Protein 6E4R (pdb70)

GO terms:
  GO:0004653 polypeptide N-acetylgalactosaminyltransferase activity (F, IDA)
  GO:0031985 Golgi cisterna (C, IDA)
  GO:0000139 Golgi membrane (C, IDA)
  GO:0016266 protein O-linked glycosylation via N-acetyl-galactosamine (P, IDA)

InterPro domains:
  IPR000772 Ricin B, lectin domain [PF00652] (522-640)
  IPR000772 Ricin B, lectin domain [SM00458] (522-643)
  IPR001173 Glycosyltransferase 2-like [PF00535] (213-395)
  IPR029044 Nucleotide-diphospho-sugar transferases [G3DSA:3.90.550.10] (124-516)
  IPR029044 Nucleotide-diphospho-sugar transferases [SSF53448] (187-512)
  IPR035992 Ricin B-like lectins [SSF50370] (516-644)
  IPR045885 N-acetylgalactosaminyltransferase [cd02510] (213-510)

Solvent-accessible surface area: 43980 Å² total; per-residue (Å²): 112,15,23,59,6,60,98,3,135,45,16,173,38,78,216,154,64,68,115,137,36,106,133,36,14,67,42,3,42,115,100,8,26,0,12,36,19,1,0,25,21,3,4,10,75,4,66,18,39,48,2,54,29,66,57,7,104,108,114,20,190,66,73,127,134,24,32,103,0,1,0,0,0,12,8,62,25,10,3,23,2,2,0,3,6,0,0,1,6,0,43,86,48,9,40,124,110,2,5,14,75,0,0,0,1,6,10,118,10,83,38,14,36,0,82,52,19,0,73,26,34,7,82,88,73,112,42,17,47,43,28,70,13,160,127,134,64,10,78,12,101,4,4,35,68,0,12,118,75,5,181,11,65,0,0,1,0,2,26,7,24,1,5,0,0,92,10,0,0,46,4,1,0,3,62,5,38,130,82,54,41,10,0,0,5,3,33,50,12,62,0,11,2,81,18,0,43,13,83,104,193,100,10,55,44,19,63,0,0,0,3,35,16,43,4,35,48,42,124,34,93,8,23,107,115,7,120,163,125,34,159,28,69,2,38,23,5,70,0,9,0,2,38,9,22,3,1,0,0,24,76,128,14,1,101,140,0,15,24,5,4,60,26,11,43,113,68,16,23,17,18,2,2,0,0,0,0,0,14,2,10,63,6,36,0,9,5,2,3,2,0,6,0,0,43,4,110,87,118,127,56,64,106,66,128,144,26,84,103,75,20,27,41,66,2,8,0,10,3,0,38,5,2,0,61,142,40,13,73,28,3,17,55,14,14,19,94,73,50,48,125,63,38,105,9,61,107,35,103,124,32,36,106,85,25,176,24,107,49,0,111,68,0,8,77,72,22,14,63,82,26,106,29,4,17,83,2,5,3,21,8,51,5,14,1,63,66,43,40,26,0,0,17,3,119,53,98,129,142,111,8,106,13,31,4,136,135,38,79,51,95,12,37,65,3,5,2,19,11,16,150,40,5,15,0,49,6,35,106,9,0,0,6,8,75,47,189,108,11,23,0,67,43,34,104,66,54,98,29,56,1,54,2,48,30,99,95,139,28,78,7,1,27,0,34,85,45,39,78,0,0,0,2,18,114,87,96,87,130,21,62,22,48,149,36,42,68,95,62,33,70,0,46,0,54,11,86,84,61,51,55,96,73,124,114,16,26,57,6,59,91,3,133,42,17,176,31,80,205,160,61,68,120,133,33,114,108,34,13,54,35,3,82,121,106,6,26,0,13,43,23,0,0,19,25,3,2,9,74,4,67,19,35,50,2,49,32,65,58,8,106,119,120,20,208,67,64,129,124,20,29,88,0,1,0,0,0,13,7,59,26,8,4,22,1,2,0,3,6,0,0,1,6,0,46,85,49,9,38,125,113,2,6,9,89,0,0,0,1,7,11,117,10,81,39,14,36,0,75,52,20,0,69,28,35,6,81,85,76,116,42,18,58,39,20,74,14,154,123,140,62,8,75,10,100,4,4,36,56,0,14,102,73,4,165,3,63,1,1,1,0,2,24,8,21,2,5,0,0,94,13,0,0,48,4,1,0,4,68,5,39,120,79,56,39,8,0,0,5,3,28,36,11,70,1,19,29,107,20,0,47,12,83,100,186,93,9,42,44,16,64,0,0,0,2,23,6,48,4,61,49,23,116,25,99,14,25,119,125,12,103,175,118,34,159,25,49,1,36,24,4,76,0,7,0,1,37,7,20,4,1,0,0,22,69,116,14,1,95,140,0,15,25,4,5,67,28,10,45,115,124,25,23,16,17,2,3,0,0,0,0,0,11,2,13,62,7,35,0,8,6,2,3,3,0,7,0,0,26,4,92,109,220,121,83,70,38,71,1,9,0,10,3,0,36,5,2,0,52,102,23,14,97,29,3,17,33,16,24,21,96,84,54,51,122,65,39,103,9,64,109,32,104,133,34,34,103,93,22,179,24,105,49,0,107,76,0,7,75,70,26,12,62,78,25,51,28,1,17,79,1,1,3,26,2,56,5,11,0,96,73,41,31,26,0,0,10,2,112,48,172,44,169,173,82,7,101,11,38,4,129,132,40,87,48,111,12,36,47,3,4,1,8,7,4,150,42,4,17,0,25,7,11,78,18,0,0,16,6,79,47,193,105,8,39,1,104,42,37,111,66,52,101,28,58,2,58,2,50,38,102,92,154,39,93,7,0,29,0,35,88,42,38,80,0,0,0,0,7,131,82,85,93,121,17,41,19,44,145,31,41,70,99,51,53,33,0,49,0,56,10,62,74,63,53,64,97,70,109

Organism: Drosophila melanogaster (NCBI:txid7227)

Radius of gyration: 40.15 Å; Cα contacts (8 Å, |Δi|>4): 2153; chains: 2; bounding box: 94×60×121 Å

Sequence (999 aa):
GGGPGELGKPVRLPKEMSDEMKKAVDDGWTKNAFNQYVSDLISVHRTLPDPRDAWCKDEARYLTTNLPKTDVIICFHNEAWTVLLRTVHSVLDRSPEHLIGKIILVDDYSDMPHLKRQLEDYFAAYPKVQIIRGQKREGLIRARILGANHHAKSPVLTYLDSHCECTEGWLEPLLDRIARNSTTVVCPVIDVISDETLEYHYRDSGGVNVGGFDWNLQFSWHPVPERRERKRHNSTAEPVYSPTMAGGLFSIDREFFDDRLGTYDSGFDIWGGENLELSFKTWMCGGTLEIVPCSHVGHIFRKRSPYKWRSGVNVLKKNSVRLAEVWMDEEYSQYYYHHRIGNDKGDWGDVSDRRKLRNDLKCKSFKWYLDNIYPELFIPGDSVAHGEIANVPNGMCLDAKEKSEETPVSIYECHGQGGNQYWMLSKAGEIRRDDSCLDYAGKDVTLFGCHGGKGNQFWTYRENTKQLHHGTSGKCLAISESKDKLLMEECSASLSRQQWTLEENYDSSKLGGGPGELGKPVRLPKEMSDEMKKAVDDGWTKNAFNQYVSDLISVHRTLPDPRDAWCKDEARYLTNLPKTDVIICFHNEAWTVLLRTVHSVLDRSPEHLIGKIILVDDYSDMPHLKRQLEDYFAAYPKVQIIRGQKREGLIRARILGANHAKSPVLTYLDSHCECTEGWLEPLLDRIARNSTTVVCPVIDVISDEETLEYHYRDSGGVNVGGFDWNNLQFSWHPVPERERKRHNSTAEPVYSPTMAGGLFSIDREFFDRLGTYDSGFDIWGGENLELSFKTWMCGGTLEIVPCSHVGHIFRRKNVLKKNSVRLAEVWMDEYSQYYYHRIGNDKGDWGDVSDRRKLRNDLKCKSFKWYLDNIYPELFIPGDSVAHGEIANVPNGMCLDAKEKSEEETPVSIYECHGQGGNQYWMLSKAGEIRRDDSCLDYAGKDVTLFGCHGGKGNQFWTYRENTKQLHHGTSGKCLAISESKDKLLMEECSASLSRQQWTLENYDSSKL

CATH classification: 2.80.10.50

Structure (mmCIF, N/CA/C/O backbone):
data_6E4R
#
_entry.id   6E4R
#
_cell.length_a   113.913
_cell.length_b   48.440
_cell.length_c   232.037
_cell.angle_alpha   90.000
_cell.angle_beta   91.400
_cell.angle_gamma   90.000
#
_symmetry.space_group_name_H-M   'I 1 2 1'
#
loop_
_entity.id
_entity.type
_entity.pdbx_description
1 polymer 'polypeptide N-acetylgalactosaminyltransferase 9'
2 non-polymer 2-acetamido-2-deoxy-beta-D-glucopyranose
3 non-polymer 1,2-ETHANEDIOL
4 non-polymer GLYCEROL
5 non-polymer 'TRIETHYLENE GLYCOL'
6 water water
#
loop_
_atom_site.group_PDB
_atom_site.id
_atom_site.type_symbol
_atom_site.label_atom_id
_atom_site.label_alt_id
_atom_site.label_comp_id
_atom_site.label_asym_id
_atom_site.label_entity_id
_atom_site.label_seq_id
_atom_site.pdbx_PDB_ins_code
_atom_site.Cartn_x
_atom_site.Cartn_y
_atom_site.Cartn_z
_atom_site.occupancy
_atom_site.B_iso_or_equiv
_atom_site.auth_seq_id
_atom_site.auth_comp_id
_atom_site.auth_asym_id
_atom_site.auth_atom_id
_atom_site.pdbx_PDB_model_num
ATOM 1 N N . GLY A 1 3 ? 24.100 -18.100 94.539 1.00 66.38 143 GLY A N 1
ATOM 2 C CA . GLY A 1 3 ? 23.675 -17.258 95.644 1.00 63.12 143 GLY A CA 1
ATOM 3 C C . GLY A 1 3 ? 23.240 -15.884 95.178 1.00 59.56 143 GLY A C 1
ATOM 4 O O . GLY A 1 3 ? 23.686 -14.861 95.705 1.00 57.39 143 GLY A O 1
ATOM 5 N N . GLY A 1 4 ? 22.361 -15.865 94.180 1.00 50.70 144 GLY A N 1
ATOM 6 C CA . GLY A 1 4 ? 21.909 -14.641 93.561 1.00 53.74 144 GLY A CA 1
ATOM 7 C C . GLY A 1 4 ? 20.793 -13.898 94.260 1.00 53.27 144 GLY A C 1
ATOM 8 O O . GLY A 1 4 ? 20.396 -12.826 93.786 1.00 51.58 144 GLY A O 1
ATOM 9 N N . GLY A 1 5 ? 20.249 -14.437 95.351 1.00 48.17 145 GLY A N 1
ATOM 10 C CA . GLY A 1 5 ? 19.184 -13.770 96.066 1.00 39.66 145 GLY A CA 1
ATOM 11 C C . GLY A 1 5 ? 17.837 -13.935 95.387 1.00 38.30 145 GLY A C 1
ATOM 12 O O . GLY A 1 5 ? 17.700 -14.666 94.401 1.00 39.05 145 GLY A O 1
ATOM 13 N N . PRO A 1 6 ? 16.812 -13.256 95.905 1.00 36.40 146 PRO A N 1
ATOM 14 C CA . PRO A 1 6 ? 15.467 -13.409 95.338 1.00 33.46 146 PRO A CA 1
ATOM 15 C C . PRO A 1 6 ? 15.455 -13.080 93.854 1.00 30.23 146 PRO A C 1
ATOM 16 O O . PRO A 1 6 ? 16.135 -12.157 93.399 1.00 29.96 146 PRO A O 1
ATOM 20 N N . GLY A 1 7 ? 14.711 -13.876 93.088 1.00 25.68 147 GLY A N 1
ATOM 21 C CA . GLY A 1 7 ? 14.559 -13.575 91.674 1.00 24.16 147 GLY A CA 1
ATOM 22 C C . GLY A 1 7 ? 15.758 -13.897 90.808 1.00 31.26 147 GLY A C 1
ATOM 23 O O . GLY A 1 7 ? 15.761 -13.524 89.633 1.00 31.51 147 GLY A O 1
ATOM 24 N N . GLU A 1 8 ? 16.767 -14.595 91.338 1.00 31.32 148 GLU A N 1
ATOM 25 C CA . GLU A 1 8 ? 17.918 -14.983 90.530 1.00 31.81 148 GLU A CA 1
ATOM 26 C C . GLU A 1 8 ? 17.484 -15.949 89.430 1.00 30.92 148 GLU A C 1
ATOM 27 O O . GLU A 1 8 ? 16.549 -16.743 89.600 1.00 27.98 148 GLU A O 1
ATOM 33 N N . LEU A 1 9 ? 18.182 -15.890 88.294 1.00 24.26 149 LEU A N 1
ATOM 34 C CA . LEU A 1 9 ? 17.816 -16.670 87.104 1.00 28.59 149 LEU A CA 1
ATOM 35 C C . LEU A 1 9 ? 16.380 -16.372 86.672 1.00 30.66 149 LEU A C 1
ATOM 36 O O . LEU A 1 9 ? 15.711 -17.206 86.055 1.00 31.72 149 LEU A O 1
ATOM 41 N N . GLY A 1 10 ? 15.887 -15.185 87.019 1.00 30.35 150 GLY A N 1
ATOM 42 C CA . GLY A 1 10 ? 14.556 -14.779 86.604 1.00 31.20 150 GLY A CA 1
ATOM 43 C C . GLY A 1 10 ? 13.418 -15.521 87.266 1.00 33.57 150 GLY A C 1
ATOM 44 O O . GLY A 1 10 ? 12.286 -15.455 86.776 1.00 35.19 150 GLY A O 1
ATOM 45 N N . LYS A 1 11 ? 13.675 -16.231 88.362 1.00 30.88 151 LYS A N 1
ATOM 46 C CA . LYS A 1 11 ? 12.602 -16.966 89.021 1.00 33.51 151 LYS A CA 1
ATOM 47 C C . LYS A 1 11 ? 11.661 -16.002 89.751 1.00 34.91 151 LYS A C 1
ATOM 48 O O . LYS A 1 11 ? 12.066 -14.906 90.145 1.00 32.15 151 LYS A O 1
ATOM 54 N N . PRO A 1 12 ? 10.389 -16.370 89.905 1.00 37.70 152 PRO A N 1
ATOM 55 C CA . PRO A 1 12 ? 9.429 -15.455 90.540 1.00 34.55 152 PRO A CA 1
ATOM 56 C C . PRO A 1 12 ? 9.736 -15.236 92.015 1.00 34.92 152 PRO A C 1
ATOM 57 O O . PRO A 1 12 ? 10.248 -16.119 92.708 1.00 31.40 152 PRO A O 1
ATOM 61 N N . VAL A 1 13 ? 9.414 -14.039 92.491 1.00 33.70 153 VAL A N 1
ATOM 62 C CA . VAL A 1 13 ? 9.444 -13.710 93.913 1.00 26.98 153 VAL A CA 1
ATOM 63 C C . VAL A 1 13 ? 8.002 -13.495 94.336 1.00 35.45 153 VAL A C 1
ATOM 64 O O . VAL A 1 13 ? 7.284 -12.691 93.726 1.00 34.65 153 VAL A O 1
ATOM 68 N N . ARG A 1 14 ? 7.560 -14.230 95.349 1.00 33.70 154 ARG A N 1
ATOM 69 C CA . ARG A 1 14 ? 6.193 -14.130 95.832 1.00 37.54 154 ARG A CA 1
ATOM 70 C C . ARG A 1 14 ? 6.223 -13.712 97.291 1.00 41.42 154 ARG A C 1
ATOM 71 O O . ARG A 1 14 ? 6.974 -14.282 98.085 1.00 42.42 154 ARG A O 1
ATOM 79 N N . LEU A 1 15 ? 5.454 -12.688 97.625 1.00 44.11 155 LEU A N 1
ATOM 80 C CA . LEU A 1 15 ? 5.336 -12.259 99.007 1.00 43.79 155 LEU A CA 1
ATOM 81 C C . LEU A 1 15 ? 4.423 -13.208 99.777 1.00 48.47 155 LEU A C 1
ATOM 82 O O . LEU A 1 15 ? 3.581 -13.890 99.190 1.00 45.42 155 LEU A O 1
ATOM 87 N N . PRO A 1 16 ? 4.556 -13.254 101.096 1.00 51.98 156 PRO A N 1
ATOM 88 C CA . PRO A 1 16 ? 3.659 -14.096 101.897 1.00 55.97 156 PRO A CA 1
ATOM 89 C C . PRO A 1 16 ? 2.218 -13.610 101.873 1.00 65.26 156 PRO A C 1
ATOM 90 O O . PRO A 1 16 ? 1.930 -12.433 101.643 1.00 65.90 156 PRO A O 1
ATOM 94 N N . LYS A 1 17 ? 1.305 -14.558 102.105 1.00 74.48 157 LYS A N 1
ATOM 95 C CA . LYS A 1 17 ? -0.120 -14.243 102.160 1.00 76.85 157 LYS A CA 1
ATOM 96 C C . LYS A 1 17 ? -0.427 -13.279 103.304 1.00 66.39 157 LYS A C 1
ATOM 97 O O . LYS A 1 17 ? -1.250 -12.367 103.157 1.00 60.82 157 LYS A O 1
ATOM 103 N N . GLU A 1 18 ? 0.207 -13.482 104.458 1.00 63.32 158 GLU A N 1
ATOM 104 C CA . GLU A 1 18 ? 0.031 -12.624 105.623 1.00 73.99 158 GLU A CA 1
ATOM 105 C C . GLU A 1 18 ? 1.165 -11.608 105.708 1.00 68.30 158 GLU A C 1
ATOM 106 O O . GLU A 1 18 ? 2.344 -11.973 105.630 1.00 72.52 158 GLU A O 1
ATOM 112 N N . MET A 1 19 ? 0.808 -10.331 105.844 1.00 63.68 159 MET A N 1
ATOM 113 C CA . MET A 1 19 ? 1.795 -9.266 105.953 1.00 61.78 159 MET A CA 1
ATOM 114 C C . MET A 1 19 ? 1.392 -8.317 107.069 1.00 58.37 159 MET A C 1
ATOM 115 O O . MET A 1 19 ? 0.205 -8.072 107.300 1.00 53.64 159 MET A O 1
ATOM 120 N N . SER A 1 20 ? 2.394 -7.755 107.737 1.00 58.17 160 SER A N 1
ATOM 121 C CA . SER A 1 20 ? 2.125 -6.699 108.694 1.00 56.50 160 SER A CA 1
ATOM 122 C C . SER A 1 20 ? 1.471 -5.524 107.978 1.00 61.05 160 SER A C 1
ATOM 123 O O . SER A 1 20 ? 1.569 -5.374 106.758 1.00 65.73 160 SER A O 1
ATOM 126 N N . ASP A 1 21 ? 0.815 -4.666 108.756 1.00 63.87 161 ASP A N 1
ATOM 127 C CA . ASP A 1 21 ? 0.180 -3.494 108.164 1.00 62.87 161 ASP A CA 1
ATOM 128 C C . ASP A 1 21 ? 1.200 -2.565 107.530 1.00 56.59 161 ASP A C 1
ATOM 129 O O . ASP A 1 21 ? 0.903 -1.918 106.522 1.00 54.50 161 ASP A O 1
ATOM 134 N N . GLU A 1 22 ? 2.394 -2.467 108.115 1.00 57.25 162 GLU A N 1
ATOM 135 C CA . GLU A 1 22 ? 3.429 -1.630 107.525 1.00 53.15 162 GLU A CA 1
ATOM 136 C C . GLU A 1 22 ? 3.901 -2.196 106.191 1.00 47.09 162 GLU A C 1
ATOM 137 O O . GLU A 1 22 ? 4.128 -1.439 105.242 1.00 41.62 162 GLU A O 1
ATOM 143 N N . MET A 1 23 ? 4.042 -3.522 106.094 1.00 46.27 163 MET A N 1
ATOM 144 C CA . MET A 1 23 ? 4.440 -4.125 104.824 1.00 48.52 163 MET A CA 1
ATOM 145 C C . MET A 1 23 ? 3.353 -3.927 103.773 1.00 51.78 163 MET A C 1
ATOM 146 O O . MET A 1 23 ? 3.648 -3.598 102.617 1.00 54.72 163 MET A O 1
ATOM 151 N N . LYS A 1 24 ? 2.090 -4.116 104.168 1.00 44.00 164 LYS A N 1
ATOM 152 C CA . LYS A 1 24 ? 0.970 -3.909 103.257 1.00 46.48 164 LYS A CA 1
ATOM 153 C C . LYS A 1 24 ? 0.951 -2.490 102.706 1.00 38.32 164 LYS A C 1
ATOM 154 O O . LYS A 1 24 ? 0.721 -2.285 101.508 1.00 44.29 164 LYS A O 1
ATOM 160 N N . LYS A 1 25 ? 1.169 -1.492 103.565 1.00 35.10 165 LYS A N 1
ATOM 161 C CA . LYS A 1 25 ? 1.274 -0.122 103.074 1.00 39.37 165 LYS A CA 1
ATOM 162 C C . LYS A 1 25 ? 2.430 0.023 102.081 1.00 36.24 165 LYS A C 1
ATOM 163 O O . LYS A 1 25 ? 2.296 0.703 101.056 1.00 35.79 165 LYS A O 1
ATOM 169 N N . ALA A 1 26 ? 3.568 -0.627 102.353 1.00 31.87 166 ALA A N 1
ATOM 170 C CA . ALA A 1 26 ? 4.698 -0.514 101.427 1.00 34.02 166 ALA A CA 1
ATOM 171 C C . ALA A 1 26 ? 4.371 -1.154 100.086 1.00 36.72 166 ALA A C 1
ATOM 172 O O . ALA A 1 26 ? 4.696 -0.597 99.027 1.00 37.22 166 ALA A O 1
ATOM 174 N N . VAL A 1 27 ? 3.732 -2.326 100.104 1.00 36.64 167 VAL A N 1
ATOM 175 C CA . VAL A 1 27 ? 3.390 -2.985 98.847 1.00 34.14 167 VAL A CA 1
ATOM 176 C C . VAL A 1 27 ? 2.394 -2.139 98.064 1.00 29.82 167 VAL A C 1
ATOM 177 O O . VAL A 1 27 ? 2.595 -1.861 96.877 1.00 26.93 167 VAL A O 1
ATOM 181 N N . ASP A 1 28 ? 1.338 -1.656 98.739 1.00 34.11 168 ASP A N 1
ATOM 182 C CA . ASP A 1 28 ? 0.329 -0.843 98.056 1.00 35.90 168 ASP A CA 1
ATOM 183 C C . ASP A 1 28 ? 0.934 0.427 97.478 1.00 35.44 168 ASP A C 1
ATOM 184 O O . ASP A 1 28 ? 0.626 0.811 96.344 1.00 32.18 168 ASP A O 1
ATOM 189 N N . ASP A 1 29 ? 1.787 1.098 98.255 1.00 40.03 169 ASP A N 1
ATOM 190 C CA . ASP A 1 29 ? 2.490 2.285 97.771 1.00 40.26 169 ASP A CA 1
ATOM 191 C C . ASP A 1 29 ? 3.279 1.977 96.506 1.00 37.37 169 ASP A C 1
ATOM 192 O O . ASP A 1 29 ? 3.352 2.802 95.578 1.00 31.09 169 ASP A O 1
ATOM 197 N N . GLY A 1 30 ? 3.915 0.808 96.467 1.00 32.87 170 GLY A N 1
ATOM 198 C CA . GLY A 1 30 ? 4.681 0.454 95.292 1.00 26.26 170 GLY A CA 1
ATOM 199 C C . GLY A 1 30 ? 3.812 0.390 94.054 1.00 23.32 170 GLY A C 1
ATOM 200 O O . GLY A 1 30 ? 4.192 0.885 92.995 1.00 27.21 170 GLY A O 1
ATOM 201 N N . TRP A 1 31 ? 2.633 -0.214 94.178 1.00 29.58 171 TRP A N 1
ATOM 202 C CA . TRP A 1 31 ? 1.715 -0.318 93.050 1.00 29.00 171 TRP A CA 1
ATOM 203 C C . TRP A 1 31 ? 1.188 1.051 92.632 1.00 28.44 171 TRP A C 1
ATOM 204 O O . TRP A 1 31 ? 1.079 1.340 91.436 1.00 28.48 171 TRP A O 1
ATOM 215 N N . THR A 1 32 ? 0.832 1.892 93.604 1.00 29.12 172 THR A N 1
ATOM 216 C CA . THR A 1 32 ? 0.313 3.218 93.293 1.00 35.71 172 THR A CA 1
ATOM 217 C C . THR A 1 32 ? 1.306 4.013 92.462 1.00 34.21 172 THR A C 1
ATOM 218 O O . THR A 1 32 ? 0.943 4.611 91.446 1.00 39.04 172 THR A O 1
ATOM 222 N N . LYS A 1 33 ? 2.579 3.992 92.857 1.00 30.77 173 LYS A N 1
ATOM 223 C CA . LYS A 1 33 ? 3.588 4.787 92.165 1.00 31.10 173 LYS A CA 1
ATOM 224 C C . LYS A 1 33 ? 3.951 4.210 90.807 1.00 28.80 173 LYS A C 1
ATOM 225 O O . LYS A 1 33 ? 4.232 4.967 89.874 1.00 31.44 173 LYS A O 1
ATOM 231 N N . ASN A 1 34 ? 3.959 2.892 90.654 1.00 27.44 174 ASN A N 1
ATOM 232 C CA . ASN A 1 34 ? 4.605 2.332 89.480 1.00 26.53 174 ASN A CA 1
ATOM 233 C C . ASN A 1 34 ? 3.704 1.491 88.609 1.00 23.58 174 ASN A C 1
ATOM 234 O O . ASN A 1 34 ? 4.086 1.212 87.469 1.00 30.87 174 ASN A O 1
ATOM 239 N N . ALA A 1 35 ? 2.547 1.057 89.108 1.00 28.78 175 ALA A N 1
ATOM 240 C CA . ALA A 1 35 ? 1.741 0.059 88.414 1.00 29.71 175 ALA A CA 1
ATOM 241 C C . ALA A 1 35 ? 2.537 -1.228 88.185 1.00 26.06 175 ALA A C 1
ATOM 242 O O . ALA A 1 35 ? 2.341 -1.932 87.191 1.00 31.14 175 ALA A O 1
ATOM 244 N N . PHE A 1 36 ? 3.478 -1.512 89.079 1.00 25.85 176 PHE A N 1
ATOM 245 C CA . PHE A 1 36 ? 4.064 -2.839 89.216 1.00 24.30 176 PHE A CA 1
ATOM 246 C C . PHE A 1 36 ? 4.469 -3.001 90.675 1.00 27.80 176 PHE A C 1
ATOM 247 O O . PHE A 1 36 ? 4.388 -2.053 91.466 1.00 27.12 176 PHE A O 1
ATOM 255 N N . ASN A 1 37 ? 4.890 -4.216 91.041 1.00 25.92 177 ASN A N 1
ATOM 256 C CA . ASN A 1 37 ? 5.143 -4.520 92.448 1.00 26.53 177 ASN A CA 1
ATOM 257 C C . ASN A 1 37 ? 6.553 -4.051 92.795 1.00 31.70 177 ASN A C 1
ATOM 258 O O 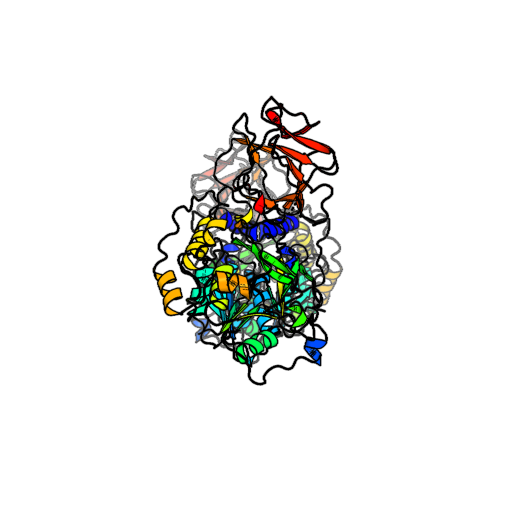. ASN A 1 37 ? 7.522 -4.806 92.708 1.00 25.77 177 ASN A O 1
ATOM 263 N N . GLN A 1 38 ? 6.668 -2.774 93.188 1.00 29.72 178 GLN A N 1
ATOM 264 C CA . GLN A 1 38 ? 7.980 -2.215 93.500 1.00 30.20 178 GLN A CA 1
ATOM 265 C C . GLN A 1 38 ? 8.599 -2.914 94.699 1.00 28.91 178 GLN A C 1
ATOM 266 O O . GLN A 1 38 ? 9.820 -3.092 94.755 1.00 27.80 178 GLN A O 1
ATOM 272 N N . TYR A 1 39 ? 7.777 -3.313 95.667 1.00 30.93 179 TYR A N 1
ATOM 273 C CA . TYR A 1 39 ? 8.306 -3.974 96.849 1.00 31.10 179 TYR A CA 1
ATOM 274 C C . TYR A 1 39 ? 9.131 -5.200 96.470 1.00 38.09 179 TYR A C 1
ATOM 275 O O . TYR A 1 39 ? 10.232 -5.401 97.001 1.00 26.87 179 TYR A O 1
ATOM 284 N N . VAL A 1 40 ? 8.628 -6.038 95.551 1.00 34.08 180 VAL A N 1
ATOM 285 C CA . VAL A 1 40 ? 9.433 -7.215 95.229 1.00 35.91 180 VAL A CA 1
ATOM 286 C C . VAL A 1 40 ? 10.641 -6.826 94.385 1.00 25.92 180 VAL A C 1
ATOM 287 O O . VAL A 1 40 ? 11.699 -7.453 94.510 1.00 27.86 180 VAL A O 1
ATOM 291 N N . SER A 1 41 ? 10.519 -5.831 93.495 1.00 25.90 181 SER A N 1
ATOM 292 C CA . SER A 1 41 ? 11.719 -5.358 92.793 1.00 25.57 181 SER A CA 1
ATOM 293 C C . SER A 1 41 ? 12.801 -4.956 93.783 1.00 23.60 181 SER A C 1
ATOM 294 O O . SER A 1 41 ? 13.986 -5.225 93.563 1.00 26.15 181 SER A O 1
ATOM 297 N N . ASP A 1 42 ? 12.408 -4.311 94.878 1.00 24.49 182 ASP A N 1
ATOM 298 C CA . ASP A 1 42 ? 13.380 -3.843 95.844 1.00 24.14 182 ASP A CA 1
ATOM 299 C C . ASP A 1 42 ? 14.097 -4.996 96.536 1.00 25.18 182 ASP A C 1
ATOM 300 O O . ASP A 1 42 ? 15.209 -4.807 97.031 1.00 32.09 182 ASP A O 1
ATOM 305 N N . LEU A 1 43 ? 13.501 -6.188 96.565 1.00 27.06 183 LEU A N 1
ATOM 306 C CA . LEU A 1 43 ? 14.147 -7.361 97.149 1.00 24.17 183 LEU A CA 1
ATOM 307 C C . LEU A 1 43 ? 15.113 -8.044 96.195 1.00 23.55 183 LEU A C 1
ATOM 308 O O . LEU A 1 43 ? 15.893 -8.893 96.628 1.00 26.71 183 LEU A O 1
ATOM 313 N N . ILE A 1 44 ? 15.069 -7.707 94.916 1.00 27.88 184 ILE A N 1
ATOM 314 C CA . ILE A 1 44 ? 15.780 -8.424 93.868 1.00 26.79 184 ILE A CA 1
ATOM 315 C C . ILE A 1 44 ? 17.038 -7.641 93.505 1.00 22.74 184 ILE A C 1
ATOM 316 O O . ILE A 1 44 ? 16.971 -6.429 93.281 1.00 20.38 184 ILE A O 1
ATOM 321 N N . SER A 1 45 ? 18.174 -8.331 93.389 1.00 21.38 185 SER A N 1
ATOM 322 C CA . SER A 1 45 ? 19.421 -7.648 93.059 1.00 25.03 185 SER A CA 1
ATOM 323 C C . SER A 1 45 ? 19.280 -6.794 91.806 1.00 28.16 185 SER A C 1
ATOM 324 O O . SER A 1 45 ? 18.644 -7.190 90.827 1.00 27.47 185 SER A O 1
ATOM 327 N N . VAL A 1 46 ? 19.884 -5.603 91.836 1.00 27.60 186 VAL A N 1
ATOM 328 C CA . VAL A 1 46 ? 19.979 -4.813 90.614 1.00 20.92 186 VAL A CA 1
ATOM 329 C C . VAL A 1 46 ? 20.967 -5.411 89.616 1.00 19.26 186 VAL A C 1
ATOM 330 O O . VAL A 1 46 ? 21.057 -4.912 88.488 1.00 22.21 186 VAL A O 1
ATOM 334 N N . HIS A 1 47 ? 21.729 -6.449 90.013 1.00 19.57 187 HIS A N 1
ATOM 335 C CA . HIS A 1 47 ? 22.543 -7.260 89.106 1.00 22.60 187 HIS A CA 1
ATOM 336 C C . HIS A 1 47 ? 21.922 -8.642 88.905 1.00 30.14 187 HIS A C 1
ATOM 337 O O . HIS A 1 47 ? 22.641 -9.618 88.666 1.00 26.87 187 HIS A O 1
ATOM 344 N N . ARG A 1 48 ? 20.596 -8.739 89.059 1.00 25.29 188 ARG A N 1
ATOM 345 C CA . ARG A 1 48 ? 19.867 -10.004 88.960 1.00 30.59 188 ARG A CA 1
ATOM 346 C C . ARG A 1 48 ? 20.302 -10.803 87.735 1.00 27.83 188 ARG A C 1
ATOM 347 O O . ARG A 1 48 ? 20.253 -10.304 86.605 1.00 26.23 188 ARG A O 1
ATOM 355 N N . THR A 1 49 ? 20.768 -12.025 87.962 1.00 27.91 189 THR A N 1
ATOM 356 C CA . THR A 1 49 ? 21.133 -12.909 86.859 1.00 31.76 189 THR A CA 1
ATOM 357 C C . THR A 1 49 ? 19.888 -13.448 86.158 1.00 30.52 189 THR A C 1
ATOM 358 O O . THR A 1 49 ? 18.845 -13.677 86.780 1.00 25.75 189 THR A O 1
ATOM 362 N N . LEU A 1 50 ? 20.020 -13.693 84.859 1.00 32.56 190 LEU A N 1
ATOM 363 C CA . LEU A 1 50 ? 18.947 -14.216 84.025 1.00 27.99 190 LEU A CA 1
ATOM 364 C C . LEU A 1 50 ? 19.456 -15.418 83.243 1.00 31.51 190 LEU A C 1
ATOM 365 O O . LEU A 1 50 ? 20.642 -15.481 82.916 1.00 30.05 190 LEU A O 1
ATOM 370 N N . PRO A 1 51 ? 18.586 -16.362 82.891 1.00 34.91 191 PRO A N 1
ATOM 371 C CA . PRO A 1 51 ? 19.020 -17.436 81.991 1.00 35.40 191 PRO A CA 1
ATOM 372 C C . PRO A 1 51 ? 19.371 -16.869 80.624 1.00 32.46 191 PRO A C 1
ATOM 373 O O . PRO A 1 51 ? 18.883 -15.813 80.222 1.00 28.81 191 PRO A O 1
ATOM 377 N N . ASP A 1 52 ? 20.261 -17.557 79.929 1.00 35.58 192 ASP A N 1
ATOM 378 C CA . ASP A 1 52 ? 20.574 -17.209 78.543 1.00 31.85 192 ASP A CA 1
ATOM 379 C C . ASP A 1 52 ? 19.400 -17.610 77.658 1.00 28.37 192 ASP A C 1
ATOM 380 O O . ASP A 1 52 ? 19.179 -18.809 77.468 1.00 29.63 192 ASP A O 1
ATOM 385 N N . PRO A 1 53 ? 18.652 -16.672 77.078 1.00 29.06 193 PRO A N 1
ATOM 386 C CA . PRO A 1 53 ? 17.416 -17.025 76.359 1.00 25.09 193 PRO A CA 1
ATOM 387 C C . PRO A 1 53 ? 17.594 -17.418 74.899 1.00 32.01 193 PRO A C 1
ATOM 388 O O . PRO A 1 53 ? 16.597 -17.743 74.250 1.00 31.97 193 PRO A O 1
ATOM 392 N N . ARG A 1 54 ? 18.816 -17.406 74.371 1.00 25.80 194 ARG A N 1
ATOM 393 C CA . ARG A 1 54 ? 19.039 -17.491 72.938 1.00 28.33 194 ARG A CA 1
ATOM 394 C C . ARG A 1 54 ? 18.897 -18.924 72.423 1.00 31.64 194 ARG A C 1
ATOM 395 O O . ARG A 1 54 ? 19.206 -19.896 73.125 1.00 34.36 194 ARG A O 1
ATOM 403 N N . ASP A 1 55 ? 18.427 -19.048 71.178 1.00 37.19 195 ASP A N 1
ATOM 404 C CA . ASP A 1 55 ? 18.427 -20.344 70.492 1.00 40.22 195 ASP A CA 1
ATOM 405 C C . ASP A 1 55 ? 19.857 -20.821 70.252 1.00 39.04 195 ASP A C 1
ATOM 406 O O . ASP A 1 55 ? 20.798 -20.027 70.161 1.00 34.27 195 ASP A O 1
ATOM 411 N N . ALA A 1 56 ? 20.008 -22.143 70.118 1.00 42.15 196 ALA A N 1
ATOM 412 C CA . ALA A 1 56 ? 21.320 -22.714 69.829 1.00 42.49 196 ALA A CA 1
ATOM 413 C C . ALA A 1 56 ? 21.919 -22.111 68.564 1.00 42.68 196 ALA A C 1
ATOM 414 O O . ALA A 1 56 ? 23.132 -21.898 68.482 1.00 44.36 196 ALA A O 1
ATOM 416 N N . TRP A 1 57 ? 21.083 -21.837 67.563 1.00 43.53 197 TRP A N 1
ATOM 417 C CA . TRP A 1 57 ? 21.572 -21.194 66.350 1.00 43.88 197 TRP A CA 1
ATOM 418 C C . TRP A 1 57 ? 22.293 -19.893 66.674 1.00 37.13 197 TRP A C 1
ATOM 419 O O . TRP A 1 57 ? 23.326 -19.580 66.074 1.00 33.65 197 TRP A O 1
ATOM 430 N N . CYS A 1 58 ? 21.772 -19.144 67.649 1.00 33.65 198 CYS A N 1
ATOM 431 C CA . CYS A 1 58 ? 22.327 -17.846 68.020 1.00 31.39 198 CYS A CA 1
ATOM 432 C C . CYS A 1 58 ? 23.722 -17.956 68.596 1.00 37.08 198 CYS A C 1
ATOM 433 O O . CYS A 1 58 ? 24.473 -16.970 68.587 1.00 35.96 198 CYS A O 1
ATOM 436 N N . LYS A 1 59 ? 24.049 -19.104 69.188 1.00 37.45 199 LYS A N 1
ATOM 437 C CA . LYS A 1 59 ? 25.350 -19.341 69.799 1.00 42.60 199 LYS A CA 1
ATOM 438 C C . LYS A 1 59 ? 26.285 -20.120 68.897 1.00 48.88 199 LYS A C 1
ATOM 439 O O . LYS A 1 59 ? 27.473 -19.803 68.828 1.00 56.00 199 LYS A O 1
ATOM 445 N N . ASP A 1 60 ? 25.757 -21.113 68.181 1.00 58.54 200 ASP A N 1
ATOM 446 C CA . ASP A 1 60 ? 26.560 -22.090 67.454 1.00 64.24 200 ASP A CA 1
ATOM 447 C C . ASP A 1 60 ? 26.725 -21.781 65.972 1.00 62.85 200 ASP A C 1
ATOM 448 O O . ASP A 1 60 ? 27.717 -22.209 65.373 1.00 69.31 200 ASP A O 1
ATOM 453 N N . GLU A 1 61 ? 25.774 -21.087 65.354 1.00 55.33 201 GLU A N 1
ATOM 454 C CA . GLU A 1 61 ? 25.816 -20.856 63.917 1.00 63.61 201 GLU A CA 1
ATOM 455 C C . GLU A 1 61 ? 25.897 -19.386 63.526 1.00 65.77 201 GLU A C 1
ATOM 456 O O . GLU A 1 61 ? 26.544 -19.068 62.524 1.00 64.53 201 GLU A O 1
ATOM 462 N N . ALA A 1 62 ? 25.290 -18.482 64.295 1.00 61.61 202 ALA A N 1
ATOM 463 C CA . ALA A 1 62 ? 25.386 -17.060 63.992 1.00 56.23 202 ALA A CA 1
ATOM 464 C C . ALA A 1 62 ? 26.824 -16.579 64.145 1.00 59.11 202 ALA A C 1
ATOM 465 O O . ALA A 1 62 ? 27.479 -16.845 65.162 1.00 59.23 202 ALA A O 1
ATOM 467 N N . ARG A 1 63 ? 27.309 -15.850 63.143 1.00 57.21 203 ARG A N 1
ATOM 468 C CA . ARG A 1 63 ? 28.619 -15.211 63.202 1.00 55.63 203 ARG A CA 1
ATOM 469 C C . ARG A 1 63 ? 28.454 -13.748 62.821 1.00 48.45 203 ARG A C 1
ATOM 470 O O . ARG A 1 63 ? 27.835 -13.425 61.798 1.00 45.30 203 ARG A O 1
ATOM 478 N N . TYR A 1 64 ? 28.989 -12.874 63.659 1.00 36.42 204 TYR A N 1
ATOM 479 C CA . TYR A 1 64 ? 28.837 -11.439 63.522 1.00 31.89 204 TYR A CA 1
ATOM 480 C C . TYR A 1 64 ? 30.152 -10.831 63.062 1.00 38.65 204 TYR A C 1
ATOM 481 O O . TYR A 1 64 ? 31.230 -11.403 63.254 1.00 39.20 204 TYR A O 1
ATOM 490 N N . LEU A 1 65 ? 30.039 -9.673 62.419 1.00 34.58 205 LEU A N 1
ATOM 491 C CA . LEU A 1 65 ? 31.211 -8.939 61.961 1.00 32.01 205 LEU A CA 1
ATOM 492 C C . LEU A 1 65 ? 32.158 -8.659 63.126 1.00 25.07 205 LEU A C 1
ATOM 493 O O . LEU A 1 65 ? 31.726 -8.410 64.259 1.00 23.95 205 LEU A O 1
ATOM 498 N N . THR A 1 66 ? 33.460 -8.691 62.839 1.00 33.47 206 THR A N 1
ATOM 499 C CA A THR A 1 66 ? 34.463 -8.582 63.896 0.50 34.90 206 THR A CA 1
ATOM 500 C CA B THR A 1 66 ? 34.449 -8.584 63.910 0.50 34.88 206 THR A CA 1
ATOM 501 C C . THR A 1 66 ? 34.423 -7.218 64.577 1.00 31.75 206 THR A C 1
ATOM 502 O O . THR A 1 66 ? 34.541 -7.127 65.801 1.00 44.24 206 THR A O 1
ATOM 509 N N . ASN A 1 67 ? 34.283 -6.146 63.803 1.00 24.64 207 ASN A N 1
ATOM 510 C CA . ASN A 1 67 ? 34.372 -4.793 64.352 1.00 32.61 207 ASN A CA 1
ATOM 511 C C . ASN A 1 67 ? 33.001 -4.125 64.246 1.00 33.64 207 ASN A C 1
ATOM 512 O O . ASN A 1 67 ? 32.628 -3.604 63.193 1.00 43.52 207 ASN A O 1
ATOM 517 N N . LEU A 1 68 ? 32.271 -4.155 65.314 1.00 27.60 208 LEU A N 1
ATOM 518 C CA . LEU A 1 68 ? 30.951 -3.555 65.370 1.00 26.07 208 LEU A CA 1
ATOM 519 C C . LEU A 1 68 ? 31.048 -2.092 65.793 1.00 22.68 208 LEU A C 1
ATOM 520 O O . LEU A 1 68 ? 31.965 -1.710 66.521 1.00 28.00 208 LEU A O 1
ATOM 525 N N . PRO A 1 69 ? 30.131 -1.254 65.319 1.00 27.23 209 PRO A N 1
ATOM 526 C CA . PRO A 1 69 ? 30.100 0.146 65.766 1.00 26.67 209 PRO A CA 1
ATOM 527 C C . PRO A 1 69 ? 29.612 0.273 67.205 1.00 28.54 209 PRO A C 1
ATOM 528 O O . PRO A 1 69 ? 28.705 -0.444 67.632 1.00 30.67 209 PRO A O 1
ATOM 532 N N . LYS A 1 70 ? 30.209 1.209 67.946 1.00 25.94 210 LYS A N 1
ATOM 533 C CA . LYS A 1 70 ? 29.749 1.528 69.295 1.00 18.83 210 LYS A CA 1
ATOM 534 C C . LYS A 1 70 ? 28.355 2.126 69.272 1.00 24.09 210 LYS A C 1
ATOM 535 O O . LYS A 1 70 ? 27.987 2.858 68.352 1.00 17.36 210 LYS A O 1
ATOM 541 N N . THR A 1 71 ? 27.594 1.860 70.329 1.00 18.33 211 THR A N 1
ATOM 542 C CA . THR A 1 71 ? 26.293 2.476 70.482 1.00 18.16 211 THR A CA 1
ATOM 543 C C . THR A 1 71 ? 26.245 3.282 71.770 1.00 18.53 211 THR A C 1
ATOM 544 O O . THR A 1 71 ? 26.890 2.939 72.772 1.00 19.57 211 THR A O 1
ATOM 548 N N . ASP A 1 72 ? 25.499 4.378 71.732 1.00 17.67 212 ASP A N 1
ATOM 549 C CA . ASP A 1 72 ? 25.022 4.967 72.968 1.00 14.14 212 ASP A CA 1
ATOM 550 C C . ASP A 1 72 ? 23.705 4.306 73.313 1.00 16.54 212 ASP A C 1
ATOM 551 O O . ASP A 1 72 ? 22.978 3.840 72.430 1.00 30.63 212 ASP A O 1
ATOM 556 N N . VAL A 1 73 ? 23.418 4.221 74.604 1.00 16.89 213 VAL A N 1
ATOM 557 C CA . VAL A 1 73 ? 22.150 3.670 75.082 1.00 16.96 213 VAL A CA 1
ATOM 558 C C . VAL A 1 73 ? 21.401 4.785 75.788 1.00 18.94 213 VAL A C 1
ATOM 559 O O . VAL A 1 73 ? 21.863 5.291 76.819 1.00 23.19 213 VAL A O 1
ATOM 563 N N . ILE A 1 74 ? 20.234 5.157 75.256 1.00 18.97 214 ILE A N 1
ATOM 564 C CA . ILE A 1 74 ? 19.480 6.278 75.796 1.00 17.15 214 ILE A CA 1
ATOM 565 C C . ILE A 1 74 ? 18.276 5.718 76.544 1.00 23.96 214 ILE A C 1
ATOM 566 O O . ILE A 1 74 ? 17.480 4.962 75.976 1.00 23.50 214 ILE A O 1
ATOM 571 N N . ILE A 1 75 ? 18.155 6.083 77.818 1.00 16.49 215 ILE A N 1
ATOM 572 C CA . ILE A 1 75 ? 17.089 5.619 78.698 1.00 23.39 215 ILE A CA 1
ATOM 573 C C . ILE A 1 75 ? 16.405 6.854 79.281 1.00 21.79 215 ILE A C 1
ATOM 574 O O . ILE A 1 75 ? 16.998 7.575 80.092 1.00 20.50 215 ILE A O 1
ATOM 579 N N . CYS A 1 76 ? 15.155 7.084 78.894 1.00 18.05 216 CYS A N 1
ATOM 580 C CA . CYS A 1 76 ? 14.372 8.205 79.394 1.00 17.25 216 CYS A CA 1
ATOM 581 C C . CYS A 1 76 ? 13.501 7.741 80.550 1.00 22.73 216 CYS A C 1
ATOM 582 O O . CYS A 1 76 ? 12.999 6.616 80.535 1.00 22.16 216 CYS A O 1
ATOM 585 N N . PHE A 1 77 ? 13.314 8.602 81.552 1.00 21.11 217 PHE A N 1
ATOM 586 C CA . PHE A 1 77 ? 12.490 8.187 82.682 1.00 22.30 217 PHE A CA 1
ATOM 587 C C . PHE A 1 77 ? 11.788 9.381 83.288 1.00 20.19 217 PHE A C 1
ATOM 588 O O . PHE A 1 77 ? 12.203 10.536 83.120 1.00 22.64 217 PHE A O 1
ATOM 596 N N . HIS A 1 78 ? 10.694 9.074 83.977 1.00 20.37 218 HIS A N 1
ATOM 597 C CA . HIS A 1 78 ? 9.990 10.034 84.818 1.00 25.39 218 HIS A CA 1
ATOM 598 C C . HIS A 1 78 ? 9.523 9.299 86.069 1.00 27.46 218 HIS A C 1
ATOM 599 O O . HIS A 1 78 ? 8.622 8.455 85.998 1.00 25.55 218 HIS A O 1
ATOM 606 N N . ASN A 1 79 ? 10.156 9.590 87.210 1.00 22.64 219 ASN A N 1
ATOM 607 C CA . ASN A 1 79 ? 9.767 8.994 88.496 1.00 24.96 219 ASN A CA 1
ATOM 608 C C . ASN A 1 79 ? 9.812 7.463 88.473 1.00 23.13 219 ASN A C 1
ATOM 609 O O . ASN A 1 79 ? 9.001 6.802 89.115 1.00 27.11 219 ASN A O 1
ATOM 614 N N . GLU A 1 80 ? 10.779 6.894 87.753 1.00 22.14 220 GLU A N 1
ATOM 615 C CA . GLU A 1 80 ? 11.020 5.456 87.818 1.00 23.01 220 GLU A CA 1
ATOM 616 C C . GLU A 1 80 ? 11.510 5.062 89.212 1.00 28.53 220 GLU A C 1
ATOM 617 O O . GLU A 1 80 ? 12.161 5.847 89.912 1.00 24.32 220 GLU A O 1
ATOM 623 N N . ALA A 1 81 ? 11.175 3.834 89.619 1.00 21.91 221 ALA A N 1
ATOM 624 C CA . ALA A 1 81 ? 11.636 3.303 90.892 1.00 24.77 221 ALA A CA 1
ATOM 625 C C . ALA A 1 81 ? 13.145 3.060 90.887 1.00 26.14 221 ALA A C 1
ATOM 626 O O . ALA A 1 81 ? 13.723 2.630 89.884 1.00 23.10 221 ALA A O 1
ATOM 628 N N . TRP A 1 82 ? 13.769 3.283 92.044 1.00 19.56 222 TRP A N 1
ATOM 629 C CA . TRP A 1 82 ? 15.220 3.197 92.167 1.00 24.36 222 TRP A CA 1
ATOM 630 C C . TRP A 1 82 ? 15.763 1.860 91.665 1.00 27.85 222 TRP A C 1
ATOM 631 O O . TRP A 1 82 ? 16.642 1.830 90.798 1.00 24.67 222 TRP A O 1
ATOM 642 N N . THR A 1 83 ? 15.251 0.739 92.188 1.00 22.60 223 THR A N 1
ATOM 643 C CA . THR A 1 83 ? 15.857 -0.547 91.840 1.00 22.63 223 THR A CA 1
ATOM 644 C C . THR A 1 83 ? 15.588 -0.923 90.395 1.00 20.95 223 THR A C 1
ATOM 645 O O . THR A 1 83 ? 16.399 -1.622 89.775 1.00 21.46 223 THR A O 1
ATOM 649 N N . VAL A 1 84 ? 14.473 -0.458 89.836 1.00 22.86 224 VAL A N 1
ATOM 650 C CA . VAL A 1 84 ? 14.140 -0.805 88.465 1.00 15.82 224 VAL A CA 1
ATOM 651 C C . VAL A 1 84 ? 15.015 -0.026 87.486 1.00 17.10 224 VAL A C 1
ATOM 652 O O . VAL A 1 84 ? 15.559 -0.597 86.530 1.00 18.35 224 VAL A O 1
ATOM 656 N N . LEU A 1 85 ? 15.189 1.279 87.708 1.00 21.80 225 LEU A N 1
ATOM 657 C CA . LEU A 1 85 ? 16.096 2.045 86.858 1.00 20.44 225 LEU A CA 1
ATOM 658 C C . LEU A 1 85 ? 17.536 1.533 86.975 1.00 24.20 225 LEU A C 1
ATOM 659 O O . LEU A 1 85 ? 18.222 1.352 85.963 1.00 21.30 225 LEU A O 1
ATOM 664 N N . LEU A 1 86 ? 18.004 1.263 88.199 1.00 15.08 226 LEU A N 1
ATOM 665 C CA . LEU A 1 86 ? 19.360 0.725 88.352 1.00 23.18 226 LEU A CA 1
ATOM 666 C C . LEU A 1 86 ? 19.506 -0.632 87.661 1.00 22.29 226 LEU A C 1
ATOM 667 O O . LEU A 1 86 ? 20.526 -0.897 87.012 1.00 22.74 226 LEU A O 1
ATOM 672 N N . ARG A 1 87 ? 18.496 -1.508 87.785 1.00 20.72 227 ARG A N 1
ATOM 673 C CA . ARG A 1 87 ? 18.613 -2.828 87.168 1.00 25.48 227 ARG A CA 1
ATOM 674 C C . ARG A 1 87 ? 18.718 -2.715 85.651 1.00 25.19 227 ARG A C 1
ATOM 675 O O . ARG A 1 87 ? 19.487 -3.446 85.017 1.00 22.77 227 ARG A O 1
ATOM 683 N N . THR A 1 88 ? 17.984 -1.777 85.051 1.00 23.37 228 THR A N 1
ATOM 684 C CA . THR A 1 88 ? 18.140 -1.545 83.621 1.00 22.19 228 THR A CA 1
ATOM 685 C C . THR A 1 88 ? 19.579 -1.180 83.283 1.00 19.28 228 THR A C 1
ATOM 686 O O . THR A 1 88 ? 20.198 -1.765 82.382 1.00 22.01 228 THR A O 1
ATOM 690 N N . VAL A 1 89 ? 20.110 -0.178 83.970 1.00 16.46 229 VAL A N 1
ATOM 691 C CA . VAL A 1 89 ? 21.432 0.326 83.625 1.00 19.15 229 VAL A CA 1
ATOM 692 C C . VAL A 1 89 ? 22.482 -0.753 83.847 1.00 19.39 229 VAL A C 1
ATOM 693 O O . VAL A 1 89 ? 23.376 -0.950 83.016 1.00 20.30 229 VAL A O 1
ATOM 697 N N . HIS A 1 90 ? 22.399 -1.469 84.969 1.00 15.30 230 HIS A N 1
ATOM 698 C CA . HIS A 1 90 ? 23.399 -2.506 85.204 1.00 20.42 230 HIS A CA 1
ATOM 699 C C . HIS A 1 90 ? 23.269 -3.644 84.207 1.00 24.16 230 HIS A C 1
ATOM 700 O O . HIS A 1 90 ? 24.283 -4.243 83.832 1.00 22.23 230 HIS A O 1
ATOM 707 N N . SER A 1 91 ? 22.042 -3.972 83.768 1.00 21.34 231 SER A N 1
ATOM 708 C CA . SER A 1 91 ? 21.929 -5.035 82.775 1.00 25.39 231 SER A CA 1
ATOM 709 C C . SER A 1 91 ? 22.645 -4.632 81.487 1.00 25.10 231 SER A C 1
ATOM 710 O O . SER A 1 91 ? 23.257 -5.474 80.817 1.00 22.69 231 SER A O 1
ATOM 713 N N . VAL A 1 92 ? 22.617 -3.343 81.148 1.00 21.12 232 VAL A N 1
ATOM 714 C CA . VAL A 1 92 ? 23.373 -2.862 79.995 1.00 25.58 232 VAL A CA 1
ATOM 715 C C . VAL A 1 92 ? 24.872 -3.003 80.246 1.00 28.88 232 VAL A C 1
ATOM 716 O O . VAL A 1 92 ? 25.613 -3.534 79.406 1.00 25.49 232 VAL A O 1
ATOM 720 N N . LEU A 1 93 ? 25.344 -2.537 81.407 1.00 25.33 233 LEU A N 1
ATOM 721 C CA . LEU A 1 93 ? 26.783 -2.579 81.677 1.00 23.05 233 LEU A CA 1
ATOM 722 C C . LEU A 1 93 ? 27.295 -4.003 81.774 1.00 20.21 233 LEU A C 1
ATOM 723 O O . LEU A 1 93 ? 28.379 -4.311 81.260 1.00 23.74 233 LEU A O 1
ATOM 728 N N . ASP A 1 94 ? 26.538 -4.885 82.431 1.00 17.20 234 ASP A N 1
ATOM 729 C CA . ASP A 1 94 ? 27.053 -6.218 82.734 1.00 24.14 234 ASP A CA 1
ATOM 730 C C . ASP A 1 94 ? 26.997 -7.164 81.543 1.00 25.34 234 ASP A C 1
ATOM 731 O O . ASP A 1 94 ? 27.802 -8.096 81.474 1.00 25.11 234 ASP A O 1
ATOM 736 N N . ARG A 1 95 ? 26.059 -6.967 80.611 1.00 23.69 235 ARG A N 1
ATOM 737 C CA . ARG A 1 95 ? 25.843 -7.920 79.528 1.00 26.15 235 ARG A CA 1
ATOM 738 C C . ARG A 1 95 ? 26.267 -7.395 78.164 1.00 24.87 235 ARG A C 1
ATOM 739 O O . ARG A 1 95 ? 26.098 -8.101 77.168 1.00 28.87 235 ARG A O 1
ATOM 747 N N . SER A 1 96 ? 26.769 -6.182 78.082 1.00 23.74 236 SER A N 1
ATOM 748 C CA . SER A 1 96 ? 27.269 -5.701 76.813 1.00 26.26 236 SER A CA 1
ATOM 749 C C . SER A 1 96 ? 28.790 -5.634 76.859 1.00 26.15 236 SER A C 1
ATOM 750 O O . SER A 1 96 ? 29.349 -5.169 77.858 1.00 24.11 236 SER A O 1
ATOM 753 N N . PRO A 1 97 ? 29.478 -6.058 75.799 1.00 24.55 237 PRO A N 1
ATOM 754 C CA . PRO A 1 97 ? 30.935 -5.877 75.750 1.00 26.71 237 PRO A CA 1
ATOM 755 C C . PRO A 1 97 ? 31.308 -4.409 75.905 1.00 31.05 237 PRO A C 1
ATOM 756 O O . PRO A 1 97 ? 30.729 -3.529 75.259 1.00 26.59 237 PRO A O 1
ATOM 760 N N . GLU A 1 98 ? 32.311 -4.161 76.752 1.00 27.79 238 GLU A N 1
ATOM 761 C CA . GLU A 1 98 ? 32.681 -2.794 77.114 1.00 28.58 238 GLU A CA 1
ATOM 762 C C . GLU A 1 98 ? 32.999 -1.951 75.884 1.00 26.19 238 GLU A C 1
ATOM 763 O O . GLU A 1 98 ? 32.600 -0.785 75.804 1.00 26.35 238 GLU A O 1
ATOM 769 N N . HIS A 1 99 ? 33.723 -2.519 74.916 1.00 21.81 239 HIS A N 1
ATOM 770 C CA . HIS A 1 99 ? 34.120 -1.752 73.734 1.00 22.24 239 HIS A CA 1
ATOM 771 C C . HIS A 1 99 ? 32.951 -1.422 72.800 1.00 26.00 239 HIS A C 1
ATOM 772 O O . HIS A 1 99 ? 33.132 -0.647 71.856 1.00 22.38 239 HIS A O 1
ATOM 779 N N . LEU A 1 100 ? 31.749 -1.934 73.052 1.00 22.39 240 LEU A N 1
ATOM 780 C CA . LEU A 1 100 ? 30.598 -1.603 72.220 1.00 20.42 240 LEU A CA 1
ATOM 781 C C . LEU A 1 100 ? 29.672 -0.559 72.841 1.00 20.65 240 LEU A C 1
ATOM 782 O O . LEU A 1 100 ? 28.663 -0.216 72.222 1.00 25.53 240 LEU A O 1
ATOM 787 N N . ILE A 1 101 ? 29.955 -0.076 74.053 1.00 18.91 241 ILE A N 1
ATOM 788 C CA . ILE A 1 101 ? 29.128 0.934 74.727 1.00 20.06 241 ILE A CA 1
ATOM 789 C C . ILE A 1 101 ? 29.894 2.249 74.702 1.00 29.88 241 ILE A C 1
ATOM 790 O O . ILE A 1 101 ? 31.016 2.329 75.222 1.00 28.14 241 ILE A O 1
ATOM 795 N N . GLY A 1 102 ? 29.285 3.280 74.126 1.00 25.27 242 GLY A N 1
ATOM 796 C CA . GLY A 1 102 ? 29.822 4.621 74.249 1.00 21.50 242 GLY A CA 1
ATOM 797 C C . GLY A 1 102 ? 29.399 5.211 75.580 1.00 24.32 242 GLY A C 1
ATOM 798 O O . GLY A 1 102 ? 30.115 5.089 76.585 1.00 22.27 242 GLY A O 1
ATOM 799 N N . LYS A 1 103 ? 28.216 5.817 75.609 1.00 17.54 243 LYS A N 1
ATOM 800 C CA . LYS A 1 103 ? 27.654 6.383 76.819 1.00 18.12 243 LYS A CA 1
ATOM 801 C C . LYS A 1 103 ? 26.281 5.783 77.076 1.00 19.50 243 LYS A C 1
ATOM 802 O O . LYS A 1 103 ? 25.517 5.481 76.142 1.00 22.40 243 LYS A O 1
ATOM 808 N N . ILE A 1 104 ? 25.967 5.616 78.349 1.00 22.70 244 ILE A N 1
ATOM 809 C CA . ILE A 1 104 ? 24.603 5.348 78.778 1.00 15.92 244 ILE A CA 1
ATOM 810 C C . ILE A 1 104 ? 24.029 6.678 79.230 1.00 19.99 244 ILE A C 1
ATOM 811 O O . ILE A 1 104 ? 24.442 7.239 80.251 1.00 25.96 244 ILE A O 1
ATOM 816 N N . ILE A 1 105 ? 23.093 7.195 78.455 1.00 23.83 245 ILE A N 1
ATOM 817 C CA . ILE A 1 105 ? 22.552 8.532 78.649 1.00 19.25 245 ILE A CA 1
ATOM 818 C C . ILE A 1 105 ? 21.195 8.393 79.334 1.00 21.16 245 ILE A C 1
ATOM 819 O O . ILE A 1 105 ? 20.218 7.930 78.728 1.00 18.69 245 ILE A O 1
ATOM 824 N N . LEU A 1 106 ? 21.126 8.768 80.608 1.00 20.32 246 LEU A N 1
ATOM 825 C CA . LEU A 1 106 ? 19.874 8.736 81.366 1.00 24.03 246 LEU A CA 1
ATOM 826 C C . LEU A 1 106 ? 19.205 10.102 81.235 1.00 22.61 246 LEU A C 1
ATOM 827 O O . LEU A 1 106 ? 19.746 11.111 81.696 1.00 21.44 246 LEU A O 1
ATOM 832 N N . VAL A 1 107 ? 18.050 10.150 80.577 1.00 20.73 247 VAL A N 1
ATOM 833 C CA . VAL A 1 107 ? 17.369 11.415 80.312 1.00 13.18 247 VAL A CA 1
ATOM 834 C C . VAL A 1 107 ? 16.218 11.519 81.294 1.00 16.58 247 VAL A C 1
ATOM 835 O O . VAL A 1 107 ? 15.213 10.806 81.177 1.00 18.78 247 VAL A O 1
ATOM 839 N N . ASP A 1 108 ? 16.375 12.415 82.255 1.00 18.71 248 ASP A N 1
ATOM 840 C CA . ASP A 1 108 ? 15.374 12.663 83.288 1.00 23.44 248 ASP A CA 1
ATOM 841 C C . ASP A 1 108 ? 14.316 13.618 82.745 1.00 23.96 248 ASP A C 1
ATOM 842 O O . ASP A 1 108 ? 14.559 14.825 82.614 1.00 25.32 248 ASP A O 1
ATOM 847 N N . ASP A 1 109 ? 13.130 13.091 82.451 1.00 22.80 249 ASP A N 1
ATOM 848 C CA . ASP A 1 109 ? 12.032 13.933 81.984 1.00 27.39 249 ASP A CA 1
ATOM 849 C C . ASP A 1 109 ? 11.296 14.563 83.175 1.00 24.83 249 ASP A C 1
ATOM 850 O O . ASP A 1 109 ? 10.124 14.304 83.443 1.00 27.30 249 ASP A O 1
ATOM 855 N N . TYR A 1 110 ? 12.049 15.387 83.909 1.00 21.46 250 TYR A N 1
ATOM 856 C CA . TYR A 1 110 ? 11.521 16.267 84.955 1.00 23.49 250 TYR A CA 1
ATOM 857 C C . TYR A 1 110 ? 10.895 15.478 86.110 1.00 30.13 250 TYR A C 1
ATOM 858 O O . TYR A 1 110 ? 9.773 15.751 86.546 1.00 26.58 250 TYR A O 1
ATOM 867 N N . SER A 1 111 ? 11.631 14.480 86.608 1.00 27.05 251 SER A N 1
ATOM 868 C CA . SER A 1 111 ? 11.184 13.753 87.788 1.00 23.90 251 SER A CA 1
ATOM 869 C C . SER A 1 111 ? 11.191 14.650 89.023 1.00 30.72 251 SER A C 1
ATOM 870 O O . SER A 1 111 ? 11.975 15.595 89.139 1.00 24.95 251 SER A O 1
ATOM 873 N N . ASP A 1 112 ? 10.334 14.316 89.979 1.00 25.38 252 ASP A N 1
ATOM 874 C CA . ASP A 1 112 ? 10.339 15.015 91.247 1.00 28.74 252 ASP A CA 1
ATOM 875 C C . ASP A 1 112 ? 10.676 14.123 92.432 1.00 30.41 252 ASP A C 1
ATOM 876 O O . ASP A 1 112 ? 10.891 14.651 93.522 1.00 36.63 252 ASP A O 1
ATOM 881 N N . MET A 1 113 ? 10.788 12.807 92.253 1.00 30.12 253 MET A N 1
ATOM 882 C CA . MET A 1 113 ? 11.071 11.935 93.402 1.00 27.56 253 MET A CA 1
ATOM 883 C C . MET A 1 113 ? 12.526 12.084 93.837 1.00 23.71 253 MET A C 1
ATOM 884 O O . MET A 1 113 ? 13.421 12.079 92.989 1.00 30.51 253 MET A O 1
ATOM 889 N N . PRO A 1 114 ? 12.800 12.233 95.139 1.00 24.16 254 PRO A N 1
ATOM 890 C CA . PRO A 1 114 ? 14.176 12.548 95.579 1.00 22.88 254 PRO A CA 1
ATOM 891 C C . PRO A 1 114 ? 15.228 11.528 95.169 1.00 21.84 254 PRO A C 1
ATOM 892 O O . PRO A 1 114 ? 16.372 11.916 94.895 1.00 29.29 254 PRO A O 1
ATOM 896 N N . HIS A 1 115 ? 14.900 10.237 95.126 1.00 22.72 255 HIS A N 1
ATOM 897 C CA . HIS A 1 115 ? 15.948 9.258 94.820 1.00 23.11 255 HIS A CA 1
ATOM 898 C C . HIS A 1 115 ? 16.518 9.424 93.421 1.00 28.17 255 HIS A C 1
ATOM 899 O O . HIS A 1 115 ? 17.589 8.868 93.130 1.00 26.71 255 HIS A O 1
ATOM 906 N N . LEU A 1 116 ? 15.846 10.176 92.550 1.00 26.39 256 LEU A N 1
ATOM 907 C CA . LEU A 1 116 ? 16.346 10.386 91.200 1.00 22.81 256 LEU A CA 1
ATOM 908 C C . LEU A 1 116 ? 17.203 11.639 91.073 1.00 26.09 256 LEU A C 1
ATOM 909 O O . LEU A 1 116 ? 17.645 11.956 89.965 1.00 23.51 256 LEU A O 1
ATOM 914 N N . LYS A 1 117 ? 17.450 12.363 92.165 1.00 22.29 257 LYS A N 1
ATOM 915 C CA . LYS A 1 117 ? 18.218 13.595 92.052 1.00 24.75 257 LYS A CA 1
ATOM 916 C C . LYS A 1 117 ? 19.686 13.386 92.437 1.00 24.08 257 LYS A C 1
ATOM 917 O O . LYS A 1 117 ? 20.408 12.678 91.730 1.00 24.80 257 LYS A O 1
ATOM 923 N N . ARG A 1 118 ? 20.142 13.996 93.534 1.00 24.26 258 ARG A N 1
ATOM 924 C CA . ARG A 1 118 ? 21.534 13.836 93.953 1.00 21.65 258 ARG A CA 1
ATOM 925 C C . ARG A 1 118 ? 21.874 12.370 94.200 1.00 25.25 258 ARG A C 1
ATOM 926 O O . ARG A 1 118 ? 22.960 11.911 93.831 1.00 20.76 258 ARG A O 1
ATOM 934 N N . GLN A 1 119 ? 20.939 11.608 94.780 1.00 21.56 259 GLN A N 1
ATOM 935 C CA . GLN A 1 119 ? 21.191 10.196 95.058 1.00 25.06 259 GLN A CA 1
ATOM 936 C C . GLN A 1 119 ? 21.611 9.450 93.793 1.00 26.31 259 GLN A C 1
ATOM 937 O O . GLN A 1 119 ? 22.573 8.664 93.810 1.00 21.89 259 GLN A O 1
ATOM 943 N N . LEU A 1 120 ? 20.912 9.707 92.681 1.00 22.79 260 LEU A N 1
ATOM 944 C CA . LEU A 1 120 ? 21.227 9.081 91.399 1.00 28.20 260 LEU A CA 1
ATOM 945 C C . LEU A 1 120 ? 22.571 9.563 90.837 1.00 27.81 260 LEU A C 1
ATOM 946 O O . LEU A 1 120 ? 23.318 8.781 90.238 1.00 17.29 260 LEU A O 1
ATOM 951 N N . GLU A 1 121 ? 22.883 10.853 90.990 1.00 25.15 261 GLU A N 1
ATOM 952 C CA . GLU A 1 121 ? 24.173 11.360 90.537 1.00 28.10 261 GLU A CA 1
ATOM 953 C C . GLU A 1 121 ? 25.314 10.732 91.329 1.00 24.88 261 GLU A C 1
ATOM 954 O O . GLU A 1 121 ? 26.318 10.296 90.755 1.00 23.43 261 GLU A O 1
ATOM 960 N N . ASP A 1 122 ? 25.194 10.704 92.658 1.00 25.60 262 ASP A N 1
ATOM 961 C CA . ASP A 1 122 ? 26.247 10.101 93.476 1.00 22.59 262 ASP A CA 1
ATOM 962 C C . ASP A 1 122 ? 26.451 8.630 93.133 1.00 22.22 262 ASP A C 1
ATOM 963 O O . ASP A 1 122 ? 27.590 8.159 93.053 1.00 20.90 262 ASP A O 1
ATOM 968 N N . TYR A 1 123 ? 25.360 7.883 92.949 1.00 25.87 263 TYR A N 1
ATOM 969 C CA . TYR A 1 123 ? 25.475 6.445 92.719 1.00 20.50 263 TYR A CA 1
ATOM 970 C C . TYR A 1 123 ? 26.275 6.146 91.454 1.00 25.02 263 TYR A C 1
ATOM 971 O O . TYR A 1 123 ? 27.136 5.257 91.444 1.00 28.22 263 TYR A O 1
ATOM 980 N N . PHE A 1 124 ? 25.965 6.834 90.355 1.00 20.22 264 PHE A N 1
ATOM 981 C CA . PHE A 1 124 ? 26.625 6.564 89.085 1.00 20.41 264 PHE A CA 1
ATOM 982 C C . PHE A 1 124 ? 27.897 7.382 88.893 1.00 21.61 264 PHE A C 1
ATOM 983 O O . PHE A 1 124 ? 28.484 7.337 87.805 1.00 26.90 264 PHE A O 1
ATOM 991 N N . ALA A 1 125 ? 28.337 8.114 89.921 1.00 20.06 265 ALA A N 1
ATOM 992 C CA . ALA A 1 125 ? 29.563 8.905 89.800 1.00 29.70 265 ALA A CA 1
ATOM 993 C C . ALA A 1 125 ? 30.766 8.030 89.458 1.00 30.84 265 ALA A C 1
ATOM 994 O O . ALA A 1 125 ? 31.647 8.446 88.703 1.00 38.36 265 ALA A O 1
ATOM 996 N N . ALA A 1 126 ? 30.803 6.807 89.979 1.00 38.17 266 ALA A N 1
ATOM 997 C CA . ALA A 1 126 ? 31.902 5.877 89.736 1.00 41.87 266 ALA A CA 1
ATOM 998 C C . ALA A 1 126 ? 31.800 5.140 88.406 1.00 44.10 266 ALA A C 1
ATOM 999 O O . ALA A 1 126 ? 32.672 4.312 88.126 1.00 35.94 266 ALA A O 1
ATOM 1001 N N . TYR A 1 127 ? 30.732 5.355 87.624 1.00 35.96 267 TYR A N 1
ATOM 1002 C CA . TYR A 1 127 ? 30.553 4.754 86.302 1.00 25.57 267 TYR A CA 1
ATOM 1003 C C . TYR A 1 127 ? 30.726 5.856 85.264 1.00 30.19 267 TYR A C 1
ATOM 1004 O O . TYR A 1 127 ? 29.757 6.548 84.920 1.00 30.75 267 TYR A O 1
ATOM 1013 N N . PRO A 1 128 ? 31.935 6.058 84.731 1.00 32.92 268 PRO A N 1
ATOM 1014 C CA . PRO A 1 128 ? 32.158 7.207 83.833 1.00 30.55 268 PRO A CA 1
ATOM 1015 C C . PRO A 1 128 ? 31.367 7.145 82.548 1.00 28.43 268 PRO A C 1
ATOM 1016 O O . PRO A 1 128 ? 31.174 8.193 81.913 1.00 27.90 268 PRO A O 1
ATOM 1020 N N . LYS A 1 129 ? 30.883 5.966 82.147 1.00 26.89 269 LYS A N 1
ATOM 1021 C CA . LYS A 1 129 ? 30.071 5.877 80.943 1.00 26.21 269 LYS A CA 1
ATOM 1022 C C . LYS A 1 129 ? 28.635 6.354 81.143 1.00 29.29 269 LYS A C 1
ATOM 1023 O O . LYS A 1 129 ? 27.913 6.514 80.150 1.00 26.35 269 LYS A O 1
ATOM 1029 N N . VAL A 1 130 ? 28.185 6.558 82.379 1.00 29.45 270 VAL A N 1
ATOM 1030 C CA . VAL A 1 130 ? 26.805 6.976 82.625 1.00 21.68 270 VAL A CA 1
ATOM 1031 C C . VAL A 1 130 ? 26.744 8.502 82.650 1.00 29.98 270 VAL A C 1
ATOM 1032 O O . VAL A 1 130 ? 27.523 9.154 83.357 1.00 26.62 270 VAL A O 1
ATOM 1036 N N . GLN A 1 131 ? 25.842 9.071 81.847 1.00 24.67 271 GLN A N 1
ATOM 1037 C CA . GLN A 1 131 ? 25.620 10.511 81.753 1.00 22.44 271 GLN A CA 1
ATOM 1038 C C . GLN A 1 131 ? 24.164 10.805 82.094 1.00 24.84 271 GLN A C 1
ATOM 1039 O O . GLN A 1 131 ? 23.260 10.197 81.514 1.00 28.04 271 GLN A O 1
ATOM 1045 N N . ILE A 1 132 ? 23.930 11.755 82.991 1.00 26.43 272 ILE A N 1
ATOM 1046 C CA . ILE A 1 132 ? 22.579 12.140 83.385 1.00 31.38 272 ILE A CA 1
ATOM 1047 C C . ILE A 1 132 ? 22.265 13.486 82.746 1.00 25.63 272 ILE A C 1
ATOM 1048 O O . ILE A 1 132 ? 23.015 14.453 82.922 1.00 28.18 272 ILE A O 1
ATOM 1053 N N . ILE A 1 133 ? 21.156 13.542 82.019 1.00 22.62 273 ILE A N 1
ATOM 1054 C CA . ILE A 1 133 ? 20.652 14.757 81.390 1.00 29.56 273 ILE A CA 1
ATOM 1055 C C . ILE A 1 133 ? 19.327 15.116 82.058 1.00 26.99 273 ILE A C 1
ATOM 1056 O O . ILE A 1 133 ? 18.432 14.271 82.169 1.00 26.06 273 ILE A O 1
ATOM 1061 N N . ARG A 1 134 ? 19.195 16.364 82.489 1.00 27.69 274 ARG A N 1
ATOM 1062 C CA . ARG A 1 134 ? 17.997 16.824 83.175 1.00 31.21 274 ARG A CA 1
ATOM 1063 C C . ARG A 1 134 ? 17.172 17.676 82.220 1.00 29.68 274 ARG A C 1
ATOM 1064 O O . ARG A 1 134 ? 17.624 18.745 81.791 1.00 24.45 274 ARG A O 1
ATOM 1072 N N . GLY A 1 135 ? 15.958 17.230 81.919 1.00 33.66 275 GLY A N 1
ATOM 1073 C CA . GLY A 1 135 ? 15.027 18.100 81.222 1.00 33.10 275 GLY A CA 1
ATOM 1074 C C . GLY A 1 135 ? 14.609 19.253 82.123 1.00 32.96 275 GLY A C 1
ATOM 1075 O O . GLY A 1 135 ? 14.493 19.109 83.342 1.00 33.27 275 GLY A O 1
ATOM 1076 N N . GLN A 1 136 ? 14.418 20.420 81.516 1.00 32.96 276 GLN A N 1
ATOM 1077 C CA . GLN A 1 136 ? 14.077 21.632 82.254 1.00 43.53 276 GLN A CA 1
ATOM 1078 C C . GLN A 1 136 ? 12.587 21.768 82.529 1.00 44.12 276 GLN A C 1
ATOM 1079 O O . GLN A 1 136 ? 12.196 22.629 83.322 1.00 43.24 276 GLN A O 1
ATOM 1085 N N . LYS A 1 137 ? 11.755 20.969 81.877 1.00 42.69 277 LYS A N 1
ATOM 1086 C CA . LYS A 1 137 ? 10.332 20.892 82.176 1.00 37.59 277 LYS A CA 1
ATOM 1087 C C . LYS A 1 137 ? 9.877 19.537 81.677 1.00 33.29 277 LYS A C 1
ATOM 1088 O O . LYS A 1 137 ? 10.607 18.854 80.953 1.00 38.78 277 LYS A O 1
ATOM 1094 N N . ARG A 1 138 ? 8.671 19.140 82.075 1.00 28.10 278 ARG A N 1
ATOM 1095 C CA . ARG A 1 138 ? 8.157 17.836 81.660 1.00 33.61 278 ARG A CA 1
ATOM 1096 C C . ARG A 1 138 ? 7.801 17.889 80.181 1.00 36.22 278 ARG A C 1
ATOM 1097 O O . ARG A 1 138 ? 7.001 18.739 79.775 1.00 39.22 278 ARG A O 1
ATOM 1105 N N . GLU A 1 139 ? 8.408 17.012 79.360 1.00 32.55 279 GLU A N 1
ATOM 1106 C CA . GLU A 1 139 ? 8.245 17.111 77.910 1.00 36.08 279 GLU A CA 1
ATOM 1107 C C . GLU A 1 139 ? 7.727 15.856 77.218 1.00 33.10 279 GLU A C 1
ATOM 1108 O O . GLU A 1 139 ? 7.289 15.961 76.069 1.00 31.71 279 GLU A O 1
ATOM 1114 N N . GLY A 1 140 ? 7.755 14.687 77.859 1.00 25.83 280 GLY A N 1
ATOM 1115 C CA . GLY A 1 140 ? 7.303 13.466 77.224 1.00 23.84 280 GLY A CA 1
ATOM 1116 C C . GLY A 1 140 ? 8.420 12.717 76.505 1.00 23.02 280 GLY A C 1
ATOM 1117 O O . GLY A 1 140 ? 9.533 13.212 76.308 1.00 28.10 280 GLY A O 1
ATOM 1118 N N . LEU A 1 141 ? 8.082 11.509 76.055 1.00 24.51 281 LEU A N 1
ATOM 1119 C CA . LEU A 1 141 ? 9.094 10.566 75.574 1.00 28.83 281 LEU A CA 1
ATOM 1120 C C . LEU A 1 141 ? 9.793 11.059 74.312 1.00 26.91 281 LEU A C 1
ATOM 1121 O O . LEU A 1 141 ? 11.016 10.930 74.196 1.00 25.80 281 LEU A O 1
ATOM 1126 N N . ILE A 1 142 ? 9.034 11.585 73.338 1.00 21.91 282 ILE A N 1
ATOM 1127 C CA . ILE A 1 142 ? 9.636 12.021 72.075 1.00 23.73 282 ILE A CA 1
ATOM 1128 C C . ILE A 1 142 ? 10.722 13.053 72.328 1.00 25.80 282 ILE A C 1
ATOM 1129 O O . ILE A 1 142 ? 11.843 12.943 71.811 1.00 25.87 282 ILE A O 1
ATOM 1134 N N . ARG A 1 143 ? 10.389 14.101 73.087 1.00 20.17 283 ARG A N 1
ATOM 1135 C CA . ARG A 1 143 ? 11.347 15.179 73.300 1.00 19.61 283 ARG A CA 1
ATOM 1136 C C . ARG A 1 143 ? 12.542 14.707 74.125 1.00 19.90 283 ARG A C 1
ATOM 1137 O O . ARG A 1 143 ? 13.676 15.155 73.907 1.00 22.04 283 ARG A O 1
ATOM 1145 N N . ALA A 1 144 ? 12.298 13.822 75.094 1.00 18.52 284 ALA A N 1
ATOM 1146 C CA . ALA A 1 144 ? 13.389 13.294 75.901 1.00 21.39 284 ALA A CA 1
ATOM 1147 C C . ALA A 1 144 ? 14.327 12.474 75.037 1.00 19.24 284 ALA A C 1
ATOM 1148 O O . ALA A 1 144 ? 15.551 12.561 75.183 1.00 22.13 284 ALA A O 1
ATOM 1150 N N . ARG A 1 145 ? 13.771 11.697 74.109 1.00 20.37 285 ARG A N 1
ATOM 1151 C CA . ARG A 1 145 ? 14.608 10.878 73.241 1.00 17.71 285 ARG A CA 1
ATOM 1152 C C . ARG A 1 145 ? 15.418 11.722 72.271 1.00 24.08 285 ARG A C 1
ATOM 1153 O O . ARG A 1 145 ? 16.531 11.332 71.897 1.00 20.83 285 ARG A O 1
ATOM 1161 N N . ILE A 1 146 ? 14.854 12.839 71.800 1.00 22.48 286 ILE A N 1
ATOM 1162 C CA . ILE A 1 146 ? 15.585 13.727 70.902 1.00 15.97 286 ILE A CA 1
ATOM 1163 C C . ILE A 1 146 ? 16.671 14.464 71.666 1.00 21.75 286 ILE A C 1
ATOM 1164 O O . ILE A 1 146 ? 17.784 14.658 71.165 1.00 20.70 286 ILE A O 1
ATOM 1169 N N . LEU A 1 147 ? 16.363 14.876 72.892 1.00 20.32 287 LEU A N 1
ATOM 1170 C CA . LEU A 1 147 ? 17.381 15.438 73.774 1.00 26.46 287 LEU A CA 1
ATOM 1171 C C . LEU A 1 147 ? 18.527 14.447 73.979 1.00 29.29 287 LEU A C 1
ATOM 1172 O O . LEU A 1 147 ? 19.708 14.808 73.889 1.00 25.90 287 LEU A O 1
ATOM 1177 N N . GLY A 1 148 ? 18.191 13.177 74.222 1.00 25.07 288 GLY A N 1
ATOM 1178 C CA . GLY A 1 148 ? 19.226 12.167 74.365 1.00 20.57 288 GLY A CA 1
ATOM 1179 C C . GLY A 1 148 ? 20.057 12.025 73.103 1.00 25.03 288 GLY A C 1
ATOM 1180 O O . GLY A 1 148 ? 21.290 11.997 73.154 1.00 25.89 288 GLY A O 1
ATOM 1181 N N . ALA A 1 149 ? 19.388 11.956 71.948 1.00 23.03 289 ALA A N 1
ATOM 1182 C CA . ALA A 1 149 ? 20.102 11.816 70.679 1.00 24.05 289 ALA A CA 1
ATOM 1183 C C . ALA A 1 149 ? 21.061 12.975 70.435 1.00 20.61 289 ALA A C 1
ATOM 1184 O O . ALA A 1 149 ? 22.168 12.771 69.922 1.00 24.54 289 ALA A O 1
ATOM 1186 N N . ASN A 1 150 ? 20.672 14.197 70.825 1.00 23.54 290 ASN A N 1
ATOM 1187 C CA . ASN A 1 150 ? 21.541 15.351 70.609 1.00 26.85 290 ASN A CA 1
ATOM 1188 C C . ASN A 1 150 ? 22.785 15.318 71.488 1.00 29.10 290 ASN A C 1
ATOM 1189 O O . ASN A 1 150 ? 23.787 15.958 71.148 1.00 27.70 290 ASN A O 1
ATOM 1194 N N . HIS A 1 151 ? 22.739 14.613 72.615 1.00 23.84 291 HIS A N 1
ATOM 1195 C CA A HIS A 1 151 ? 23.881 14.445 73.506 0.50 25.52 291 HIS A CA 1
ATOM 1196 C CA B HIS A 1 151 ? 23.931 14.501 73.443 0.50 25.16 291 HIS A CA 1
ATOM 1197 C C . HIS A 1 151 ? 24.789 13.304 73.073 1.00 25.12 291 HIS A C 1
ATOM 1198 O O . HIS A 1 151 ? 25.907 13.186 73.585 1.00 25.54 291 HIS A O 1
ATOM 1211 N N . ALA A 1 152 ? 24.314 12.453 72.170 1.00 22.00 292 ALA A N 1
ATOM 1212 C CA . ALA A 1 152 ? 24.970 11.207 71.830 1.00 21.30 292 ALA A CA 1
ATOM 1213 C C . ALA A 1 152 ? 26.011 11.441 70.747 1.00 25.67 292 ALA A C 1
ATOM 1214 O O . ALA A 1 152 ? 25.783 12.215 69.815 1.00 26.39 292 ALA A O 1
ATOM 1216 N N . LYS A 1 153 ? 27.155 10.759 70.868 1.00 20.42 293 LYS A N 1
ATOM 1217 C CA . LYS A 1 153 ? 28.239 10.915 69.898 1.00 27.48 293 LYS A CA 1
ATOM 1218 C C . LYS A 1 153 ? 28.644 9.626 69.207 1.00 27.03 293 LYS A C 1
ATOM 1219 O O . LYS A 1 153 ? 29.442 9.688 68.265 1.00 24.19 293 LYS A O 1
ATOM 1225 N N . SER A 1 154 ? 28.141 8.467 69.650 1.00 20.93 294 SER A N 1
ATOM 1226 C CA . SER A 1 154 ? 28.510 7.201 69.025 1.00 22.31 294 SER A CA 1
ATOM 1227 C C . SER A 1 154 ? 27.790 7.008 67.688 1.00 23.12 294 SER A C 1
ATOM 1228 O O . SER A 1 154 ? 26.790 7.676 67.405 1.00 22.75 294 SER A O 1
ATOM 1231 N N . PRO A 1 155 ? 28.284 6.096 66.838 1.00 20.73 295 PRO A N 1
ATOM 1232 C CA . PRO A 1 155 ? 27.654 5.919 65.522 1.00 21.84 295 PRO A CA 1
ATOM 1233 C C . PRO A 1 155 ? 26.266 5.311 65.576 1.00 23.80 295 PRO A C 1
ATOM 1234 O O . PRO A 1 155 ? 25.510 5.487 64.613 1.00 24.16 295 PRO A O 1
ATOM 1238 N N . VAL A 1 156 ? 25.900 4.618 66.660 1.00 21.76 296 VAL A N 1
ATOM 1239 C CA . VAL A 1 156 ? 24.610 3.946 66.788 1.00 19.87 296 VAL A CA 1
ATOM 1240 C C . VAL A 1 156 ? 23.911 4.438 68.055 1.00 22.28 296 VAL A C 1
ATOM 1241 O O . VAL A 1 156 ? 24.561 4.695 69.072 1.00 21.23 296 VAL A O 1
ATOM 1245 N N . LEU A 1 157 ? 22.594 4.606 67.983 1.00 18.93 297 LEU A N 1
ATOM 1246 C CA . LEU A 1 157 ? 21.758 4.911 69.138 1.00 17.28 297 LEU A CA 1
ATOM 1247 C C . LEU A 1 157 ? 20.981 3.660 69.477 1.00 18.52 297 LEU A C 1
ATOM 1248 O O . LEU A 1 157 ? 20.427 3.023 68.576 1.00 20.06 297 LEU A O 1
ATOM 1253 N N . THR A 1 158 ? 20.940 3.304 70.755 1.00 20.90 298 THR A N 1
ATOM 1254 C CA . THR A 1 158 ? 20.067 2.233 71.223 1.00 24.12 298 THR A CA 1
ATOM 1255 C C . THR A 1 158 ? 19.115 2.816 72.249 1.00 24.27 298 THR A C 1
ATOM 1256 O O . THR A 1 158 ? 19.553 3.326 73.291 1.00 22.92 298 THR A O 1
ATOM 1260 N N . TYR A 1 159 ? 17.819 2.734 71.960 1.00 20.14 299 TYR A N 1
ATOM 1261 C CA . TYR A 1 159 ? 16.795 3.192 72.885 1.00 24.16 299 TYR A CA 1
ATOM 1262 C C . TYR A 1 159 ? 16.259 2.007 73.676 1.00 21.78 299 TYR A C 1
ATOM 1263 O O . TYR A 1 159 ? 15.899 0.972 73.104 1.00 20.92 299 TYR A O 1
ATOM 1272 N N . LEU A 1 160 ? 16.218 2.161 74.986 1.00 18.84 300 LEU A N 1
ATOM 1273 C CA . LEU A 1 160 ? 15.576 1.222 75.896 1.00 15.18 300 LEU A CA 1
ATOM 1274 C C . LEU A 1 160 ? 14.617 2.028 76.764 1.00 19.21 300 LEU A C 1
ATOM 1275 O O . LEU A 1 160 ? 14.692 3.253 76.797 1.00 28.10 300 LEU A O 1
ATOM 1280 N N . ASP A 1 161 ? 13.688 1.380 77.455 1.00 18.67 301 ASP A N 1
ATOM 1281 C CA . ASP A 1 161 ? 13.016 2.167 78.479 1.00 23.63 301 ASP A CA 1
ATOM 1282 C C . ASP A 1 161 ? 13.575 1.794 79.857 1.00 22.30 301 ASP A C 1
ATOM 1283 O O . ASP A 1 161 ? 14.502 0.989 79.988 1.00 19.08 301 ASP A O 1
ATOM 1288 N N . SER A 1 162 ? 13.048 2.448 80.887 1.00 23.79 302 SER A N 1
ATOM 1289 C CA . SER A 1 162 ? 13.670 2.439 82.202 1.00 21.19 302 SER A CA 1
ATOM 1290 C C . SER A 1 162 ? 13.316 1.208 83.025 1.00 18.84 302 SER A C 1
ATOM 1291 O O . SER A 1 162 ? 13.751 1.121 84.171 1.00 22.83 302 SER A O 1
ATOM 1294 N N . HIS A 1 163 ? 12.516 0.280 82.497 1.00 20.47 303 HIS A N 1
ATOM 1295 C CA . HIS A 1 163 ? 12.193 -0.962 83.201 1.00 19.49 303 HIS A CA 1
ATOM 1296 C C . HIS A 1 163 ? 12.430 -2.143 82.266 1.00 20.53 303 HIS A C 1
ATOM 1297 O O . HIS A 1 163 ? 11.546 -2.950 81.982 1.00 28.94 303 HIS A O 1
ATOM 1304 N N . CYS A 1 164 ? 13.674 -2.253 81.825 1.00 16.09 304 CYS A N 1
ATOM 1305 C CA . CYS A 1 164 ? 14.166 -3.320 80.968 1.00 22.10 304 CYS A CA 1
ATOM 1306 C C . CYS A 1 164 ? 15.281 -4.066 81.674 1.00 20.65 304 CYS A C 1
ATOM 1307 O O . CYS A 1 164 ? 15.893 -3.552 82.616 1.00 17.44 304 CYS A O 1
ATOM 1310 N N . GLU A 1 165 ? 15.546 -5.277 81.187 1.00 20.51 305 GLU A N 1
ATOM 1311 C CA . GLU A 1 165 ? 16.719 -6.052 81.578 1.00 24.05 305 GLU A CA 1
ATOM 1312 C C . GLU A 1 165 ? 17.296 -6.689 80.318 1.00 25.99 305 GLU A C 1
ATOM 1313 O O . GLU A 1 165 ? 16.681 -7.601 79.752 1.00 23.07 305 GLU A O 1
ATOM 1319 N N . CYS A 1 166 ? 18.471 -6.223 79.886 1.00 21.06 306 CYS A N 1
ATOM 1320 C CA . CYS A 1 166 ? 19.187 -6.885 78.797 1.00 23.16 306 CYS A CA 1
ATOM 1321 C C . CYS A 1 166 ? 19.596 -8.301 79.198 1.00 26.86 306 CYS A C 1
ATOM 1322 O O . CYS A 1 166 ? 19.811 -8.598 80.379 1.00 30.85 306 CYS A O 1
ATOM 1325 N N . THR A 1 167 ? 19.704 -9.184 78.202 1.00 23.41 307 THR A N 1
ATOM 1326 C CA . THR A 1 167 ? 20.064 -10.579 78.418 1.00 23.38 307 THR A CA 1
ATOM 1327 C C . THR A 1 167 ? 21.412 -10.889 77.775 1.00 27.85 307 THR A C 1
ATOM 1328 O O . THR A 1 167 ? 22.009 -10.065 77.077 1.00 25.05 307 THR A O 1
ATOM 1332 N N . GLU A 1 168 ? 21.872 -12.114 78.014 1.00 24.30 308 GLU A N 1
ATOM 1333 C CA . GLU A 1 168 ? 23.140 -12.583 77.469 1.00 29.21 308 GLU A CA 1
ATOM 1334 C C . GLU A 1 168 ? 23.178 -12.444 75.954 1.00 28.68 308 GLU A C 1
ATOM 1335 O O . GLU A 1 168 ? 22.275 -12.899 75.249 1.00 28.03 308 GLU A O 1
ATOM 1341 N N . GLY A 1 169 ? 24.219 -11.788 75.455 1.00 30.98 309 GLY A N 1
ATOM 1342 C CA . GLY A 1 169 ? 24.409 -11.683 74.022 1.00 29.93 309 GLY A CA 1
ATOM 1343 C C . GLY A 1 169 ? 23.377 -10.849 73.300 1.00 22.83 309 GLY A C 1
ATOM 1344 O O . GLY A 1 169 ? 23.175 -11.045 72.101 1.00 28.00 309 GLY A O 1
ATOM 1345 N N . TRP A 1 170 ? 22.732 -9.901 73.989 1.00 20.55 310 TRP A N 1
ATOM 1346 C CA . TRP A 1 170 ? 21.662 -9.125 73.359 1.00 20.70 310 TRP A CA 1
ATOM 1347 C C . TRP A 1 170 ? 22.186 -8.113 72.348 1.00 22.46 310 TRP A C 1
ATOM 1348 O O . TRP A 1 170 ? 21.481 -7.784 71.388 1.00 21.10 310 TRP A O 1
ATOM 1359 N N . LEU A 1 171 ? 23.399 -7.596 72.544 1.00 19.48 311 LEU A N 1
ATOM 1360 C CA . LEU A 1 171 ? 23.779 -6.395 71.804 1.00 26.01 311 LEU A CA 1
ATOM 1361 C C . LEU A 1 171 ? 24.411 -6.693 70.449 1.00 22.03 311 LEU A C 1
ATOM 1362 O O . LEU A 1 171 ? 24.052 -6.054 69.448 1.00 24.17 311 LEU A O 1
ATOM 1367 N N . GLU A 1 172 ? 25.366 -7.625 70.404 1.00 17.44 312 GLU A N 1
ATOM 1368 C CA . GLU A 1 172 ? 26.063 -7.916 69.157 1.00 18.28 312 GLU A CA 1
ATOM 1369 C C . GLU A 1 172 ? 25.121 -8.198 67.989 1.00 23.68 312 GLU A C 1
ATOM 1370 O O . GLU A 1 172 ? 25.405 -7.711 66.881 1.00 24.91 312 GLU A O 1
ATOM 1376 N N . PRO A 1 173 ? 24.027 -8.964 68.136 1.00 26.33 313 PRO A N 1
ATOM 1377 C CA . PRO A 1 173 ? 23.167 -9.208 66.964 1.00 24.63 313 PRO A CA 1
ATOM 1378 C C . PRO A 1 173 ? 22.515 -7.944 66.430 1.00 27.60 313 PRO A C 1
ATOM 1379 O O . PRO A 1 173 ? 22.303 -7.839 65.215 1.00 25.54 313 PRO A O 1
ATOM 1383 N N . LEU A 1 174 ? 22.206 -6.974 67.296 1.00 16.72 314 LEU A N 1
ATOM 1384 C CA . LEU A 1 174 ? 21.624 -5.723 66.818 1.00 18.70 314 LEU A CA 1
ATOM 1385 C C . LEU A 1 174 ? 22.644 -4.910 66.037 1.00 20.46 314 LEU A C 1
ATOM 1386 O O . LEU A 1 174 ? 22.364 -4.453 64.921 1.00 20.72 314 LEU A O 1
ATOM 1391 N N . LEU A 1 175 ? 23.830 -4.719 66.612 1.00 19.56 315 LEU A N 1
ATOM 1392 C CA . LEU A 1 175 ? 24.875 -3.925 65.970 1.00 19.56 315 LEU A CA 1
ATOM 1393 C C . LEU A 1 175 ? 25.381 -4.576 64.688 1.00 20.81 315 LEU A C 1
ATOM 1394 O O . LEU A 1 175 ? 25.750 -3.867 63.740 1.00 25.11 315 LEU A O 1
ATOM 1399 N N . ASP A 1 176 ? 25.390 -5.909 64.624 1.00 21.86 316 ASP A N 1
ATOM 1400 C CA . ASP A 1 176 ? 25.816 -6.581 63.397 1.00 22.38 316 ASP A CA 1
ATOM 1401 C C . ASP A 1 176 ? 24.942 -6.177 62.207 1.00 23.57 316 ASP A C 1
ATOM 1402 O O . ASP A 1 176 ? 25.453 -5.939 61.105 1.00 23.26 316 ASP A O 1
ATOM 1407 N N . ARG A 1 177 ? 23.624 -6.059 62.414 1.00 20.61 317 ARG A N 1
ATOM 1408 C CA . ARG A 1 177 ? 22.744 -5.682 61.308 1.00 23.44 317 ARG A CA 1
ATOM 1409 C C . ARG A 1 177 ? 23.037 -4.258 60.838 1.00 25.39 317 ARG A C 1
ATOM 1410 O O . ARG A 1 177 ? 23.054 -3.982 59.634 1.00 20.74 317 ARG A O 1
ATOM 1418 N N . ILE A 1 178 ? 23.275 -3.343 61.776 1.00 20.43 318 ILE A N 1
ATOM 1419 C CA . ILE A 1 178 ? 23.599 -1.969 61.414 1.00 19.27 318 ILE A CA 1
ATOM 1420 C C . ILE A 1 178 ? 24.990 -1.895 60.799 1.00 25.73 318 ILE A C 1
ATOM 1421 O O . ILE A 1 178 ? 25.223 -1.133 59.853 1.00 21.91 318 ILE A O 1
ATOM 1426 N N . ALA A 1 179 ? 25.929 -2.706 61.291 1.00 18.68 319 ALA A N 1
ATOM 1427 C CA . ALA A 1 179 ? 27.248 -2.719 60.664 1.00 20.62 319 ALA A CA 1
ATOM 1428 C C . ALA A 1 179 ? 27.163 -3.147 59.198 1.00 31.06 319 ALA A C 1
ATOM 1429 O O . ALA A 1 179 ? 27.882 -2.606 58.349 1.00 29.20 319 ALA A O 1
ATOM 1431 N N . ARG A 1 180 ? 26.268 -4.093 58.870 1.00 29.16 320 ARG A N 1
ATOM 1432 C CA . ARG A 1 180 ? 26.164 -4.574 57.490 1.00 29.18 320 ARG A CA 1
ATOM 1433 C C . ARG A 1 180 ? 25.526 -3.539 56.569 1.00 21.94 320 ARG A C 1
ATOM 1434 O O . ARG A 1 180 ? 25.875 -3.458 55.387 1.00 26.30 320 ARG A O 1
ATOM 1442 N N . ASN A 1 181 ? 24.568 -2.770 57.077 1.00 26.54 321 ASN A N 1
ATOM 1443 C CA . ASN A 1 181 ? 23.894 -1.744 56.283 1.00 26.89 321 ASN A CA 1
ATOM 1444 C C . ASN A 1 181 ? 23.313 -0.731 57.261 1.00 26.37 321 ASN A C 1
ATOM 1445 O O . ASN A 1 181 ? 22.392 -1.051 58.023 1.00 22.24 321 ASN A O 1
ATOM 1450 N N . SER A 1 182 ? 23.831 0.491 57.227 1.00 20.63 322 SER A N 1
ATOM 1451 C CA . SER A 1 182 ? 23.464 1.468 58.249 1.00 25.71 322 SER A CA 1
ATOM 1452 C C . SER A 1 182 ? 22.046 2.000 58.098 1.00 22.92 322 SER A C 1
ATOM 1453 O O . SER A 1 182 ? 21.604 2.768 58.963 1.00 25.24 322 SER A O 1
ATOM 1456 N N . THR A 1 183 ? 21.330 1.657 57.020 1.00 27.25 323 THR A N 1
ATOM 1457 C CA . THR A 1 183 ? 19.917 2.001 56.924 1.00 21.80 323 THR A CA 1
ATOM 1458 C C . THR A 1 183 ? 19.016 0.934 57.537 1.00 26.34 323 THR A C 1
ATOM 1459 O O . THR A 1 183 ? 17.784 1.047 57.446 1.00 18.96 323 THR A O 1
ATOM 1463 N N . THR A 1 184 ? 19.588 -0.081 58.174 1.00 27.08 324 THR A N 1
ATOM 1464 C CA . THR A 1 184 ? 18.790 -1.078 58.871 1.00 27.76 324 THR A CA 1
ATOM 1465 C C . THR A 1 184 ? 18.513 -0.629 60.302 1.00 21.12 324 THR A C 1
ATOM 1466 O O . THR A 1 184 ? 19.439 -0.298 61.057 1.00 22.17 324 THR A O 1
ATOM 1470 N N . VAL A 1 185 ? 17.230 -0.626 60.659 1.00 20.45 325 VAL A N 1
ATOM 1471 C CA . VAL A 1 185 ? 16.737 -0.348 62.004 1.00 19.74 325 VAL A CA 1
ATOM 1472 C C . VAL A 1 185 ? 16.302 -1.679 62.601 1.00 17.29 325 VAL A C 1
ATOM 1473 O O . VAL A 1 185 ? 15.726 -2.518 61.897 1.00 27.86 325 VAL A O 1
ATOM 1477 N N . VAL A 1 186 ? 16.643 -1.915 63.867 1.00 20.42 326 VAL A N 1
ATOM 1478 C CA . VAL A 1 186 ? 16.500 -3.248 64.450 1.00 21.58 326 VAL A CA 1
ATOM 1479 C C . VAL A 1 186 ? 15.864 -3.166 65.827 1.00 21.33 326 VAL A C 1
ATOM 1480 O O . VAL A 1 186 ? 16.103 -2.224 66.588 1.00 21.58 326 VAL A O 1
ATOM 1484 N N . CYS A 1 187 ? 15.094 -4.200 66.168 1.00 22.27 327 CYS A N 1
ATOM 1485 C CA . CYS A 1 187 ? 14.517 -4.354 67.494 1.00 25.08 327 CYS A CA 1
ATOM 1486 C C . CYS A 1 187 ? 14.887 -5.711 68.074 1.00 18.52 327 CYS A C 1
ATOM 1487 O O . CYS A 1 187 ? 14.850 -6.734 67.368 1.00 18.95 327 CYS A O 1
ATOM 1490 N N . PRO A 1 188 ? 15.194 -5.761 69.364 1.00 19.69 328 PRO A N 1
ATOM 1491 C CA . PRO A 1 188 ? 15.247 -7.050 70.048 1.00 19.30 328 PRO A CA 1
ATOM 1492 C C . PRO A 1 188 ? 13.843 -7.627 70.151 1.00 22.17 328 PRO A C 1
ATOM 1493 O O . PRO A 1 188 ? 12.838 -6.914 70.078 1.00 20.98 328 PRO A O 1
ATOM 1497 N N . VAL A 1 189 ? 13.790 -8.944 70.337 1.00 20.74 329 VAL A N 1
ATOM 1498 C CA . VAL A 1 189 ? 12.581 -9.575 70.847 1.00 26.19 329 VAL A CA 1
ATOM 1499 C C . VAL A 1 189 ? 12.358 -9.099 72.271 1.00 27.38 329 VAL A C 1
ATOM 1500 O O . VAL A 1 189 ? 13.262 -9.170 73.117 1.00 28.38 329 VAL A O 1
ATOM 1504 N N . ILE A 1 190 ? 11.148 -8.639 72.551 1.00 26.09 330 ILE A N 1
ATOM 1505 C CA . ILE A 1 190 ? 10.818 -8.025 73.831 1.00 26.23 330 ILE A CA 1
ATOM 1506 C C . ILE A 1 190 ? 10.125 -9.075 74.689 1.00 26.80 330 ILE A C 1
ATOM 1507 O O . ILE A 1 190 ? 8.980 -9.451 74.418 1.00 32.46 330 ILE A O 1
ATOM 1512 N N . ASP A 1 191 ? 10.798 -9.533 75.742 1.00 21.17 331 ASP A N 1
ATOM 1513 C CA . ASP A 1 191 ? 10.285 -10.605 76.592 1.00 24.56 331 ASP A CA 1
ATOM 1514 C C . ASP A 1 191 ? 9.527 -10.040 77.800 1.00 23.81 331 ASP A C 1
ATOM 1515 O O . ASP A 1 191 ? 9.688 -8.879 78.176 1.00 24.53 331 ASP A O 1
ATOM 1520 N N . VAL A 1 192 ? 8.684 -10.869 78.404 1.00 25.15 332 VAL A N 1
ATOM 1521 C CA . VAL A 1 192 ? 7.848 -10.417 79.515 1.00 27.06 332 VAL A CA 1
ATOM 1522 C C . VAL A 1 192 ? 8.621 -10.554 80.826 1.00 27.50 332 VAL A C 1
ATOM 1523 O O . VAL A 1 192 ? 9.195 -11.610 81.119 1.00 27.89 332 VAL A O 1
ATOM 1527 N N . ILE A 1 193 ? 8.671 -9.475 81.595 1.00 25.31 333 ILE A N 1
ATOM 1528 C CA . ILE A 1 193 ? 8.962 -9.533 83.021 1.00 24.22 333 ILE A CA 1
ATOM 1529 C C . ILE A 1 193 ? 7.651 -9.232 83.735 1.00 25.74 333 ILE A C 1
ATOM 1530 O O . ILE A 1 193 ? 6.982 -8.245 83.414 1.00 28.94 333 ILE A O 1
ATOM 1535 N N . SER A 1 194 ? 7.259 -10.107 84.651 1.00 28.11 334 SER A N 1
ATOM 1536 C CA . SER A 1 194 ? 5.961 -9.996 85.301 1.00 28.56 334 SER A CA 1
ATOM 1537 C C . SER A 1 194 ? 5.901 -8.769 86.193 1.00 29.57 334 SER A C 1
ATOM 1538 O O . SER A 1 194 ? 6.811 -8.534 86.986 1.00 25.85 334 SER A O 1
ATOM 1541 N N . ASP A 1 195 ? 4.811 -8.002 86.092 1.00 29.35 335 ASP A N 1
ATOM 1542 C CA . ASP A 1 195 ? 4.647 -6.853 86.982 1.00 25.45 335 ASP A CA 1
ATOM 1543 C C . ASP A 1 195 ? 4.386 -7.266 88.422 1.00 25.60 335 ASP A C 1
ATOM 1544 O O . ASP A 1 195 ? 4.535 -6.435 89.328 1.00 30.91 335 ASP A O 1
ATOM 1549 N N . GLU A 1 196 ? 4.033 -8.532 88.657 1.00 25.47 336 GLU A N 1
ATOM 1550 C CA . GLU A 1 196 ? 3.698 -9.039 89.978 1.00 30.11 336 GLU A CA 1
ATOM 1551 C C . GLU A 1 196 ? 4.871 -9.717 90.671 1.00 29.74 336 GLU A C 1
ATOM 1552 O O . GLU A 1 196 ? 5.142 -9.444 91.844 1.00 29.68 336 GLU A O 1
ATOM 1558 N N . THR A 1 197 ? 5.543 -10.634 89.986 1.00 28.81 337 THR A N 1
ATOM 1559 C CA . THR A 1 197 ? 6.606 -11.412 90.601 1.00 28.88 337 THR A CA 1
ATOM 1560 C C . THR A 1 197 ? 7.977 -11.074 90.041 1.00 27.40 337 THR A C 1
ATOM 1561 O O . THR A 1 197 ? 8.973 -11.615 90.533 1.00 27.17 337 THR A O 1
ATOM 1565 N N . LEU A 1 198 ? 8.041 -10.243 89.001 1.00 24.05 338 LEU A N 1
ATOM 1566 C CA . LEU A 1 198 ? 9.248 -9.931 88.243 1.00 25.58 338 LEU A CA 1
ATOM 1567 C C . LEU A 1 198 ? 9.875 -11.160 87.596 1.00 29.30 338 LEU A C 1
ATOM 1568 O O . LEU A 1 198 ? 11.024 -11.096 87.134 1.00 29.24 338 LEU A O 1
ATOM 1573 N N . GLU A 1 199 ? 9.149 -12.277 87.542 1.00 22.02 339 GLU A N 1
ATOM 1574 C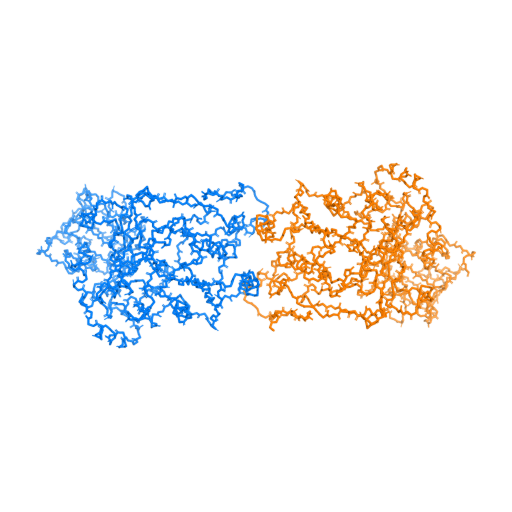 CA . GLU A 1 199 ? 9.633 -13.438 86.811 1.00 28.70 339 GLU A CA 1
ATOM 1575 C C . GLU A 1 199 ? 9.895 -13.073 85.352 1.00 27.79 339 GLU A C 1
ATOM 1576 O O . GLU A 1 199 ? 9.096 -12.378 84.717 1.00 22.95 339 GLU A O 1
ATOM 1582 N N . TYR A 1 200 ? 11.021 -13.552 84.817 1.00 23.48 340 TYR A N 1
ATOM 1583 C CA . TYR A 1 200 ? 11.384 -13.347 83.417 1.00 29.58 340 TYR A CA 1
ATOM 1584 C C . TYR A 1 200 ? 10.966 -14.559 82.582 1.00 29.37 340 TYR A C 1
ATOM 1585 O O . TYR A 1 200 ? 11.135 -15.706 83.008 1.00 24.48 340 TYR A O 1
ATOM 1594 N N . HIS A 1 201 ? 10.384 -14.299 81.404 1.00 32.30 341 HIS A N 1
ATOM 1595 C CA . HIS A 1 201 ? 9.854 -15.341 80.523 1.00 35.35 341 HIS A CA 1
ATOM 1596 C C . HIS A 1 201 ? 10.468 -15.225 79.135 1.00 34.05 341 HIS A C 1
ATOM 1597 O O . HIS A 1 201 ? 10.486 -14.133 78.555 1.00 29.83 341 HIS A O 1
ATOM 1604 N N . TYR A 1 202 ? 10.946 -16.344 78.584 1.00 32.77 342 TYR A N 1
ATOM 1605 C CA . TYR A 1 202 ? 11.402 -16.340 77.198 1.00 41.17 342 TYR A CA 1
ATOM 1606 C C . TYR A 1 202 ? 10.863 -17.557 76.463 1.00 38.32 342 TYR A C 1
ATOM 1607 O O . TYR A 1 202 ? 10.569 -18.587 77.069 1.00 36.49 342 TYR A O 1
ATOM 1616 N N . ARG A 1 203 ? 10.724 -17.409 75.144 1.00 40.04 343 ARG A N 1
ATOM 1617 C CA . ARG A 1 203 ? 10.304 -18.468 74.235 1.00 48.17 343 ARG A CA 1
ATOM 1618 C C . ARG A 1 203 ? 11.398 -18.672 73.196 1.00 48.90 343 ARG A C 1
ATOM 1619 O O . ARG A 1 203 ? 12.241 -17.796 72.982 1.00 48.56 343 ARG A O 1
ATOM 1627 N N . ASP A 1 204 ? 11.381 -19.819 72.521 1.00 50.12 344 ASP A N 1
ATOM 1628 C CA . ASP A 1 204 ? 12.355 -19.981 71.451 1.00 50.67 344 ASP A CA 1
ATOM 1629 C C . ASP A 1 204 ? 11.913 -19.185 70.218 1.00 47.96 344 ASP A C 1
ATOM 1630 O O . ASP A 1 204 ? 10.844 -18.561 70.193 1.00 45.96 344 ASP A O 1
ATOM 1635 N N . SER A 1 205 ? 12.774 -19.168 69.198 1.00 40.61 345 SER A N 1
ATOM 1636 C CA . SER A 1 205 ? 12.525 -18.298 68.053 1.00 44.55 345 SER A CA 1
ATOM 1637 C C . SER A 1 205 ? 11.328 -18.740 67.218 1.00 47.46 345 SER A C 1
ATOM 1638 O O . SER A 1 205 ? 10.921 -18.000 66.319 1.00 48.32 345 SER A O 1
ATOM 1641 N N . GLY A 1 206 ? 10.757 -19.915 67.493 1.00 47.74 346 GLY A N 1
ATOM 1642 C CA . GLY A 1 206 ? 9.582 -20.354 66.761 1.00 46.10 346 GLY A CA 1
ATOM 1643 C C . GLY A 1 206 ? 8.391 -19.428 66.930 1.00 46.59 346 GLY A C 1
ATOM 1644 O O . GLY A 1 206 ? 7.594 -19.264 66.005 1.00 50.57 346 GLY A O 1
ATOM 1645 N N . GLY A 1 207 ? 8.251 -18.805 68.097 1.00 44.78 347 GLY A N 1
ATOM 1646 C CA . GLY A 1 207 ? 7.081 -17.979 68.336 1.00 46.99 347 GLY A CA 1
ATOM 1647 C C . GLY A 1 207 ? 7.250 -16.491 68.103 1.00 46.97 347 GLY A C 1
ATOM 1648 O O . GLY A 1 207 ? 6.537 -15.690 68.716 1.00 41.05 347 GLY A O 1
ATOM 1649 N N . VAL A 1 208 ? 8.158 -16.095 67.212 1.00 39.83 348 VAL A N 1
ATOM 1650 C CA . VAL A 1 208 ? 8.472 -14.677 67.077 1.00 36.19 348 VAL A CA 1
ATOM 1651 C C . VAL A 1 208 ? 7.320 -13.968 66.384 1.00 25.57 348 VAL A C 1
ATOM 1652 O O . VAL A 1 208 ? 6.809 -14.429 65.358 1.00 25.70 348 VAL A O 1
ATOM 1656 N N . ASN A 1 209 ? 6.885 -12.863 66.964 1.00 28.39 349 ASN A N 1
ATOM 1657 C CA . ASN A 1 209 ? 5.897 -11.999 66.349 1.00 30.75 349 ASN A CA 1
ATOM 1658 C C . ASN A 1 209 ? 6.554 -10.763 65.779 1.00 24.03 349 ASN A C 1
ATOM 1659 O O . ASN A 1 209 ? 7.578 -10.286 66.266 1.00 23.57 349 ASN A O 1
ATOM 1664 N N . VAL A 1 210 ? 5.899 -10.214 64.780 1.00 24.94 350 VAL A N 1
ATOM 1665 C CA . VAL A 1 210 ? 6.393 -9.073 64.049 1.00 27.12 350 VAL A CA 1
ATOM 1666 C C . VAL A 1 210 ? 5.337 -7.965 64.153 1.00 31.07 350 VAL A C 1
ATOM 1667 O O . VAL A 1 210 ? 4.193 -8.205 64.545 1.00 24.75 350 VAL A O 1
ATOM 1671 N N . GLY A 1 211 ? 5.739 -6.735 63.853 1.00 23.94 351 GLY A N 1
ATOM 1672 C CA . GLY A 1 211 ? 4.889 -5.578 64.107 1.00 20.34 351 GLY A CA 1
ATOM 1673 C C . GLY A 1 211 ? 4.015 -5.186 62.925 1.00 20.96 351 GLY A C 1
ATOM 1674 O O . GLY A 1 211 ? 4.477 -5.121 61.784 1.00 25.00 351 GLY A O 1
ATOM 1675 N N . GLY A 1 212 ? 2.745 -4.900 63.221 1.00 23.19 352 GLY A N 1
ATOM 1676 C CA . GLY A 1 212 ? 1.826 -4.328 62.259 1.00 20.35 352 GLY A CA 1
ATOM 1677 C C . GLY A 1 212 ? 1.090 -3.117 62.827 1.00 22.88 352 GLY A C 1
ATOM 1678 O O . GLY A 1 212 ? 1.601 -2.377 63.681 1.00 21.19 352 GLY A O 1
ATOM 1679 N N . PHE A 1 213 ? -0.114 -2.893 62.309 1.00 23.07 353 PHE A N 1
ATOM 1680 C CA . PHE A 1 213 ? -0.955 -1.830 62.838 1.00 23.54 353 PHE A CA 1
ATOM 1681 C C . PHE A 1 213 ? -2.367 -2.107 62.371 1.00 25.83 353 PHE A C 1
ATOM 1682 O O . PHE A 1 213 ? -2.579 -2.905 61.460 1.00 21.89 353 PHE A O 1
ATOM 1690 N N . ASP A 1 214 ? -3.331 -1.505 63.059 1.00 21.05 354 ASP A N 1
ATOM 1691 C CA . ASP A 1 214 ? -4.727 -1.565 62.662 1.00 24.76 354 ASP A CA 1
ATOM 1692 C C . ASP A 1 214 ? -5.163 -0.194 62.159 1.00 25.47 354 ASP A C 1
ATOM 1693 O O . ASP A 1 214 ? -4.411 0.789 62.214 1.00 24.56 354 ASP A O 1
ATOM 1698 N N . TRP A 1 215 ? -6.375 -0.138 61.626 1.00 22.90 355 TRP A N 1
ATOM 1699 C CA . TRP A 1 215 ? -6.806 1.075 60.938 1.00 31.49 355 TRP A CA 1
ATOM 1700 C C . TRP A 1 215 ? -7.290 2.157 61.895 1.00 34.25 355 TRP A C 1
ATOM 1701 O O . TRP A 1 215 ? -7.644 3.255 61.445 1.00 27.49 355 TRP A O 1
ATOM 1712 N N . ASN A 1 216 ? -7.275 1.885 63.198 1.00 25.29 356 ASN A N 1
ATOM 1713 C CA . ASN A 1 216 ? -7.268 2.924 64.213 1.00 22.99 356 ASN A CA 1
ATOM 1714 C C . ASN A 1 216 ? -5.862 3.508 64.432 1.00 26.70 356 ASN A C 1
ATOM 1715 O O . ASN A 1 216 ? -5.664 4.327 65.343 1.00 25.04 356 ASN A O 1
ATOM 1720 N N . LEU A 1 217 ? -4.891 3.072 63.617 1.00 19.21 357 LEU A N 1
ATOM 1721 C CA . LEU A 1 217 ? -3.497 3.518 63.671 1.00 27.10 357 LEU A CA 1
ATOM 1722 C C . LEU A 1 217 ? -2.860 3.199 65.008 1.00 27.81 357 LEU A C 1
ATOM 1723 O O . LEU A 1 217 ? -2.014 3.947 65.496 1.00 22.48 357 LEU A O 1
ATOM 1728 N N . GLN A 1 218 ? -3.247 2.074 65.596 1.00 24.57 358 GLN A N 1
ATOM 1729 C CA . GLN A 1 218 ? -2.570 1.559 66.768 1.00 21.74 358 GLN A CA 1
ATOM 1730 C C . GLN A 1 218 ? -1.664 0.389 66.377 1.00 22.64 358 GLN A C 1
ATOM 1731 O O . GLN A 1 218 ? -2.026 -0.437 65.533 1.00 23.76 358 GLN A O 1
ATOM 1737 N N . PHE A 1 219 ? -0.469 0.351 66.971 1.00 20.51 359 PHE A N 1
ATOM 1738 C CA . PHE A 1 219 ? 0.431 -0.795 66.825 1.00 21.13 359 PHE A CA 1
ATOM 1739 C C . PHE A 1 219 ? -0.251 -2.107 67.231 1.00 24.55 359 PHE A C 1
ATOM 1740 O O . PHE A 1 219 ? -1.080 -2.142 68.144 1.00 25.23 359 PHE A O 1
ATOM 1748 N N . SER A 1 220 ? 0.115 -3.198 66.546 1.00 27.43 360 SER A N 1
ATOM 1749 C CA . SER A 1 220 ? -0.330 -4.546 66.912 1.00 31.45 360 SER A CA 1
ATOM 1750 C C . SER A 1 220 ? 0.693 -5.586 66.450 1.00 28.55 360 SER A C 1
ATOM 1751 O O . SER A 1 220 ? 1.475 -5.350 65.520 1.00 23.59 360 SER A O 1
ATOM 1754 N N . TRP A 1 221 ? 0.660 -6.755 67.091 1.00 25.39 361 TRP A N 1
ATOM 1755 C CA . TRP A 1 221 ? 1.548 -7.868 66.762 1.00 28.76 361 TRP A CA 1
ATOM 1756 C C . TRP A 1 221 ? 0.861 -8.870 65.835 1.00 31.13 361 TRP A C 1
ATOM 1757 O O . TRP A 1 221 ? -0.335 -9.141 65.962 1.00 29.79 361 TRP A O 1
ATOM 1768 N N . HIS A 1 222 ? 1.641 -9.474 64.946 1.00 23.59 362 HIS A N 1
ATOM 1769 C CA . HIS A 1 222 ? 1.173 -10.627 64.193 1.00 26.37 362 HIS A CA 1
ATOM 1770 C C . HIS A 1 222 ? 2.326 -11.602 63.997 1.00 33.21 362 HIS A C 1
ATOM 1771 O O . HIS A 1 222 ? 3.496 -11.219 64.111 1.00 33.53 362 HIS A O 1
ATOM 1778 N N . PRO A 1 223 ? 2.028 -12.880 63.751 1.00 32.02 363 PRO A N 1
ATOM 1779 C CA . PRO A 1 223 ? 3.104 -13.844 63.496 1.00 31.35 363 PRO A CA 1
ATOM 1780 C C . PRO A 1 223 ? 3.813 -13.560 62.174 1.00 35.39 363 PRO A C 1
ATOM 1781 O O . PRO A 1 223 ? 3.242 -12.988 61.236 1.00 36.90 363 PRO A O 1
ATOM 1785 N N . VAL A 1 224 ? 5.086 -13.944 62.121 1.00 33.88 364 VAL A N 1
ATOM 1786 C CA . VAL A 1 224 ? 5.876 -13.824 60.895 1.00 31.40 364 VAL A CA 1
ATOM 1787 C C . VAL A 1 224 ? 5.065 -14.449 59.770 1.00 34.64 364 VAL A C 1
ATOM 1788 O O . VAL A 1 224 ? 4.721 -15.635 59.853 1.00 31.61 364 VAL A O 1
ATOM 1792 N N . PRO A 1 225 ? 4.706 -13.705 58.730 1.00 32.66 365 PRO A N 1
ATOM 1793 C CA . PRO A 1 225 ? 3.905 -14.295 57.652 1.00 37.22 365 PRO A CA 1
ATOM 1794 C C . PRO A 1 225 ? 4.714 -15.330 56.885 1.00 38.02 365 PRO A C 1
ATOM 1795 O O . PRO A 1 225 ? 5.951 -15.326 56.882 1.00 35.70 365 PRO A O 1
ATOM 1799 N N . GLU A 1 226 ? 3.984 -16.231 56.227 1.00 34.00 366 GLU A N 1
ATOM 1800 C CA . GLU A 1 226 ? 4.624 -17.284 55.447 1.00 40.23 366 GLU A CA 1
ATOM 1801 C C . GLU A 1 226 ? 5.541 -16.709 54.372 1.00 44.94 366 GLU A C 1
ATOM 1802 O O . GLU A 1 226 ? 6.573 -17.313 54.047 1.00 40.71 366 GLU A O 1
ATOM 1808 N N . ARG A 1 227 ? 5.179 -15.553 53.805 1.00 42.56 367 ARG A N 1
ATOM 1809 C CA A ARG A 1 227 ? 6.039 -14.906 52.822 0.50 41.81 367 ARG A CA 1
ATOM 1810 C CA B ARG A 1 227 ? 6.040 -14.907 52.820 0.50 41.81 367 ARG A CA 1
ATOM 1811 C C . ARG A 1 227 ? 7.424 -14.651 53.403 1.00 42.61 367 ARG A C 1
ATOM 1812 O O . ARG A 1 227 ? 8.444 -14.983 52.788 1.00 48.65 367 ARG A O 1
ATOM 1827 N N . GLU A 1 228 ? 7.476 -14.085 54.607 1.00 35.09 368 GLU A N 1
ATOM 1828 C CA . GLU A 1 228 ? 8.747 -13.759 55.240 1.00 33.09 368 GLU A CA 1
ATOM 1829 C C . GLU A 1 228 ? 9.478 -15.001 55.764 1.00 38.63 368 GLU A C 1
ATOM 1830 O O . GLU A 1 228 ? 10.717 -15.048 55.731 1.00 37.46 368 GLU A O 1
ATOM 1836 N N . ARG A 1 229 ? 8.747 -16.022 56.226 1.00 32.58 369 ARG A N 1
ATOM 1837 C CA . ARG A 1 229 ? 9.405 -17.246 56.684 1.00 42.55 369 ARG A CA 1
ATOM 1838 C C . ARG A 1 229 ? 10.130 -17.968 55.552 1.00 44.22 369 ARG A C 1
ATOM 1839 O O . ARG A 1 229 ? 11.182 -18.572 55.784 1.00 44.65 369 ARG A O 1
ATOM 1847 N N . LYS A 1 230 ? 9.603 -17.900 54.327 1.00 40.40 370 LYS A N 1
ATOM 1848 C CA . LYS A 1 230 ? 10.239 -18.531 53.172 1.00 43.66 370 LYS A CA 1
ATOM 1849 C C . LYS A 1 230 ? 11.556 -17.875 52.768 1.00 46.79 370 LYS A C 1
ATOM 1850 O O . LYS A 1 230 ? 12.239 -18.408 51.881 1.00 43.57 370 LYS A O 1
ATOM 1856 N N . ARG A 1 231 ? 11.909 -16.728 53.354 1.00 44.95 371 ARG A N 1
ATOM 1857 C CA . ARG A 1 231 ? 13.175 -16.059 53.078 1.00 43.20 371 ARG A CA 1
ATOM 1858 C C . ARG A 1 231 ? 14.324 -16.560 53.939 1.00 44.89 371 ARG A C 1
ATOM 1859 O O . ARG A 1 231 ? 15.452 -16.087 53.768 1.00 46.48 371 ARG A O 1
ATOM 1867 N N . HIS A 1 232 ? 14.086 -17.491 54.856 1.00 35.91 372 HIS A N 1
ATOM 1868 C CA . HIS A 1 232 ? 15.092 -17.813 55.853 1.00 35.32 372 HIS A CA 1
ATOM 1869 C C . HIS A 1 232 ? 15.224 -19.315 55.987 1.00 43.29 372 HIS A C 1
ATOM 1870 O O . HIS A 1 232 ? 14.258 -20.060 55.810 1.00 40.85 372 HIS A O 1
ATOM 1877 N N . ASN A 1 233 ? 16.440 -19.751 56.293 1.00 47.80 373 ASN A N 1
ATOM 1878 C CA . ASN A 1 233 ? 16.676 -21.159 56.558 1.00 49.74 373 ASN A CA 1
ATOM 1879 C C . ASN A 1 233 ? 16.485 -21.507 58.028 1.00 41.76 373 ASN A C 1
ATOM 1880 O O . ASN A 1 233 ? 16.281 -22.678 58.352 1.00 48.20 373 ASN A O 1
ATOM 1885 N N . SER A 1 234 ? 16.527 -20.522 58.916 1.00 37.64 374 SER A N 1
ATOM 1886 C CA . SER A 1 234 ? 16.281 -20.734 60.337 1.00 38.48 374 SER A CA 1
ATOM 1887 C C . SER A 1 234 ? 15.396 -19.621 60.878 1.00 39.00 374 SER A C 1
ATOM 1888 O O . SER A 1 234 ? 15.598 -18.447 60.540 1.00 33.74 374 SER A O 1
ATOM 1891 N N . THR A 1 235 ? 14.441 -19.982 61.752 1.00 37.66 375 THR A N 1
ATOM 1892 C CA . THR A 1 235 ? 13.598 -18.970 62.398 1.00 34.35 375 THR A CA 1
ATOM 1893 C C . THR A 1 235 ? 14.385 -18.059 63.330 1.00 36.38 375 THR A C 1
ATOM 1894 O O . THR A 1 235 ? 13.823 -17.075 63.827 1.00 31.71 375 THR A O 1
ATOM 1898 N N . ALA A 1 236 ? 15.659 -18.357 63.582 1.00 31.67 376 ALA A N 1
ATOM 1899 C CA . ALA A 1 236 ? 16.471 -17.483 64.417 1.00 34.00 376 ALA A CA 1
ATOM 1900 C C . ALA A 1 236 ? 17.080 -16.312 63.644 1.00 29.71 376 ALA A C 1
ATOM 1901 O O . ALA A 1 236 ? 17.579 -15.366 64.267 1.00 29.25 376 ALA A O 1
ATOM 1903 N N . GLU A 1 237 ? 17.048 -16.345 62.317 1.00 34.10 377 GLU A N 1
ATOM 1904 C CA . GLU A 1 237 ? 17.553 -15.232 61.525 1.00 30.49 377 GLU A CA 1
ATOM 1905 C C . GLU A 1 237 ? 16.674 -14.000 61.723 1.00 33.98 377 GLU A C 1
ATOM 1906 O O . GLU A 1 237 ? 15.476 -14.121 62.006 1.00 31.25 377 GLU A O 1
ATOM 1912 N N . PRO A 1 238 ? 17.252 -12.801 61.600 1.00 31.48 378 PRO A N 1
ATOM 1913 C CA . PRO A 1 238 ? 16.444 -11.581 61.678 1.00 27.68 378 PRO A CA 1
ATOM 1914 C C . PRO A 1 238 ? 15.374 -11.576 60.597 1.00 28.66 378 PRO A C 1
ATOM 1915 O O . PRO A 1 238 ? 15.603 -12.048 59.477 1.00 27.89 378 PRO A O 1
ATOM 1919 N N . VAL A 1 239 ? 14.191 -11.060 60.947 1.00 26.67 379 VAL A N 1
ATOM 1920 C CA . VAL A 1 239 ? 13.030 -11.037 60.053 1.00 29.83 379 VAL A CA 1
ATOM 1921 C C . VAL A 1 239 ? 12.602 -9.592 59.822 1.00 28.28 379 VAL A C 1
ATOM 1922 O O . VAL A 1 239 ? 12.676 -8.753 60.729 1.00 24.76 379 VAL A O 1
ATOM 1926 N N . TYR A 1 240 ? 12.142 -9.304 58.607 1.00 25.85 380 TYR A N 1
ATOM 1927 C CA . TYR A 1 240 ? 11.540 -8.002 58.329 1.00 26.99 380 TYR A CA 1
ATOM 1928 C C . TYR A 1 240 ? 10.302 -7.799 59.196 1.00 29.59 380 TYR A C 1
ATOM 1929 O O . TYR A 1 240 ? 9.587 -8.750 59.510 1.00 23.98 380 TYR A O 1
ATOM 1938 N N . SER A 1 241 ? 10.058 -6.540 59.596 1.00 28.11 381 SER A N 1
ATOM 1939 C CA . SER A 1 241 ? 8.873 -6.176 60.369 1.00 24.51 381 SER A CA 1
ATOM 1940 C C . SER A 1 241 ? 8.267 -4.899 59.791 1.00 21.55 381 SER A C 1
ATOM 1941 O O . SER A 1 241 ? 8.971 -3.878 59.680 1.00 22.44 381 SER A O 1
ATOM 1944 N N . PRO A 1 242 ? 6.977 -4.908 59.441 1.00 22.68 382 PRO A N 1
ATOM 1945 C CA . PRO A 1 242 ? 6.350 -3.669 58.940 1.00 20.46 382 PRO A CA 1
ATOM 1946 C C . PRO A 1 242 ? 6.414 -2.512 59.919 1.00 23.31 382 PRO A C 1
ATOM 1947 O O . PRO A 1 242 ? 6.587 -1.365 59.480 1.00 20.43 382 PRO A O 1
ATOM 1951 N N . THR A 1 243 ? 6.300 -2.772 61.229 1.00 19.88 383 THR A N 1
ATOM 1952 C CA . THR A 1 243 ? 6.353 -1.721 62.248 1.00 19.40 383 THR A CA 1
ATOM 1953 C C . THR A 1 243 ? 7.135 -2.202 63.461 1.00 19.27 383 THR A C 1
ATOM 1954 O O . THR A 1 243 ? 7.363 -3.393 63.637 1.00 18.73 383 THR A O 1
ATOM 1958 N N . MET A 1 244 ? 7.474 -1.260 64.346 1.00 17.07 384 MET A N 1
ATOM 1959 C CA . MET A 1 244 ? 8.116 -1.550 65.621 1.00 20.00 384 MET A CA 1
ATOM 1960 C C . MET A 1 244 ? 7.206 -1.130 66.773 1.00 21.85 384 MET A C 1
ATOM 1961 O O . MET A 1 244 ? 6.441 -0.161 66.662 1.00 18.85 384 MET A O 1
ATOM 1966 N N . ALA A 1 245 ? 7.300 -1.854 67.897 1.00 20.89 385 ALA A N 1
ATOM 1967 C CA . ALA A 1 245 ? 6.520 -1.460 69.072 1.00 20.80 385 ALA A CA 1
ATOM 1968 C C . ALA A 1 245 ? 6.952 -0.094 69.586 1.00 21.16 385 ALA A C 1
ATOM 1969 O O . ALA A 1 245 ? 6.119 0.691 70.051 1.00 24.91 385 ALA A O 1
ATOM 1971 N N . GLY A 1 246 ? 8.255 0.206 69.539 1.00 20.92 386 GLY A N 1
ATOM 1972 C CA . GLY A 1 246 ? 8.759 1.562 69.713 1.00 25.84 386 GLY A CA 1
ATOM 1973 C C . GLY A 1 246 ? 9.639 1.760 70.937 1.00 29.74 386 GLY A C 1
ATOM 1974 O O . GLY A 1 246 ? 10.504 2.641 70.932 1.00 24.79 386 GLY A O 1
ATOM 1975 N N . GLY A 1 247 ? 9.424 0.976 71.993 1.00 25.21 387 GLY A N 1
ATOM 1976 C CA . GLY A 1 247 ? 10.179 1.207 73.215 1.00 21.59 387 GLY A CA 1
ATOM 1977 C C . GLY A 1 247 ? 11.653 0.859 73.075 1.00 30.10 387 GLY A C 1
ATOM 1978 O O . GLY A 1 247 ? 12.518 1.535 73.638 1.00 26.68 387 GLY A O 1
ATOM 1979 N N . LEU A 1 248 ? 11.963 -0.191 72.319 1.00 22.41 388 LEU A N 1
ATOM 1980 C CA . LEU A 1 248 ? 13.300 -0.768 72.285 1.00 16.39 388 LEU A CA 1
ATOM 1981 C C . LEU A 1 248 ? 13.727 -0.906 70.831 1.00 19.64 388 LEU A C 1
ATOM 1982 O O . LEU A 1 248 ? 13.083 -1.635 70.070 1.00 23.45 388 LEU A O 1
ATOM 1987 N N . PHE A 1 249 ? 14.766 -0.172 70.427 1.00 11.77 389 PHE A N 1
ATOM 1988 C CA . PHE A 1 249 ? 15.334 -0.368 69.092 1.00 16.43 389 PHE A CA 1
ATOM 1989 C C . PHE A 1 249 ? 16.705 0.295 69.012 1.00 17.05 389 PHE A C 1
ATOM 1990 O O . PHE A 1 249 ? 17.052 1.143 69.839 1.00 15.82 389 PHE A O 1
ATOM 1998 N N . SER A 1 250 ? 17.463 -0.085 67.981 1.00 16.26 390 SER A N 1
ATOM 1999 C CA . SER A 1 250 ? 18.741 0.530 67.646 1.00 17.32 390 SER A CA 1
ATOM 2000 C C . SER A 1 250 ? 18.700 1.092 66.241 1.00 18.88 390 SER A C 1
ATOM 2001 O O . SER A 1 250 ? 18.032 0.545 65.354 1.00 17.76 390 SER A O 1
ATOM 2004 N N . ILE A 1 251 ? 19.459 2.168 66.033 1.00 15.73 391 ILE A N 1
ATOM 2005 C CA . ILE A 1 251 ? 19.482 2.827 64.734 1.00 13.11 391 ILE A CA 1
ATOM 2006 C C . ILE A 1 251 ? 20.807 3.570 64.599 1.00 13.40 391 ILE A C 1
ATOM 2007 O O . ILE A 1 251 ? 21.307 4.149 65.561 1.00 19.57 391 ILE A O 1
ATOM 2012 N N . ASP A 1 252 ? 21.360 3.567 63.387 1.00 14.04 392 ASP A N 1
ATOM 2013 C CA . ASP A 1 252 ? 22.491 4.439 63.086 1.00 20.59 392 ASP A CA 1
ATOM 2014 C C . ASP A 1 252 ? 22.123 5.892 63.396 1.00 21.70 392 ASP A C 1
ATOM 2015 O O . ASP A 1 252 ? 21.083 6.390 62.958 1.00 20.89 392 ASP A O 1
ATOM 2020 N N . ARG A 1 253 ? 22.986 6.566 64.159 1.00 19.28 393 ARG A N 1
ATOM 2021 C CA . ARG A 1 253 ? 22.683 7.904 64.653 1.00 18.94 393 ARG A CA 1
ATOM 2022 C C . ARG A 1 253 ? 22.440 8.889 63.515 1.00 24.38 393 ARG A C 1
ATOM 2023 O O . ARG A 1 253 ? 21.522 9.718 63.579 1.00 19.65 393 ARG A O 1
ATOM 2031 N N . GLU A 1 254 ? 23.258 8.829 62.472 1.00 19.39 394 GLU A N 1
ATOM 2032 C CA . GLU A 1 254 ? 23.067 9.747 61.354 1.00 19.79 394 GLU A CA 1
ATOM 2033 C C . GLU A 1 254 ? 21.810 9.403 60.559 1.00 25.50 394 GLU A C 1
ATOM 2034 O O . GLU A 1 254 ? 21.115 10.301 60.055 1.00 23.84 394 GLU A O 1
ATOM 2040 N N . PHE A 1 255 ? 21.513 8.112 60.407 1.00 15.43 395 PHE A N 1
ATOM 2041 C CA . PHE A 1 255 ? 20.303 7.726 59.692 1.00 15.41 395 PHE A CA 1
ATOM 2042 C C . PHE A 1 255 ? 19.040 8.217 60.411 1.00 21.22 395 PHE A C 1
ATOM 2043 O O . PHE A 1 255 ? 18.094 8.685 59.770 1.00 25.52 395 PHE A O 1
ATOM 2051 N N . PHE A 1 256 ? 18.996 8.089 61.737 1.00 19.11 396 PHE A N 1
ATOM 2052 C CA . PHE A 1 256 ? 17.897 8.660 62.519 1.00 16.15 396 PHE A CA 1
ATOM 2053 C C . PHE A 1 256 ? 17.735 10.153 62.233 1.00 22.12 396 PHE A C 1
ATOM 2054 O O . PHE A 1 256 ? 16.620 10.644 62.024 1.00 18.93 396 PHE A O 1
ATOM 2062 N N . ASP A 1 257 ? 18.843 10.896 62.224 1.00 20.12 397 ASP A N 1
ATOM 2063 C CA A ASP A 1 257 ? 18.756 12.320 61.917 0.50 24.79 397 ASP A CA 1
ATOM 2064 C CA B ASP A 1 257 ? 18.761 12.318 61.921 0.50 24.78 397 ASP A CA 1
ATOM 2065 C C . ASP A 1 257 ? 18.307 12.544 60.479 1.00 24.48 397 ASP A C 1
ATOM 2066 O O . ASP A 1 257 ? 17.525 13.458 60.207 1.00 22.86 397 ASP A O 1
ATOM 2075 N N . ARG A 1 258 ? 18.777 11.708 59.544 1.00 20.80 398 ARG A N 1
ATOM 2076 C CA . ARG A 1 258 ? 18.352 11.841 58.153 1.00 23.35 398 ARG A CA 1
ATOM 2077 C C . ARG A 1 258 ? 16.843 11.683 58.025 1.00 28.15 398 ARG A C 1
ATOM 2078 O O . ARG A 1 258 ? 16.203 12.361 57.218 1.00 26.51 398 ARG A O 1
ATOM 2086 N N . LEU A 1 259 ? 16.266 10.760 58.783 1.00 24.05 399 LEU A N 1
ATOM 2087 C CA . LEU A 1 259 ? 14.830 10.540 58.724 1.00 22.23 399 LEU A CA 1
ATOM 2088 C C . LEU A 1 259 ? 14.054 11.606 59.480 1.00 20.41 399 LEU A C 1
ATOM 2089 O O . LEU A 1 259 ? 12.829 11.502 59.576 1.00 21.43 399 LEU A O 1
ATOM 2094 N N . GLY A 1 260 ? 14.727 12.602 60.057 1.00 20.99 400 GLY A N 1
ATOM 2095 C CA . GLY A 1 260 ? 14.008 13.596 60.831 1.00 21.77 400 GLY A CA 1
ATOM 2096 C C . GLY A 1 260 ? 13.573 13.094 62.190 1.00 25.17 400 GLY A C 1
ATOM 2097 O O . GLY A 1 260 ? 12.505 13.488 62.675 1.00 24.53 400 GLY A O 1
ATOM 2098 N N . THR A 1 261 ? 14.378 12.223 62.810 1.00 22.82 401 THR A N 1
ATOM 2099 C CA . THR A 1 261 ? 14.153 11.667 64.138 1.00 19.32 401 THR A CA 1
ATOM 2100 C C . THR A 1 261 ? 12.666 11.400 64.361 1.00 20.50 401 THR A C 1
ATOM 2101 O O . THR A 1 261 ? 12.082 10.548 63.681 1.00 19.19 401 THR A O 1
ATOM 2105 N N . TYR A 1 262 ? 12.034 12.128 65.283 1.00 16.44 402 TYR A N 1
ATOM 2106 C CA . TYR A 1 262 ? 10.588 12.051 65.474 1.00 23.73 402 TYR A CA 1
ATOM 2107 C C . TYR A 1 262 ? 9.935 13.383 65.123 1.00 24.57 402 TYR A C 1
ATOM 2108 O O . TYR A 1 262 ? 10.560 14.443 65.239 1.00 25.26 402 TYR A O 1
ATOM 2117 N N . ASP A 1 263 ? 8.668 13.329 64.685 1.00 19.67 403 ASP A N 1
ATOM 2118 C CA . ASP A 1 263 ? 7.887 14.550 64.452 1.00 22.12 403 ASP A CA 1
ATOM 2119 C C . ASP A 1 263 ? 7.651 15.244 65.791 1.00 26.53 403 ASP A C 1
ATOM 2120 O O . ASP A 1 263 ? 6.849 14.775 66.601 1.00 23.75 403 ASP A O 1
ATOM 2125 N N . SER A 1 264 ? 8.357 16.350 66.039 1.00 30.25 404 SER A N 1
ATOM 2126 C CA . SER A 1 264 ? 8.237 17.045 67.320 1.00 35.70 404 SER A CA 1
ATOM 2127 C C . SER A 1 264 ? 6.896 17.749 67.488 1.00 32.72 404 SER A C 1
ATOM 2128 O O . SER A 1 264 ? 6.610 18.239 68.584 1.00 32.12 404 SER A O 1
ATOM 2131 N N . GLY A 1 265 ? 6.094 17.854 66.432 1.00 26.76 405 GLY A N 1
ATOM 2132 C CA . GLY A 1 265 ? 4.742 18.347 66.580 1.00 26.23 405 GLY A CA 1
ATOM 2133 C C . GLY A 1 265 ? 3.754 17.337 67.115 1.00 24.58 405 GLY A C 1
ATOM 2134 O O . GLY A 1 265 ? 2.578 17.665 67.260 1.00 24.46 405 GLY A O 1
ATOM 2135 N N . PHE A 1 266 ? 4.182 16.093 67.336 1.00 21.61 406 PHE A N 1
ATOM 2136 C CA . PHE A 1 266 ? 3.357 15.121 68.034 1.00 23.83 406 PHE A CA 1
ATOM 2137 C C . PHE A 1 266 ? 3.119 15.600 69.458 1.00 29.92 406 PHE A C 1
ATOM 2138 O O . PHE A 1 266 ? 3.961 16.285 70.043 1.00 28.46 406 PHE A O 1
ATOM 2146 N N . ASP A 1 267 ? 1.964 15.232 70.024 1.00 23.48 407 ASP A N 1
ATOM 2147 C CA . ASP A 1 267 ? 1.774 15.412 71.458 1.00 23.90 407 ASP A CA 1
ATOM 2148 C C . ASP A 1 267 ? 2.296 14.151 72.158 1.00 23.99 407 ASP A C 1
ATOM 2149 O O . ASP A 1 267 ? 2.954 13.293 71.553 1.00 23.65 407 ASP A O 1
ATOM 2154 N N . ILE A 1 268 ? 2.033 14.031 73.462 1.00 24.30 408 ILE A N 1
ATOM 2155 C CA . ILE A 1 268 ? 2.700 13.014 74.273 1.00 21.06 408 ILE A CA 1
ATOM 2156 C C . ILE A 1 268 ? 2.094 11.622 74.148 1.00 22.79 408 ILE A C 1
ATOM 2157 O O . ILE A 1 268 ? 2.544 10.709 74.851 1.00 23.29 408 ILE A O 1
ATOM 2162 N N . TRP A 1 269 ? 1.075 11.421 73.308 1.00 22.27 409 TRP A N 1
ATOM 2163 C CA . TRP A 1 269 ? 0.269 10.209 73.401 1.00 25.93 409 TRP A CA 1
ATOM 2164 C C . TRP A 1 269 ? 0.691 9.099 72.431 1.00 27.91 409 TRP A C 1
ATOM 2165 O O . TRP A 1 269 ? -0.126 8.231 72.111 1.00 27.48 409 TRP A O 1
ATOM 2176 N N . GLY A 1 270 ? 1.945 9.096 71.975 1.00 21.51 410 GLY A N 1
ATOM 2177 C CA . GLY A 1 270 ? 2.477 7.964 71.232 1.00 23.00 410 GLY A CA 1
ATOM 2178 C C . GLY A 1 270 ? 2.205 8.011 69.737 1.00 34.39 410 GLY A C 1
ATOM 2179 O O . GLY A 1 270 ? 1.636 8.960 69.184 1.00 29.05 410 GLY A O 1
ATOM 2180 N N . GLY A 1 271 ? 2.625 6.937 69.065 1.00 25.07 411 GLY A N 1
ATOM 2181 C CA . GLY A 1 271 ? 2.485 6.818 67.634 1.00 19.19 411 GLY A CA 1
ATOM 2182 C C . GLY A 1 271 ? 3.745 7.133 66.849 1.00 20.57 411 GLY A C 1
ATOM 2183 O O . GLY A 1 271 ? 3.826 6.772 65.671 1.00 20.79 411 GLY A O 1
ATOM 2184 N N . GLU A 1 272 ? 4.735 7.781 67.474 1.00 22.69 412 GLU A N 1
ATOM 2185 C CA . GLU A 1 272 ? 5.996 8.034 66.789 1.00 22.82 412 GLU A CA 1
ATOM 2186 C C . GLU A 1 272 ? 6.702 6.733 66.408 1.00 23.90 412 GLU A C 1
ATOM 2187 O O . GLU A 1 272 ? 7.535 6.732 65.494 1.00 20.57 412 GLU A O 1
ATOM 2193 N N . ASN A 1 273 ? 6.380 5.624 67.077 1.00 18.85 413 ASN A N 1
ATOM 2194 C CA . ASN A 1 273 ? 6.880 4.329 66.619 1.00 18.47 413 ASN A CA 1
ATOM 2195 C C . ASN A 1 273 ? 6.378 4.030 65.210 1.00 21.31 413 ASN A C 1
ATOM 2196 O O . ASN A 1 273 ? 7.126 3.532 64.357 1.00 23.94 413 ASN A O 1
ATOM 2201 N N . LEU A 1 274 ? 5.109 4.341 64.946 1.00 19.07 414 LEU A N 1
ATOM 2202 C CA . LEU A 1 274 ? 4.551 4.137 63.614 1.00 19.87 414 LEU A CA 1
ATOM 2203 C C . LEU A 1 274 ? 5.155 5.106 62.602 1.00 19.01 414 LEU A C 1
ATOM 2204 O O . LEU A 1 274 ? 5.507 4.704 61.485 1.00 22.14 414 LEU A O 1
ATOM 2209 N N . GLU A 1 275 ? 5.312 6.383 62.978 1.00 17.30 415 GLU A N 1
ATOM 2210 C CA . GLU A 1 275 ? 5.973 7.338 62.081 1.00 19.65 415 GLU A CA 1
ATOM 2211 C C . GLU A 1 275 ? 7.347 6.827 61.663 1.00 18.14 415 GLU A C 1
ATOM 2212 O O . GLU A 1 275 ? 7.659 6.741 60.470 1.00 21.49 415 GLU A O 1
ATOM 2218 N N . LEU A 1 276 ? 8.182 6.464 62.640 1.00 20.89 416 LEU A N 1
ATOM 2219 C CA . LEU A 1 276 ? 9.527 5.984 62.316 1.00 19.80 416 LEU A CA 1
ATOM 2220 C C . LEU A 1 276 ? 9.479 4.712 61.471 1.00 19.18 416 LEU A C 1
ATOM 2221 O O . LEU A 1 276 ? 10.280 4.544 60.545 1.00 19.43 416 LEU A O 1
ATOM 2226 N N . SER A 1 277 ? 8.544 3.803 61.775 1.00 17.00 417 SER A N 1
ATOM 2227 C CA . SER A 1 277 ? 8.410 2.589 60.976 1.00 14.31 417 SER A CA 1
ATOM 2228 C C . SER A 1 277 ? 8.122 2.924 59.525 1.00 22.00 417 SER A C 1
ATOM 2229 O O . SER A 1 277 ? 8.788 2.416 58.618 1.00 21.05 417 SER A O 1
ATOM 2232 N N . PHE A 1 278 ? 7.106 3.761 59.285 1.00 24.23 418 PHE A N 1
ATOM 2233 C CA . PHE A 1 278 ? 6.738 4.089 57.911 1.00 19.17 418 PHE A CA 1
ATOM 2234 C C . PHE A 1 278 ? 7.899 4.732 57.184 1.00 21.72 418 PHE A C 1
ATOM 2235 O O . PHE A 1 278 ? 8.245 4.325 56.076 1.00 21.73 418 PHE A O 1
ATOM 2243 N N . LYS A 1 279 ? 8.523 5.740 57.789 1.00 20.22 419 LYS A N 1
ATOM 2244 C CA . LYS A 1 279 ? 9.549 6.443 57.030 1.00 22.95 419 LYS A CA 1
ATOM 2245 C C . LYS A 1 279 ? 10.805 5.591 56.842 1.00 25.14 419 LYS A C 1
ATOM 2246 O O . LYS A 1 279 ? 11.515 5.777 55.852 1.00 23.17 419 LYS A O 1
ATOM 2252 N N . THR A 1 280 ? 11.108 4.672 57.772 1.00 25.08 420 THR A N 1
ATOM 2253 C CA . THR A 1 280 ? 12.242 3.770 57.568 1.00 27.37 420 THR A CA 1
ATOM 2254 C C . THR A 1 280 ? 12.079 2.971 56.281 1.00 28.74 420 THR A C 1
ATOM 2255 O O . THR A 1 280 ? 13.002 2.896 55.465 1.00 29.00 420 THR A O 1
ATOM 2259 N N . TRP A 1 281 ? 10.893 2.381 56.077 1.00 24.38 421 TRP A N 1
ATOM 2260 C CA . TRP A 1 281 ? 10.666 1.528 54.912 1.00 23.92 421 TRP A CA 1
ATOM 2261 C C . TRP A 1 281 ? 10.510 2.344 53.636 1.00 21.84 421 TRP A C 1
ATOM 2262 O O . TRP A 1 281 ? 11.057 1.973 52.590 1.00 22.04 421 TRP A O 1
ATOM 2273 N N . MET A 1 282 ? 9.796 3.462 53.680 1.00 20.58 422 MET A N 1
ATOM 2274 C CA . MET A 1 282 ? 9.586 4.135 52.401 1.00 32.83 422 MET A CA 1
ATOM 2275 C C . MET A 1 282 ? 10.660 5.177 52.075 1.00 28.98 422 MET A C 1
ATOM 2276 O O . MET A 1 282 ? 10.650 5.715 50.969 1.00 25.31 422 MET A O 1
ATOM 2281 N N . CYS A 1 283 ? 11.635 5.410 52.951 1.00 26.60 423 CYS A N 1
ATOM 2282 C CA . CYS A 1 283 ? 12.715 6.359 52.675 1.00 21.90 423 CYS A CA 1
ATOM 2283 C C . CYS A 1 283 ? 14.090 5.696 52.683 1.00 28.17 423 CYS A C 1
ATOM 2284 O O . CYS A 1 283 ? 15.072 6.278 53.146 1.00 28.97 423 CYS A O 1
ATOM 2287 N N . GLY A 1 284 ? 14.189 4.472 52.180 1.00 30.07 424 GLY A N 1
ATOM 2288 C CA . GLY A 1 284 ? 15.485 3.898 51.876 1.00 24.96 424 GLY A CA 1
ATOM 2289 C C . GLY A 1 284 ? 16.056 2.940 52.901 1.00 34.64 424 GLY A C 1
ATOM 2290 O O . GLY A 1 284 ? 17.223 2.553 52.767 1.00 37.51 424 GLY A O 1
ATOM 2291 N N . GLY A 1 285 ? 15.281 2.525 53.906 1.00 29.64 425 GLY A N 1
ATOM 2292 C CA . GLY A 1 285 ? 15.844 1.658 54.930 1.00 24.18 425 GLY A CA 1
ATOM 2293 C C . GLY A 1 285 ? 15.099 0.349 55.078 1.00 25.71 425 GLY A C 1
ATOM 2294 O O . GLY A 1 285 ? 14.219 0.052 54.276 1.00 25.40 425 GLY A O 1
ATOM 2295 N N . THR A 1 286 ? 15.438 -0.450 56.084 1.00 28.80 426 THR A N 1
ATOM 2296 C CA . THR A 1 286 ? 14.664 -1.646 56.405 1.00 30.46 426 THR A CA 1
ATOM 2297 C C . THR A 1 286 ? 14.535 -1.732 57.918 1.00 26.51 426 THR A C 1
ATOM 2298 O O . THR A 1 286 ? 15.302 -1.105 58.655 1.00 23.84 426 THR A O 1
ATOM 2302 N N . LEU A 1 287 ? 13.556 -2.522 58.372 1.00 22.00 427 LEU A N 1
ATOM 2303 C CA . LEU A 1 287 ? 13.240 -2.670 59.793 1.00 21.13 427 LEU A CA 1
ATOM 2304 C C . LEU A 1 287 ? 13.189 -4.154 60.101 1.00 21.51 427 LEU A C 1
ATOM 2305 O O . LEU A 1 287 ? 12.415 -4.888 59.483 1.00 23.09 427 LEU A O 1
ATOM 2310 N N . GLU A 1 288 ? 13.984 -4.593 61.070 1.00 20.67 428 GLU A N 1
ATOM 2311 C CA . GLU A 1 288 ? 14.076 -6.002 61.394 1.00 24.77 428 GLU A CA 1
ATOM 2312 C C . GLU A 1 288 ? 13.816 -6.207 62.870 1.00 29.53 428 GLU A C 1
ATOM 2313 O O . GLU A 1 288 ? 14.215 -5.385 63.704 1.00 24.07 428 GLU A O 1
ATOM 2319 N N . ILE A 1 289 ? 13.176 -7.318 63.196 1.00 20.37 429 ILE A N 1
ATOM 2320 C CA . ILE A 1 289 ? 13.230 -7.836 64.551 1.00 18.53 429 ILE A CA 1
ATOM 2321 C C . ILE A 1 289 ? 14.288 -8.936 64.562 1.00 23.18 429 ILE A C 1
ATOM 2322 O O . ILE A 1 289 ? 14.398 -9.716 63.607 1.00 21.91 429 ILE A O 1
ATOM 2327 N N . VAL A 1 290 ? 15.113 -8.959 65.607 1.00 17.80 430 VAL A N 1
ATOM 2328 C CA . VAL A 1 290 ? 16.295 -9.819 65.643 1.00 23.26 430 VAL A CA 1
ATOM 2329 C C . VAL A 1 290 ? 16.133 -10.902 66.709 1.00 18.40 430 VAL A C 1
ATOM 2330 O O . VAL A 1 290 ? 16.390 -10.650 67.894 1.00 23.51 430 VAL A O 1
ATOM 2334 N N . PRO A 1 291 ? 15.727 -12.116 66.332 1.00 20.26 431 PRO A N 1
ATOM 2335 C CA . PRO A 1 291 ? 15.406 -13.139 67.340 1.00 25.77 431 PRO A CA 1
ATOM 2336 C C . PRO A 1 291 ? 16.558 -13.524 68.250 1.00 29.14 431 PRO A C 1
ATOM 2337 O O . PRO A 1 291 ? 16.306 -14.035 69.344 1.00 26.87 431 PRO A O 1
ATOM 2341 N N . CYS A 1 292 ? 17.809 -13.322 67.853 1.00 30.39 432 CYS A N 1
ATOM 2342 C CA . CYS A 1 292 ? 18.891 -13.674 68.766 1.00 27.42 432 CYS A CA 1
ATOM 2343 C C . CYS A 1 292 ? 19.105 -12.648 69.873 1.00 27.58 432 CYS A C 1
ATOM 2344 O O . CYS A 1 292 ? 19.879 -12.918 70.800 1.00 25.43 432 CYS A O 1
ATOM 2347 N N . SER A 1 293 ? 18.417 -11.506 69.826 1.00 24.03 433 SER A N 1
ATOM 2348 C CA . SER A 1 293 ? 18.580 -10.431 70.804 1.00 21.85 433 SER A CA 1
ATOM 2349 C C . SER A 1 293 ? 17.308 -10.322 71.648 1.00 21.41 433 SER A C 1
ATOM 2350 O O . SER A 1 293 ? 16.239 -9.982 71.130 1.00 23.17 433 SER A O 1
ATOM 2353 N N . HIS A 1 294 ? 17.418 -10.612 72.938 1.00 25.74 434 HIS A N 1
ATOM 2354 C CA . HIS A 1 294 ? 16.286 -10.545 73.860 1.00 25.52 434 HIS A CA 1
ATOM 2355 C C . HIS A 1 294 ? 16.504 -9.444 74.877 1.00 24.73 434 HIS A C 1
ATOM 2356 O O . HIS A 1 294 ? 17.573 -9.375 75.501 1.00 20.78 434 HIS A O 1
ATOM 2363 N N . VAL A 1 295 ? 15.474 -8.634 75.105 1.00 22.49 435 VAL A N 1
ATOM 2364 C CA . VAL A 1 295 ? 15.466 -7.732 76.244 1.00 22.10 435 VAL A CA 1
ATOM 2365 C C . VAL A 1 295 ? 14.148 -7.938 76.979 1.00 23.89 435 VAL A C 1
ATOM 2366 O O . VAL A 1 295 ? 13.071 -7.898 76.367 1.00 19.08 435 VAL A O 1
ATOM 2370 N N . GLY A 1 296 ? 14.236 -8.221 78.278 1.00 22.41 436 GLY A N 1
ATOM 2371 C CA . GLY A 1 296 ? 13.042 -8.284 79.103 1.00 20.46 436 GLY A CA 1
ATOM 2372 C C . GLY A 1 296 ? 12.517 -6.894 79.404 1.00 24.88 436 GLY A C 1
ATOM 2373 O O . GLY A 1 296 ? 13.265 -5.912 79.443 1.00 19.36 436 GLY A O 1
ATOM 2374 N N . HIS A 1 297 ? 11.201 -6.817 79.589 1.00 23.77 437 HIS A N 1
ATOM 2375 C CA . HIS A 1 297 ? 10.489 -5.557 79.754 1.00 20.08 437 HIS A CA 1
ATOM 2376 C C . HIS A 1 297 ? 9.358 -5.807 80.736 1.00 24.99 437 HIS A C 1
ATOM 2377 O O . HIS A 1 297 ? 8.556 -6.721 80.530 1.00 28.23 437 HIS A O 1
ATOM 2384 N N . ILE A 1 298 ? 9.295 -5.016 81.806 1.00 21.87 438 ILE A N 1
ATOM 2385 C CA . ILE A 1 298 ? 8.238 -5.205 82.798 1.00 22.69 438 ILE A CA 1
ATOM 2386 C C . ILE A 1 298 ? 6.909 -4.913 82.117 1.00 26.45 438 ILE A C 1
ATOM 2387 O O . ILE A 1 298 ? 6.675 -3.804 81.631 1.00 28.68 438 ILE A O 1
ATOM 2392 N N . PHE A 1 299 ? 6.075 -5.943 81.999 1.00 26.29 439 PHE A N 1
ATOM 2393 C CA . PHE A 1 299 ? 4.777 -5.841 81.351 1.00 31.25 439 PHE A CA 1
ATOM 2394 C C . PHE A 1 299 ? 3.715 -5.519 82.394 1.00 30.49 439 PHE A C 1
ATOM 2395 O O . PHE A 1 299 ? 3.372 -6.368 83.217 1.00 27.03 439 PHE A O 1
ATOM 2403 N N . ARG A 1 300 ? 3.203 -4.294 82.372 1.00 29.68 440 ARG A N 1
ATOM 2404 C CA . ARG A 1 300 ? 2.110 -3.930 83.264 1.00 33.98 440 ARG A CA 1
ATOM 2405 C C . ARG A 1 300 ? 0.804 -4.489 82.702 1.00 35.29 440 ARG A C 1
ATOM 2406 O O . ARG A 1 300 ? 0.432 -4.179 81.566 1.00 27.15 440 ARG A O 1
ATOM 2414 N N . LYS A 1 301 ? 0.119 -5.328 83.487 1.00 31.41 441 LYS A N 1
ATOM 2415 C CA . LYS A 1 301 ? -1.193 -5.804 83.077 1.00 31.46 441 LYS A CA 1
ATOM 2416 C C . LYS A 1 301 ? -2.258 -4.725 83.226 1.00 38.03 441 LYS A C 1
ATOM 2417 O O . LYS A 1 301 ? -3.284 -4.803 82.545 1.00 35.30 441 LYS A O 1
ATOM 2423 N N . ARG A 1 302 ? -2.042 -3.735 84.100 1.00 37.47 442 ARG A N 1
ATOM 2424 C CA . ARG A 1 302 ? -2.979 -2.622 84.245 1.00 46.99 442 ARG A CA 1
ATOM 2425 C C . ARG A 1 302 ? -3.044 -1.807 82.958 1.00 47.96 442 ARG A C 1
ATOM 2426 O O . ARG A 1 302 ? -2.021 -1.346 82.442 1.00 46.06 442 ARG A O 1
ATOM 2434 N N . SER A 1 303 ? -4.248 -1.629 82.449 1.00 42.66 443 SER A N 1
ATOM 2435 C CA . SER A 1 303 ? -4.470 -0.864 81.235 1.00 43.32 443 SER A CA 1
ATOM 2436 C C . SER A 1 303 ? -4.039 0.589 81.446 1.00 42.84 443 SER A C 1
ATOM 2437 O O . SER A 1 303 ? -4.517 1.234 82.391 1.00 41.63 443 SER A O 1
ATOM 2440 N N . PRO A 1 304 ? -3.144 1.133 80.619 1.00 41.42 444 PRO A N 1
ATOM 2441 C CA . PRO A 1 304 ? -2.725 2.528 80.799 1.00 44.53 444 PRO A CA 1
ATOM 2442 C C . PRO A 1 304 ? -3.803 3.508 80.359 1.00 41.14 444 PRO A C 1
ATOM 2443 O O . PRO A 1 304 ? -4.683 3.197 79.547 1.00 34.07 444 PRO A O 1
ATOM 2447 N N . TYR A 1 305 ? -3.701 4.727 80.904 1.00 47.26 445 TYR A N 1
ATOM 2448 C CA . TYR A 1 305 ? -4.743 5.732 80.709 1.00 39.15 445 TYR A CA 1
ATOM 2449 C C . TYR A 1 305 ? -5.043 5.967 79.236 1.00 32.70 445 TYR A C 1
ATOM 2450 O O . TYR A 1 305 ? -6.200 6.143 78.864 1.00 30.82 445 TYR A O 1
ATOM 2459 N N . LYS A 1 306 ? -4.016 5.974 78.382 1.00 36.41 446 LYS A N 1
ATOM 2460 C CA . LYS A 1 306 ? -4.243 6.331 76.986 1.00 41.38 446 LYS A CA 1
ATOM 2461 C C . LYS A 1 306 ? -5.117 5.321 76.256 1.00 46.36 446 LYS A C 1
ATOM 2462 O O . LYS A 1 306 ? -5.689 5.659 75.215 1.00 46.04 446 LYS A O 1
ATOM 2468 N N . TRP A 1 307 ? -5.250 4.102 76.773 1.00 48.35 447 TRP A N 1
ATOM 2469 C CA . TRP A 1 307 ? -6.090 3.116 76.109 1.00 55.73 447 TRP A CA 1
ATOM 2470 C C . TRP A 1 307 ? -7.528 3.143 76.584 1.00 45.11 447 TRP A C 1
ATOM 2471 O O . TRP A 1 307 ? -8.375 2.497 75.960 1.00 52.63 447 TRP A O 1
ATOM 2482 N N . ARG A 1 308 ? -7.830 3.853 77.671 1.00 40.67 448 ARG A N 1
ATOM 2483 C CA . ARG A 1 308 ? -9.193 3.866 78.191 1.00 46.45 448 ARG A CA 1
ATOM 2484 C C . ARG A 1 308 ? -9.712 5.278 78.447 1.00 47.97 448 ARG A C 1
ATOM 2485 O O . ARG A 1 308 ? -10.737 5.438 79.116 1.00 48.73 448 ARG A O 1
ATOM 2493 N N . SER A 1 309 ? -9.044 6.301 77.912 1.00 44.74 449 SER A N 1
ATOM 2494 C CA . SER A 1 309 ? -9.455 7.677 78.157 1.00 38.73 449 SER A CA 1
ATOM 2495 C C . SER A 1 309 ? -10.871 7.937 77.647 1.00 35.61 449 SER A C 1
ATOM 2496 O O . SER A 1 309 ? -11.295 7.418 76.609 1.00 35.64 449 SER A O 1
ATOM 2499 N N . GLY A 1 310 ? -11.597 8.787 78.373 1.00 36.33 450 GLY A N 1
ATOM 2500 C CA . GLY A 1 310 ? -12.887 9.250 77.896 1.00 33.22 450 GLY A CA 1
ATOM 2501 C C . GLY A 1 310 ? -12.795 10.164 76.699 1.00 32.47 450 GLY A C 1
ATOM 2502 O O . GLY A 1 310 ? -13.791 10.358 75.995 1.00 42.39 450 GLY A O 1
ATOM 2503 N N . VAL A 1 311 ? -11.636 10.751 76.463 1.00 26.98 451 VAL A N 1
ATOM 2504 C CA . VAL A 1 311 ? -11.426 11.564 75.279 1.00 29.82 451 VAL A CA 1
ATOM 2505 C C . VAL A 1 311 ? -10.365 10.872 74.436 1.00 35.09 451 VAL A C 1
ATOM 2506 O O . VAL A 1 311 ? -9.543 10.094 74.937 1.00 39.44 451 VAL A O 1
ATOM 2510 N N . ASN A 1 312 ? -10.375 11.174 73.139 1.00 34.07 452 ASN A N 1
ATOM 2511 C CA . ASN A 1 312 ? -9.467 10.504 72.205 1.00 23.62 452 ASN A CA 1
ATOM 2512 C C . ASN A 1 312 ? -8.119 11.225 72.201 1.00 22.61 452 ASN A C 1
ATOM 2513 O O . ASN A 1 312 ? -7.816 12.042 71.336 1.00 23.65 452 ASN A O 1
ATOM 2518 N N . VAL A 1 313 ? -7.258 10.858 73.159 1.00 23.89 453 VAL A N 1
ATOM 2519 C CA . VAL A 1 313 ? -5.936 11.468 73.227 1.00 22.91 453 VAL A CA 1
ATOM 2520 C C . VAL A 1 313 ? -5.025 11.000 72.103 1.00 27.64 453 VAL A C 1
ATOM 2521 O O . VAL A 1 313 ? -3.981 11.619 71.853 1.00 25.43 453 VAL A O 1
ATOM 2525 N N . LEU A 1 314 ? -5.412 9.944 71.394 1.00 23.30 454 LEU A N 1
ATOM 2526 C CA . LEU A 1 314 ? -4.620 9.407 70.293 1.00 25.66 454 LEU A CA 1
ATOM 2527 C C . LEU A 1 314 ? -4.780 10.181 68.990 1.00 31.66 454 LEU A C 1
ATOM 2528 O O . LEU A 1 314 ? -4.040 9.912 68.033 1.00 27.22 454 LEU A O 1
ATOM 2533 N N . LYS A 1 315 ? -5.721 11.125 68.919 1.00 22.52 455 LYS A N 1
ATOM 2534 C CA . LYS A 1 315 ? -6.127 11.625 67.610 1.00 22.31 455 LYS A CA 1
ATOM 2535 C C . LYS A 1 315 ? -5.055 12.502 66.962 1.00 23.12 455 LYS A C 1
ATOM 2536 O O . LYS A 1 315 ? -4.791 12.364 65.763 1.00 20.70 455 LYS A O 1
ATOM 2542 N N . LYS A 1 316 ? -4.438 13.425 67.708 1.00 21.35 456 LYS A N 1
ATOM 2543 C CA . LYS A 1 316 ? -3.558 14.386 67.037 1.00 26.63 456 LYS A CA 1
ATOM 2544 C C . LYS A 1 316 ? -2.408 13.682 66.324 1.00 21.88 456 LYS A C 1
ATOM 2545 O O . LYS A 1 316 ? -2.133 13.949 65.144 1.00 25.40 456 LYS A O 1
ATOM 2551 N N . ASN A 1 317 ? -1.730 12.769 67.018 1.00 18.10 457 ASN A N 1
ATOM 2552 C CA . ASN A 1 317 ? -0.568 12.128 66.415 1.00 17.22 457 ASN A CA 1
ATOM 2553 C C . ASN A 1 317 ? -0.980 11.209 65.280 1.00 22.88 457 ASN A C 1
ATOM 2554 O O . ASN A 1 317 ? -0.256 11.096 64.281 1.00 21.30 457 ASN A O 1
ATOM 2559 N N . SER A 1 318 ? -2.142 10.561 65.408 1.00 21.49 458 SER A N 1
ATOM 2560 C CA . SER A 1 318 ? -2.631 9.714 64.321 1.00 23.33 458 SER A CA 1
ATOM 2561 C C . SER A 1 318 ? -2.948 10.540 63.078 1.00 26.12 458 SER A C 1
ATOM 2562 O O . SER A 1 318 ? -2.696 10.097 61.946 1.00 25.32 458 SER A O 1
ATOM 2565 N N . VAL A 1 319 ? -3.520 11.736 63.268 1.00 21.95 459 VAL A N 1
ATOM 2566 C CA . VAL A 1 319 ? -3.837 12.597 62.129 1.00 21.39 459 VAL A CA 1
ATOM 2567 C C . VAL A 1 319 ? -2.559 13.122 61.466 1.00 23.88 459 VAL A C 1
ATOM 2568 O O . VAL A 1 319 ? -2.439 13.120 60.232 1.00 20.01 459 VAL A O 1
ATOM 2572 N N . ARG A 1 320 ? -1.581 13.568 62.268 1.00 20.55 460 ARG A N 1
ATOM 2573 C CA . ARG A 1 320 ? -0.306 14.021 61.697 1.00 21.60 460 ARG A CA 1
ATOM 2574 C C . ARG A 1 320 ? 0.391 12.896 60.942 1.00 21.88 460 ARG A C 1
ATOM 2575 O O . ARG A 1 320 ? 0.975 13.124 59.871 1.00 27.73 460 ARG A O 1
ATOM 2583 N N . LEU A 1 321 ? 0.369 11.681 61.501 1.00 22.72 461 LEU A N 1
ATOM 2584 C CA . LEU A 1 321 ? 0.912 10.507 60.816 1.00 21.05 461 LEU A CA 1
ATOM 2585 C C . LEU A 1 321 ? 0.201 10.285 59.488 1.00 24.18 461 LEU A C 1
ATOM 2586 O O . LEU A 1 321 ? 0.830 10.199 58.428 1.00 24.21 461 LEU A O 1
ATOM 2591 N N . ALA A 1 322 ? -1.125 10.168 59.541 1.00 23.30 462 ALA A N 1
ATOM 2592 C CA . ALA A 1 322 ? -1.889 9.886 58.339 1.00 24.31 462 ALA A CA 1
ATOM 2593 C C . ALA A 1 322 ? -1.668 10.966 57.294 1.00 27.04 462 ALA A C 1
ATOM 2594 O O . ALA A 1 322 ? -1.467 10.670 56.112 1.00 24.56 462 ALA A O 1
ATOM 2596 N N . GLU A 1 323 ? -1.674 12.226 57.726 1.00 28.67 463 GLU A N 1
ATOM 2597 C CA . GLU A 1 323 ? -1.591 13.349 56.798 1.00 22.97 463 GLU A CA 1
ATOM 2598 C C . GLU A 1 323 ? -0.237 13.375 56.085 1.00 25.33 463 GLU A C 1
ATOM 2599 O O . GLU A 1 323 ? -0.177 13.630 54.879 1.00 28.46 463 GLU A O 1
ATOM 2605 N N . VAL A 1 324 ? 0.861 13.088 56.800 1.00 27.64 464 VAL A N 1
ATOM 2606 C CA . VAL A 1 324 ? 2.180 13.193 56.173 1.00 25.36 464 VAL A CA 1
ATOM 2607 C C . VAL A 1 324 ? 2.531 11.941 55.366 1.00 27.86 464 VAL A C 1
ATOM 2608 O O . VAL A 1 324 ? 3.110 12.039 54.281 1.00 25.09 464 VAL A O 1
ATOM 2612 N N . TRP A 1 325 ? 2.180 10.750 55.855 1.00 26.17 465 TRP A N 1
ATOM 2613 C CA . TRP A 1 325 ? 2.804 9.534 55.357 1.00 24.26 465 TRP A CA 1
ATOM 2614 C C . TRP A 1 325 ? 1.875 8.557 54.651 1.00 28.51 465 TRP A C 1
ATOM 2615 O O . TRP A 1 325 ? 2.375 7.640 53.997 1.00 27.87 465 TRP A O 1
ATOM 2626 N N . MET A 1 326 ? 0.557 8.705 54.744 1.00 25.95 466 MET A N 1
ATOM 2627 C CA . MET A 1 326 ? -0.317 7.610 54.337 1.00 23.67 466 MET A CA 1
ATOM 2628 C C . MET A 1 326 ? -1.069 7.877 53.043 1.00 27.21 466 MET A C 1
ATOM 2629 O O . MET A 1 326 ? -1.843 7.015 52.611 1.00 26.27 466 MET A O 1
ATOM 2634 N N . ASP A 1 327 ? -0.829 9.018 52.392 1.00 29.36 467 ASP A N 1
ATOM 2635 C CA . ASP A 1 327 ? -1.391 9.324 51.070 1.00 33.16 467 ASP A CA 1
ATOM 2636 C C . ASP A 1 327 ? -2.911 9.178 51.162 1.00 30.84 467 ASP A C 1
ATOM 2637 O O . ASP A 1 327 ? -3.515 9.638 52.139 1.00 24.69 467 ASP A O 1
ATOM 2642 N N . GLU A 1 328 ? -3.560 8.547 50.191 1.00 25.78 468 GLU A N 1
ATOM 2643 C CA A GLU A 1 328 ? -5.013 8.472 50.242 0.30 35.51 468 GLU A CA 1
ATOM 2644 C CA B GLU A 1 328 ? -5.009 8.410 50.177 0.70 36.24 468 GLU A CA 1
ATOM 2645 C C . GLU A 1 328 ? -5.517 7.436 51.234 1.00 39.86 468 GLU A C 1
ATOM 2646 O O . GLU A 1 328 ? -6.724 7.400 51.496 1.00 41.11 468 GLU A O 1
ATOM 2657 N N . TYR A 1 329 ? -4.632 6.625 51.819 1.00 38.14 469 TYR A N 1
ATOM 2658 C CA . TYR A 1 329 ? -5.061 5.655 52.824 1.00 32.82 469 TYR A CA 1
ATOM 2659 C C . TYR A 1 329 ? -5.419 6.307 54.148 1.00 29.40 469 TYR A C 1
ATOM 2660 O O . TYR A 1 329 ? -5.982 5.635 55.016 1.00 30.39 469 TYR A O 1
ATOM 2669 N N . SER A 1 330 ? -5.118 7.596 54.318 1.00 28.08 470 SER A N 1
ATOM 2670 C CA . SER A 1 330 ? -5.544 8.306 55.518 1.00 27.38 470 SER A CA 1
ATOM 2671 C C . SER A 1 330 ? -7.061 8.281 55.688 1.00 24.47 470 SER A C 1
ATOM 2672 O O . SER A 1 330 ? -7.556 8.321 56.819 1.00 26.63 470 SER A O 1
ATOM 2675 N N . GLN A 1 331 ? -7.818 8.207 54.581 1.00 30.95 471 GLN A N 1
ATOM 2676 C CA . GLN A 1 331 ? -9.280 8.220 54.666 1.00 25.87 471 GLN A CA 1
ATOM 2677 C C . GLN A 1 331 ? -9.834 7.086 55.540 1.00 28.23 471 GLN A C 1
ATOM 2678 O O . GLN A 1 331 ? -10.887 7.249 56.185 1.00 26.41 471 GLN A O 1
ATOM 2684 N N . TYR A 1 332 ? -9.162 5.935 55.579 1.00 30.74 472 TYR A N 1
ATOM 2685 C CA . TYR A 1 332 ? -9.708 4.818 56.351 1.00 32.93 472 TYR A CA 1
ATOM 2686 C C . TYR A 1 332 ? -9.562 5.063 57.843 1.00 31.18 472 TYR A C 1
ATOM 2687 O O . TYR A 1 332 ? -10.441 4.699 58.628 1.00 33.28 472 TYR A O 1
ATOM 2696 N N . TYR A 1 333 ? -8.464 5.691 58.256 1.00 26.01 473 TYR A N 1
ATOM 2697 C CA . TYR A 1 333 ? -8.402 6.123 59.639 1.00 22.90 473 TYR A CA 1
ATOM 2698 C C . TYR A 1 333 ? -9.434 7.214 59.900 1.00 27.26 473 TYR A C 1
ATOM 2699 O O . TYR A 1 333 ? -10.151 7.165 60.906 1.00 27.80 473 TYR A O 1
ATOM 2708 N N . TYR A 1 334 ? -9.570 8.182 58.986 1.00 29.62 474 TYR A N 1
ATOM 2709 C CA . TYR A 1 334 ? -10.525 9.259 59.249 1.00 30.00 474 TYR A CA 1
ATOM 2710 C C . TYR A 1 334 ? -11.945 8.734 59.389 1.00 28.95 474 TYR A C 1
ATOM 2711 O O . TYR A 1 334 ? -12.719 9.268 60.194 1.00 31.43 474 TYR A O 1
ATOM 2720 N N . HIS A 1 335 ? -12.312 7.685 58.647 1.00 26.82 475 HIS A N 1
ATOM 2721 C CA A HIS A 1 335 ? -13.639 7.096 58.832 0.50 31.79 475 HIS A CA 1
ATOM 2722 C CA B HIS A 1 335 ? -13.643 7.117 58.835 0.50 31.75 475 HIS A CA 1
ATOM 2723 C C . HIS A 1 335 ? -13.826 6.652 60.275 1.00 33.93 475 HIS A C 1
ATOM 2724 O O . HIS A 1 335 ? -14.906 6.816 60.851 1.00 28.73 475 HIS A O 1
ATOM 2737 N N . ARG A 1 336 ? -12.762 6.108 60.884 1.00 26.46 476 ARG A N 1
ATOM 2738 C CA . ARG A 1 336 ? -12.855 5.578 62.238 1.00 26.21 476 ARG A CA 1
ATOM 2739 C C . ARG A 1 336 ? -13.140 6.685 63.250 1.00 32.66 476 ARG A C 1
ATOM 2740 O O . ARG A 1 336 ? -13.753 6.427 64.295 1.00 29.92 476 ARG A O 1
ATOM 2748 N N . ILE A 1 337 ? -12.693 7.911 62.981 1.00 30.58 477 ILE A N 1
ATOM 2749 C CA . ILE A 1 337 ? -12.934 9.034 63.889 1.00 26.46 477 ILE A CA 1
ATOM 2750 C C . ILE A 1 337 ? -13.996 9.995 63.339 1.00 32.65 477 ILE A C 1
ATOM 2751 O O . ILE A 1 337 ? -14.036 11.163 63.725 1.00 39.31 477 ILE A O 1
ATOM 2756 N N . GLY A 1 338 ? -14.873 9.520 62.458 1.00 30.17 478 GLY A N 1
ATOM 2757 C CA . GLY A 1 338 ? -15.957 10.350 61.964 1.00 37.56 478 GLY A CA 1
ATOM 2758 C C . GLY A 1 338 ? -15.521 11.535 61.133 1.00 44.68 478 GLY A C 1
ATOM 2759 O O . GLY A 1 338 ? -16.259 12.520 61.038 1.00 44.94 478 GLY A O 1
ATOM 2760 N N . ASN A 1 339 ? -14.332 11.464 60.528 1.00 37.78 479 ASN A N 1
ATOM 2761 C CA . ASN A 1 339 ? -13.765 12.519 59.690 1.00 37.02 479 ASN A CA 1
ATOM 2762 C C . ASN A 1 339 ? -13.655 13.853 60.424 1.00 40.39 479 ASN A C 1
ATOM 2763 O O . ASN A 1 339 ? -13.562 14.905 59.792 1.00 48.63 479 ASN A O 1
ATOM 2768 N N . ASP A 1 340 ? -13.589 13.809 61.756 1.00 33.63 480 ASP A N 1
ATOM 2769 C CA . ASP A 1 340 ? -13.418 14.985 62.611 1.00 37.55 480 ASP A CA 1
ATOM 2770 C C . ASP A 1 340 ? -11.960 14.987 63.053 1.00 36.83 480 ASP A C 1
ATOM 2771 O O . ASP A 1 340 ? -11.610 14.443 64.098 1.00 33.73 480 ASP A O 1
ATOM 2776 N N . LYS A 1 341 ? -11.103 15.586 62.232 1.00 30.23 481 LYS A N 1
ATOM 2777 C CA . LYS A 1 341 ? -9.669 15.501 62.480 1.00 33.29 481 LYS A CA 1
ATOM 2778 C C . LYS A 1 341 ? -9.201 16.439 63.582 1.00 30.07 481 LYS A C 1
ATOM 2779 O O . LYS A 1 341 ? -8.062 16.312 64.031 1.00 33.88 481 LYS A O 1
ATOM 2785 N N . GLY A 1 342 ? -10.029 17.391 64.010 1.00 36.05 482 GLY A N 1
ATOM 2786 C CA . GLY A 1 342 ? -9.549 18.267 65.063 1.00 33.73 482 GLY A CA 1
ATOM 2787 C C . GLY A 1 342 ? -8.469 19.213 64.548 1.00 30.68 482 GLY A C 1
ATOM 2788 O O . GLY A 1 342 ? -8.373 19.526 63.363 1.00 34.80 482 GLY A O 1
ATOM 2789 N N . ASP A 1 343 ? -7.677 19.704 65.476 1.00 36.66 483 ASP A N 1
ATOM 2790 C CA . ASP A 1 343 ? -6.536 20.540 65.153 1.00 37.85 483 ASP A CA 1
ATOM 2791 C C . ASP A 1 343 ? -5.293 19.665 65.291 1.00 34.96 483 ASP A C 1
ATOM 2792 O O . ASP A 1 343 ? -4.969 19.209 66.394 1.00 33.28 483 ASP A O 1
ATOM 2797 N N . TRP A 1 344 ? -4.615 19.403 64.172 1.00 33.32 484 TRP A N 1
ATOM 2798 C CA . TRP A 1 344 ? -3.400 18.603 64.191 1.00 31.52 484 TRP A CA 1
ATOM 2799 C C . TRP A 1 344 ? -2.153 19.441 63.979 1.00 28.25 484 TRP A C 1
ATOM 2800 O O . TRP A 1 344 ? -1.086 18.879 63.717 1.00 23.61 484 TRP A O 1
ATOM 2811 N N . GLY A 1 345 ? -2.262 20.761 64.056 1.00 33.41 485 GLY A N 1
ATOM 2812 C CA . GLY A 1 345 ? -1.082 21.598 63.992 1.00 28.97 485 GLY A CA 1
ATOM 2813 C C . GLY A 1 345 ? -0.526 21.707 62.583 1.00 34.06 485 GLY A C 1
ATOM 2814 O O . GLY A 1 345 ? -1.171 21.353 61.594 1.00 39.19 485 GLY A O 1
ATOM 2815 N N . ASP A 1 346 ? 0.691 22.235 62.498 1.00 30.46 486 ASP A N 1
ATOM 2816 C CA . ASP A 1 346 ? 1.321 22.500 61.211 1.00 32.23 486 ASP A CA 1
ATOM 2817 C C . ASP A 1 346 ? 2.263 21.354 60.863 1.00 25.49 486 ASP A C 1
ATOM 2818 O O . ASP A 1 346 ? 3.141 20.985 61.651 1.00 28.62 486 ASP A O 1
ATOM 2823 N N . VAL A 1 347 ? 2.082 20.822 59.663 1.00 28.22 487 VAL A N 1
ATOM 2824 C CA . VAL A 1 347 ? 2.760 19.631 59.191 1.00 31.95 487 VAL A CA 1
ATOM 2825 C C . VAL A 1 347 ? 3.649 19.910 57.971 1.00 31.93 487 VAL A C 1
ATOM 2826 O O . VAL A 1 347 ? 4.285 18.988 57.440 1.00 25.76 487 VAL A O 1
ATOM 2830 N N . SER A 1 348 ? 3.779 21.176 57.566 1.00 26.55 488 SER A N 1
ATOM 2831 C CA . SER A 1 348 ? 4.468 21.497 56.314 1.00 29.60 488 SER A CA 1
ATOM 2832 C C . SER A 1 348 ? 5.946 21.092 56.336 1.00 23.18 488 SER A C 1
ATOM 2833 O O . SER A 1 348 ? 6.471 20.618 55.325 1.00 28.52 488 SER A O 1
ATOM 2836 N N . ASP A 1 349 ? 6.637 21.273 57.464 1.00 27.21 489 ASP A N 1
ATOM 2837 C CA . ASP A 1 349 ? 8.045 20.873 57.530 1.00 31.35 489 ASP A CA 1
ATOM 2838 C C . ASP A 1 349 ? 8.206 19.361 57.363 1.00 38.31 489 ASP A C 1
ATOM 2839 O O . ASP A 1 349 ? 9.199 18.894 56.789 1.00 37.58 489 ASP A O 1
ATOM 2844 N N . ARG A 1 350 ? 7.254 18.578 57.885 1.00 29.92 490 ARG A N 1
ATOM 2845 C CA . ARG A 1 350 ? 7.312 17.130 57.728 1.00 25.63 490 ARG A CA 1
ATOM 2846 C C . ARG A 1 350 ? 6.999 16.733 56.291 1.00 20.93 490 ARG A C 1
ATOM 2847 O O . ARG A 1 350 ? 7.562 15.760 55.772 1.00 23.51 490 ARG A O 1
ATOM 2855 N N . ARG A 1 351 ? 6.084 17.450 55.635 1.00 22.98 491 ARG A N 1
ATOM 2856 C CA . ARG A 1 351 ? 5.880 17.206 54.209 1.00 32.55 491 ARG A CA 1
ATOM 2857 C C . ARG A 1 351 ? 7.150 17.505 53.412 1.00 32.05 491 ARG A C 1
ATOM 2858 O O . ARG A 1 351 ? 7.542 16.729 52.530 1.00 28.59 491 ARG A O 1
ATOM 2866 N N . LYS A 1 352 ? 7.814 18.619 53.717 1.00 32.11 492 LYS A N 1
ATOM 2867 C CA . LYS A 1 352 ? 9.055 18.946 53.020 1.00 36.66 492 LYS A CA 1
ATOM 2868 C C . LYS A 1 352 ? 10.104 17.875 53.268 1.00 35.27 492 LYS A C 1
ATOM 2869 O O . LYS A 1 352 ? 10.882 17.534 52.368 1.00 31.72 492 LYS A O 1
ATOM 2875 N N . LEU A 1 353 ? 10.119 17.322 54.479 1.00 28.06 493 LEU A N 1
ATOM 2876 C CA . LEU A 1 353 ? 11.045 16.246 54.809 1.00 26.27 493 LEU A CA 1
ATOM 2877 C C . LEU A 1 353 ? 10.821 15.044 53.906 1.00 31.41 493 LEU A C 1
ATOM 2878 O O . LEU A 1 353 ? 11.772 14.491 53.336 1.00 21.24 493 LEU A O 1
ATOM 2883 N N . ARG A 1 354 ? 9.561 14.609 53.783 1.00 29.97 494 ARG A N 1
ATOM 2884 C CA . ARG A 1 354 ? 9.254 13.450 52.953 1.00 25.67 494 ARG A CA 1
ATOM 2885 C C . ARG A 1 354 ? 9.610 13.703 51.495 1.00 24.81 494 ARG A C 1
ATOM 2886 O O . ARG A 1 354 ? 10.126 12.811 50.809 1.00 26.89 494 ARG A O 1
ATOM 2894 N N . ASN A 1 355 ? 9.321 14.907 50.999 1.00 24.68 495 ASN A N 1
ATOM 2895 C CA . ASN A 1 355 ? 9.634 15.240 49.614 1.00 29.64 495 ASN A CA 1
ATOM 2896 C C . ASN A 1 355 ? 11.136 15.267 49.380 1.00 28.05 495 ASN A C 1
ATOM 2897 O O . ASN A 1 355 ? 11.617 14.755 48.366 1.00 29.18 495 ASN A O 1
ATOM 2902 N N . ASP A 1 356 ? 11.884 15.900 50.288 1.00 30.65 496 ASP A N 1
ATOM 2903 C CA . ASP A 1 356 ? 13.334 16.000 50.130 1.00 30.12 496 ASP A CA 1
ATOM 2904 C C . ASP A 1 356 ? 14.002 14.628 50.168 1.00 32.47 496 ASP A C 1
ATOM 2905 O O . ASP A 1 356 ? 14.992 14.408 49.470 1.00 35.08 496 ASP A O 1
ATOM 2910 N N . LEU A 1 357 ? 13.464 13.689 50.946 1.00 39.02 497 LEU A N 1
ATOM 2911 C CA . LEU A 1 357 ? 14.008 12.336 51.006 1.00 41.61 497 LEU A CA 1
ATOM 2912 C C . LEU A 1 357 ? 13.634 11.479 49.805 1.00 37.58 497 LEU A C 1
ATOM 2913 O O . LEU A 1 357 ? 14.112 10.343 49.706 1.00 39.65 497 LEU A O 1
ATOM 2918 N N . LYS A 1 358 ? 12.766 11.969 48.921 1.00 39.89 498 LYS A N 1
ATOM 2919 C CA . LYS A 1 358 ? 12.308 11.214 47.756 1.00 36.71 498 LYS A CA 1
ATOM 2920 C C . LYS A 1 358 ? 11.729 9.861 48.174 1.00 42.01 498 LYS A C 1
ATOM 2921 O O . LYS A 1 358 ? 12.042 8.819 47.593 1.00 37.99 498 LYS A O 1
ATOM 2927 N N . CYS A 1 359 ? 10.860 9.878 49.188 1.00 39.14 499 CYS A N 1
ATOM 2928 C CA . CYS A 1 359 ? 10.352 8.626 49.721 1.00 31.15 499 CYS A CA 1
ATOM 2929 C C . CYS A 1 359 ? 9.335 8.032 48.764 1.00 35.37 499 CYS A C 1
ATOM 2930 O O . CYS A 1 359 ? 8.743 8.724 47.932 1.00 33.99 499 CYS A O 1
ATOM 2933 N N . LYS A 1 360 ? 9.115 6.733 48.918 1.00 31.09 500 LYS A N 1
ATOM 2934 C CA . LYS A 1 360 ? 8.131 6.016 48.135 1.00 36.31 500 LYS A CA 1
ATOM 2935 C C . LYS A 1 360 ? 6.721 6.296 48.656 1.00 37.54 500 LYS A C 1
ATOM 2936 O O . LYS A 1 360 ? 6.527 6.958 49.680 1.00 34.60 500 LYS A O 1
ATOM 2942 N N . SER A 1 361 ? 5.732 5.768 47.937 1.00 32.13 501 SER A N 1
ATOM 2943 C CA . SER A 1 361 ? 4.331 5.984 48.265 1.00 36.23 501 SER A CA 1
ATOM 2944 C C . SER A 1 361 ? 3.868 5.017 49.348 1.00 34.86 501 SER A C 1
ATOM 2945 O O . SER A 1 361 ? 4.449 3.948 49.567 1.00 33.55 501 SER A O 1
ATOM 2948 N N . PHE A 1 362 ? 2.783 5.397 50.025 1.00 30.10 502 PHE A N 1
ATOM 2949 C CA . PHE A 1 362 ? 2.252 4.491 51.032 1.00 28.66 502 PHE A CA 1
ATOM 2950 C C . PHE A 1 362 ? 1.665 3.246 50.392 1.00 30.23 502 PHE A C 1
ATOM 2951 O O . PHE A 1 362 ? 1.658 2.172 51.013 1.00 30.81 502 PHE A O 1
ATOM 2959 N N . LYS A 1 363 ? 1.166 3.373 49.162 1.00 32.40 503 LYS A N 1
ATOM 2960 C CA . LYS A 1 363 ? 0.733 2.201 48.417 1.00 32.47 503 LYS A CA 1
ATOM 2961 C C . LYS A 1 363 ? 1.889 1.238 48.193 1.00 32.40 503 LYS A C 1
ATOM 2962 O O . LYS A 1 363 ? 1.716 0.017 48.285 1.00 31.22 503 LYS A O 1
ATOM 2968 N N . TRP A 1 364 ? 3.073 1.771 47.876 1.00 32.61 504 TRP A N 1
ATOM 2969 C CA . TRP A 1 364 ? 4.253 0.924 47.762 1.00 33.64 504 TRP A CA 1
ATOM 2970 C C . TRP A 1 364 ? 4.546 0.207 49.069 1.00 31.98 504 TRP A C 1
ATOM 2971 O O . TRP A 1 364 ? 4.923 -0.971 49.068 1.00 34.21 504 TRP A O 1
ATOM 2982 N N . TYR A 1 365 ? 4.436 0.917 50.194 1.00 27.43 505 TYR A N 1
ATOM 2983 C CA . TYR A 1 365 ? 4.663 0.286 51.490 1.00 24.10 505 TYR A CA 1
ATOM 2984 C C . TYR A 1 365 ? 3.672 -0.849 51.712 1.00 27.28 505 TYR A C 1
ATOM 2985 O O . TYR A 1 365 ? 4.062 -1.965 52.073 1.00 26.70 505 TYR A O 1
ATOM 2994 N N . LEU A 1 366 ? 2.378 -0.584 51.478 1.00 28.22 506 LEU A N 1
ATOM 2995 C CA . LEU A 1 366 ? 1.370 -1.628 51.658 1.00 32.52 506 LEU A CA 1
ATOM 2996 C C . LEU A 1 366 ? 1.611 -2.791 50.709 1.00 28.36 506 LEU A C 1
ATOM 2997 O O . LEU A 1 366 ? 1.582 -3.955 51.118 1.00 28.64 506 LEU A O 1
ATOM 3002 N N . ASP A 1 367 ? 1.874 -2.493 49.436 1.00 33.71 507 ASP A N 1
ATOM 3003 C CA . ASP A 1 367 ? 2.018 -3.566 48.455 1.00 40.23 507 ASP A CA 1
ATOM 3004 C C . ASP A 1 367 ? 3.244 -4.421 48.751 1.00 41.74 507 ASP A C 1
ATOM 3005 O O . ASP A 1 367 ? 3.197 -5.646 48.618 1.00 39.05 507 ASP A O 1
ATOM 3010 N N . ASN A 1 368 ? 4.333 -3.801 49.195 1.00 40.09 508 ASN A N 1
ATOM 3011 C CA . ASN A 1 368 ? 5.624 -4.476 49.270 1.00 32.76 508 ASN A CA 1
ATOM 3012 C C . ASN A 1 368 ? 6.038 -4.880 50.673 1.00 35.51 508 ASN A C 1
ATOM 3013 O O . ASN A 1 368 ? 6.689 -5.915 50.845 1.00 33.57 508 ASN A O 1
ATOM 3018 N N . ILE A 1 369 ? 5.730 -4.079 51.685 1.00 31.53 509 ILE A N 1
ATOM 3019 C CA . ILE A 1 369 ? 6.179 -4.376 53.035 1.00 26.98 509 ILE A CA 1
ATOM 3020 C C . ILE A 1 369 ? 5.101 -5.093 53.838 1.00 22.39 509 ILE A C 1
ATOM 3021 O O . ILE A 1 369 ? 5.397 -6.009 54.603 1.00 25.20 509 ILE A O 1
ATOM 3026 N N . TYR A 1 370 ? 3.838 -4.718 53.657 1.00 25.56 510 TYR A N 1
ATOM 3027 C CA . TYR A 1 370 ? 2.750 -5.208 54.509 1.00 29.03 510 TYR A CA 1
ATOM 3028 C C . TYR A 1 370 ? 1.560 -5.634 53.661 1.00 32.24 510 TYR A C 1
ATOM 3029 O O . TYR A 1 370 ? 0.436 -5.161 53.871 1.00 36.24 510 TYR A O 1
ATOM 3038 N N . PRO A 1 371 ? 1.759 -6.536 52.689 1.00 35.55 511 PRO A N 1
ATOM 3039 C CA . PRO A 1 371 ? 0.629 -6.892 51.806 1.00 35.83 511 PRO A CA 1
ATOM 3040 C C . PRO A 1 371 ? -0.472 -7.656 52.511 1.00 31.35 511 PRO A C 1
ATOM 3041 O O . PRO A 1 371 ? -1.582 -7.742 51.972 1.00 30.76 511 PRO A O 1
ATOM 3045 N N . GLU A 1 372 ? -0.213 -8.197 53.700 1.00 31.42 512 GLU A N 1
ATOM 3046 C CA . GLU A 1 372 ? -1.242 -8.922 54.433 1.00 32.05 512 GLU A CA 1
ATOM 3047 C C . GLU A 1 372 ? -2.286 -7.997 55.034 1.00 34.29 512 GLU A C 1
ATOM 3048 O O . GLU A 1 372 ? -3.355 -8.469 55.429 1.00 37.30 512 GLU A O 1
ATOM 3054 N N . LEU A 1 373 ? -2.006 -6.700 55.126 1.00 26.87 513 LEU A N 1
ATOM 3055 C CA . LEU A 1 373 ? -2.956 -5.786 55.744 1.00 23.77 513 LEU A CA 1
ATOM 3056 C C . LEU A 1 373 ? -4.183 -5.629 54.850 1.00 35.33 513 LEU A C 1
ATOM 3057 O O . LEU A 1 373 ? -4.081 -5.132 53.720 1.00 36.57 513 LEU A O 1
ATOM 3062 N N . PHE A 1 374 ? -5.346 -6.020 55.364 1.00 32.57 514 PHE A N 1
ATOM 3063 C CA . PHE A 1 374 ? -6.584 -5.811 54.631 1.00 27.16 514 PHE A CA 1
ATOM 3064 C C . PHE A 1 374 ? -6.955 -4.328 54.632 1.00 29.41 514 PHE A C 1
ATOM 3065 O O . PHE A 1 374 ? -6.847 -3.646 55.656 1.00 30.90 514 PHE A O 1
ATOM 3073 N N . ILE A 1 375 ? -7.383 -3.828 53.480 1.00 29.17 515 ILE A N 1
ATOM 3074 C CA . ILE A 1 375 ? -7.758 -2.424 53.307 1.00 34.73 515 ILE A CA 1
ATOM 3075 C C . ILE A 1 375 ? -9.271 -2.307 53.492 1.00 35.75 515 ILE A C 1
ATOM 3076 O O . ILE A 1 375 ? -10.021 -2.922 52.720 1.00 33.80 515 ILE A O 1
ATOM 3081 N N . PRO A 1 376 ? -9.760 -1.525 54.466 1.00 35.90 516 PRO A N 1
ATOM 3082 C CA . PRO A 1 376 ? -11.221 -1.453 54.717 1.00 34.89 516 PRO A CA 1
ATOM 3083 C C . PRO A 1 376 ? -12.088 -1.099 53.512 1.00 38.72 516 PRO A C 1
ATOM 3084 O O . PRO A 1 376 ? -13.276 -1.459 53.491 1.00 26.29 516 PRO A O 1
ATOM 3088 N N . GLY A 1 377 ? -11.550 -0.385 52.521 1.00 37.07 517 GLY A N 1
ATOM 3089 C CA . GLY A 1 377 ? -12.313 -0.072 51.327 1.00 41.05 517 GLY A CA 1
ATOM 3090 C C . GLY A 1 377 ? -12.656 -1.279 50.481 1.00 38.40 517 GLY A C 1
ATOM 3091 O O . GLY A 1 377 ? -13.544 -1.190 49.628 1.00 39.30 517 GLY A O 1
ATOM 3092 N N . ASP A 1 378 ? -11.962 -2.397 50.681 1.00 32.75 518 ASP A N 1
ATOM 3093 C CA . ASP A 1 378 ? -12.230 -3.610 49.910 1.00 33.99 518 ASP A CA 1
ATOM 3094 C C . ASP A 1 378 ? -13.333 -4.480 50.517 1.00 35.55 518 ASP A C 1
ATOM 3095 O O . ASP A 1 378 ? -13.686 -5.507 49.926 1.00 32.23 518 ASP A O 1
ATOM 3100 N N . SER A 1 379 ? -13.884 -4.092 51.668 1.00 28.58 519 SER A N 1
ATOM 3101 C CA . SER A 1 379 ? -14.901 -4.870 52.363 1.00 32.19 519 SER A CA 1
ATOM 3102 C C . SER A 1 379 ? -16.274 -4.704 51.697 1.00 31.75 519 SER A C 1
ATOM 3103 O O . SER A 1 379 ? -16.498 -3.808 50.883 1.00 26.92 519 SER A O 1
ATOM 3106 N N . VAL A 1 380 ? -17.203 -5.594 52.045 1.00 26.79 520 VAL A N 1
ATOM 3107 C CA . VAL A 1 380 ? -18.538 -5.508 51.457 1.00 28.35 520 VAL A CA 1
ATOM 3108 C C . VAL A 1 380 ? -19.244 -4.240 51.926 1.00 26.93 520 VAL A C 1
ATOM 3109 O O . VAL A 1 380 ? -19.976 -3.607 51.165 1.00 26.26 520 VAL A O 1
ATOM 3113 N N . ALA A 1 381 ? -19.020 -3.839 53.173 1.00 24.48 521 ALA A N 1
ATOM 3114 C CA . ALA A 1 381 ? -19.592 -2.609 53.700 1.00 26.89 521 ALA A CA 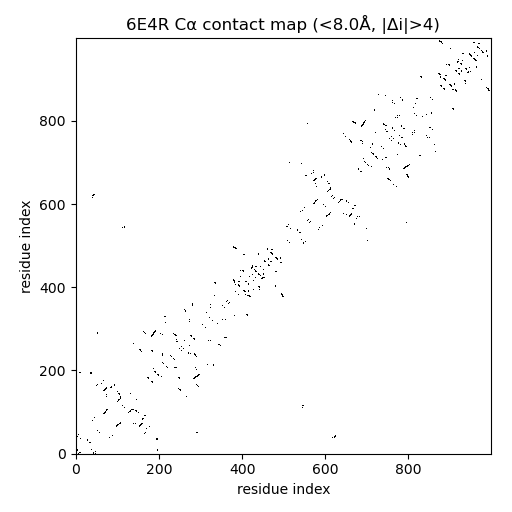1
ATOM 3115 C C . ALA A 1 381 ? -18.698 -2.137 54.832 1.00 25.85 521 ALA A C 1
ATOM 3116 O O . ALA A 1 381 ? -17.996 -2.938 55.451 1.00 21.92 521 ALA A O 1
ATOM 3118 N N . HIS A 1 382 ? -18.683 -0.826 55.061 1.00 24.87 522 HIS A N 1
ATOM 3119 C CA . HIS A 1 382 ? -17.910 -0.268 56.165 1.00 30.76 522 HIS A CA 1
ATOM 3120 C C . HIS A 1 382 ? -18.501 1.071 56.569 1.00 27.01 522 HIS A C 1
ATOM 3121 O O . HIS A 1 382 ? -18.795 1.908 55.714 1.00 28.56 522 HIS A O 1
ATOM 3128 N N . GLY A 1 383 ? -18.646 1.266 57.877 1.00 21.74 523 GLY A N 1
ATOM 3129 C CA . GLY A 1 383 ? -19.280 2.441 58.445 1.00 21.71 523 GLY A CA 1
ATOM 3130 C C . GLY A 1 383 ? -20.349 2.068 59.450 1.00 27.91 523 GLY A C 1
ATOM 3131 O O . GLY A 1 383 ? -20.200 1.082 60.184 1.00 22.34 523 GLY A O 1
ATOM 3132 N N . GLU A 1 384 ? -21.442 2.812 59.491 1.00 23.34 524 GLU A N 1
ATOM 3133 C CA . GLU A 1 384 ? -22.432 2.500 60.504 1.00 31.18 524 GLU A CA 1
ATOM 3134 C C . GLU A 1 384 ? -23.378 1.418 60.001 1.00 27.03 524 GLU A C 1
ATOM 3135 O O . GLU A 1 384 ? -23.469 1.113 58.805 1.00 23.45 524 GLU A O 1
ATOM 3141 N N . ILE A 1 385 ? -24.045 0.795 60.953 1.00 26.58 525 ILE A N 1
ATOM 3142 C CA . ILE A 1 385 ? -25.074 -0.191 60.677 1.00 25.46 525 ILE A CA 1
ATOM 3143 C C . ILE A 1 385 ? -26.309 0.302 61.407 1.00 31.69 525 ILE A C 1
ATOM 3144 O O . ILE A 1 385 ? -26.355 0.282 62.647 1.00 28.40 525 ILE A O 1
ATOM 3149 N N . ALA A 1 386 ? -27.271 0.812 60.637 1.00 29.85 526 ALA A N 1
ATOM 3150 C CA . ALA A 1 386 ? -28.375 1.630 61.117 1.00 33.94 526 ALA A CA 1
ATOM 3151 C C . ALA A 1 386 ? -29.708 0.911 60.925 1.00 35.80 526 ALA A C 1
ATOM 3152 O O . ALA A 1 386 ? -29.967 0.324 59.870 1.00 33.02 526 ALA A O 1
ATOM 3154 N N . ASN A 1 387 ? -30.561 0.996 61.943 1.00 33.87 527 ASN A N 1
ATOM 3155 C CA . ASN A 1 387 ? -31.920 0.462 61.905 1.00 37.48 527 ASN A CA 1
ATOM 3156 C C . ASN A 1 387 ? -32.813 1.451 61.140 1.00 44.11 527 ASN A C 1
ATOM 3157 O O . ASN A 1 387 ? -32.989 2.598 61.560 1.00 43.04 527 ASN A O 1
ATOM 3162 N N . VAL A 1 388 ? -33.294 1.016 59.961 1.00 44.48 528 VAL A N 1
ATOM 3163 C CA . VAL A 1 388 ? -33.956 1.917 59.010 1.00 42.59 528 VAL A CA 1
ATOM 3164 C C . VAL A 1 388 ? -35.083 2.752 59.616 1.00 50.70 528 VAL A C 1
ATOM 3165 O O . VAL A 1 388 ? -35.065 3.979 59.448 1.00 54.39 528 VAL A O 1
ATOM 3169 N N . PRO A 1 389 ? -36.086 2.176 60.292 1.00 46.08 529 PRO A N 1
ATOM 3170 C CA . PRO A 1 389 ? -37.243 2.993 60.707 1.00 48.30 529 PRO A CA 1
ATOM 3171 C C . PRO A 1 389 ? -36.918 4.057 61.740 1.00 42.58 529 PRO A C 1
ATOM 3172 O O . PRO A 1 389 ? -37.755 4.930 61.976 1.00 43.68 529 PRO A O 1
ATOM 3176 N N . ASN A 1 390 ? -35.762 4.001 62.387 1.00 45.25 530 ASN A N 1
ATOM 3177 C CA . ASN A 1 390 ? -35.434 4.968 63.425 1.00 58.01 530 ASN A CA 1
ATOM 3178 C C . ASN A 1 390 ? -34.013 5.475 63.196 1.00 57.88 530 ASN A C 1
ATOM 3179 O O . ASN A 1 390 ? -33.465 5.418 62.087 1.00 55.23 530 ASN A O 1
ATOM 3184 N N . GLY A 1 391 ? -33.412 6.004 64.256 1.00 53.47 531 GLY A N 1
ATOM 3185 C CA . GLY A 1 391 ? -32.069 6.537 64.181 1.00 52.59 531 GLY A CA 1
ATOM 3186 C C . GLY A 1 391 ? -31.118 5.849 65.134 1.00 46.55 531 GLY A C 1
ATOM 3187 O O . GLY A 1 391 ? -30.215 6.487 65.681 1.00 61.57 531 GLY A O 1
ATOM 3188 N N . MET A 1 392 ? -31.281 4.543 65.315 1.00 37.57 532 MET A N 1
ATOM 3189 C CA . MET A 1 392 ? -30.439 3.774 66.220 1.00 36.86 532 MET A CA 1
ATOM 3190 C C . MET A 1 392 ? -29.392 3.011 65.410 1.00 40.17 532 MET A C 1
ATOM 3191 O O . MET A 1 392 ? -29.681 2.503 64.322 1.00 44.01 532 MET A O 1
ATOM 3196 N N . CYS A 1 393 ? -28.170 2.953 65.932 1.00 34.44 533 CYS A N 1
ATOM 3197 C CA . CYS A 1 393 ? -27.041 2.334 65.244 1.00 28.54 533 CYS A CA 1
ATOM 3198 C C . CYS A 1 393 ? -26.461 1.214 66.092 1.00 31.16 533 CYS A C 1
ATOM 3199 O O . CYS A 1 393 ? -26.457 1.298 67.326 1.00 34.73 533 CYS A O 1
ATOM 3202 N N . LEU A 1 394 ? -25.994 0.154 65.434 1.00 26.92 534 LEU A N 1
ATOM 3203 C CA . LEU A 1 394 ? -25.216 -0.859 66.133 1.00 25.15 534 LEU A CA 1
ATOM 3204 C C . LEU A 1 394 ? -24.018 -0.200 66.813 1.00 27.65 534 LEU A C 1
ATOM 3205 O O . LEU A 1 394 ? -23.273 0.564 66.179 1.00 26.62 534 LEU A O 1
ATOM 3210 N N . ASP A 1 395 ? -23.831 -0.496 68.105 1.00 26.52 535 ASP A N 1
ATOM 3211 C CA . ASP A 1 395 ? -22.950 0.283 68.981 1.00 34.81 535 ASP A CA 1
ATOM 3212 C C . ASP A 1 395 ? -22.258 -0.643 69.971 1.00 33.39 535 ASP A C 1
ATOM 3213 O O . ASP A 1 395 ? -22.929 -1.407 70.669 1.00 39.65 535 ASP A O 1
ATOM 3218 N N . ALA A 1 396 ? -20.928 -0.591 70.030 1.00 27.06 536 ALA A N 1
ATOM 3219 C CA . ALA A 1 396 ? -20.198 -1.399 70.997 1.00 33.53 536 ALA A CA 1
ATOM 3220 C C . ALA A 1 396 ? -18.879 -0.741 71.379 1.00 46.28 536 ALA A C 1
ATOM 3221 O O . ALA A 1 396 ? -18.206 -0.148 70.531 1.00 45.42 536 ALA A O 1
ATOM 3223 N N . LYS A 1 397 ? -18.512 -0.864 72.660 1.00 63.51 537 LYS A N 1
ATOM 3224 C CA . LYS A 1 397 ? -17.170 -0.524 73.139 1.00 74.92 537 LYS A CA 1
ATOM 3225 C C . LYS A 1 397 ? -16.250 -1.701 72.830 1.00 80.10 537 LYS A C 1
ATOM 3226 O O . LYS A 1 397 ? -16.418 -2.784 73.395 1.00 86.37 537 LYS A O 1
ATOM 3232 N N . GLU A 1 398 ? -15.268 -1.498 71.954 1.00 80.38 538 GLU A N 1
ATOM 3233 C CA . GLU A 1 398 ? -14.362 -2.572 71.535 1.00 80.43 538 GLU A CA 1
ATOM 3234 C C . GLU A 1 398 ? -13.109 -2.631 72.408 1.00 89.42 538 GLU A C 1
ATOM 3235 O O . GLU A 1 398 ? -12.177 -1.842 72.235 1.00 86.69 538 GLU A O 1
ATOM 3241 N N . LYS A 1 399 ? -13.087 -3.564 73.359 1.00 99.26 539 LYS A N 1
ATOM 3242 C CA . LYS A 1 399 ? -11.876 -3.907 74.096 1.00 103.07 539 LYS A CA 1
ATOM 3243 C C . LYS A 1 399 ? -11.322 -5.229 73.571 1.00 103.98 539 LYS A C 1
ATOM 3244 O O . LYS A 1 399 ? -12.069 -6.202 73.415 1.00 108.26 539 LYS A O 1
ATOM 3250 N N . SER A 1 400 ? -10.021 -5.258 73.289 1.00 98.10 540 SER A N 1
ATOM 3251 C CA . SER A 1 400 ? -9.356 -6.482 72.848 1.00 89.11 540 SER A CA 1
ATOM 3252 C C . SER A 1 400 ? -8.882 -7.311 74.039 1.00 85.74 540 SER A C 1
ATOM 3253 O O . SER A 1 400 ? -9.183 -8.501 74.139 1.00 8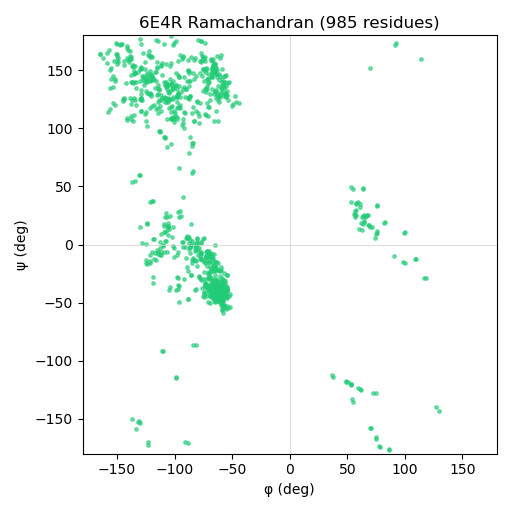2.76 540 SER A O 1
ATOM 3256 N N . GLU A 1 402 ? -11.260 -8.858 75.260 1.00 87.97 542 GLU A N 1
ATOM 3257 C CA . GLU A 1 402 ? -12.385 -9.234 76.111 1.00 92.51 542 GLU A CA 1
ATOM 3258 C C . GLU A 1 402 ? -13.716 -9.258 75.364 1.00 90.28 542 GLU A C 1
ATOM 3259 O O . GLU A 1 402 ? -13.866 -8.646 74.303 1.00 87.01 542 GLU A O 1
ATOM 3265 N N . GLU A 1 403 ? -14.679 -9.978 75.937 1.00 91.45 543 GLU A N 1
ATOM 3266 C CA . GLU A 1 403 ? -16.044 -9.979 75.428 1.00 92.01 543 GLU A CA 1
ATOM 3267 C C . GLU A 1 403 ? -16.796 -8.783 76.005 1.00 97.26 543 GLU A C 1
ATOM 3268 O O . GLU A 1 403 ? -16.955 -8.667 77.227 1.00 103.35 543 GLU A O 1
ATOM 3274 N N . THR A 1 404 ? -17.246 -7.891 75.123 1.00 91.08 544 THR A N 1
ATOM 3275 C CA . THR A 1 404 ? -17.959 -6.651 75.383 1.00 83.70 544 THR A CA 1
ATOM 3276 C C . THR A 1 404 ? -19.402 -6.758 74.900 1.00 69.28 544 THR A C 1
ATOM 3277 O O . THR A 1 404 ? -19.672 -7.429 73.896 1.00 63.36 544 THR A O 1
ATOM 3281 N N . PRO A 1 405 ? -20.357 -6.117 75.583 1.00 52.72 545 PRO A N 1
ATOM 3282 C CA . PRO A 1 405 ? -21.752 -6.212 75.133 1.00 43.38 545 PRO A CA 1
ATOM 3283 C C . PRO A 1 405 ? -21.994 -5.329 73.924 1.00 42.00 545 PRO A C 1
ATOM 3284 O O . PRO A 1 405 ? -21.406 -4.255 73.772 1.00 41.32 545 PRO A O 1
ATOM 3288 N N . VAL A 1 406 ? -22.848 -5.812 73.033 1.00 38.54 546 VAL A N 1
ATOM 3289 C CA . VAL A 1 406 ? -23.193 -5.086 71.824 1.00 34.43 546 VAL A CA 1
ATOM 3290 C C . VAL A 1 406 ? -24.583 -4.528 72.029 1.00 34.32 546 VAL A C 1
ATOM 3291 O O . VAL A 1 406 ? -25.485 -5.244 72.480 1.00 32.52 546 VAL A O 1
ATOM 3295 N N . SER A 1 407 ? -24.747 -3.241 71.767 1.00 30.21 547 SER A N 1
ATOM 3296 C CA . SER A 1 407 ? -26.086 -2.711 71.926 1.00 35.09 547 SER A CA 1
ATOM 3297 C C . SER A 1 407 ? -26.418 -1.792 70.773 1.00 34.24 547 SER A C 1
ATOM 3298 O O . SER A 1 407 ? -25.941 -1.963 69.647 1.00 32.63 547 SER A O 1
ATOM 3301 N N . ILE A 1 408 ? -27.251 -0.814 71.067 1.00 34.41 548 ILE A N 1
ATOM 3302 C CA . ILE A 1 408 ? -27.806 0.065 70.067 1.00 37.11 548 ILE A CA 1
ATOM 3303 C C . ILE A 1 408 ? -27.860 1.444 70.698 1.00 38.45 548 ILE A C 1
ATOM 3304 O O . ILE A 1 408 ? -28.134 1.575 71.894 1.00 40.01 548 ILE A O 1
ATOM 3309 N N . TYR A 1 409 ? -27.510 2.463 69.923 1.00 32.68 549 TYR A N 1
ATOM 3310 C CA . TYR A 1 409 ? -27.518 3.828 70.425 1.00 42.90 549 TYR A CA 1
ATOM 3311 C C . TYR A 1 409 ? -27.840 4.739 69.259 1.00 40.42 549 TYR A C 1
ATOM 3312 O O . TYR A 1 409 ? -27.726 4.349 68.092 1.00 34.90 549 TYR A O 1
ATOM 3321 N N . GLU A 1 410 ? -28.280 5.949 69.592 1.00 40.11 550 GLU A N 1
ATOM 3322 C CA . GLU A 1 410 ? -28.610 6.934 68.574 1.00 37.95 550 GLU A CA 1
ATOM 3323 C C . GLU A 1 410 ? -27.411 7.178 67.666 1.00 37.60 550 GLU A C 1
ATOM 3324 O O . GLU A 1 410 ? -26.294 7.420 68.140 1.00 36.20 550 GLU A O 1
ATOM 3330 N N . CYS A 1 411 ? -27.645 7.112 66.355 1.00 36.69 551 CYS A N 1
ATOM 3331 C CA . CYS A 1 411 ? -26.561 7.291 65.397 1.00 46.77 551 CYS A CA 1
ATOM 3332 C C . CYS A 1 411 ? -25.944 8.676 65.570 1.00 45.80 551 CYS A C 1
ATOM 3333 O O . CYS A 1 411 ? -26.649 9.682 65.568 1.00 43.45 551 CYS A O 1
ATOM 3336 N N . HIS A 1 412 ? -24.626 8.730 65.745 1.00 41.26 552 HIS A N 1
ATOM 3337 C CA . HIS A 1 412 ? -23.965 10.007 65.968 1.00 52.40 552 HIS A CA 1
ATOM 3338 C C . HIS A 1 412 ? -22.995 10.409 64.866 1.00 55.53 552 HIS A C 1
ATOM 3339 O O . HIS A 1 412 ? -22.434 11.507 64.937 1.00 51.10 552 HIS A O 1
ATOM 3346 N N . GLY A 1 413 ? -22.764 9.556 63.868 1.00 50.84 553 GLY A N 1
ATOM 3347 C CA . GLY A 1 413 ? -21.919 9.909 62.740 1.00 42.01 553 GLY A CA 1
ATOM 3348 C C . GLY A 1 413 ? -20.466 10.155 63.061 1.00 43.62 553 GLY A C 1
ATOM 3349 O O . GLY A 1 413 ? -19.756 10.760 62.254 1.00 53.59 553 GLY A O 1
ATOM 3350 N N . GLN A 1 414 ? -19.981 9.677 64.202 1.00 40.62 554 GLN A N 1
ATOM 3351 C CA . GLN A 1 414 ? -18.604 9.929 64.602 1.00 34.98 554 GLN A CA 1
ATOM 3352 C C . GLN A 1 414 ? -17.711 8.697 64.530 1.00 37.75 554 GLN A C 1
ATOM 3353 O O . GLN A 1 414 ? -16.585 8.734 65.039 1.00 48.58 554 GLN A O 1
ATOM 3359 N N . GLY A 1 415 ? -18.176 7.606 63.931 1.00 39.44 555 GLY A N 1
ATOM 3360 C CA . GLY A 1 415 ? -17.329 6.424 63.855 1.00 33.53 555 GLY A CA 1
ATOM 3361 C C . GLY A 1 415 ? -17.232 5.785 65.223 1.00 31.04 555 GLY A C 1
ATOM 3362 O O . GLY A 1 415 ? -18.249 5.522 65.871 1.00 33.54 555 GLY A O 1
ATOM 3363 N N . GLY A 1 416 ? -16.003 5.543 65.677 1.00 28.76 556 GLY A N 1
ATOM 3364 C CA . GLY A 1 416 ? -15.756 4.951 66.980 1.00 29.67 556 GLY A CA 1
ATOM 3365 C C . GLY A 1 416 ? -16.574 3.701 67.270 1.00 25.46 556 GLY A C 1
ATOM 3366 O O . GLY A 1 416 ? -16.479 2.696 66.563 1.00 24.28 556 GLY A O 1
ATOM 3367 N N . ASN A 1 417 ? -17.407 3.776 68.306 1.00 29.00 557 ASN A N 1
ATOM 3368 C CA . ASN A 1 417 ? -18.211 2.640 68.724 1.00 31.54 557 ASN A CA 1
ATOM 3369 C C . ASN A 1 417 ? -19.290 2.259 67.711 1.00 32.42 557 ASN A C 1
ATOM 3370 O O . ASN A 1 417 ? -19.874 1.175 67.838 1.00 29.07 557 ASN A O 1
ATOM 3375 N N . GLN A 1 418 ? -19.565 3.092 66.703 1.00 28.90 558 GLN A N 1
ATOM 3376 C CA . GLN A 1 418 ? -20.585 2.756 65.711 1.00 24.71 558 GLN A CA 1
ATOM 3377 C C . GLN A 1 418 ? -19.994 2.427 64.343 1.00 23.28 558 GLN A C 1
ATOM 3378 O O . GLN A 1 418 ? -20.734 2.373 63.354 1.00 24.85 558 GLN A O 1
ATOM 3384 N N . TYR A 1 419 ? -18.685 2.167 64.269 1.00 22.39 559 TYR A N 1
ATOM 3385 C CA . TYR A 1 419 ? -18.031 1.770 63.025 1.00 21.18 559 TYR A CA 1
ATOM 3386 C C . TYR A 1 419 ? -17.949 0.253 62.924 1.00 25.40 559 TYR A C 1
ATOM 3387 O O . TYR A 1 419 ? -17.519 -0.424 63.868 1.00 26.04 559 TYR A O 1
ATOM 3396 N N . TRP A 1 420 ? -18.360 -0.275 61.770 1.00 20.62 560 TRP A N 1
ATOM 3397 C CA . TRP A 1 420 ? -18.343 -1.701 61.522 1.00 18.87 560 TRP A CA 1
ATOM 3398 C C . TRP A 1 420 ? -17.905 -1.951 60.089 1.00 20.28 560 TRP A C 1
ATOM 3399 O O . TRP A 1 420 ? -18.032 -1.094 59.216 1.00 18.72 560 TRP A O 1
ATOM 3410 N N . MET A 1 421 ? -17.428 -3.161 59.852 1.00 19.76 561 MET A N 1
ATOM 3411 C CA . MET A 1 421 ? -17.156 -3.645 58.511 1.00 23.81 561 MET A CA 1
ATOM 3412 C C . MET A 1 421 ? -17.875 -4.963 58.325 1.00 23.93 561 MET A C 1
ATOM 3413 O O . MET A 1 421 ? -17.879 -5.811 59.223 1.00 23.95 561 MET A O 1
ATOM 3418 N N . LEU A 1 422 ? -18.490 -5.119 57.159 1.00 19.89 562 LEU A N 1
ATOM 3419 C CA . LEU A 1 422 ? -19.029 -6.398 56.728 1.00 19.78 562 LEU A CA 1
ATOM 3420 C C . LEU A 1 422 ? -17.991 -7.048 55.823 1.00 20.59 562 LEU A C 1
ATOM 3421 O O . LEU A 1 422 ? -17.660 -6.498 54.768 1.00 23.34 562 LEU A O 1
ATOM 3426 N N . SER A 1 423 ? -17.482 -8.212 56.221 1.00 23.63 563 SER A N 1
ATOM 3427 C CA . SER A 1 423 ? -16.456 -8.858 55.420 1.00 25.09 563 SER A CA 1
ATOM 3428 C C . SER A 1 423 ? -17.085 -9.847 54.437 1.00 23.73 563 SER A C 1
ATOM 3429 O O . SER A 1 423 ? -18.238 -10.265 54.574 1.00 24.47 563 SER A O 1
ATOM 3432 N N . LYS A 1 424 ? -16.295 -10.194 53.419 1.00 21.82 564 LYS A N 1
ATOM 3433 C CA . LYS A 1 424 ? -16.672 -11.207 52.441 1.00 25.88 564 LYS A CA 1
ATOM 3434 C C . LYS A 1 424 ? -17.045 -12.533 53.106 1.00 30.31 564 LYS A C 1
ATOM 3435 O O . LYS A 1 424 ? -17.919 -13.268 52.621 1.00 29.10 564 LYS A O 1
ATOM 3441 N N . ALA A 1 425 ? -16.342 -12.885 54.180 1.00 28.55 565 ALA A N 1
ATOM 3442 C CA . ALA A 1 425 ? -16.581 -14.108 54.934 1.00 29.38 565 ALA A CA 1
ATOM 3443 C C . ALA A 1 425 ? -17.820 -14.024 55.810 1.00 22.96 565 ALA A C 1
ATOM 3444 O O . ALA A 1 425 ? -18.079 -14.956 56.578 1.00 30.55 565 ALA A O 1
ATOM 3446 N N . GLY A 1 426 ? -18.576 -12.930 55.730 1.00 22.65 566 GLY A N 1
ATOM 3447 C CA . GLY A 1 426 ? -19.790 -12.805 56.509 1.00 24.37 566 GLY A CA 1
ATOM 3448 C C . GLY A 1 426 ? -19.607 -12.352 57.937 1.00 21.43 566 GLY A C 1
ATOM 3449 O O . GLY A 1 426 ? -20.492 -12.595 58.761 1.00 21.83 566 GLY A O 1
ATOM 3450 N N . GLU A 1 427 ? -18.476 -11.736 58.266 1.00 20.54 567 GLU A N 1
ATOM 3451 C CA . GLU A 1 427 ? -18.243 -11.184 59.597 1.00 20.03 567 GLU A CA 1
ATOM 3452 C C . GLU A 1 427 ? -18.729 -9.750 59.654 1.00 20.77 567 GLU A C 1
ATOM 3453 O O . GLU A 1 427 ? -18.536 -8.981 58.711 1.00 20.69 567 GLU A O 1
ATOM 3459 N N . ILE A 1 428 ? -19.333 -9.381 60.774 1.00 19.45 568 ILE A N 1
ATOM 3460 C CA . ILE A 1 428 ? -19.556 -7.985 61.114 1.00 19.38 568 ILE A CA 1
ATOM 3461 C C . ILE A 1 428 ? -18.501 -7.660 62.163 1.00 25.27 568 ILE A C 1
ATOM 3462 O O . ILE A 1 428 ? -18.544 -8.179 63.283 1.00 20.75 568 ILE A O 1
ATOM 3467 N N . ARG A 1 429 ? -17.508 -6.860 61.781 1.00 18.26 569 ARG A N 1
ATOM 3468 C CA . ARG A 1 429 ? -16.289 -6.800 62.563 1.00 22.66 569 ARG A CA 1
ATOM 3469 C C . ARG A 1 429 ? -15.779 -5.374 62.683 1.00 20.50 569 ARG A C 1
ATOM 3470 O O . ARG A 1 429 ? -16.135 -4.485 61.910 1.00 23.93 569 ARG A O 1
ATOM 3478 N N . ARG A 1 430 ? -14.946 -5.179 63.705 1.00 20.30 570 ARG A N 1
ATOM 3479 C CA . ARG A 1 430 ? -14.147 -3.978 63.877 1.00 19.50 570 ARG A CA 1
ATOM 3480 C C . ARG A 1 430 ? -12.770 -4.430 64.324 1.00 20.37 570 ARG A C 1
ATOM 3481 O O . ARG A 1 430 ? -12.647 -5.106 65.350 1.00 23.11 570 ARG A O 1
ATOM 3489 N N . ASP A 1 431 ? -11.748 -4.086 63.547 1.00 22.47 571 ASP A N 1
ATOM 3490 C CA . ASP A 1 431 ? -10.406 -4.615 63.781 1.00 21.17 571 ASP A CA 1
ATOM 3491 C C . ASP A 1 431 ? -10.466 -6.139 63.849 1.00 25.13 571 ASP A C 1
ATOM 3492 O O . ASP A 1 431 ? -10.888 -6.765 62.871 1.00 26.09 571 ASP A O 1
ATOM 3497 N N . ASP A 1 432 ? -10.063 -6.761 64.958 1.00 27.31 572 ASP A N 1
ATOM 3498 C CA . ASP A 1 432 ? -10.038 -8.221 65.055 1.00 31.07 572 ASP A CA 1
ATOM 3499 C C . ASP A 1 432 ? -11.159 -8.807 65.924 1.00 31.88 572 ASP A C 1
ATOM 3500 O O . ASP A 1 432 ? -11.077 -9.968 66.348 1.00 31.12 572 ASP A O 1
ATOM 3505 N N . SER A 1 433 ? -12.188 -8.026 66.219 1.00 25.10 573 SER A N 1
ATOM 3506 C CA . SER A 1 433 ? -13.335 -8.472 66.996 1.00 28.74 573 SER A CA 1
ATOM 3507 C C . SER A 1 433 ? -14.537 -8.634 66.066 1.00 24.78 573 SER A C 1
ATOM 3508 O O . SER A 1 433 ? -14.721 -7.831 65.150 1.00 23.63 573 SER A O 1
ATOM 3511 N N . CYS A 1 434 ? -15.323 -9.696 66.277 1.00 20.35 574 CYS A N 1
ATOM 3512 C CA . CYS A 1 434 ? -16.423 -10.075 65.398 1.00 19.81 574 CYS A CA 1
ATOM 3513 C C . CYS A 1 434 ? -17.736 -10.174 66.174 1.00 30.85 574 CYS A C 1
ATOM 3514 O O . CYS A 1 434 ? -17.765 -10.705 67.287 1.00 23.54 574 CYS A O 1
ATOM 3517 N N . LEU A 1 435 ? -18.827 -9.697 65.564 1.00 24.02 575 LEU A N 1
ATOM 3518 C CA . LEU A 1 435 ? -20.169 -9.925 66.098 1.00 27.12 575 LEU A CA 1
ATOM 3519 C C . LEU A 1 435 ? -20.478 -11.423 66.200 1.00 25.39 575 LEU A C 1
ATOM 3520 O O . LEU A 1 435 ? -20.288 -12.173 65.238 1.00 20.95 575 LEU A O 1
ATOM 3525 N N . ASP A 1 436 ? -20.975 -11.845 67.366 1.00 24.02 576 ASP A N 1
ATOM 3526 C CA . ASP A 1 436 ? -21.202 -13.250 67.690 1.00 26.90 576 ASP A CA 1
ATOM 3527 C C . ASP A 1 436 ? -22.533 -13.418 68.409 1.00 26.74 576 ASP A C 1
ATOM 3528 O O . ASP A 1 436 ? -22.917 -12.572 69.222 1.00 27.67 576 ASP A O 1
ATOM 3533 N N . TYR A 1 437 ? -23.253 -14.485 68.070 1.00 31.99 577 TYR A N 1
ATOM 3534 C CA . TYR A 1 437 ? -24.512 -14.841 68.720 1.00 33.84 577 TYR A CA 1
ATOM 3535 C C . TYR A 1 437 ? -24.539 -16.347 68.922 1.00 36.32 577 TYR A C 1
ATOM 3536 O O . TYR A 1 437 ? -24.333 -17.095 67.964 1.00 30.29 577 TYR A O 1
ATOM 3545 N N . ALA A 1 438 ? -24.770 -16.791 70.164 1.00 34.08 578 ALA A N 1
ATOM 3546 C CA . ALA A 1 438 ? -24.814 -18.213 70.490 1.00 37.29 578 ALA A CA 1
ATOM 3547 C C . ALA A 1 438 ? -26.128 -18.613 71.156 1.00 49.76 578 ALA A C 1
ATOM 3548 O O . ALA A 1 438 ? -26.207 -19.676 71.782 1.00 57.59 578 ALA A O 1
ATOM 3550 N N . GLY A 1 439 ? -27.162 -17.792 71.035 1.00 45.37 579 GLY A N 1
ATOM 3551 C CA . GLY A 1 439 ? -28.464 -18.121 71.572 1.00 46.44 579 GLY A CA 1
ATOM 3552 C C . GLY A 1 439 ? -28.870 -17.311 72.779 1.00 44.49 579 GLY A C 1
ATOM 3553 O O . GLY A 1 439 ? -30.045 -17.349 73.155 1.00 45.75 579 GLY A O 1
ATOM 3554 N N . LYS A 1 440 ? -27.945 -16.571 73.392 1.00 36.97 580 LYS A N 1
ATOM 3555 C CA . LYS A 1 440 ? -28.259 -15.770 74.563 1.00 48.64 580 LYS A CA 1
ATOM 3556 C C . LYS A 1 440 ? -28.186 -14.310 74.154 1.00 46.14 580 LYS A C 1
ATOM 3557 O O . LYS A 1 440 ? -29.174 -13.766 73.630 1.00 43.36 580 LYS A O 1
ATOM 3563 N N . ASP A 1 441 ? -27.042 -13.646 74.293 1.00 39.58 581 ASP A N 1
ATOM 3564 C CA . ASP A 1 441 ? -26.883 -12.242 73.939 1.00 42.84 581 ASP A CA 1
ATOM 3565 C C . ASP A 1 441 ? -25.987 -12.105 72.714 1.00 37.93 581 ASP A C 1
ATOM 3566 O O . ASP A 1 441 ? -25.199 -12.999 72.395 1.00 38.05 581 ASP A O 1
ATOM 3571 N N . VAL A 1 442 ? -26.139 -10.991 72.001 1.00 38.20 582 VAL A N 1
ATOM 3572 C CA . VAL A 1 442 ? -25.214 -10.647 70.918 1.00 41.47 582 VAL A CA 1
ATOM 3573 C C . VAL A 1 442 ? -23.958 -10.035 71.523 1.00 37.00 582 VAL A C 1
ATOM 3574 O O . VAL A 1 442 ? -24.028 -9.028 72.236 1.00 37.80 582 VAL A O 1
ATOM 3578 N N . THR A 1 443 ? -22.801 -10.622 71.225 1.00 30.75 583 THR A N 1
ATOM 3579 C CA . THR A 1 443 ? -21.565 -10.138 71.821 1.00 29.10 583 THR A CA 1
ATOM 3580 C C . THR A 1 443 ? -20.503 -9.883 70.755 1.00 34.42 583 THR A C 1
ATOM 3581 O O . THR A 1 443 ? -20.679 -10.168 69.567 1.00 33.94 583 THR A O 1
ATOM 3585 N N . LEU A 1 444 ? -19.405 -9.284 71.210 1.00 30.74 584 LEU A N 1
ATOM 3586 C CA . LEU A 1 444 ? -18.239 -8.954 70.403 1.00 30.94 584 LEU A CA 1
ATOM 3587 C C . LEU A 1 444 ? -17.011 -9.639 70.987 1.00 33.40 584 LEU A C 1
ATOM 3588 O O . LEU A 1 444 ? -16.613 -9.322 72.113 1.00 36.67 584 LEU A O 1
ATOM 3593 N N . PHE A 1 445 ? -16.387 -10.539 70.232 1.00 34.54 585 PHE A N 1
ATOM 3594 C CA . PHE A 1 445 ? -15.126 -11.118 70.692 1.00 36.47 585 PHE A CA 1
ATOM 3595 C C . PHE A 1 445 ? -14.274 -11.496 69.478 1.00 30.41 585 PHE A C 1
ATOM 3596 O O . PHE A 1 445 ? -14.690 -11.345 68.327 1.00 26.35 585 PHE A O 1
ATOM 3604 N N . GLY A 1 446 ? -13.039 -11.912 69.745 1.00 24.17 586 GLY A N 1
ATOM 3605 C CA . GLY A 1 446 ? -12.072 -12.170 68.694 1.00 23.47 586 GLY A CA 1
ATOM 3606 C C . GLY A 1 446 ? -12.534 -13.009 67.520 1.00 27.32 586 GLY A C 1
ATOM 3607 O O . GLY A 1 446 ? -13.112 -14.092 67.691 1.00 28.13 586 GLY A O 1
ATOM 3608 N N . CYS A 1 447 ? -12.315 -12.471 66.314 1.00 23.45 587 CYS A N 1
ATOM 3609 C CA . CYS A 1 447 ? -12.603 -13.182 65.072 1.00 23.48 587 CYS A CA 1
ATOM 3610 C C . CYS A 1 447 ? -11.763 -14.450 64.996 1.00 34.59 587 CYS A C 1
ATOM 3611 O O . CYS A 1 447 ? -10.548 -14.408 65.212 1.00 36.48 587 CYS A O 1
ATOM 3614 N N . HIS A 1 448 ? -12.415 -15.590 64.748 1.00 27.60 588 HIS A N 1
ATOM 3615 C CA . HIS A 1 448 ? -11.703 -16.854 64.639 1.00 27.93 588 HIS A CA 1
ATOM 3616 C C . HIS A 1 448 ? -11.646 -17.407 63.223 1.00 27.23 588 HIS A C 1
ATOM 3617 O O . HIS A 1 448 ? -10.979 -18.414 63.005 1.00 32.48 588 HIS A O 1
ATOM 3624 N N . GLY A 1 449 ? -12.333 -16.793 62.261 1.00 36.45 589 GLY A N 1
ATOM 3625 C CA . GLY A 1 449 ? -12.298 -17.282 60.896 1.00 25.62 589 GLY A CA 1
ATOM 3626 C C . GLY A 1 449 ? -12.988 -18.608 60.663 1.00 32.45 589 GLY A C 1
ATOM 3627 O O . GLY A 1 449 ? -12.751 -19.247 59.633 1.00 43.53 589 GLY A O 1
ATOM 3628 N N . GLY A 1 450 ? -13.837 -19.055 61.587 1.00 27.09 590 GLY A N 1
ATOM 3629 C CA . GLY A 1 450 ? -14.577 -20.292 61.405 1.00 25.55 590 GLY A CA 1
ATOM 3630 C C . GLY A 1 450 ? -16.047 -20.135 61.089 1.00 36.41 590 GLY A C 1
ATOM 3631 O O . GLY A 1 450 ? -16.798 -21.112 61.218 1.00 35.02 590 GLY A O 1
ATOM 3632 N N . LYS A 1 451 ? -16.496 -18.936 60.709 1.00 32.10 591 LYS A N 1
ATOM 3633 C CA . LYS A 1 451 ? -17.907 -18.634 60.513 1.00 39.62 591 LYS A CA 1
ATOM 3634 C C . LYS A 1 451 ? -18.727 -19.068 61.724 1.00 38.65 591 LYS A C 1
ATOM 3635 O O . LYS A 1 451 ? -18.509 -18.551 62.827 1.00 30.61 591 LYS A O 1
ATOM 3641 N N . GLY A 1 452 ? -19.670 -19.989 61.540 1.00 36.79 592 GLY A N 1
ATOM 3642 C CA . GLY A 1 452 ? -20.435 -20.482 62.674 1.00 34.56 592 GLY A CA 1
ATOM 3643 C C . GLY A 1 452 ? -21.205 -19.356 63.338 1.00 33.56 592 GLY A C 1
ATOM 3644 O O . GLY A 1 452 ? -22.002 -18.651 62.701 1.00 34.04 592 GLY A O 1
ATOM 3645 N N . ASN A 1 453 ? -20.989 -19.172 64.645 1.00 34.71 593 ASN A N 1
ATOM 3646 C CA . ASN A 1 453 ? -21.700 -18.121 65.370 1.00 28.63 593 ASN A CA 1
ATOM 3647 C C . ASN A 1 453 ? -21.253 -16.716 64.978 1.00 29.20 593 ASN A C 1
ATOM 3648 O O . ASN A 1 453 ? -21.874 -15.749 65.429 1.00 29.57 593 ASN A O 1
ATOM 3653 N N . GLN A 1 454 ? -20.196 -16.571 64.171 1.00 21.78 594 GLN A N 1
ATOM 3654 C CA . GLN A 1 454 ? -19.744 -15.259 63.717 1.00 22.64 594 GLN A CA 1
ATOM 3655 C C . GLN A 1 454 ? -20.108 -15.012 62.264 1.00 25.68 594 GLN A C 1
ATOM 3656 O O . GLN A 1 454 ? -19.557 -14.101 61.639 1.00 20.04 594 GLN A O 1
ATOM 3662 N N . PHE A 1 455 ? -21.025 -15.800 61.718 1.00 22.35 595 PHE A N 1
ATOM 3663 C CA . PHE A 1 455 ? -21.409 -15.686 60.322 1.00 24.28 595 PHE A CA 1
ATOM 3664 C C . PHE A 1 455 ? -22.763 -14.992 60.203 1.00 32.07 595 PHE A C 1
ATOM 3665 O O . PHE A 1 455 ? -23.748 -15.429 60.806 1.00 22.02 595 PHE A O 1
ATOM 3673 N N . TRP A 1 456 ? -22.797 -13.925 59.412 1.00 20.81 596 TRP A N 1
ATOM 3674 C CA . TRP A 1 456 ? -23.968 -13.104 59.151 1.00 28.44 596 TRP A CA 1
ATOM 3675 C C . TRP A 1 456 ? -24.134 -12.906 57.650 1.00 24.95 596 TRP A C 1
ATOM 3676 O O . TRP A 1 456 ? -23.155 -12.893 56.897 1.00 26.99 596 TRP A O 1
ATOM 3687 N N . THR A 1 457 ? -25.381 -12.731 57.214 1.00 22.71 597 THR A N 1
ATOM 3688 C CA . THR A 1 457 ? -25.662 -12.380 55.832 1.00 23.31 597 THR A CA 1
ATOM 3689 C C . THR A 1 457 ? -26.598 -11.189 55.794 1.00 30.01 597 THR A C 1
ATOM 3690 O O . THR A 1 457 ? -27.557 -11.112 56.570 1.00 26.98 597 THR A O 1
ATOM 3694 N N . TYR A 1 458 ? -26.353 -10.291 54.850 1.00 24.24 598 TYR A N 1
ATOM 3695 C CA . TYR A 1 458 ? -27.255 -9.180 54.618 1.00 34.79 598 TYR A CA 1
ATOM 3696 C C . TYR A 1 458 ? -28.185 -9.580 53.489 1.00 28.10 598 TYR A C 1
ATOM 3697 O O . TYR A 1 458 ? -27.727 -9.874 52.374 1.00 31.17 598 TYR A O 1
ATOM 3706 N N . ARG A 1 459 ? -29.473 -9.642 53.790 1.00 28.40 599 ARG A N 1
ATOM 3707 C CA . ARG A 1 459 ? -30.469 -10.014 52.794 1.00 30.32 599 ARG A CA 1
ATOM 3708 C C . ARG A 1 459 ? -30.973 -8.722 52.157 1.00 34.24 599 ARG A C 1
ATOM 3709 O O . ARG A 1 459 ? -31.729 -7.964 52.768 1.00 32.52 599 ARG A O 1
ATOM 3717 N N . GLU A 1 460 ? -30.508 -8.469 50.931 1.00 38.09 600 GLU A N 1
ATOM 3718 C CA . GLU A 1 460 ? -30.700 -7.174 50.285 1.00 40.45 600 GLU A CA 1
ATOM 3719 C C . GLU A 1 460 ? -32.175 -6.829 50.123 1.00 42.01 600 GLU A C 1
ATOM 3720 O O . GLU A 1 460 ? -32.583 -5.685 50.360 1.00 39.88 600 GLU A O 1
ATOM 3726 N N . ASN A 1 461 ? -32.990 -7.794 49.692 1.00 47.82 601 ASN A N 1
ATOM 3727 C CA . ASN A 1 461 ? -34.367 -7.464 49.340 1.00 46.86 601 ASN A CA 1
ATOM 3728 C C . ASN A 1 461 ? -35.215 -7.137 50.566 1.00 48.40 601 ASN A C 1
ATOM 3729 O O . ASN A 1 461 ? -36.231 -6.448 50.432 1.00 51.39 601 ASN A O 1
ATOM 3734 N N . THR A 1 462 ? -34.830 -7.617 51.751 1.00 38.60 602 THR A N 1
ATOM 3735 C CA . THR A 1 462 ? -35.558 -7.316 52.976 1.00 39.25 602 THR A CA 1
ATOM 3736 C C . THR A 1 462 ? -34.766 -6.431 53.923 1.00 37.55 602 THR A C 1
ATOM 3737 O O . THR A 1 462 ? -35.320 -5.989 54.934 1.00 38.34 602 THR A O 1
ATOM 3741 N N . LYS A 1 463 ? -33.484 -6.190 53.639 1.00 35.47 603 LYS A N 1
ATOM 3742 C CA . LYS A 1 463 ? -32.601 -5.397 54.497 1.00 44.79 603 LYS A CA 1
ATOM 3743 C C . LYS A 1 463 ? -32.392 -6.031 55.876 1.00 42.96 603 LYS A C 1
ATOM 3744 O O . LYS A 1 463 ? -32.011 -5.337 56.833 1.00 33.74 603 LYS A O 1
ATOM 3750 N N . GLN A 1 464 ? -32.582 -7.346 55.983 1.00 39.57 604 GLN A N 1
ATOM 3751 C CA . GLN A 1 464 ? -32.406 -8.063 57.239 1.00 31.74 604 GLN A CA 1
ATOM 3752 C C . GLN A 1 464 ? -30.952 -8.501 57.417 1.00 31.87 604 GLN A C 1
ATOM 3753 O O . GLN A 1 464 ? -30.247 -8.796 56.448 1.00 29.33 604 GLN A O 1
ATOM 3759 N N . LEU A 1 465 ? -30.506 -8.539 58.673 1.00 28.57 605 LEU A N 1
ATOM 3760 C CA . LEU A 1 465 ? -29.217 -9.124 59.030 1.00 35.97 605 LEU A CA 1
ATOM 3761 C C . LEU A 1 465 ? -29.508 -10.514 59.589 1.00 35.03 605 LEU A C 1
ATOM 3762 O O . LEU A 1 465 ? -29.951 -10.651 60.734 1.00 27.67 605 LEU A O 1
ATOM 3767 N N . HIS A 1 466 ? -29.223 -11.541 58.801 1.00 26.52 606 HIS A N 1
ATOM 3768 C CA . HIS A 1 466 ? -29.633 -12.903 59.120 1.00 27.13 606 HIS A CA 1
ATOM 3769 C C . HIS A 1 466 ? -28.442 -13.646 59.687 1.00 28.87 606 HIS A C 1
ATOM 3770 O O . HIS A 1 466 ? -27.334 -13.548 59.154 1.00 31.45 606 HIS A O 1
ATOM 3777 N N . HIS A 1 467 ? -28.666 -14.394 60.761 1.00 29.53 607 HIS A N 1
ATOM 3778 C CA . HIS A 1 467 ? -27.586 -15.095 61.447 1.00 25.42 607 HIS A CA 1
ATOM 3779 C C . HIS A 1 467 ? -27.592 -16.569 61.056 1.00 27.87 607 HIS A C 1
ATOM 3780 O O . HIS A 1 467 ? -28.599 -17.263 61.238 1.00 28.04 607 HIS A O 1
ATOM 3787 N N . GLY A 1 468 ? -26.455 -17.053 60.561 1.00 33.20 608 GLY A N 1
ATOM 3788 C CA . GLY A 1 468 ? -26.375 -18.376 59.961 1.00 33.94 608 GLY A CA 1
ATOM 3789 C C . GLY A 1 468 ? -26.759 -19.569 60.818 1.00 27.99 608 GLY A C 1
ATOM 3790 O O . GLY A 1 468 ? -27.632 -20.349 60.433 1.00 36.08 608 GLY A O 1
ATOM 3791 N N . THR A 1 469 ? -26.114 -19.743 61.972 1.00 30.11 609 THR A N 1
ATOM 3792 C CA . THR A 1 469 ? -26.352 -20.952 62.752 1.00 34.94 609 THR A CA 1
ATOM 3793 C C . THR A 1 469 ? -27.679 -20.902 63.510 1.00 43.09 609 THR A C 1
ATOM 3794 O O . THR A 1 469 ? -28.296 -21.950 63.727 1.00 40.07 609 THR A O 1
ATOM 3798 N N . SER A 1 470 ? -28.147 -19.717 63.911 1.00 34.76 610 SER A N 1
ATOM 3799 C CA . SER A 1 470 ? -29.421 -19.647 64.615 1.00 31.00 610 SER A CA 1
ATOM 3800 C C . SER A 1 470 ? -30.600 -19.564 63.669 1.00 34.92 610 SER A C 1
ATOM 3801 O O . SER A 1 470 ? -31.704 -19.989 64.029 1.00 36.12 610 SER A O 1
ATOM 3804 N N . GLY A 1 471 ? -30.397 -19.044 62.463 1.00 35.15 611 GLY A N 1
ATOM 3805 C CA . GLY A 1 471 ? -31.536 -18.820 61.602 1.00 35.78 611 GLY A CA 1
ATOM 3806 C C . GLY A 1 471 ? -32.396 -17.637 61.983 1.00 35.98 611 GLY A C 1
ATOM 3807 O O . GLY A 1 471 ? -33.481 -17.478 61.410 1.00 34.10 611 GLY A O 1
ATOM 3808 N N . LYS A 1 472 ? -31.953 -16.814 62.938 1.00 32.02 612 LYS A N 1
ATOM 3809 C CA . LYS A 1 472 ? -32.681 -15.634 63.388 1.00 33.01 612 LYS A CA 1
ATOM 3810 C C . LYS A 1 472 ? -32.102 -14.355 62.789 1.00 31.60 612 LYS A C 1
ATOM 3811 O O . LYS A 1 472 ? -31.022 -14.338 62.193 1.00 34.10 612 LYS A O 1
ATOM 3817 N N . CYS A 1 473 ? -32.820 -13.258 63.020 1.00 32.71 613 CYS A N 1
ATOM 3818 C CA . CYS A 1 473 ? -32.508 -11.959 62.446 1.00 33.51 613 CYS A CA 1
ATOM 3819 C C . CYS A 1 473 ? -32.217 -10.939 63.544 1.00 35.91 613 CYS A C 1
ATOM 3820 O O . CYS A 1 473 ? -32.867 -10.938 64.592 1.00 33.69 613 CYS A O 1
ATOM 3823 N N . LEU A 1 474 ? -31.249 -10.061 63.297 1.00 30.49 614 LEU A N 1
ATOM 3824 C CA . LEU A 1 474 ? -30.935 -9.012 64.254 1.00 30.71 614 LEU A CA 1
ATOM 3825 C C . LEU A 1 474 ? -32.057 -7.984 64.262 1.00 32.74 614 LEU A C 1
ATOM 3826 O O . LEU A 1 474 ? -32.606 -7.639 63.211 1.00 33.93 614 LEU A O 1
ATOM 3831 N N . ALA A 1 475 ? -32.428 -7.514 65.452 1.00 35.46 615 ALA A N 1
ATOM 3832 C CA . ALA A 1 475 ? -33.566 -6.610 65.535 1.00 39.52 615 ALA A CA 1
ATOM 3833 C C . ALA A 1 475 ? -33.417 -5.642 66.701 1.00 40.18 615 ALA A C 1
ATOM 3834 O O . ALA A 1 475 ? -32.591 -5.826 67.601 1.00 39.74 615 ALA A O 1
ATOM 3836 N N . ILE A 1 476 ? -34.229 -4.591 66.650 1.00 46.51 616 ILE A N 1
ATOM 3837 C CA . ILE A 1 476 ? -34.373 -3.612 67.720 1.00 58.77 616 ILE A CA 1
ATOM 3838 C C . ILE A 1 476 ? -35.714 -3.824 68.402 1.00 57.98 616 ILE A C 1
ATOM 3839 O O . ILE A 1 476 ? -36.730 -4.025 67.730 1.00 60.05 616 ILE A O 1
ATOM 3844 N N . SER A 1 477 ? -35.716 -3.768 69.733 1.00 62.15 617 SER A N 1
ATOM 3845 C CA . SER A 1 477 ? -36.967 -3.852 70.477 1.00 71.67 617 SER A CA 1
ATOM 3846 C C . SER A 1 477 ? -37.830 -2.636 70.154 1.00 68.47 617 SER A C 1
ATOM 3847 O O . SER A 1 477 ? -37.333 -1.578 69.770 1.00 74.09 617 SER A O 1
ATOM 3850 N N . GLU A 1 478 ? -39.141 -2.778 70.313 1.00 73.06 618 GLU A N 1
ATOM 3851 C CA . GLU A 1 478 ? -39.980 -1.650 69.923 1.00 80.48 618 GLU A CA 1
ATOM 3852 C C . GLU A 1 478 ? -39.838 -0.477 70.879 1.00 83.54 618 GLU A C 1
ATOM 3853 O O . GLU A 1 478 ? -40.007 0.669 70.454 1.00 85.27 618 GLU A O 1
ATOM 3859 N N . SER A 1 479 ? -39.457 -0.729 72.132 1.00 84.59 619 SER A N 1
ATOM 3860 C CA . SER A 1 479 ? -38.999 0.347 73.007 1.00 83.38 619 SER A CA 1
ATOM 3861 C C . SER A 1 479 ? -37.690 0.993 72.524 1.00 81.50 619 SER A C 1
ATOM 3862 O O . SER A 1 479 ? -37.198 1.917 73.184 1.00 85.35 619 SER A O 1
ATOM 3865 N N . LYS A 1 480 ? -37.122 0.526 71.409 1.00 67.85 620 LYS A N 1
ATOM 3866 C CA . LYS A 1 480 ? -35.980 1.140 70.729 1.00 62.29 620 LYS A CA 1
ATOM 3867 C C . LYS A 1 480 ? -34.709 1.186 71.578 1.00 58.37 620 LYS A C 1
ATOM 3868 O O . LYS A 1 480 ? -33.784 1.937 71.259 1.00 57.40 620 LYS A O 1
ATOM 3874 N N . ASP A 1 481 ? -34.610 0.390 72.639 1.00 57.42 621 ASP A N 1
ATOM 3875 C CA . ASP A 1 481 ? -33.479 0.501 73.546 1.00 54.65 621 ASP A CA 1
ATOM 3876 C C . ASP A 1 481 ? -32.725 -0.801 73.745 1.00 55.30 621 ASP A C 1
ATOM 3877 O O . ASP A 1 481 ? -31.740 -0.815 74.490 1.00 57.60 621 ASP A O 1
ATOM 3882 N N . LYS A 1 482 ? -33.136 -1.887 73.096 1.00 55.24 622 LYS A N 1
ATOM 3883 C CA . LYS A 1 482 ? -32.466 -3.159 73.290 1.00 59.24 622 LYS A CA 1
ATOM 3884 C C . LYS A 1 482 ? -32.260 -3.835 71.946 1.00 47.98 622 LYS A C 1
ATOM 3885 O O . LYS A 1 482 ? -33.148 -3.833 71.086 1.00 53.14 622 LYS A O 1
ATOM 3891 N N . LEU A 1 483 ? -31.085 -4.421 71.787 1.00 41.41 623 LEU A N 1
ATOM 3892 C CA . LEU A 1 483 ? -30.740 -5.197 70.608 1.00 42.88 623 LEU A CA 1
ATOM 3893 C C . LEU A 1 483 ? -31.082 -6.649 70.881 1.00 39.83 623 LEU A C 1
ATOM 3894 O O . LEU A 1 483 ? -30.706 -7.188 71.926 1.00 47.67 623 LEU A O 1
ATOM 3899 N N . LEU A 1 484 ? -31.743 -7.302 69.934 1.00 40.32 624 LEU A N 1
ATOM 3900 C CA . LEU A 1 484 ? -32.050 -8.711 70.144 1.00 43.26 624 LEU A CA 1
ATOM 3901 C C . LEU A 1 484 ? -32.016 -9.486 68.835 1.00 40.55 624 LEU A C 1
ATOM 3902 O O . LEU A 1 484 ? -31.851 -8.930 67.745 1.00 40.86 624 LEU A O 1
ATOM 3907 N N . MET A 1 485 ? -32.133 -10.799 68.978 1.00 36.32 625 MET A N 1
ATOM 3908 C CA . MET A 1 485 ? -32.276 -11.735 67.877 1.00 35.31 625 MET A CA 1
ATOM 3909 C C . MET A 1 485 ? -33.686 -12.308 67.948 1.00 40.80 625 MET A C 1
ATOM 3910 O O . MET A 1 485 ? -34.119 -12.746 69.017 1.00 41.47 625 MET A O 1
ATOM 3915 N N . GLU A 1 486 ? -34.410 -12.271 66.834 1.00 40.38 626 GLU A N 1
ATOM 3916 C CA . GLU A 1 486 ? -35.792 -12.730 66.812 1.00 46.24 626 GLU A CA 1
ATOM 3917 C C . GLU A 1 486 ? -36.056 -13.462 65.507 1.00 42.33 626 GLU A C 1
ATOM 3918 O O . GLU A 1 486 ? -35.220 -13.478 64.597 1.00 37.77 626 GLU A O 1
ATOM 3924 N N . GLU A 1 487 ? -37.224 -14.103 65.448 1.00 50.04 627 GLU A N 1
ATOM 3925 C CA . GLU A 1 487 ? -37.663 -14.801 64.248 1.00 42.47 627 GLU A CA 1
ATOM 3926 C C . GLU A 1 487 ? -37.751 -13.822 63.092 1.00 41.96 627 GLU A C 1
ATOM 3927 O O . GLU A 1 487 ? -38.244 -12.705 63.255 1.00 45.11 627 GLU A O 1
ATOM 3933 N N . CYS A 1 488 ? -37.229 -14.219 61.936 1.00 40.42 628 CYS A N 1
ATOM 3934 C CA . CYS A 1 488 ? -37.223 -13.327 60.783 1.00 44.49 628 CYS A CA 1
ATOM 3935 C C . CYS A 1 488 ? -38.639 -13.076 60.270 1.00 46.41 628 CYS A C 1
ATOM 3936 O O . CYS A 1 488 ? -39.500 -13.960 60.291 1.00 48.30 628 CYS A O 1
ATOM 3939 N N . SER A 1 489 ? -38.882 -11.858 59.809 1.00 43.48 629 SER A N 1
ATOM 3940 C CA . SER A 1 489 ? -40.178 -11.538 59.231 1.00 56.73 629 SER A CA 1
ATOM 3941 C C . SER A 1 489 ? -40.026 -10.401 58.236 1.00 54.43 629 SER A C 1
ATOM 3942 O O . SER A 1 489 ? -39.525 -9.329 58.588 1.00 52.36 629 SER A O 1
ATOM 3945 N N . ALA A 1 490 ? -40.425 -10.645 56.992 1.00 61.78 630 ALA A N 1
ATOM 3946 C CA . ALA A 1 490 ? -40.422 -9.585 55.998 1.00 68.62 630 ALA A CA 1
ATOM 3947 C C . ALA A 1 490 ? -41.527 -8.592 56.338 1.00 77.66 630 ALA A C 1
ATOM 3948 O O . ALA A 1 490 ? -42.620 -8.986 56.758 1.00 88.02 630 ALA A O 1
ATOM 3950 N N . SER A 1 491 ? -41.230 -7.301 56.179 1.00 76.92 631 SER A N 1
ATOM 3951 C CA . SER A 1 491 ? -42.069 -6.129 56.453 1.00 88.07 631 SER A CA 1
ATOM 3952 C C . SER A 1 491 ? -41.910 -5.600 57.880 1.00 85.15 631 SER A C 1
ATOM 3953 O O . SER A 1 491 ? -42.423 -4.521 58.176 1.00 94.91 631 SER A O 1
ATOM 3956 N N . LEU A 1 492 ? -41.231 -6.319 58.773 1.00 70.29 632 LEU A N 1
ATOM 3957 C CA . LEU A 1 492 ? -41.028 -5.819 60.131 1.00 60.39 632 LEU A CA 1
ATOM 3958 C C . LEU A 1 492 ? -39.899 -4.802 60.035 1.00 53.40 632 LEU A C 1
ATOM 3959 O O . LEU A 1 492 ? -38.729 -5.171 59.937 1.00 47.78 632 LEU A O 1
ATOM 3964 N N . SER A 1 493 ? -40.250 -3.512 60.108 1.00 52.24 633 SER A N 1
ATOM 3965 C CA . SER A 1 493 ? -39.262 -2.437 59.981 1.00 55.23 633 SER A CA 1
ATOM 3966 C C . SER A 1 493 ? -38.140 -2.545 61.008 1.00 56.76 633 SER A C 1
ATOM 3967 O O . SER A 1 493 ? -37.000 -2.155 60.728 1.00 54.65 633 SER A O 1
ATOM 3970 N N . ARG A 1 494 ? -38.439 -3.087 62.190 1.00 67.01 634 ARG A N 1
ATOM 3971 C CA . ARG A 1 494 ? -37.443 -3.273 63.239 1.00 68.10 634 ARG A CA 1
ATOM 3972 C C . ARG A 1 494 ? -36.317 -4.226 62.833 1.00 59.09 634 ARG A C 1
ATOM 3973 O O . ARG A 1 494 ? -35.280 -4.257 63.505 1.00 56.35 634 ARG A O 1
ATOM 3981 N N . GLN A 1 495 ? -36.496 -5.010 61.767 1.00 42.54 635 GLN A N 1
ATOM 3982 C CA . GLN A 1 495 ? -35.468 -5.917 61.279 1.00 40.32 635 GLN A CA 1
ATOM 3983 C C . GLN A 1 495 ? -34.748 -5.380 60.050 1.00 36.96 635 GLN A C 1
ATOM 3984 O O . GLN A 1 495 ? -33.925 -6.091 59.466 1.00 35.00 635 GLN A O 1
ATOM 3990 N N . GLN A 1 496 ? -35.022 -4.140 59.653 1.00 38.12 636 GLN A N 1
ATOM 3991 C CA . GLN A 1 496 ? -34.409 -3.561 58.469 1.00 41.51 636 GLN A CA 1
ATOM 3992 C C . GLN A 1 496 ? -33.218 -2.702 58.874 1.00 41.65 636 GLN A C 1
ATOM 3993 O O . GLN A 1 496 ? -33.324 -1.826 59.742 1.00 36.45 636 GLN A O 1
ATOM 3999 N N . TRP A 1 497 ? -32.084 -2.986 58.266 1.00 33.39 637 TRP A N 1
ATOM 4000 C CA . TRP A 1 497 ? -30.845 -2.291 58.542 1.00 31.81 637 TRP A CA 1
ATOM 4001 C C . TRP A 1 497 ? -30.276 -1.755 57.242 1.00 31.38 637 TRP A C 1
ATOM 4002 O O . TRP A 1 497 ? -30.544 -2.305 56.173 1.00 37.55 637 TRP A O 1
ATOM 4013 N N . THR A 1 498 ? -29.542 -0.650 57.318 1.00 31.07 638 THR A N 1
ATOM 4014 C CA . THR A 1 498 ? -28.717 -0.227 56.197 1.00 30.43 638 THR A CA 1
ATOM 4015 C C . THR A 1 498 ? -27.252 -0.268 56.613 1.00 33.30 638 THR A C 1
ATOM 4016 O O . THR A 1 498 ? -26.902 0.012 57.767 1.00 28.50 638 THR A O 1
ATOM 4020 N N . LEU A 1 499 ? -26.407 -0.699 55.691 1.00 33.10 639 LEU A N 1
ATOM 4021 C CA . LEU A 1 499 ? -24.977 -0.814 55.930 1.00 32.59 639 LEU A CA 1
ATOM 4022 C C . LEU A 1 499 ? -24.299 0.226 55.049 1.00 36.72 639 LEU A C 1
ATOM 4023 O O . LEU A 1 499 ? -24.449 0.200 53.819 1.00 33.26 639 LEU A O 1
ATOM 4028 N N . GLU A 1 500 ? -23.586 1.154 55.679 1.00 26.80 640 GLU A N 1
ATOM 4029 C CA A GLU A 1 500 ? -22.923 2.213 54.933 0.50 26.33 640 GLU A CA 1
ATOM 4030 C CA B GLU A 1 500 ? -22.924 2.213 54.934 0.50 26.33 640 GLU A CA 1
ATOM 4031 C C . GLU A 1 500 ? -21.919 1.617 53.955 1.00 35.53 640 GLU A C 1
ATOM 4032 O O . GLU A 1 500 ? -21.175 0.694 54.291 1.00 25.50 640 GLU A O 1
ATOM 4043 N N . ASN A 1 501 ? -21.918 2.137 52.724 1.00 29.01 641 ASN A N 1
ATOM 4044 C CA . ASN A 1 501 ? -21.001 1.693 51.662 1.00 30.74 641 ASN A CA 1
ATOM 4045 C C . ASN A 1 501 ? -21.219 0.238 51.240 1.00 32.53 641 ASN A C 1
ATOM 4046 O O . ASN A 1 501 ? -20.294 -0.413 50.737 1.00 36.37 641 ASN A O 1
ATOM 4051 N N . TYR A 1 502 ? -22.419 -0.301 51.422 1.00 33.15 642 TYR A N 1
ATOM 4052 C CA . TYR A 1 502 ? -22.668 -1.675 50.999 1.00 34.86 642 TYR A CA 1
ATOM 4053 C C . TYR A 1 502 ? -22.520 -1.813 49.487 1.00 44.82 642 TYR A C 1
ATOM 4054 O O . TYR A 1 502 ? -23.094 -1.030 48.722 1.00 48.00 642 TYR A O 1
ATOM 4063 N N . ASP A 1 503 ? -21.745 -2.815 49.056 1.00 43.99 643 ASP A N 1
ATOM 4064 C CA . ASP A 1 503 ? -21.447 -3.010 47.636 1.00 46.00 643 ASP A CA 1
ATOM 4065 C C . ASP A 1 503 ? -21.532 -4.494 47.283 1.00 43.63 643 ASP A C 1
ATOM 4066 O O . ASP A 1 503 ? -20.642 -5.271 47.646 1.00 37.37 643 ASP A O 1
ATOM 4071 N N . SER A 1 504 ? -22.580 -4.873 46.540 1.00 53.66 644 SER A N 1
ATOM 4072 C CA . SER A 1 504 ? -22.785 -6.272 46.155 1.00 52.47 644 SER A CA 1
ATOM 4073 C C . SER A 1 504 ? -21.602 -6.823 45.380 1.00 54.13 644 SER A C 1
ATOM 4074 O O . SER A 1 504 ? -21.254 -8.001 45.524 1.00 55.17 644 SER A O 1
ATOM 4077 N N . SER A 1 505 ? -20.991 -5.997 44.527 1.00 49.87 645 SER A N 1
ATOM 4078 C CA . SER A 1 505 ? -19.915 -6.479 43.671 1.00 46.83 645 SER A CA 1
ATOM 4079 C C . SER A 1 505 ? -18.754 -7.038 44.476 1.00 46.95 645 SER A C 1
ATOM 4080 O O . SER A 1 505 ? -17.970 -7.832 43.948 1.00 55.72 645 SER A O 1
ATOM 4083 N N . LYS A 1 506 ? -18.620 -6.643 45.734 1.00 39.22 646 LYS A N 1
ATOM 4084 C CA . LYS A 1 506 ? -17.578 -7.181 46.593 1.00 34.36 646 LYS A CA 1
ATOM 4085 C C . LYS A 1 506 ? -18.025 -8.420 47.353 1.00 41.40 646 LYS A C 1
ATOM 4086 O O . LYS A 1 506 ? -17.264 -8.900 48.196 1.00 45.92 646 LYS A O 1
ATOM 4092 N N . LEU A 1 507 ? -19.240 -8.917 47.062 1.00 49.02 647 LEU A N 1
ATOM 4093 C CA . LEU A 1 507 ? -19.906 -10.161 47.549 1.00 55.10 647 LEU A CA 1
ATOM 4094 C C . LEU A 1 507 ? -21.100 -9.842 48.454 1.00 51.95 647 LEU A C 1
ATOM 4095 O O . LEU A 1 507 ? -22.256 -10.025 48.057 1.00 50.32 647 LEU A O 1
ATOM 4100 N N . GLY B 1 3 ? 29.398 22.808 93.981 1.00 64.90 143 GLY B N 1
ATOM 4101 C CA . GLY B 1 3 ? 28.268 22.020 93.525 1.00 61.67 143 GLY B CA 1
ATOM 4102 C C . GLY B 1 3 ? 28.010 20.834 94.431 1.00 60.27 143 GLY B C 1
ATOM 4103 O O . GLY B 1 3 ? 27.884 19.688 93.978 1.00 56.46 143 GLY B O 1
ATOM 4104 N N . GLY B 1 4 ? 27.946 21.104 95.731 1.00 51.63 144 GLY B N 1
ATOM 4105 C CA . GLY B 1 4 ? 27.743 20.023 96.665 1.00 53.36 144 GLY B CA 1
ATOM 4106 C C . GLY B 1 4 ? 26.302 19.607 96.831 1.00 59.21 144 GLY B C 1
ATOM 4107 O O . GLY B 1 4 ? 26.033 18.617 97.521 1.00 60.12 144 GLY B O 1
ATOM 4108 N N . GLY B 1 5 ? 25.375 20.341 96.211 1.00 55.41 145 GLY B N 1
ATOM 4109 C CA . GLY B 1 5 ? 23.972 20.008 96.266 1.00 50.39 145 GLY B CA 1
ATOM 4110 C C . GLY B 1 5 ? 23.316 20.403 97.572 1.00 46.18 145 GLY B C 1
ATOM 4111 O O . GLY B 1 5 ? 23.918 21.060 98.428 1.00 46.35 145 GLY B O 1
ATOM 4112 N N . PRO B 1 6 ? 22.058 19.998 97.746 1.00 39.75 146 PRO B N 1
ATOM 4113 C CA . PRO B 1 6 ? 21.323 20.366 98.959 1.00 41.69 146 PRO B CA 1
ATOM 4114 C C . PRO B 1 6 ? 22.062 19.942 100.218 1.00 36.18 146 PRO B C 1
ATOM 4115 O O . PRO B 1 6 ? 22.595 18.838 100.304 1.00 31.10 146 PRO B O 1
ATOM 4119 N N . GLY B 1 7 ? 22.092 20.835 101.199 1.00 41.93 147 GLY B N 1
ATOM 4120 C CA . GLY B 1 7 ? 22.695 20.502 102.473 1.00 35.35 147 GLY B CA 1
ATOM 4121 C C . GLY B 1 7 ? 24.206 20.481 102.489 1.00 34.23 147 GLY B C 1
ATOM 4122 O O . GLY B 1 7 ? 24.783 19.976 103.457 1.00 34.84 147 GLY B O 1
ATOM 4123 N N . GLU B 1 8 ? 24.872 20.978 101.446 1.00 33.19 148 GLU B N 1
ATOM 4124 C CA . GLU B 1 8 ? 26.326 20.999 101.478 1.00 39.04 148 GLU B CA 1
ATOM 4125 C C . GLU B 1 8 ? 26.808 21.944 102.574 1.00 42.24 148 GLU B C 1
ATOM 4126 O O . GLU B 1 8 ? 26.141 22.927 102.914 1.00 42.27 148 GLU B O 1
ATOM 4132 N N . LEU B 1 9 ? 27.975 21.619 103.143 1.00 41.66 149 LEU B N 1
ATOM 4133 C CA . LEU B 1 9 ? 28.532 22.355 104.277 1.00 37.26 149 LEU B CA 1
ATOM 4134 C C . LEU B 1 9 ? 27.580 22.374 105.472 1.00 35.00 149 LEU B C 1
ATOM 4135 O O . LEU B 1 9 ? 27.641 23.273 106.307 1.00 32.84 149 LEU B O 1
ATOM 4140 N N . GLY B 1 10 ? 26.700 21.379 105.566 1.00 31.90 150 GLY B N 1
ATOM 4141 C CA . GLY B 1 10 ? 25.774 21.297 106.680 1.00 36.70 150 GLY B CA 1
ATOM 4142 C C . GLY B 1 10 ? 24.661 22.322 106.701 1.00 37.97 150 GLY B C 1
ATOM 4143 O O . GLY B 1 10 ? 24.002 22.479 107.732 1.00 37.14 150 GLY B O 1
ATOM 4144 N N . LYS B 1 11 ? 24.409 23.012 105.592 1.00 40.64 151 LYS B N 1
ATOM 4145 C CA . LYS B 1 11 ? 23.364 24.027 105.573 1.00 41.44 151 LYS B CA 1
ATOM 4146 C C . LYS B 1 11 ? 21.966 23.395 105.569 1.00 37.83 151 LYS B C 1
ATOM 4147 O O . LYS B 1 11 ? 21.777 22.288 105.057 1.00 37.91 151 LYS B O 1
ATOM 4153 N N . PRO B 1 12 ? 20.971 24.080 106.141 1.00 41.74 152 PRO B N 1
ATOM 4154 C CA . PRO B 1 12 ? 19.628 23.486 106.241 1.00 37.11 152 PRO B CA 1
ATOM 4155 C C . PRO B 1 12 ? 18.977 23.318 104.879 1.00 36.08 152 PRO B C 1
ATOM 4156 O O . PRO B 1 12 ? 19.231 24.073 103.941 1.00 38.36 152 PRO B O 1
ATOM 4160 N N . VAL B 1 13 ? 18.158 22.281 104.766 1.00 38.86 153 VAL B N 1
ATOM 4161 C CA . VAL B 1 13 ? 17.321 22.054 103.590 1.00 38.25 153 VAL B CA 1
ATOM 4162 C C . VAL B 1 13 ? 15.872 22.185 104.039 1.00 37.16 153 VAL B C 1
ATOM 4163 O O . VAL B 1 13 ? 15.428 21.469 104.949 1.00 35.01 153 VAL B O 1
ATOM 4167 N N . ARG B 1 14 ? 15.137 23.093 103.406 1.00 42.51 154 ARG B N 1
ATOM 4168 C CA . ARG B 1 14 ? 13.750 23.360 103.756 1.00 47.20 154 ARG B CA 1
ATOM 4169 C C . ARG B 1 14 ? 12.857 23.101 102.559 1.00 50.05 154 ARG B C 1
ATOM 4170 O O . ARG B 1 14 ? 13.099 23.629 101.470 1.00 54.67 154 ARG B O 1
ATOM 4178 N N . LEU B 1 15 ? 11.829 22.298 102.766 1.00 54.73 155 LEU B N 1
ATOM 4179 C CA . LEU B 1 15 ? 10.852 22.035 101.729 1.00 56.43 155 LEU B CA 1
ATOM 4180 C C . LEU B 1 15 ? 9.896 23.217 101.608 1.00 60.04 155 LEU B C 1
ATOM 4181 O O . LEU B 1 15 ? 9.750 24.001 102.548 1.00 64.98 155 LEU B O 1
ATOM 4186 N N . PRO B 1 16 ? 9.237 23.379 100.463 1.00 59.27 156 PRO B N 1
ATOM 4187 C CA . PRO B 1 16 ? 8.233 24.445 100.353 1.00 64.37 156 PRO B CA 1
ATOM 4188 C C . PRO B 1 16 ? 7.040 24.152 101.250 1.00 78.69 156 PRO B C 1
ATOM 4189 O O . PRO B 1 16 ? 6.711 22.994 101.524 1.00 79.19 156 PRO B O 1
ATOM 4193 N N . LYS B 1 17 ? 6.389 25.225 101.714 1.00 91.26 157 LYS B N 1
ATOM 4194 C CA . LYS B 1 17 ? 5.219 25.046 102.572 1.00 92.87 157 LYS B CA 1
ATOM 4195 C C . LYS B 1 17 ? 4.083 24.352 101.834 1.00 90.07 157 LYS B C 1
ATOM 4196 O O . LYS B 1 17 ? 3.454 23.436 102.377 1.00 89.83 157 LYS B O 1
ATOM 4202 N N . GLU B 1 18 ? 3.819 24.743 100.592 1.00 85.90 158 GLU B N 1
ATOM 4203 C CA . GLU B 1 18 ? 2.779 24.088 99.813 1.00 86.12 158 GLU B CA 1
ATOM 4204 C C . GLU B 1 18 ? 3.430 23.057 98.903 1.00 77.60 158 GLU B C 1
ATOM 4205 O O . GLU B 1 18 ? 4.378 23.368 98.175 1.00 77.77 158 GLU B O 1
ATOM 4211 N N . MET B 1 19 ? 2.935 21.823 98.978 1.00 71.78 159 MET B N 1
ATOM 4212 C CA . MET B 1 19 ? 3.457 20.700 98.215 1.00 69.50 159 MET B CA 1
ATOM 4213 C C . MET B 1 19 ? 2.292 19.889 97.666 1.00 68.81 159 MET B C 1
ATOM 4214 O O . MET B 1 19 ? 1.190 19.913 98.216 1.00 66.86 159 MET B O 1
ATOM 4219 N N . SER B 1 20 ? 2.534 19.198 96.554 1.00 70.09 160 SER B N 1
ATOM 4220 C CA . SER B 1 20 ? 1.519 18.311 95.999 1.00 69.50 160 SER B CA 1
ATOM 4221 C C . SER B 1 20 ? 1.150 17.229 97.009 1.00 72.05 160 SER B C 1
ATOM 4222 O O . SER B 1 20 ? 1.857 16.985 97.990 1.00 73.72 160 SER B O 1
ATOM 4225 N N . ASP B 1 21 ? 0.004 16.589 96.768 1.00 73.19 161 ASP B N 1
ATOM 4226 C CA . ASP B 1 21 ? -0.431 15.512 97.652 1.00 74.19 161 ASP B CA 1
ATOM 4227 C C . ASP B 1 21 ? 0.563 14.361 97.648 1.00 71.16 161 ASP B C 1
ATOM 4228 O O . ASP B 1 21 ? 0.783 13.721 98.681 1.00 74.05 161 ASP B O 1
ATOM 4233 N N . GLU B 1 22 ? 1.186 14.099 96.502 1.00 71.64 162 GLU B N 1
ATOM 4234 C CA . GLU B 1 22 ? 2.155 13.017 96.425 1.00 66.36 162 GLU B CA 1
ATOM 4235 C C . GLU B 1 22 ? 3.370 13.316 97.292 1.00 59.15 162 GLU B C 1
ATOM 4236 O O . GLU B 1 22 ? 3.903 12.418 97.957 1.00 56.44 162 GLU B O 1
ATOM 4242 N N . MET B 1 23 ? 3.826 14.572 97.296 1.00 48.97 163 MET B N 1
ATOM 4243 C CA . MET B 1 23 ? 4.971 14.920 98.126 1.00 48.48 163 MET B CA 1
ATOM 4244 C C . MET B 1 23 ? 4.617 14.861 99.608 1.00 52.26 163 MET B C 1
ATOM 4245 O O . MET B 1 23 ? 5.372 14.289 100.405 1.00 46.43 163 MET B O 1
ATOM 4250 N N . LYS B 1 24 ? 3.451 15.410 99.989 1.00 45.22 164 LYS B N 1
ATOM 4251 C CA . LYS B 1 24 ? 3.037 15.368 101.389 1.00 49.76 164 LYS B CA 1
ATOM 4252 C C . LYS B 1 24 ? 2.975 13.937 101.897 1.00 49.09 164 LYS B C 1
ATOM 4253 O O . LYS B 1 24 ? 3.412 13.650 103.018 1.00 50.29 164 LYS B O 1
ATOM 4259 N N . LYS B 1 25 ? 2.437 13.026 101.081 1.00 43.98 165 LYS B N 1
ATOM 4260 C CA . LYS B 1 25 ? 2.442 11.611 101.436 1.00 45.08 165 LYS B CA 1
ATOM 4261 C C . LYS B 1 25 ? 3.863 11.115 101.665 1.00 50.01 165 LYS B C 1
ATOM 4262 O O . LYS B 1 25 ? 4.120 10.368 102.619 1.00 49.16 165 LYS B O 1
ATOM 4268 N N . ALA B 1 26 ? 4.805 11.541 100.817 1.00 45.73 166 ALA B N 1
ATOM 4269 C CA . ALA B 1 26 ? 6.187 11.094 100.955 1.00 42.81 166 ALA B CA 1
ATOM 4270 C C . ALA B 1 26 ? 6.837 11.645 102.223 1.00 33.47 166 ALA B C 1
ATOM 4271 O O . ALA B 1 26 ? 7.499 10.902 102.962 1.00 31.05 166 ALA B O 1
ATOM 4273 N N . VAL B 1 27 ? 6.672 12.945 102.500 1.00 34.85 167 VAL B N 1
ATOM 4274 C CA . VAL B 1 27 ? 7.297 13.484 103.710 1.00 37.32 167 VAL B CA 1
ATOM 4275 C C . VAL B 1 27 ? 6.635 12.903 104.961 1.00 39.42 167 VAL B C 1
ATOM 4276 O O . VAL B 1 27 ? 7.326 12.555 105.931 1.00 35.65 167 VAL B O 1
ATOM 4280 N N . ASP B 1 28 ? 5.296 12.786 104.964 1.00 42.77 168 ASP B N 1
ATOM 4281 C CA . ASP B 1 28 ? 4.619 12.168 106.103 1.00 42.27 168 ASP B CA 1
ATOM 4282 C C . ASP B 1 28 ? 5.111 10.744 106.302 1.00 41.43 168 ASP B C 1
ATOM 4283 O O . ASP B 1 28 ? 5.338 10.309 107.437 1.00 40.37 168 ASP B O 1
ATOM 4288 N N . ASP B 1 29 ? 5.287 10.008 105.201 1.00 37.67 169 ASP B N 1
ATOM 4289 C CA . ASP B 1 29 ? 5.867 8.671 105.269 1.00 37.21 169 ASP B CA 1
ATOM 4290 C C . ASP B 1 29 ? 7.226 8.690 105.957 1.00 38.50 169 ASP B C 1
ATOM 4291 O O . ASP B 1 29 ? 7.520 7.839 106.809 1.00 33.97 169 ASP B O 1
ATOM 4296 N N . GLY B 1 30 ? 8.075 9.654 105.587 1.00 39.15 170 GLY B N 1
ATOM 4297 C CA . GLY B 1 30 ? 9.413 9.709 106.152 1.00 36.32 170 GLY B CA 1
ATOM 4298 C C . GLY B 1 30 ? 9.411 9.941 107.648 1.00 35.95 170 GLY B C 1
ATOM 4299 O O . GLY B 1 30 ? 10.155 9.292 108.385 1.00 32.25 170 GLY B O 1
ATOM 4300 N N . TRP B 1 31 ? 8.569 10.870 108.113 1.00 33.94 171 TRP B N 1
ATOM 4301 C CA . TRP B 1 31 ? 8.478 11.165 109.536 1.00 33.31 171 TRP B CA 1
ATOM 4302 C C . TRP B 1 31 ? 7.956 9.967 110.311 1.00 37.14 171 TRP B C 1
ATOM 4303 O O . TRP B 1 31 ? 8.517 9.594 111.344 1.00 29.33 171 TRP B O 1
ATOM 4314 N N . THR B 1 32 ? 6.880 9.349 109.815 1.00 39.45 172 THR B N 1
ATOM 4315 C CA . THR B 1 32 ? 6.302 8.172 110.462 1.00 34.42 172 THR B CA 1
ATOM 4316 C C . THR B 1 32 ? 7.329 7.056 110.605 1.00 33.77 172 THR B C 1
ATOM 4317 O O . THR B 1 32 ? 7.407 6.402 111.650 1.00 38.37 172 THR B O 1
ATOM 4321 N N . LYS B 1 33 ? 8.112 6.804 109.556 1.00 27.95 173 LYS B N 1
ATOM 4322 C CA . LYS B 1 33 ? 9.059 5.698 109.612 1.00 34.43 173 LYS B CA 1
ATOM 4323 C C . LYS B 1 33 ? 10.250 6.007 110.503 1.00 30.15 173 LYS B C 1
ATOM 4324 O O . LYS B 1 33 ? 10.797 5.096 111.129 1.00 32.13 173 LYS B O 1
ATOM 4330 N N . ASN B 1 34 ? 10.685 7.266 110.565 1.00 31.70 174 ASN B N 1
ATOM 4331 C CA . ASN B 1 34 ? 11.996 7.571 111.127 1.00 27.72 174 ASN B CA 1
ATOM 4332 C C . ASN B 1 34 ? 12.001 8.560 112.277 1.00 29.06 174 ASN B C 1
ATOM 4333 O O . ASN B 1 34 ? 13.005 8.623 112.986 1.00 27.09 174 ASN B O 1
ATOM 4338 N N . ALA B 1 35 ? 10.930 9.333 112.482 1.00 26.73 175 ALA B N 1
ATOM 4339 C CA . ALA B 1 35 ? 10.951 10.476 113.401 1.00 33.58 175 ALA B CA 1
ATOM 4340 C C . ALA B 1 35 ? 12.045 11.478 113.025 1.00 32.37 175 ALA B C 1
ATOM 4341 O O . ALA B 1 35 ? 12.592 12.177 113.884 1.00 30.30 175 ALA B O 1
ATOM 4343 N N . PHE B 1 36 ? 12.379 11.540 111.735 1.00 32.12 176 PHE B N 1
ATOM 4344 C CA . PHE B 1 36 ? 13.121 12.656 111.167 1.00 31.94 176 PHE B CA 1
ATOM 4345 C C . PHE B 1 36 ? 12.648 12.827 109.727 1.00 32.16 176 PHE B C 1
ATOM 4346 O O . PHE B 1 36 ? 11.892 12.011 109.198 1.00 30.39 176 PHE B O 1
ATOM 4354 N N . ASN B 1 37 ? 13.087 13.899 109.087 1.00 33.78 177 ASN B N 1
ATOM 4355 C CA . ASN B 1 37 ? 12.550 14.231 107.769 1.00 34.00 177 ASN B CA 1
ATOM 4356 C C . ASN B 1 37 ? 13.318 13.459 106.704 1.00 32.28 177 ASN B C 1
ATOM 4357 O O . ASN B 1 37 ? 14.276 13.968 106.123 1.00 30.60 177 ASN B O 1
ATOM 4362 N N . GLN B 1 38 ? 12.867 12.231 106.411 1.00 34.78 178 GLN B N 1
ATOM 4363 C CA . GLN B 1 38 ? 13.598 11.389 105.462 1.00 32.04 178 GLN B CA 1
ATOM 4364 C C . GLN B 1 38 ? 13.603 11.990 104.068 1.00 29.85 178 GLN B C 1
ATOM 4365 O O . GLN B 1 38 ? 14.605 11.890 103.347 1.00 28.01 178 GLN B O 1
ATOM 4371 N N . TYR B 1 39 ? 12.493 12.614 103.663 1.00 24.82 179 TYR B N 1
ATOM 4372 C CA . TYR B 1 39 ? 12.452 13.227 102.341 1.00 32.54 179 TYR B CA 1
ATOM 4373 C C . TYR B 1 39 ? 13.604 14.208 102.187 1.00 30.87 179 TYR B C 1
ATOM 4374 O O . TYR B 1 39 ? 14.304 14.203 101.171 1.00 28.53 179 TYR B O 1
ATOM 4383 N N . VAL B 1 40 ? 13.871 15.000 103.227 1.00 32.06 180 VAL B N 1
ATOM 4384 C CA . VAL B 1 40 ? 14.970 15.956 103.153 1.00 28.84 180 VAL B CA 1
ATOM 4385 C C . VAL B 1 40 ? 16.314 15.233 103.083 1.00 33.81 180 VAL B C 1
ATOM 4386 O O . VAL B 1 40 ? 17.177 15.588 102.267 1.00 32.01 180 VAL B O 1
ATOM 4390 N N . SER B 1 41 ? 16.489 14.174 103.885 1.00 23.38 181 SER B N 1
ATOM 4391 C CA . SER B 1 41 ? 17.701 13.364 103.802 1.00 25.37 181 SER B CA 1
ATOM 4392 C C . SER B 1 41 ? 17.906 12.836 102.397 1.00 25.51 181 SER B C 1
ATOM 4393 O O . SER B 1 41 ? 19.031 12.836 101.882 1.00 24.76 181 SER B O 1
ATOM 4396 N N . ASP B 1 42 ? 16.818 12.398 101.753 1.00 24.28 182 ASP B N 1
ATOM 4397 C CA . ASP B 1 42 ? 16.916 11.791 100.434 1.00 29.97 182 ASP B CA 1
ATOM 4398 C C . ASP B 1 42 ? 17.386 12.775 99.373 1.00 31.96 182 ASP B C 1
ATOM 4399 O O . ASP B 1 42 ? 17.949 12.348 98.360 1.00 30.37 182 ASP B O 1
ATOM 4404 N N . LEU B 1 43 ? 17.218 14.078 99.603 1.00 26.25 183 LEU B N 1
ATOM 4405 C CA . LEU B 1 43 ? 17.736 15.067 98.668 1.00 31.22 183 LEU B CA 1
ATOM 4406 C C . LEU B 1 43 ? 19.223 15.354 98.865 1.00 24.04 183 LEU B C 1
ATOM 4407 O O . LEU B 1 43 ? 19.856 15.927 97.972 1.00 32.08 183 LEU B O 1
ATOM 4412 N N . ILE B 1 44 ? 19.799 14.935 99.981 1.00 26.56 184 ILE B N 1
ATOM 4413 C CA . ILE B 1 44 ? 21.133 15.353 100.397 1.00 30.57 184 ILE B CA 1
ATOM 4414 C C . ILE B 1 44 ? 22.128 14.251 100.063 1.00 27.77 184 ILE B C 1
ATOM 4415 O O . ILE B 1 44 ? 21.869 13.068 100.330 1.00 26.03 184 ILE B O 1
ATOM 4420 N N . SER B 1 45 ? 23.273 14.634 99.495 1.00 24.28 185 SER B N 1
ATOM 4421 C CA . SER B 1 45 ? 24.289 13.645 99.132 1.00 26.27 185 SER B CA 1
ATOM 4422 C C . SER B 1 45 ? 24.667 12.764 100.317 1.00 25.24 185 SER B C 1
ATOM 4423 O O . SER B 1 45 ? 24.830 13.239 101.439 1.00 23.40 185 SER B O 1
ATOM 4426 N N . VAL B 1 46 ? 24.828 11.463 100.059 1.00 21.94 186 VAL B N 1
ATOM 4427 C CA . VAL B 1 46 ? 25.372 10.584 101.085 1.00 21.83 186 VAL B CA 1
ATOM 4428 C C . VAL B 1 46 ? 26.858 10.829 101.324 1.00 22.16 186 VAL B C 1
ATOM 4429 O O . VAL B 1 46 ? 27.421 10.214 102.228 1.00 21.87 186 VAL B O 1
ATOM 4433 N N . HIS B 1 47 ? 27.509 11.666 100.503 1.00 23.01 187 HIS B N 1
ATOM 4434 C CA . HIS B 1 47 ? 28.855 12.177 100.743 1.00 24.66 187 HIS B CA 1
ATOM 4435 C C . HIS B 1 47 ? 28.852 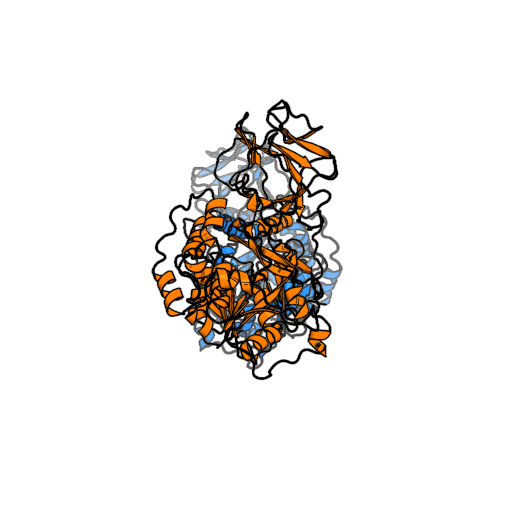13.659 101.112 1.00 33.33 187 HIS B C 1
ATOM 4436 O O . HIS B 1 47 ? 29.856 14.340 100.893 1.00 32.29 187 HIS B O 1
ATOM 4443 N N . ARG B 1 48 ? 27.736 14.165 101.638 1.00 33.36 188 ARG B N 1
ATOM 4444 C CA . ARG B 1 48 ? 27.528 15.559 102.012 1.00 33.59 188 ARG B CA 1
ATOM 4445 C C . ARG B 1 48 ? 28.731 16.118 102.763 1.00 34.78 188 ARG B C 1
ATOM 4446 O O . ARG B 1 48 ? 29.106 15.610 103.828 1.00 30.81 188 ARG B O 1
ATOM 4454 N N . THR B 1 49 ? 29.322 17.186 102.225 1.00 33.54 189 THR B N 1
ATOM 4455 C CA . THR B 1 49 ? 30.425 17.848 102.912 1.00 27.61 189 THR B CA 1
ATOM 4456 C C . THR B 1 49 ? 29.914 18.592 104.131 1.00 31.21 189 THR B C 1
ATOM 4457 O O . THR B 1 49 ? 28.760 19.030 104.187 1.00 31.47 189 THR B O 1
ATOM 4461 N N . LEU B 1 50 ? 30.783 18.712 105.124 1.00 35.61 190 LEU B N 1
ATOM 4462 C CA . LEU B 1 50 ? 30.472 19.405 106.358 1.00 37.20 190 LEU B CA 1
ATOM 4463 C C . LEU B 1 50 ? 31.580 20.403 106.642 1.00 39.91 190 LEU B C 1
ATOM 4464 O O . LEU B 1 50 ? 32.716 20.208 106.203 1.00 44.03 190 LEU B O 1
ATOM 4469 N N . PRO B 1 51 ? 31.279 21.487 107.348 1.00 38.12 191 PRO B N 1
ATOM 4470 C CA . PRO B 1 51 ? 32.351 22.376 107.793 1.00 39.50 191 PRO B CA 1
ATOM 4471 C C . PRO B 1 51 ? 33.239 21.652 108.793 1.00 34.14 191 PRO B C 1
ATOM 4472 O O . PRO B 1 51 ? 32.806 20.725 109.483 1.00 33.29 191 PRO B O 1
ATOM 4476 N N . ASP B 1 52 ? 34.495 22.063 108.842 1.00 38.33 192 ASP B N 1
ATOM 4477 C CA . ASP B 1 52 ? 35.446 21.566 109.831 1.00 39.96 192 ASP B CA 1
ATOM 4478 C C . ASP B 1 52 ? 35.123 22.172 111.193 1.00 37.56 192 ASP B C 1
ATOM 4479 O O . ASP B 1 52 ? 35.291 23.385 111.366 1.00 42.55 192 ASP B O 1
ATOM 4484 N N . PRO B 1 53 ? 34.672 21.390 112.176 1.00 34.18 193 PRO B N 1
ATOM 4485 C CA . PRO B 1 53 ? 34.201 21.955 113.447 1.00 33.25 193 PRO B CA 1
ATOM 4486 C C . PRO B 1 53 ? 35.277 22.173 114.498 1.00 41.44 193 PRO B C 1
ATOM 4487 O O . PRO B 1 53 ? 34.938 22.598 115.607 1.00 36.09 193 PRO B O 1
ATOM 4491 N N . ARG B 1 54 ? 36.538 21.867 114.203 1.00 43.39 194 ARG B N 1
ATOM 4492 C CA . ARG B 1 54 ? 37.560 21.797 115.236 1.00 40.76 194 ARG B CA 1
ATOM 4493 C C . ARG B 1 54 ? 38.096 23.177 115.594 1.00 39.65 194 ARG B C 1
ATOM 4494 O O . ARG B 1 54 ? 38.234 24.055 114.738 1.00 49.95 194 ARG B O 1
ATOM 4502 N N . ASP B 1 55 ? 38.426 23.358 116.870 1.00 38.20 195 ASP B N 1
ATOM 4503 C CA . ASP B 1 55 ? 39.109 24.579 117.293 1.00 38.21 195 ASP B CA 1
ATOM 4504 C C . ASP B 1 55 ? 40.506 24.645 116.681 1.00 39.82 195 ASP B C 1
ATOM 4505 O O . ASP B 1 55 ? 41.111 23.628 116.335 1.00 41.56 195 ASP B O 1
ATOM 4510 N N . ALA B 1 56 ? 41.023 25.869 116.569 1.00 41.64 196 ALA B N 1
ATOM 4511 C CA . ALA B 1 56 ? 42.351 26.065 115.993 1.00 46.15 196 ALA B CA 1
ATOM 4512 C C . ALA B 1 56 ? 43.409 25.245 116.724 1.00 46.01 196 ALA B C 1
ATOM 4513 O O . ALA B 1 56 ? 44.360 24.756 116.104 1.00 47.39 196 ALA B O 1
ATOM 4515 N N . TRP B 1 57 ? 43.271 25.102 118.044 1.00 45.54 197 TRP B N 1
ATOM 4516 C CA . TRP B 1 57 ? 44.190 24.272 118.820 1.00 44.36 197 TRP B CA 1
ATOM 4517 C C . TRP B 1 57 ? 44.277 22.857 118.262 1.00 41.92 197 TRP B C 1
ATOM 4518 O O . TRP B 1 57 ? 45.359 22.263 118.217 1.00 44.91 197 TRP B O 1
ATOM 4529 N N . CYS B 1 58 ? 43.142 22.305 117.828 1.00 37.46 198 CYS B N 1
ATOM 4530 C CA . CYS B 1 58 ? 43.106 20.924 117.358 1.00 40.55 198 CYS B CA 1
ATOM 4531 C C . CYS B 1 58 ? 43.963 20.720 116.125 1.00 46.90 198 CYS B C 1
ATOM 4532 O O . CYS B 1 58 ? 44.500 19.628 115.916 1.00 50.08 198 CYS B O 1
ATOM 4535 N N . LYS B 1 59 ? 44.115 21.755 115.310 1.00 47.78 199 LYS B N 1
ATOM 4536 C CA . LYS B 1 59 ? 44.898 21.677 114.091 1.00 52.30 199 LYS B CA 1
ATOM 4537 C C . LYS B 1 59 ? 46.312 22.193 114.272 1.00 56.17 199 LYS B C 1
ATOM 4538 O O . LYS B 1 59 ? 47.237 21.661 113.652 1.00 61.94 199 LYS B O 1
ATOM 4544 N N . ASP B 1 60 ? 46.501 23.212 115.109 1.00 59.30 200 ASP B N 1
ATOM 4545 C CA . ASP B 1 60 ? 47.783 23.893 115.232 1.00 62.20 200 ASP B CA 1
ATOM 4546 C C . ASP B 1 60 ? 48.634 23.397 116.396 1.00 60.95 200 ASP B C 1
ATOM 4547 O O . ASP B 1 60 ? 49.865 23.443 116.305 1.00 56.42 200 ASP B O 1
ATOM 4552 N N . GLU B 1 61 ? 48.026 22.908 117.475 1.00 55.50 201 GLU B N 1
ATOM 4553 C CA . GLU B 1 61 ? 48.769 22.582 118.685 1.00 55.89 201 GLU B CA 1
ATOM 4554 C C . GLU B 1 61 ? 48.698 21.119 119.097 1.00 52.81 201 GLU B C 1
ATOM 4555 O O . GLU B 1 61 ? 49.622 20.642 119.756 1.00 48.47 201 GLU B O 1
ATOM 4561 N N . ALA B 1 62 ? 47.623 20.407 118.765 1.00 44.56 202 ALA B N 1
ATOM 4562 C CA . ALA B 1 62 ? 47.525 18.992 119.099 1.00 48.51 202 ALA B CA 1
ATOM 4563 C C . ALA B 1 62 ? 48.615 18.190 118.399 1.00 51.70 202 ALA B C 1
ATOM 4564 O O . ALA B 1 62 ? 48.906 18.404 117.218 1.00 56.69 202 ALA B O 1
ATOM 4566 N N . ARG B 1 63 ? 49.234 17.271 119.140 1.00 52.90 203 ARG B N 1
ATOM 4567 C CA . ARG B 1 63 ? 50.180 16.321 118.564 1.00 53.00 203 ARG B CA 1
ATOM 4568 C C . ARG B 1 63 ? 49.779 14.912 118.975 1.00 46.22 203 ARG B C 1
ATOM 4569 O O . ARG B 1 63 ? 49.696 14.613 120.170 1.00 49.95 203 ARG B O 1
ATOM 4577 N N . TYR B 1 64 ? 49.573 14.042 117.991 1.00 34.58 204 TYR B N 1
ATOM 4578 C CA . TYR B 1 64 ? 49.130 12.676 118.225 1.00 34.06 204 TYR B CA 1
ATOM 4579 C C . TYR B 1 64 ? 50.219 11.676 117.874 1.00 35.31 204 TYR B C 1
ATOM 4580 O O . TYR B 1 64 ? 51.060 11.924 117.010 1.00 36.96 204 TYR B O 1
ATOM 4589 N N . LEU B 1 65 ? 50.163 10.520 118.525 1.00 38.33 205 LEU B N 1
ATOM 4590 C CA . LEU B 1 65 ? 51.028 9.417 118.142 1.00 36.50 205 LEU B CA 1
ATOM 4591 C C . LEU B 1 65 ? 50.771 9.044 116.687 1.00 39.38 205 LEU B C 1
ATOM 4592 O O . LEU B 1 65 ? 49.658 9.210 116.171 1.00 34.13 205 LEU B O 1
ATOM 4597 N N . THR B 1 66 ? 51.803 8.519 116.028 1.00 36.46 206 THR B N 1
ATOM 4598 C CA . THR B 1 66 ? 51.675 8.183 114.616 1.00 38.75 206 THR B CA 1
ATOM 4599 C C . THR B 1 66 ? 51.238 6.743 114.372 1.00 46.25 206 THR B C 1
ATOM 4600 O O . THR B 1 66 ? 50.579 6.480 113.360 1.00 58.03 206 THR B O 1
ATOM 4604 N N . ASN B 1 67 ? 51.573 5.797 115.251 1.00 46.94 207 ASN B N 1
ATOM 4605 C CA . ASN B 1 67 ? 51.190 4.398 115.025 1.00 51.41 207 ASN B CA 1
ATOM 4606 C C . ASN B 1 67 ? 49.899 4.077 115.781 1.00 43.59 207 ASN B C 1
ATOM 4607 O O . ASN B 1 67 ? 49.842 3.256 116.698 1.00 46.00 207 ASN B O 1
ATOM 4612 N N . LEU B 1 68 ? 48.830 4.728 115.346 1.00 41.72 208 LEU B N 1
ATOM 4613 C CA . LEU B 1 68 ? 47.552 4.538 116.008 1.00 34.32 208 LEU B CA 1
ATOM 4614 C C . LEU B 1 68 ? 47.004 3.144 115.710 1.00 35.04 208 LEU B C 1
ATOM 4615 O O . LEU B 1 68 ? 47.214 2.599 114.624 1.00 41.43 208 LEU B O 1
ATOM 4620 N N . PRO B 1 69 ? 46.298 2.546 116.663 1.00 35.86 209 PRO B N 1
ATOM 4621 C CA . PRO B 1 69 ? 45.680 1.236 116.414 1.00 38.63 209 PRO B CA 1
ATOM 4622 C C . PRO B 1 69 ? 44.498 1.326 115.461 1.00 40.17 209 PRO B C 1
ATOM 4623 O O . PRO B 1 69 ? 43.694 2.262 115.524 1.00 40.13 209 PRO B O 1
ATOM 4627 N N . LYS B 1 70 ? 44.375 0.317 114.595 1.00 36.96 210 LYS B N 1
ATOM 4628 C CA . LYS B 1 70 ? 43.190 0.223 113.751 1.00 36.92 210 LYS B CA 1
ATOM 4629 C C . LYS B 1 70 ? 41.935 0.012 114.603 1.00 30.70 210 LYS B C 1
ATOM 4630 O O . LYS B 1 70 ? 41.958 -0.650 115.645 1.00 35.80 210 LYS B O 1
ATOM 4636 N N . THR B 1 71 ? 40.827 0.563 114.147 1.00 26.04 211 THR B N 1
ATOM 4637 C CA . THR B 1 71 ? 39.546 0.335 114.804 1.00 32.43 211 THR B CA 1
ATOM 4638 C C . THR B 1 71 ? 38.580 -0.304 113.817 1.00 28.69 211 THR B C 1
ATOM 4639 O O . THR B 1 71 ? 38.616 -0.027 112.614 1.00 31.70 211 THR B O 1
ATOM 4643 N N . ASP B 1 72 ? 37.733 -1.183 114.333 1.00 24.74 212 ASP B N 1
ATOM 4644 C CA . ASP B 1 72 ? 36.520 -1.539 113.624 1.00 25.00 212 ASP B CA 1
ATOM 4645 C C . ASP B 1 72 ? 35.468 -0.531 114.037 1.00 24.29 212 ASP B C 1
ATOM 4646 O O . ASP B 1 72 ? 35.488 -0.020 115.156 1.00 24.97 212 ASP B O 1
ATOM 4651 N N . VAL B 1 73 ? 34.550 -0.247 113.125 1.00 23.78 213 VAL B N 1
ATOM 4652 C CA . VAL B 1 73 ? 33.451 0.667 113.380 1.00 22.38 213 VAL B CA 1
ATOM 4653 C C . VAL B 1 73 ? 32.176 -0.162 113.334 1.00 26.52 213 VAL B C 1
ATOM 4654 O O . VAL B 1 73 ? 31.873 -0.784 112.308 1.00 30.82 213 VAL B O 1
ATOM 4658 N N . ILE B 1 74 ? 31.456 -0.220 114.455 1.00 24.21 214 ILE B N 1
ATOM 4659 C CA . ILE B 1 74 ? 30.272 -1.060 114.562 1.00 24.21 214 ILE B CA 1
ATOM 4660 C C . ILE B 1 74 ? 29.052 -0.159 114.570 1.00 31.16 214 ILE B C 1
ATOM 4661 O O . ILE B 1 74 ? 28.921 0.719 115.434 1.00 25.03 214 ILE B O 1
ATOM 4666 N N . ILE B 1 75 ? 28.155 -0.386 113.613 1.00 29.48 215 ILE B N 1
ATOM 4667 C CA . ILE B 1 75 ? 26.954 0.422 113.444 1.00 25.35 215 ILE B CA 1
ATOM 4668 C C . ILE B 1 75 ? 25.764 -0.523 113.472 1.00 24.46 215 ILE B C 1
ATOM 4669 O O . ILE B 1 75 ? 25.615 -1.362 112.576 1.00 27.02 215 ILE B O 1
ATOM 4674 N N . CYS B 1 76 ? 24.922 -0.402 114.494 1.00 27.12 216 CYS B N 1
ATOM 4675 C CA . CYS B 1 76 ? 23.734 -1.238 114.609 1.00 21.49 216 CYS B CA 1
ATOM 4676 C C . CYS B 1 76 ? 22.524 -0.498 114.050 1.00 26.29 216 CYS B C 1
ATOM 4677 O O . CYS B 1 76 ? 22.419 0.724 114.183 1.00 27.20 216 CYS B O 1
ATOM 4680 N N . PHE B 1 77 ? 21.614 -1.231 113.404 1.00 24.74 217 PHE B N 1
ATOM 4681 C CA . PHE B 1 77 ? 20.455 -0.553 112.830 1.00 27.79 217 PHE B CA 1
ATOM 4682 C C . PHE B 1 77 ? 19.245 -1.475 112.816 1.00 27.73 217 PHE B C 1
ATOM 4683 O O . PHE B 1 77 ? 19.357 -2.705 112.791 1.00 27.27 217 PHE B O 1
ATOM 4691 N N . HIS B 1 78 ? 18.074 -0.859 112.804 1.00 27.61 218 HIS B N 1
ATOM 4692 C CA . HIS B 1 78 ? 16.830 -1.583 112.569 1.00 26.32 218 HIS B CA 1
ATOM 4693 C C . HIS B 1 78 ? 15.949 -0.684 111.714 1.00 26.32 218 HIS B C 1
ATOM 4694 O O . HIS B 1 78 ? 15.441 0.324 112.208 1.00 24.30 218 HIS B O 1
ATOM 4701 N N . ASN B 1 79 ? 15.787 -1.025 110.437 1.00 29.35 219 ASN B N 1
ATOM 4702 C CA . ASN B 1 79 ? 14.909 -0.265 109.549 1.00 30.95 219 ASN B CA 1
ATOM 4703 C C . ASN B 1 79 ? 15.343 1.202 109.446 1.00 30.79 219 ASN B C 1
ATOM 4704 O O . ASN B 1 79 ? 14.520 2.112 109.353 1.00 28.11 219 ASN B O 1
ATOM 4709 N N . GLU B 1 80 ? 16.654 1.430 109.449 1.00 29.91 220 GLU B N 1
ATOM 4710 C CA . GLU B 1 80 ? 17.199 2.749 109.152 1.00 23.83 220 GLU B CA 1
ATOM 4711 C C . GLU B 1 80 ? 16.940 3.145 107.694 1.00 23.97 220 GLU B C 1
ATOM 4712 O O . GLU B 1 80 ? 16.905 2.305 106.793 1.00 25.50 220 GLU B O 1
ATOM 4718 N N . ALA B 1 81 ? 16.778 4.445 107.462 1.00 22.60 221 ALA B N 1
ATOM 4719 C CA . ALA B 1 81 ? 16.574 4.934 106.103 1.00 31.96 221 ALA B CA 1
ATOM 4720 C C . ALA B 1 81 ? 17.831 4.745 105.263 1.00 28.28 221 ALA B C 1
ATOM 4721 O O . ALA B 1 81 ? 18.957 4.827 105.763 1.00 29.62 221 ALA B O 1
ATOM 4723 N N . TRP B 1 82 ? 17.616 4.483 103.970 1.00 24.46 222 TRP B N 1
ATOM 4724 C CA . TRP B 1 82 ? 18.710 4.189 103.041 1.00 20.06 222 TRP B CA 1
ATOM 4725 C C . TRP B 1 82 ? 19.754 5.300 103.032 1.00 20.07 222 TRP B C 1
ATOM 4726 O O . TRP B 1 82 ? 20.946 5.049 103.248 1.00 21.97 222 TRP B O 1
ATOM 4737 N N . THR B 1 83 ? 19.329 6.544 102.776 1.00 24.08 223 THR B N 1
ATOM 4738 C CA . THR B 1 83 ? 20.311 7.623 102.636 1.00 24.47 223 THR B CA 1
ATOM 4739 C C . THR B 1 83 ? 20.964 7.948 103.970 1.00 26.28 223 THR B C 1
ATOM 4740 O O . THR B 1 83 ? 22.105 8.421 104.007 1.00 24.74 223 THR B O 1
ATOM 4744 N N . VAL B 1 84 ? 20.254 7.711 105.069 1.00 27.73 224 VAL B N 1
ATOM 4745 C CA . VAL B 1 84 ? 20.806 8.036 106.375 1.00 28.52 224 VAL B CA 1
ATOM 4746 C C . VAL B 1 84 ? 21.867 7.020 106.789 1.00 25.17 224 VAL B C 1
ATOM 4747 O O . VAL B 1 84 ? 22.940 7.392 107.280 1.00 26.26 224 VAL B O 1
ATOM 4751 N N . LEU B 1 85 ? 21.598 5.725 106.593 1.00 27.51 225 LEU B N 1
ATOM 4752 C CA . LEU B 1 85 ? 22.619 4.713 106.876 1.00 20.70 225 LEU B CA 1
ATOM 4753 C C . LEU B 1 85 ? 23.829 4.862 105.956 1.00 23.21 225 LEU B C 1
ATOM 4754 O O . LEU B 1 85 ? 24.986 4.742 106.401 1.00 21.93 225 LEU B O 1
ATOM 4759 N N . LEU B 1 86 ? 23.587 5.079 104.657 1.00 17.58 226 LEU B N 1
ATOM 4760 C CA . LEU B 1 86 ? 24.704 5.263 103.737 1.00 21.83 226 LEU B CA 1
ATOM 4761 C C . LEU B 1 86 ? 25.541 6.473 104.123 1.00 25.27 226 LEU B C 1
ATOM 4762 O O . LEU B 1 86 ? 26.775 6.425 104.049 1.00 26.93 226 LEU B O 1
ATOM 4767 N N . ARG B 1 87 ? 24.891 7.580 104.514 1.00 21.05 227 ARG B N 1
ATOM 4768 C CA . ARG B 1 87 ? 25.651 8.778 104.865 1.00 25.30 227 ARG B CA 1
ATOM 4769 C C . ARG B 1 87 ? 26.537 8.526 106.080 1.00 22.97 227 ARG B C 1
ATOM 4770 O O . ARG B 1 87 ? 27.683 8.995 106.135 1.00 23.94 227 ARG B O 1
ATOM 4778 N N . THR B 1 88 ? 26.033 7.758 107.049 1.00 24.34 228 THR B N 1
ATOM 4779 C CA . THR B 1 88 ? 26.866 7.345 108.176 1.00 26.92 228 THR B CA 1
ATOM 4780 C C . THR B 1 88 ? 28.109 6.600 107.697 1.00 28.50 228 THR B C 1
ATOM 4781 O O . THR B 1 88 ? 29.244 6.972 108.029 1.00 23.33 228 THR B O 1
ATOM 4785 N N . VAL B 1 89 ? 27.914 5.561 106.881 1.00 28.18 229 VAL B N 1
ATOM 4786 C CA . VAL B 1 89 ? 29.041 4.729 106.469 1.00 23.21 229 VAL B CA 1
ATOM 4787 C C . VAL B 1 89 ? 30.045 5.533 105.652 1.00 20.54 229 VAL B C 1
ATOM 4788 O O . VAL B 1 89 ? 31.257 5.476 105.896 1.00 19.96 229 VAL B O 1
ATOM 4792 N N . HIS B 1 90 ? 29.555 6.311 104.678 1.00 17.36 230 HIS B N 1
ATOM 4793 C CA . HIS B 1 90 ? 30.465 7.074 103.830 1.00 19.97 230 HIS B CA 1
ATOM 4794 C C . HIS B 1 90 ? 31.205 8.145 104.620 1.00 24.52 230 HIS B C 1
ATOM 4795 O O . HIS B 1 90 ? 32.359 8.464 104.303 1.00 22.58 230 HIS B O 1
ATOM 4802 N N . SER B 1 91 ? 30.574 8.724 105.639 1.00 22.75 231 SER B N 1
ATOM 4803 C CA . SER B 1 91 ? 31.323 9.681 106.439 1.00 22.49 231 SER B CA 1
ATOM 4804 C C . SER B 1 91 ? 32.494 8.986 107.128 1.00 22.60 231 SER B C 1
ATOM 4805 O O . SER B 1 91 ? 33.594 9.546 107.208 1.00 26.02 231 SER B O 1
ATOM 4808 N N . VAL B 1 92 ? 32.307 7.732 107.554 1.00 22.62 232 VAL B N 1
ATOM 4809 C CA . VAL B 1 92 ? 33.427 6.979 108.121 1.00 24.72 232 VAL B CA 1
ATOM 4810 C C . VAL B 1 92 ? 34.503 6.741 107.060 1.00 22.90 232 VAL B C 1
ATOM 4811 O O . VAL B 1 92 ? 35.685 7.015 107.279 1.00 22.34 232 VAL B O 1
ATOM 4815 N N . LEU B 1 93 ? 34.110 6.249 105.887 1.00 27.57 233 LEU B N 1
ATOM 4816 C CA . LEU B 1 93 ? 35.106 5.946 104.861 1.00 30.45 233 LEU B CA 1
ATOM 4817 C C . LEU B 1 93 ? 35.804 7.207 104.358 1.00 33.04 233 LEU B C 1
ATOM 4818 O O . LEU B 1 93 ? 37.026 7.200 104.165 1.00 26.89 233 LEU B O 1
ATOM 4823 N N . ASP B 1 94 ? 35.051 8.300 104.147 1.00 27.81 234 ASP B N 1
ATOM 4824 C CA . ASP B 1 94 ? 35.618 9.489 103.511 1.00 27.77 234 ASP B CA 1
ATOM 4825 C C . ASP B 1 94 ? 36.461 10.329 104.470 1.00 31.58 234 ASP B C 1
ATOM 4826 O O . ASP B 1 94 ? 37.361 11.039 104.020 1.00 27.75 234 ASP B O 1
ATOM 4831 N N . ARG B 1 95 ? 36.190 10.282 105.776 1.00 31.51 235 ARG B N 1
ATOM 4832 C CA . ARG B 1 95 ? 36.847 11.171 106.733 1.00 29.99 235 ARG B CA 1
ATOM 4833 C C . ARG B 1 95 ? 37.834 10.470 107.657 1.00 30.45 235 ARG B C 1
ATOM 4834 O O . ARG B 1 95 ? 38.481 11.145 108.462 1.00 33.64 235 ARG B O 1
ATOM 4842 N N . SER B 1 96 ? 37.995 9.140 107.546 1.00 29.11 236 SER B N 1
ATOM 4843 C CA . SER B 1 96 ? 38.988 8.435 108.346 1.00 30.75 236 SER B CA 1
ATOM 4844 C C . SER B 1 96 ? 40.156 8.013 107.478 1.00 30.02 236 SER B C 1
ATOM 4845 O O . SER B 1 96 ? 39.951 7.567 106.345 1.00 32.43 236 SER B O 1
ATOM 4848 N N . PRO B 1 97 ? 41.387 8.144 107.962 1.00 36.77 237 PRO B N 1
ATOM 4849 C CA . PRO B 1 97 ? 42.514 7.594 107.205 1.00 30.06 237 PRO B CA 1
ATOM 4850 C C . PRO B 1 97 ? 42.308 6.103 106.974 1.00 35.48 237 PRO B C 1
ATOM 4851 O O . PRO B 1 97 ? 41.849 5.374 107.859 1.00 33.16 237 PRO B O 1
ATOM 4855 N N . GLU B 1 98 ? 42.589 5.667 105.741 1.00 36.08 238 GLU B N 1
ATOM 4856 C CA . GLU B 1 98 ? 42.314 4.286 105.355 1.00 41.97 238 GLU B CA 1
ATOM 4857 C C . GLU B 1 98 ? 43.016 3.297 106.283 1.00 38.02 238 GLU B C 1
ATOM 4858 O O . GLU B 1 98 ? 42.443 2.268 106.660 1.00 33.77 238 GLU B O 1
ATOM 4864 N N . HIS B 1 99 ? 44.262 3.587 106.656 1.00 39.17 239 HIS B N 1
ATOM 4865 C CA . HIS B 1 99 ? 45.026 2.637 107.446 1.00 35.92 239 HIS B CA 1
ATOM 4866 C C . HIS B 1 99 ? 44.546 2.525 108.891 1.00 33.85 239 HIS B C 1
ATOM 4867 O O . HIS B 1 99 ? 45.067 1.681 109.625 1.00 38.78 239 HIS B O 1
ATOM 4874 N N . LEU B 1 100 ? 43.589 3.344 109.330 1.00 33.54 240 LEU B N 1
ATOM 4875 C CA . LEU B 1 100 ? 43.062 3.258 110.687 1.00 34.86 240 LEU B CA 1
ATOM 4876 C C . LEU B 1 100 ? 41.732 2.519 110.764 1.00 38.49 240 LEU B C 1
ATOM 4877 O O . LEU B 1 100 ? 41.219 2.321 111.871 1.00 36.41 240 LEU B O 1
ATOM 4882 N N . ILE B 1 101 ? 41.167 2.099 109.629 1.00 37.65 241 ILE B N 1
ATOM 4883 C CA . ILE B 1 101 ? 39.894 1.377 109.591 1.00 25.77 241 ILE B CA 1
ATOM 4884 C C . ILE B 1 101 ? 40.176 -0.090 109.304 1.00 28.42 241 ILE B C 1
ATOM 4885 O O . ILE B 1 101 ? 40.816 -0.422 108.299 1.00 28.50 241 ILE B O 1
ATOM 4890 N N . GLY B 1 102 ? 39.734 -0.961 110.207 1.00 27.59 242 GLY B N 1
ATOM 4891 C CA . GLY B 1 102 ? 39.737 -2.387 109.949 1.00 29.74 242 GLY B CA 1
ATOM 4892 C C . GLY B 1 102 ? 38.489 -2.769 109.176 1.00 32.15 242 GLY B C 1
ATOM 4893 O O . GLY B 1 102 ? 38.500 -2.815 107.942 1.00 31.77 242 GLY B O 1
ATOM 4894 N N . LYS B 1 103 ? 37.395 -3.032 109.883 1.00 25.34 243 LYS B N 1
ATOM 4895 C CA . LYS B 1 103 ? 36.126 -3.349 109.247 1.00 22.59 243 LYS B CA 1
ATOM 4896 C C . LYS B 1 103 ? 35.052 -2.396 109.732 1.00 28.76 243 LYS B C 1
ATOM 4897 O O . LYS B 1 103 ? 35.032 -2.008 110.902 1.00 29.07 243 LYS B O 1
ATOM 4903 N N . ILE B 1 104 ? 34.154 -2.030 108.827 1.00 28.97 244 ILE B N 1
ATOM 4904 C CA . ILE B 1 104 ? 32.922 -1.353 109.194 1.00 29.12 244 ILE B CA 1
ATOM 4905 C C . ILE B 1 104 ? 31.845 -2.426 109.257 1.00 27.34 244 ILE B C 1
ATOM 4906 O O . ILE B 1 104 ? 31.421 -2.956 108.226 1.00 29.11 244 ILE B O 1
ATOM 4911 N N . ILE B 1 105 ? 31.423 -2.753 110.472 1.00 26.83 245 ILE B N 1
ATOM 4912 C CA . ILE B 1 105 ? 30.535 -3.879 110.737 1.00 22.59 245 ILE B CA 1
ATOM 4913 C C . ILE B 1 105 ? 29.124 -3.339 110.926 1.00 23.03 245 ILE B C 1
ATOM 4914 O O . ILE B 1 105 ? 28.827 -2.707 111.946 1.00 21.18 245 ILE B O 1
ATOM 4919 N N . LEU B 1 106 ? 28.263 -3.581 109.934 1.00 27.66 246 LEU B N 1
ATOM 4920 C CA . LEU B 1 106 ? 26.863 -3.166 109.968 1.00 26.30 246 LEU B CA 1
ATOM 4921 C C . LEU B 1 106 ? 26.056 -4.305 110.568 1.00 27.19 246 LEU B C 1
ATOM 4922 O O . LEU B 1 106 ? 25.949 -5.376 109.965 1.00 28.48 246 LEU B O 1
ATOM 4927 N N . VAL B 1 107 ? 25.498 -4.090 111.754 1.00 22.17 247 VAL B N 1
ATOM 4928 C CA . VAL B 1 107 ? 24.788 -5.145 112.469 1.00 26.93 247 VAL B CA 1
ATOM 4929 C C . VAL B 1 107 ? 23.306 -4.894 112.262 1.00 23.86 247 VAL B C 1
ATOM 4930 O O . VAL B 1 107 ? 22.762 -3.912 112.774 1.00 23.25 247 VAL B O 1
ATOM 4934 N N . ASP B 1 108 ? 22.670 -5.759 111.475 1.00 29.03 248 ASP B N 1
ATOM 4935 C CA . ASP B 1 108 ? 21.247 -5.651 111.162 1.00 23.33 248 ASP B CA 1
ATOM 4936 C C . ASP B 1 108 ? 20.446 -6.291 112.293 1.00 24.49 248 ASP B C 1
ATOM 4937 O O . ASP B 1 108 ? 20.428 -7.516 112.433 1.00 32.07 248 ASP B O 1
ATOM 4942 N N . ASP B 1 109 ? 19.798 -5.475 113.121 1.00 28.67 249 ASP B N 1
ATOM 4943 C CA . ASP B 1 109 ? 18.989 -6.007 114.221 1.00 23.93 249 ASP B CA 1
ATOM 4944 C C . ASP B 1 109 ? 17.586 -6.355 113.717 1.00 27.12 249 ASP B C 1
ATOM 4945 O O . ASP B 1 109 ? 16.562 -5.807 114.141 1.00 29.22 249 ASP B O 1
ATOM 4950 N N . TYR B 1 110 ? 17.566 -7.300 112.775 1.00 23.59 250 TYR B N 1
ATOM 4951 C CA . TYR B 1 110 ? 16.337 -7.918 112.284 1.00 28.56 250 TYR B CA 1
ATOM 4952 C C . TYR B 1 110 ? 15.430 -6.903 111.586 1.00 33.74 250 TYR B C 1
ATOM 4953 O O . TYR B 1 110 ? 14.218 -6.850 111.818 1.00 32.30 250 TYR B O 1
ATOM 4962 N N . SER B 1 111 ? 16.024 -6.120 110.691 1.00 27.82 251 SER B N 1
ATOM 4963 C CA . SER B 1 111 ? 15.236 -5.222 109.863 1.00 30.82 251 SER B CA 1
ATOM 4964 C C . SER B 1 111 ? 14.352 -6.024 108.921 1.00 27.82 251 SER B C 1
ATOM 4965 O O . SER B 1 111 ? 14.648 -7.168 108.582 1.00 33.29 251 SER B O 1
ATOM 4968 N N . ASP B 1 112 ? 13.243 -5.424 108.514 1.00 32.88 252 ASP B N 1
ATOM 4969 C CA . ASP B 1 112 ? 12.388 -6.035 107.509 1.00 29.99 252 ASP B CA 1
ATOM 4970 C C . ASP B 1 112 ? 12.208 -5.191 106.248 1.00 33.45 252 ASP B C 1
ATOM 4971 O O . ASP B 1 112 ? 11.586 -5.672 105.292 1.00 38.47 252 ASP B O 1
ATOM 4976 N N . MET B 1 113 ? 12.716 -3.961 106.212 1.00 31.03 253 MET B N 1
ATOM 4977 C CA . MET B 1 113 ? 12.531 -3.115 105.029 1.00 30.50 253 MET B CA 1
ATOM 4978 C C . MET B 1 113 ? 13.404 -3.608 103.878 1.00 27.90 253 MET B C 1
ATOM 4979 O O . MET B 1 113 ? 14.589 -3.898 104.084 1.00 25.62 253 MET B O 1
ATOM 4984 N N . PRO B 1 114 ? 12.862 -3.705 102.662 1.00 28.02 254 PRO B N 1
ATOM 4985 C CA . PRO B 1 114 ? 13.615 -4.338 101.562 1.00 33.25 254 PRO B CA 1
ATOM 4986 C C . PRO B 1 114 ? 14.941 -3.674 101.233 1.00 29.07 254 PRO B C 1
ATOM 4987 O O . PRO B 1 114 ? 15.887 -4.377 100.853 1.00 29.78 254 PRO B O 1
ATOM 4991 N N . HIS B 1 115 ? 15.039 -2.343 101.334 1.00 27.46 255 HIS B N 1
ATOM 4992 C CA . HIS B 1 115 ? 16.283 -1.680 100.934 1.00 27.11 255 HIS B CA 1
ATOM 4993 C C . HIS B 1 115 ? 17.468 -2.071 101.805 1.00 29.65 255 HIS B C 1
ATOM 4994 O O . HIS B 1 115 ? 18.616 -1.813 101.413 1.00 28.53 255 HIS B O 1
ATOM 5001 N N . LEU B 1 116 ? 17.231 -2.687 102.960 1.00 27.36 256 LEU B N 1
ATOM 5002 C CA . LEU B 1 116 ? 18.316 -3.110 103.842 1.00 22.76 256 LEU B CA 1
ATOM 5003 C C . LEU B 1 116 ? 18.740 -4.554 103.597 1.00 28.28 256 LEU B C 1
ATOM 5004 O O . LEU B 1 116 ? 19.631 -5.060 104.295 1.00 28.63 256 LEU B O 1
ATOM 5009 N N . LYS B 1 117 ? 18.134 -5.227 102.618 1.00 29.04 257 LYS B N 1
ATOM 5010 C CA . LYS B 1 117 ? 18.456 -6.625 102.375 1.00 26.02 257 LYS B CA 1
ATOM 5011 C C . LYS B 1 117 ? 19.454 -6.764 101.222 1.00 24.78 257 LYS B C 1
ATOM 5012 O O . LYS B 1 117 ? 20.604 -6.328 101.345 1.00 24.06 257 LYS B O 1
ATOM 5018 N N . ARG B 1 118 ? 19.046 -7.379 100.112 1.00 21.80 258 ARG B N 1
ATOM 5019 C CA . ARG B 1 118 ? 19.968 -7.556 98.987 1.00 21.83 258 ARG B CA 1
ATOM 5020 C C . ARG B 1 118 ? 20.479 -6.216 98.459 1.00 28.32 258 ARG B C 1
ATOM 5021 O O . ARG B 1 118 ? 21.619 -6.117 97.992 1.00 23.50 258 ARG B O 1
ATOM 5029 N N . GLN B 1 119 ? 19.634 -5.183 98.485 1.00 31.19 259 GLN B N 1
ATOM 5030 C CA . GLN B 1 119 ? 20.042 -3.877 97.972 1.00 32.10 259 GLN B CA 1
ATOM 5031 C C . GLN B 1 119 ? 21.282 -3.365 98.694 1.00 28.23 259 GLN B C 1
ATOM 5032 O O . GLN B 1 119 ? 22.223 -2.865 98.061 1.00 27.00 259 GLN B O 1
ATOM 5038 N N . LEU B 1 120 ? 21.300 -3.499 100.022 1.00 20.98 260 LEU B N 1
ATOM 5039 C CA . LEU B 1 120 ? 22.422 -3.041 100.831 1.00 25.37 260 LEU B CA 1
ATOM 5040 C C . LEU B 1 120 ? 23.681 -3.872 100.580 1.00 22.06 260 LEU B C 1
ATOM 5041 O O . LEU B 1 120 ? 24.789 -3.325 100.547 1.00 22.66 260 LEU B O 1
ATOM 5046 N N . GLU B 1 1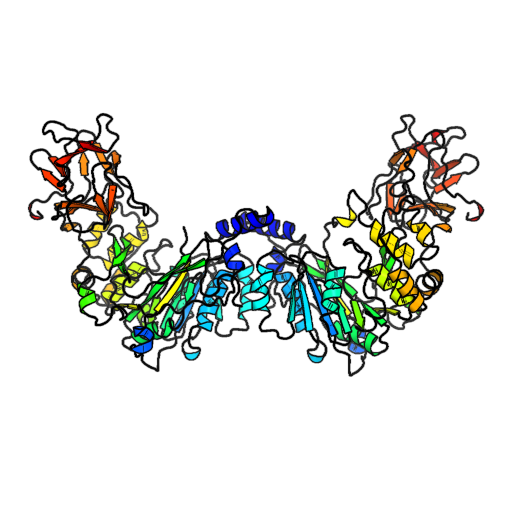21 ? 23.529 -5.187 100.401 1.00 23.18 261 GLU B N 1
ATOM 5047 C CA . GLU B 1 121 ? 24.667 -6.055 100.098 1.00 28.22 261 GLU B CA 1
ATOM 5048 C C . GLU B 1 121 ? 25.290 -5.704 98.751 1.00 30.34 261 GLU B C 1
ATOM 5049 O O . GLU B 1 121 ? 26.511 -5.546 98.635 1.00 29.45 261 GLU B O 1
ATOM 5055 N N . ASP B 1 122 ? 24.457 -5.568 97.717 1.00 29.92 262 ASP B N 1
ATOM 5056 C CA . ASP B 1 122 ? 24.967 -5.189 96.408 1.00 21.03 262 ASP B CA 1
ATOM 5057 C C . ASP B 1 122 ? 25.681 -3.842 96.467 1.00 23.70 262 ASP B C 1
ATOM 5058 O O . ASP B 1 122 ? 26.745 -3.666 95.868 1.00 27.51 262 ASP B O 1
ATOM 5063 N N . TYR B 1 123 ? 25.113 -2.880 97.191 1.00 20.55 263 TYR B N 1
ATOM 5064 C CA . TYR B 1 123 ? 25.688 -1.544 97.218 1.00 25.14 263 TYR B CA 1
ATOM 5065 C C . TYR B 1 123 ? 27.099 -1.566 97.791 1.00 27.72 263 TYR B C 1
ATOM 5066 O O . TYR B 1 123 ? 28.018 -0.986 97.209 1.00 31.70 263 TYR B O 1
ATOM 5075 N N . PHE B 1 124 ? 27.292 -2.220 98.942 1.00 21.76 264 PHE B N 1
ATOM 5076 C CA . PHE B 1 124 ? 28.593 -2.215 99.611 1.00 25.89 264 PHE B CA 1
ATOM 5077 C C . PHE B 1 124 ? 29.519 -3.353 99.176 1.00 25.88 264 PHE B C 1
ATOM 5078 O O . PHE B 1 124 ? 30.606 -3.500 99.756 1.00 25.19 264 PHE B O 1
ATOM 5086 N N . ALA B 1 125 ? 29.112 -4.146 98.178 1.00 20.65 265 ALA B N 1
ATOM 5087 C CA . ALA B 1 125 ? 29.945 -5.224 97.661 1.00 25.89 265 ALA B CA 1
ATOM 5088 C C . ALA B 1 125 ? 31.280 -4.700 97.149 1.00 37.55 265 ALA B C 1
ATOM 5089 O O . ALA B 1 125 ? 32.290 -5.403 97.230 1.00 40.86 265 ALA B O 1
ATOM 5091 N N . ALA B 1 126 ? 31.308 -3.476 96.623 1.00 41.10 266 ALA B N 1
ATOM 5092 C CA . ALA B 1 126 ? 32.544 -2.887 96.126 1.00 47.55 266 ALA B CA 1
ATOM 5093 C C . ALA B 1 126 ? 33.408 -2.274 97.223 1.00 49.09 266 ALA B C 1
ATOM 5094 O O . ALA B 1 126 ? 34.530 -1.837 96.926 1.00 43.56 266 ALA B O 1
ATOM 5096 N N . TYR B 1 127 ? 32.927 -2.238 98.470 1.00 41.59 267 TYR B N 1
ATOM 5097 C CA . TYR B 1 127 ? 33.679 -1.714 99.609 1.00 32.96 267 TYR B CA 1
ATOM 5098 C C . TYR B 1 127 ? 34.082 -2.891 100.485 1.00 35.16 267 TYR B C 1
ATOM 5099 O O . TYR B 1 127 ? 33.323 -3.295 101.378 1.00 38.86 267 TYR B O 1
ATOM 5108 N N . PRO B 1 128 ? 35.264 -3.481 100.280 1.00 35.79 268 PRO B N 1
ATOM 5109 C CA . PRO B 1 128 ? 35.592 -4.715 101.013 1.00 32.05 268 PRO B CA 1
ATOM 5110 C C . PRO B 1 128 ? 35.724 -4.526 102.519 1.00 40.03 268 PRO B C 1
ATOM 5111 O O . PRO B 1 128 ? 35.630 -5.516 103.257 1.00 38.54 268 PRO B O 1
ATOM 5115 N N . LYS B 1 129 ? 35.901 -3.301 103.015 1.00 36.31 269 LYS B N 1
ATOM 5116 C CA . LYS B 1 129 ? 35.925 -3.139 104.462 1.00 31.31 269 LYS B CA 1
ATOM 5117 C C . LYS B 1 129 ? 34.544 -3.215 105.096 1.00 27.26 269 LYS B C 1
ATOM 5118 O O . LYS B 1 129 ? 34.457 -3.359 106.320 1.00 28.32 269 LYS B O 1
ATOM 5124 N N . VAL B 1 130 ? 33.459 -3.156 104.315 1.00 29.96 270 VAL B N 1
ATOM 5125 C CA . VAL B 1 130 ? 32.115 -3.160 104.888 1.00 25.29 270 VAL B CA 1
ATOM 5126 C C . VAL B 1 130 ? 31.632 -4.597 105.044 1.00 30.17 270 VAL B C 1
ATOM 5127 O O . VAL B 1 130 ? 31.636 -5.384 104.087 1.00 31.07 270 VAL B O 1
ATOM 5131 N N . GLN B 1 131 ? 31.214 -4.933 106.259 1.00 33.56 271 GLN B N 1
ATOM 5132 C CA . GLN B 1 131 ? 30.748 -6.261 106.632 1.00 30.22 271 GLN B CA 1
ATOM 5133 C C . GLN B 1 131 ? 29.323 -6.146 107.169 1.00 27.30 271 GLN B C 1
ATOM 5134 O O . GLN B 1 131 ? 29.049 -5.312 108.035 1.00 29.46 271 GLN B O 1
ATOM 5140 N N . ILE B 1 132 ? 28.410 -6.963 106.653 1.00 31.21 272 ILE B N 1
ATOM 5141 C CA . ILE B 1 132 ? 27.014 -6.959 107.091 1.00 31.36 272 ILE B CA 1
ATOM 5142 C C . ILE B 1 132 ? 26.746 -8.229 107.890 1.00 25.05 272 ILE B C 1
ATOM 5143 O O . ILE B 1 132 ? 26.993 -9.336 107.397 1.00 27.01 272 ILE B O 1
ATOM 5148 N N . ILE B 1 133 ? 26.236 -8.064 109.114 1.00 26.46 273 ILE B N 1
ATOM 5149 C CA . ILE B 1 133 ? 25.886 -9.154 110.032 1.00 29.15 273 ILE B CA 1
ATOM 5150 C C . ILE B 1 133 ? 24.376 -9.135 110.255 1.00 30.45 273 ILE B C 1
ATOM 5151 O O . ILE B 1 133 ? 23.823 -8.099 110.641 1.00 28.59 273 ILE B O 1
ATOM 5156 N N . ARG B 1 134 ? 23.714 -10.280 110.069 1.00 33.91 274 ARG B N 1
ATOM 5157 C CA . ARG B 1 134 ? 22.254 -10.361 110.156 1.00 34.10 274 ARG B CA 1
ATOM 5158 C C . ARG B 1 134 ? 21.830 -10.988 111.482 1.00 29.84 274 ARG B C 1
ATOM 5159 O O . ARG B 1 134 ? 22.181 -12.133 111.767 1.00 37.09 274 ARG B O 1
ATOM 5167 N N . GLY B 1 135 ? 21.090 -10.231 112.288 1.00 29.96 275 GLY B N 1
ATOM 5168 C CA . GLY B 1 135 ? 20.472 -10.801 113.474 1.00 38.23 275 GLY B CA 1
ATOM 5169 C C . GLY B 1 135 ? 19.335 -11.741 113.108 1.00 43.26 275 GLY B C 1
ATOM 5170 O O . GLY B 1 135 ? 18.560 -11.489 112.186 1.00 44.66 275 GLY B O 1
ATOM 5171 N N . GLN B 1 136 ? 19.215 -12.825 113.870 1.00 47.07 276 GLN B N 1
ATOM 5172 C CA . GLN B 1 136 ? 18.200 -13.823 113.570 1.00 49.17 276 GLN B CA 1
ATOM 5173 C C . GLN B 1 136 ? 16.851 -13.468 114.168 1.00 47.99 276 GLN B C 1
ATOM 5174 O O . GLN B 1 136 ? 15.828 -14.037 113.762 1.00 51.23 276 GLN B O 1
ATOM 5180 N N . LYS B 1 137 ? 16.826 -12.535 115.110 1.00 44.36 277 LYS B N 1
ATOM 5181 C CA . LYS B 1 137 ? 15.582 -12.002 115.642 1.00 42.34 277 LYS B CA 1
ATOM 5182 C C . LYS B 1 137 ? 15.901 -10.656 116.256 1.00 41.03 277 LYS B C 1
ATOM 5183 O O . LYS B 1 137 ? 17.069 -10.312 116.472 1.00 42.13 277 LYS B O 1
ATOM 5189 N N . ARG B 1 138 ? 14.852 -9.884 116.516 1.00 38.31 278 ARG B N 1
ATOM 5190 C CA . ARG B 1 138 ? 15.037 -8.541 117.051 1.00 42.19 278 ARG B CA 1
ATOM 5191 C C . ARG B 1 138 ? 15.516 -8.622 118.498 1.00 40.79 278 ARG B C 1
ATOM 5192 O O . ARG B 1 138 ? 14.803 -9.137 119.360 1.00 37.66 278 ARG B O 1
ATOM 5200 N N . GLU B 1 139 ? 16.712 -8.096 118.779 1.00 38.17 279 GLU B N 1
ATOM 5201 C CA . GLU B 1 139 ? 17.315 -8.257 120.099 1.00 35.10 279 GLU B CA 1
ATOM 5202 C C . GLU B 1 139 ? 17.700 -6.951 120.782 1.00 37.05 279 GLU B C 1
ATOM 5203 O O . GLU B 1 139 ? 17.990 -6.970 121.986 1.00 37.82 279 GLU B O 1
ATOM 5209 N N . GLY B 1 140 ? 17.720 -5.827 120.068 1.00 32.00 280 GLY B N 1
ATOM 5210 C CA . GLY B 1 140 ? 18.028 -4.551 120.675 1.00 33.23 280 GLY B CA 1
ATOM 5211 C C . GLY B 1 140 ? 19.503 -4.201 120.608 1.00 34.09 280 GLY B C 1
ATOM 5212 O O . GLY B 1 140 ? 20.356 -5.004 120.232 1.00 34.21 280 GLY B O 1
ATOM 5213 N N . LEU B 1 141 ? 19.795 -2.969 121.033 1.00 34.87 281 LEU B N 1
ATOM 5214 C CA . LEU B 1 141 ? 21.107 -2.371 120.812 1.00 39.44 281 LEU B CA 1
ATOM 5215 C C . LEU B 1 141 ? 22.209 -3.128 121.536 1.00 40.51 281 LEU B C 1
ATOM 5216 O O . LEU B 1 141 ? 23.285 -3.363 120.967 1.00 38.84 281 LEU B O 1
ATOM 5221 N N . ILE B 1 142 ? 21.980 -3.484 122.805 1.00 38.54 282 ILE B N 1
ATOM 5222 C CA . ILE B 1 142 ? 23.020 -4.160 123.573 1.00 35.42 282 ILE B CA 1
ATOM 5223 C C . ILE B 1 142 ? 23.440 -5.434 122.869 1.00 37.20 282 ILE B C 1
ATOM 5224 O O . ILE B 1 142 ? 24.630 -5.671 122.628 1.00 27.42 282 ILE B O 1
ATOM 5229 N N . ARG B 1 143 ? 22.462 -6.278 122.529 1.00 38.42 283 ARG B N 1
ATOM 5230 C CA . ARG B 1 143 ? 22.804 -7.554 121.922 1.00 39.46 283 ARG B CA 1
ATOM 5231 C C . ARG B 1 143 ? 23.406 -7.351 120.541 1.00 37.90 283 ARG B C 1
ATOM 5232 O O . ARG B 1 143 ? 24.319 -8.089 120.149 1.00 35.67 283 ARG B O 1
ATOM 5240 N N . ALA B 1 144 ? 22.933 -6.342 119.806 1.00 28.15 284 ALA B N 1
ATOM 5241 C CA . ALA B 1 144 ? 23.491 -6.095 118.486 1.00 29.28 284 ALA B CA 1
ATOM 5242 C C . ALA B 1 144 ? 24.966 -5.696 118.578 1.00 29.29 284 ALA B C 1
ATOM 5243 O O . ALA B 1 144 ? 25.794 -6.187 117.804 1.00 30.64 284 ALA B O 1
ATOM 5245 N N . ARG B 1 145 ? 25.317 -4.851 119.553 1.00 28.71 285 ARG B N 1
ATOM 5246 C CA . ARG B 1 145 ? 26.705 -4.398 119.721 1.00 30.29 285 ARG B CA 1
ATOM 5247 C C . ARG B 1 145 ? 27.620 -5.529 120.165 1.00 28.68 285 ARG B C 1
ATOM 5248 O O . ARG B 1 145 ? 28.799 -5.563 119.794 1.00 29.12 285 ARG B O 1
ATOM 5256 N N . ILE B 1 146 ? 27.106 -6.441 120.987 1.00 27.14 286 ILE B N 1
ATOM 5257 C CA . ILE B 1 146 ? 27.877 -7.620 121.368 1.00 30.29 286 ILE B CA 1
ATOM 5258 C C . ILE B 1 146 ? 28.061 -8.542 120.167 1.00 29.12 286 ILE B C 1
ATOM 5259 O O . ILE B 1 146 ? 29.129 -9.143 119.985 1.00 31.46 286 ILE B O 1
ATOM 5264 N N . LEU B 1 147 ? 27.024 -8.673 119.329 1.00 33.24 287 LEU B N 1
ATOM 5265 C CA . LEU B 1 147 ? 27.168 -9.428 118.091 1.00 29.90 287 LEU B CA 1
ATOM 5266 C C . LEU B 1 147 ? 28.258 -8.827 117.202 1.00 29.65 287 LEU B C 1
ATOM 5267 O O . LEU B 1 147 ? 29.084 -9.555 116.636 1.00 35.15 287 LEU B O 1
ATOM 5272 N N . GLY B 1 148 ? 28.264 -7.500 117.057 1.00 30.59 288 GLY B N 1
ATOM 5273 C CA . GLY B 1 148 ? 29.315 -6.848 116.290 1.00 29.58 288 GLY B CA 1
ATOM 5274 C C . GLY B 1 148 ? 30.684 -7.046 116.913 1.00 36.51 288 GLY B C 1
ATOM 5275 O O . GLY B 1 148 ? 31.663 -7.353 116.224 1.00 37.94 288 GLY B O 1
ATOM 5276 N N . ALA B 1 149 ? 30.768 -6.866 118.234 1.00 28.75 289 ALA B N 1
ATOM 5277 C CA . ALA B 1 149 ? 32.024 -7.041 118.941 1.00 29.02 289 ALA B CA 1
ATOM 5278 C C . ALA B 1 149 ? 32.573 -8.450 118.754 1.00 35.54 289 ALA B C 1
ATOM 5279 O O . ALA B 1 149 ? 33.794 -8.637 118.700 1.00 36.97 289 ALA B O 1
ATOM 5281 N N . ASN B 1 150 ? 31.696 -9.452 118.655 1.00 39.11 290 ASN B N 1
ATOM 5282 C CA . ASN B 1 150 ? 32.171 -10.817 118.454 1.00 33.91 290 ASN B CA 1
ATOM 5283 C C . ASN B 1 150 ? 32.720 -11.044 117.052 1.00 31.88 290 ASN B C 1
ATOM 5284 O O . ASN B 1 150 ? 33.431 -12.025 116.838 1.00 36.10 290 ASN B O 1
ATOM 5289 N N . HIS B 1 151 ? 32.392 -10.182 116.089 1.00 30.27 291 HIS B N 1
ATOM 5290 C CA . HIS B 1 151 ? 32.933 -10.315 114.740 1.00 31.98 291 HIS B CA 1
ATOM 5291 C C . HIS B 1 151 ? 34.141 -9.428 114.500 1.00 37.01 291 HIS B C 1
ATOM 5292 O O . HIS B 1 151 ? 34.794 -9.564 113.458 1.00 42.04 291 HIS B O 1
ATOM 5299 N N . ALA B 1 152 ? 34.476 -8.569 115.461 1.00 32.72 292 ALA B N 1
ATOM 5300 C CA . ALA B 1 152 ? 35.547 -7.600 115.307 1.00 30.89 292 ALA B CA 1
ATOM 5301 C C . ALA B 1 152 ? 36.905 -8.215 115.608 1.00 33.68 292 ALA B C 1
ATOM 5302 O O . ALA B 1 152 ? 37.050 -9.049 116.509 1.00 34.76 292 ALA B O 1
ATOM 5304 N N . LYS B 1 153 ? 37.904 -7.806 114.828 1.00 37.38 293 LYS B N 1
ATOM 5305 C CA . LYS B 1 153 ? 39.257 -8.314 114.974 1.00 36.07 293 LYS B CA 1
ATOM 5306 C C . LYS B 1 153 ? 40.290 -7.233 115.249 1.00 35.60 293 LYS B C 1
ATOM 5307 O O . LYS B 1 153 ? 41.399 -7.569 115.661 1.00 35.33 293 LYS B O 1
ATOM 5313 N N . SER B 1 154 ? 39.966 -5.955 115.049 1.00 37.80 294 SER B N 1
ATOM 5314 C CA . SER B 1 154 ? 40.940 -4.891 115.268 1.00 34.12 294 SER B CA 1
ATOM 5315 C C . SER B 1 154 ? 41.141 -4.647 116.761 1.00 33.03 294 SER B C 1
ATOM 5316 O O . SER B 1 154 ? 40.322 -5.062 117.583 1.00 35.63 294 SER B O 1
ATOM 5319 N N . PRO B 1 155 ? 42.244 -3.992 117.142 1.00 38.63 295 PRO B N 1
ATOM 5320 C CA . PRO B 1 155 ? 42.486 -3.765 118.575 1.00 31.85 295 PRO B CA 1
ATOM 5321 C C . PRO B 1 155 ? 41.502 -2.803 119.215 1.00 32.82 295 PRO B C 1
ATOM 5322 O O . PRO B 1 155 ? 41.329 -2.851 120.435 1.00 33.77 295 PRO B O 1
ATOM 5326 N N . VAL B 1 156 ? 40.828 -1.953 118.449 1.00 23.42 296 VAL B N 1
ATOM 5327 C CA . VAL B 1 156 ? 39.931 -0.957 119.017 1.00 23.58 296 VAL B CA 1
ATOM 5328 C C . VAL B 1 156 ? 38.543 -1.125 118.408 1.00 31.91 296 VAL B C 1
ATOM 5329 O O . VAL B 1 156 ? 38.411 -1.468 117.229 1.00 30.24 296 VAL B O 1
ATOM 5333 N N . LEU B 1 157 ? 37.513 -0.949 119.234 1.00 29.79 297 LEU B N 1
ATOM 5334 C CA . LEU B 1 157 ? 36.127 -0.890 118.784 1.00 19.29 297 LEU B CA 1
ATOM 5335 C C . LEU B 1 157 ? 35.652 0.547 118.849 1.00 23.07 297 LEU B C 1
ATOM 5336 O O . LEU B 1 157 ? 35.811 1.203 119.886 1.00 29.81 297 LEU B O 1
ATOM 5341 N N . THR B 1 158 ? 35.041 1.021 117.765 1.00 23.28 298 THR B N 1
ATOM 5342 C CA . THR B 1 158 ? 34.355 2.307 117.749 1.00 28.21 298 THR B CA 1
ATOM 5343 C C . THR B 1 158 ? 32.882 2.046 117.450 1.00 31.43 298 THR B C 1
ATOM 5344 O O . THR B 1 158 ? 32.544 1.467 116.406 1.00 28.10 298 THR B O 1
ATOM 5348 N N . TYR B 1 159 ? 32.009 2.445 118.378 1.00 23.71 299 TYR B N 1
ATOM 5349 C CA . TYR B 1 159 ? 30.570 2.320 118.185 1.00 21.69 299 TYR B CA 1
ATOM 5350 C C . TYR B 1 159 ? 30.013 3.641 117.693 1.00 19.87 299 TYR B C 1
ATOM 5351 O O . TYR B 1 159 ? 30.301 4.694 118.269 1.00 26.73 299 TYR B O 1
ATOM 5360 N N . LEU B 1 160 ? 29.254 3.578 116.602 1.00 25.17 300 LEU B N 1
ATOM 5361 C CA . LEU B 1 160 ? 28.483 4.698 116.077 1.00 27.14 300 LEU B CA 1
ATOM 5362 C C . LEU B 1 160 ? 27.042 4.245 115.933 1.00 27.20 300 LEU B C 1
ATOM 5363 O O . LEU B 1 160 ? 26.771 3.061 115.734 1.00 32.91 300 LEU B O 1
ATOM 5368 N N . ASP B 1 161 ? 26.105 5.179 115.930 1.00 24.08 301 ASP B N 1
ATOM 5369 C CA . ASP B 1 161 ? 24.776 4.720 115.564 1.00 31.86 301 ASP B CA 1
ATOM 5370 C C . ASP B 1 161 ? 24.502 5.032 114.094 1.00 28.26 301 ASP B C 1
ATOM 5371 O O . ASP B 1 161 ? 25.319 5.632 113.391 1.00 24.43 301 ASP B O 1
ATOM 5376 N N . SER B 1 162 ? 23.357 4.563 113.616 1.00 27.00 302 SER B N 1
ATOM 5377 C CA . SER B 1 162 ? 23.133 4.490 112.178 1.00 29.16 302 SER B CA 1
ATOM 5378 C C . SER B 1 162 ? 22.725 5.824 111.562 1.00 24.51 302 SER B C 1
ATOM 5379 O O . SER B 1 162 ? 22.502 5.883 110.350 1.00 27.42 302 SER B O 1
ATOM 5382 N N . HIS B 1 163 ? 22.609 6.887 112.355 1.00 22.06 303 HIS B N 1
ATOM 5383 C CA . HIS B 1 163 ? 22.260 8.210 111.848 1.00 23.28 303 HIS B CA 1
ATOM 5384 C C . HIS B 1 163 ? 23.236 9.252 112.396 1.00 24.88 303 HIS B C 1
ATOM 5385 O O . HIS B 1 163 ? 22.849 10.219 113.054 1.00 28.19 303 HIS B O 1
ATOM 5392 N N . CYS B 1 164 ? 24.513 9.055 112.077 1.00 24.57 304 CYS B N 1
ATOM 5393 C CA . CYS B 1 164 ? 25.621 9.932 112.427 1.00 24.94 304 CYS B CA 1
ATOM 5394 C C . CYS B 1 164 ? 26.333 10.428 111.174 1.00 22.31 304 CYS B C 1
ATOM 5395 O O . CYS B 1 164 ? 26.221 9.834 110.100 1.00 24.87 304 CYS B O 1
ATOM 5398 N N . GLU B 1 165 ? 27.102 11.510 111.342 1.00 26.23 305 GLU B N 1
ATOM 5399 C CA . GLU B 1 165 ? 28.052 11.976 110.335 1.00 28.70 305 GLU B CA 1
ATOM 5400 C C . GLU B 1 165 ? 29.359 12.337 111.037 1.00 21.75 305 GLU B C 1
ATOM 5401 O O . GLU B 1 165 ? 29.414 13.295 111.815 1.00 26.52 305 GLU B O 1
ATOM 5407 N N . CYS B 1 166 ? 30.394 11.545 110.783 1.00 24.04 306 CYS B N 1
ATOM 5408 C CA . CYS B 1 166 ? 31.742 11.880 111.223 1.00 29.64 306 CYS B CA 1
ATOM 5409 C C . CYS B 1 166 ? 32.215 13.144 110.520 1.00 29.61 306 CYS B C 1
ATOM 5410 O O . CYS B 1 166 ? 31.822 13.422 109.391 1.00 27.82 306 CYS B O 1
ATOM 5413 N N . THR B 1 167 ? 33.075 13.909 111.186 1.00 26.39 307 THR B N 1
ATOM 5414 C CA . THR B 1 167 ? 33.588 15.161 110.637 1.00 24.25 307 THR B CA 1
ATOM 5415 C C . THR B 1 167 ? 35.092 15.079 110.424 1.00 22.80 307 THR B C 1
ATOM 5416 O O . THR B 1 167 ? 35.746 14.093 110.782 1.00 27.39 307 THR B O 1
ATOM 5420 N N . GLU B 1 168 ? 35.628 16.157 109.846 1.00 23.07 308 GLU B N 1
ATOM 5421 C CA . GLU B 1 168 ? 37.053 16.292 109.563 1.00 26.58 308 GLU B CA 1
ATOM 5422 C C . GLU B 1 168 ? 37.900 16.059 110.807 1.00 31.29 308 GLU B C 1
ATOM 5423 O O . GLU B 1 168 ? 37.740 16.756 111.810 1.00 25.58 308 GLU B O 1
ATOM 5429 N N . GLY B 1 169 ? 38.840 15.117 110.723 1.00 30.93 309 GLY B N 1
ATOM 5430 C CA . GLY B 1 169 ? 39.757 14.867 111.822 1.00 25.38 309 GLY B CA 1
ATOM 5431 C C . GLY B 1 169 ? 39.126 14.265 113.069 1.00 31.67 309 GLY B C 1
ATOM 5432 O O . GLY B 1 169 ? 39.664 14.435 114.168 1.00 30.06 309 GLY B O 1
ATOM 5433 N N . TRP B 1 170 ? 37.999 13.558 112.926 1.00 25.78 310 TRP B N 1
ATOM 5434 C CA . TRP B 1 170 ? 37.284 13.024 114.090 1.00 21.61 310 TRP B CA 1
ATOM 5435 C C . TRP B 1 170 ? 37.988 11.812 114.688 1.00 25.37 310 TRP B C 1
ATOM 5436 O O . TRP B 1 170 ? 37.845 11.545 115.885 1.00 26.48 310 TRP B O 1
ATOM 5447 N N . LEU B 1 171 ? 38.709 11.035 113.880 1.00 27.71 311 LEU B N 1
ATOM 5448 C CA . LEU B 1 171 ? 39.148 9.726 114.350 1.00 26.61 311 LEU B CA 1
ATOM 5449 C C . LEU B 1 171 ? 40.488 9.775 115.083 1.00 30.78 311 LEU B C 1
ATOM 5450 O O . LEU B 1 171 ? 40.630 9.172 116.152 1.00 32.76 311 LEU B O 1
ATOM 5455 N N . GLU B 1 172 ? 41.484 10.457 114.527 1.00 28.98 312 GLU B N 1
ATOM 5456 C CA . GLU B 1 172 ? 42.802 10.460 115.160 1.00 28.71 312 GLU B CA 1
ATOM 5457 C C . GLU B 1 172 ? 42.778 10.868 116.628 1.00 31.15 312 GLU B C 1
ATOM 5458 O O . GLU B 1 172 ? 43.415 10.170 117.435 1.00 25.05 312 GLU B O 1
ATOM 5464 N N . PRO B 1 173 ? 42.053 11.910 117.053 1.00 29.50 313 PRO B N 1
ATOM 5465 C CA . PRO B 1 173 ? 42.096 12.287 118.478 1.00 28.07 313 PRO B CA 1
ATOM 5466 C C . PRO B 1 173 ? 41.553 11.218 119.412 1.00 28.11 313 PRO B C 1
ATOM 5467 O O . PRO B 1 173 ? 42.033 11.109 120.550 1.00 28.51 313 PRO B O 1
ATOM 5471 N N . LEU B 1 174 ? 40.574 10.421 118.970 1.00 22.65 314 LEU B N 1
ATOM 5472 C CA . LEU B 1 174 ? 40.063 9.327 119.799 1.00 23.07 314 LEU B CA 1
ATOM 5473 C C . LEU B 1 174 ? 41.094 8.205 119.910 1.00 28.80 314 LEU B C 1
ATOM 5474 O O . LEU B 1 174 ? 41.394 7.720 121.009 1.00 23.85 314 LEU B O 1
ATOM 5479 N N . LEU B 1 175 ? 41.637 7.772 118.768 1.00 23.76 315 LEU B N 1
ATOM 5480 C CA . LEU B 1 175 ? 42.616 6.689 118.763 1.00 26.34 315 LEU B CA 1
ATOM 5481 C C . LEU B 1 175 ? 43.898 7.089 119.472 1.00 28.66 315 LEU B C 1
ATOM 5482 O O . LEU B 1 175 ? 44.592 6.232 120.030 1.00 30.90 315 LEU B O 1
ATOM 5487 N N . ASP B 1 176 ? 44.239 8.377 119.438 1.00 30.07 316 ASP B N 1
ATOM 5488 C CA . ASP B 1 176 ? 45.422 8.852 120.145 1.00 26.63 316 ASP B CA 1
ATOM 5489 C C . ASP B 1 176 ? 45.323 8.613 121.650 1.00 37.41 316 ASP B C 1
ATOM 5490 O O . ASP B 1 176 ? 46.316 8.245 122.291 1.00 35.56 316 ASP B O 1
ATOM 5495 N N . ARG B 1 177 ? 44.141 8.822 122.242 1.00 27.82 317 ARG B N 1
ATOM 5496 C CA . ARG B 1 177 ? 44.024 8.631 123.689 1.00 29.72 317 ARG B CA 1
ATOM 5497 C C . ARG B 1 177 ? 44.182 7.164 124.069 1.00 27.21 317 ARG B C 1
ATOM 5498 O O . ARG B 1 177 ? 44.847 6.845 125.062 1.00 32.01 317 ARG B O 1
ATOM 5506 N N . ILE B 1 178 ? 43.596 6.261 123.283 1.00 24.47 318 ILE B N 1
ATOM 5507 C CA . ILE B 1 178 ? 43.722 4.833 123.559 1.00 36.19 318 ILE B CA 1
ATOM 5508 C C . ILE B 1 178 ? 45.148 4.340 123.293 1.00 34.13 318 ILE B C 1
ATOM 5509 O O . ILE B 1 178 ? 45.649 3.464 124.003 1.00 28.43 318 ILE B O 1
ATOM 5514 N N . ALA B 1 179 ? 45.821 4.881 122.268 1.00 37.91 319 ALA B N 1
ATOM 5515 C CA . ALA B 1 179 ? 47.221 4.516 122.033 1.00 38.14 319 ALA B CA 1
ATOM 5516 C C . ALA B 1 179 ? 48.086 4.858 123.235 1.00 37.14 319 ALA B C 1
ATOM 5517 O O . ALA B 1 179 ? 49.029 4.132 123.566 1.00 38.14 319 ALA B O 1
ATOM 5519 N N . ARG B 1 180 ? 47.793 5.980 123.885 1.00 39.08 320 ARG B N 1
ATOM 5520 C CA . ARG B 1 180 ? 48.585 6.395 125.031 1.00 38.14 320 ARG B CA 1
ATOM 5521 C C . ARG B 1 180 ? 48.293 5.525 126.248 1.00 34.39 320 ARG B C 1
ATOM 5522 O O . ARG B 1 180 ? 49.202 5.245 127.038 1.00 40.89 320 ARG B O 1
ATOM 5530 N N . ASN B 1 181 ? 47.053 5.067 126.403 1.00 30.68 321 ASN B N 1
ATOM 5531 C CA . ASN B 1 181 ? 46.709 4.208 127.533 1.00 29.64 321 ASN B CA 1
ATOM 5532 C C . ASN B 1 181 ? 45.489 3.401 127.129 1.00 36.25 321 ASN B C 1
ATOM 5533 O O . ASN B 1 181 ? 44.423 3.974 126.871 1.00 26.40 321 ASN B O 1
ATOM 5538 N N . SER B 1 182 ? 45.642 2.079 127.052 1.00 28.42 322 SER B N 1
ATOM 5539 C CA . SER B 1 182 ? 44.571 1.252 126.509 1.00 36.08 322 SER B CA 1
ATOM 5540 C C . SER B 1 182 ? 43.371 1.117 127.446 1.00 26.28 322 SER B C 1
ATOM 5541 O O . SER B 1 182 ? 42.335 0.606 127.011 1.00 39.19 322 SER B O 1
ATOM 5544 N N . THR B 1 183 ? 43.464 1.559 128.700 1.00 31.87 323 THR B N 1
ATOM 5545 C CA . THR B 1 183 ? 42.302 1.572 129.585 1.00 36.35 323 THR B CA 1
ATOM 5546 C C . THR B 1 183 ? 41.497 2.854 129.466 1.00 37.08 323 THR B C 1
ATOM 5547 O O . THR B 1 183 ? 40.541 3.043 130.227 1.00 32.72 323 THR B O 1
ATOM 5551 N N . THR B 1 184 ? 41.843 3.725 128.521 1.00 28.62 324 THR B N 1
ATOM 5552 C CA . THR B 1 184 ? 41.087 4.949 128.290 1.00 26.50 324 THR B CA 1
ATOM 5553 C C . THR B 1 184 ? 39.931 4.685 127.328 1.00 28.91 324 THR B C 1
ATOM 5554 O O . THR B 1 184 ? 40.116 4.112 126.248 1.00 30.71 324 THR B O 1
ATOM 5558 N N . VAL B 1 185 ? 38.738 5.083 127.741 1.00 27.91 325 VAL B N 1
ATOM 5559 C CA . VAL B 1 185 ? 37.541 5.027 126.911 1.00 20.04 325 VAL B CA 1
ATOM 5560 C C . VAL B 1 185 ? 37.213 6.452 126.493 1.00 25.91 325 VAL B C 1
ATOM 5561 O O . VAL B 1 185 ? 37.323 7.383 127.297 1.00 26.87 325 VAL B O 1
ATOM 5565 N N . VAL B 1 186 ? 36.866 6.643 125.227 1.00 21.91 326 VAL B N 1
ATOM 5566 C CA . VAL B 1 186 ? 36.795 8.000 124.705 1.00 21.04 326 VAL B CA 1
ATOM 5567 C C . VAL B 1 186 ? 35.491 8.209 123.962 1.00 22.57 326 VAL B C 1
ATOM 5568 O O . VAL B 1 186 ? 34.947 7.285 123.350 1.00 33.00 326 VAL B O 1
ATOM 5572 N N . CYS B 1 187 ? 34.994 9.448 124.013 1.00 24.47 327 CYS B N 1
ATOM 5573 C CA . CYS B 1 187 ? 33.829 9.849 123.237 1.00 19.95 327 CYS B CA 1
ATOM 5574 C C . CYS B 1 187 ? 34.113 11.104 122.428 1.00 23.54 327 CYS B C 1
ATOM 5575 O O . CYS B 1 187 ? 34.767 12.031 122.925 1.00 23.65 327 CYS B O 1
ATOM 5578 N N . PRO B 1 188 ? 33.606 11.187 121.201 1.00 24.75 328 PRO B N 1
ATOM 5579 C CA . PRO B 1 188 ? 33.587 12.475 120.512 1.00 25.60 328 PRO B CA 1
ATOM 5580 C C . PRO B 1 188 ? 32.607 13.415 121.196 1.00 27.65 328 PRO B C 1
ATOM 5581 O O . PRO B 1 188 ? 31.696 12.990 121.904 1.00 26.94 328 PRO B O 1
ATOM 5585 N N . VAL B 1 189 ? 32.789 14.711 120.961 1.00 28.20 329 VAL B N 1
ATOM 5586 C CA . VAL B 1 189 ? 31.697 15.648 121.185 1.00 26.35 329 VAL B CA 1
ATOM 5587 C C . VAL B 1 189 ? 30.580 15.324 120.197 1.00 30.33 329 VAL B C 1
ATOM 5588 O O . VAL B 1 189 ? 30.821 15.128 118.996 1.00 29.81 329 VAL B O 1
ATOM 5592 N N . ILE B 1 190 ? 29.356 15.225 120.691 1.00 30.33 330 ILE B N 1
ATOM 5593 C CA . ILE B 1 190 ? 28.221 14.815 119.864 1.00 28.10 330 ILE B CA 1
ATOM 5594 C C . ILE B 1 190 ? 27.462 16.071 119.460 1.00 27.43 330 ILE B C 1
ATOM 5595 O O . ILE B 1 190 ? 26.908 16.768 120.315 1.00 28.18 330 ILE B O 1
ATOM 5600 N N . ASP B 1 191 ? 27.477 16.401 118.167 1.00 26.43 331 ASP B N 1
ATOM 5601 C CA . ASP B 1 191 ? 26.841 17.607 117.650 1.00 27.29 331 ASP B CA 1
ATOM 5602 C C . ASP B 1 191 ? 25.446 17.283 117.103 1.00 26.97 331 ASP B C 1
ATOM 5603 O O . ASP B 1 191 ? 25.141 16.144 116.745 1.00 27.88 331 ASP B O 1
ATOM 5608 N N . VAL B 1 192 ? 24.605 18.304 117.030 1.00 29.23 332 VAL B N 1
ATOM 5609 C CA . VAL B 1 192 ? 23.207 18.148 116.637 1.00 32.04 332 VAL B CA 1
ATOM 5610 C C . VAL B 1 192 ? 23.090 18.236 115.120 1.00 29.24 332 VAL B C 1
ATOM 5611 O O . VAL B 1 192 ? 23.521 19.221 114.516 1.00 34.77 332 VAL B O 1
ATOM 5615 N N . ILE B 1 193 ? 22.482 17.219 114.503 1.00 26.31 333 ILE B N 1
ATOM 5616 C CA . ILE B 1 193 ? 21.972 17.330 113.139 1.00 26.03 333 ILE B CA 1
ATOM 5617 C C . ILE B 1 193 ? 20.459 17.450 113.225 1.00 28.63 333 ILE B C 1
ATOM 5618 O O . ILE B 1 193 ? 19.799 16.599 113.833 1.00 23.79 333 ILE B O 1
ATOM 5623 N N . SER B 1 194 ? 19.905 18.497 112.620 1.00 26.93 334 SER B N 1
ATOM 5624 C CA . SER B 1 194 ? 18.484 18.761 112.790 1.00 31.79 334 SER B CA 1
ATOM 5625 C C . SER B 1 194 ? 17.639 17.639 112.196 1.00 32.84 334 SER B C 1
ATOM 5626 O O . SER B 1 194 ? 17.856 17.203 111.061 1.00 29.22 334 SER B O 1
ATOM 5629 N N . ASP B 1 195 ? 16.653 17.186 112.970 1.00 31.87 335 ASP B N 1
ATOM 5630 C CA . ASP B 1 195 ? 15.721 16.195 112.467 1.00 26.16 335 ASP B CA 1
ATOM 5631 C C . ASP B 1 195 ? 14.841 16.755 111.360 1.00 26.07 335 ASP B C 1
ATOM 5632 O O . ASP B 1 195 ? 14.349 15.988 110.526 1.00 30.72 335 ASP B O 1
ATOM 5637 N N . GLU B 1 196 ? 14.671 18.074 111.304 1.00 31.83 336 GLU B N 1
ATOM 5638 C CA A GLU B 1 196 ? 13.777 18.685 110.332 0.30 35.70 336 GLU B CA 1
ATOM 5639 C CA B GLU B 1 196 ? 13.778 18.690 110.334 0.70 35.87 336 GLU B CA 1
ATOM 5640 C C . GLU B 1 196 ? 14.500 19.118 109.062 1.00 38.00 336 GLU B C 1
ATOM 5641 O O . GLU B 1 196 ? 13.984 18.913 107.955 1.00 30.64 336 GLU B O 1
ATOM 5652 N N . THR B 1 197 ? 15.688 19.713 109.194 1.00 35.97 337 THR B N 1
ATOM 5653 C CA . THR B 1 197 ? 16.406 20.265 108.055 1.00 33.57 337 THR B CA 1
ATOM 5654 C C . THR B 1 197 ? 17.705 19.549 107.740 1.00 28.00 337 THR B C 1
ATOM 5655 O O . THR B 1 197 ? 18.315 19.849 106.710 1.00 32.72 337 THR B O 1
ATOM 5659 N N . LEU B 1 198 ? 18.146 18.632 108.594 1.00 30.05 338 LEU B N 1
ATOM 5660 C CA . LEU B 1 198 ? 19.458 17.987 108.532 1.00 33.34 338 LEU B CA 1
ATOM 5661 C C . LEU B 1 198 ? 20.611 18.983 108.702 1.00 27.14 338 LEU B C 1
ATOM 5662 O O . LEU B 1 198 ? 21.771 18.626 108.482 1.00 27.86 338 LEU B O 1
ATOM 5667 N N . GLU B 1 199 ? 20.323 20.211 109.123 1.00 26.27 339 GLU B N 1
ATOM 5668 C CA . GLU B 1 199 ? 21.378 21.174 109.401 1.00 31.32 339 GLU B CA 1
ATOM 5669 C C . GLU B 1 199 ? 22.314 20.641 110.470 1.00 26.59 339 GLU B C 1
ATOM 5670 O O . GLU B 1 199 ? 21.880 20.021 111.447 1.00 33.49 339 GLU B O 1
ATOM 5676 N N . TYR B 1 200 ? 23.608 20.833 110.248 1.00 35.99 340 TYR B N 1
ATOM 5677 C CA . TYR B 1 200 ? 24.639 20.434 111.199 1.00 36.59 340 TYR B CA 1
ATOM 5678 C C . TYR B 1 200 ? 25.036 21.651 112.024 1.00 33.48 340 TYR B C 1
ATOM 5679 O O . TYR B 1 200 ? 25.244 22.732 111.471 1.00 41.39 340 TYR B O 1
ATOM 5688 N N . HIS B 1 201 ? 25.130 21.476 113.338 1.00 39.82 341 HIS B N 1
ATOM 5689 C CA . HIS B 1 201 ? 25.442 22.557 114.270 1.00 43.13 341 HIS B CA 1
ATOM 5690 C C . HIS B 1 201 ? 26.663 22.165 115.088 1.00 44.38 341 HIS B C 1
ATOM 5691 O O . HIS B 1 201 ? 26.703 21.068 115.655 1.00 46.26 341 HIS B O 1
ATOM 5698 N N . TYR B 1 202 ? 27.650 23.053 115.164 1.00 40.51 342 TYR B N 1
ATOM 5699 C CA . TYR B 1 202 ? 28.795 22.821 116.034 1.00 43.50 342 TYR B CA 1
ATOM 5700 C C . TYR B 1 202 ? 29.134 24.098 116.793 1.00 43.62 342 TYR B C 1
ATOM 5701 O O . TYR B 1 202 ? 28.807 25.204 116.359 1.00 39.44 342 TYR B O 1
ATOM 5710 N N . ARG B 1 203 ? 29.756 23.929 117.956 1.00 47.15 343 ARG B N 1
ATOM 5711 C CA . ARG B 1 203 ? 30.259 25.024 118.774 1.00 55.13 343 ARG B CA 1
ATOM 5712 C C . ARG B 1 203 ? 31.754 24.852 119.008 1.00 52.33 343 ARG B C 1
ATOM 5713 O O . ARG B 1 203 ? 32.331 23.783 118.770 1.00 40.91 343 ARG B O 1
ATOM 5721 N N . ASP B 1 204 ? 32.386 25.920 119.493 1.00 53.42 344 ASP B N 1
ATOM 5722 C CA . ASP B 1 204 ? 33.783 25.799 119.865 1.00 51.09 344 ASP B CA 1
ATOM 5723 C C . ASP B 1 204 ? 33.896 25.007 121.166 1.00 46.99 344 ASP B C 1
ATOM 5724 O O . ASP B 1 204 ? 32.897 24.674 121.814 1.00 41.19 344 ASP B O 1
ATOM 5729 N N . SER B 1 205 ? 35.135 24.708 121.559 1.00 48.96 345 SER B N 1
ATOM 5730 C CA . SER B 1 205 ? 35.333 23.834 122.711 1.00 44.06 345 SER B CA 1
ATOM 5731 C C . SER B 1 205 ? 34.941 24.491 124.028 1.00 51.00 345 SER B C 1
ATOM 5732 O O . SER B 1 205 ? 34.888 23.799 125.048 1.00 55.89 345 SER B O 1
ATOM 5735 N N . GLY B 1 206 ? 34.656 25.794 124.034 1.00 50.42 346 GLY B N 1
ATOM 5736 C CA . GLY B 1 206 ? 34.263 26.447 125.270 1.00 48.03 346 GLY B CA 1
ATOM 5737 C C . GLY B 1 206 ? 32.969 25.899 125.842 1.00 52.38 346 GLY B C 1
ATOM 5738 O O . GLY B 1 206 ? 32.817 25.781 127.061 1.00 50.14 346 GLY B O 1
ATOM 5739 N N . GLY B 1 207 ? 32.033 25.521 124.979 1.00 56.88 347 GLY B N 1
ATOM 5740 C CA . GLY B 1 207 ? 30.751 25.079 125.486 1.00 61.15 347 GLY B CA 1
ATOM 5741 C C . GLY B 1 207 ? 30.612 23.579 125.655 1.00 54.68 347 GLY B C 1
ATOM 5742 O O . GLY B 1 207 ? 29.501 23.052 125.540 1.00 51.30 347 GLY B O 1
ATOM 5743 N N . VAL B 1 208 ? 31.716 22.871 125.909 1.00 52.00 348 VAL B N 1
ATOM 5744 C CA . VAL B 1 208 ? 31.661 21.412 125.934 1.00 46.92 348 VAL B CA 1
ATOM 5745 C C . VAL B 1 208 ? 30.990 20.954 127.221 1.00 36.63 348 VAL B C 1
ATOM 5746 O O . VAL B 1 208 ? 31.315 21.423 128.318 1.00 35.17 348 VAL B O 1
ATOM 5750 N N . ASN B 1 209 ? 30.037 20.049 127.095 1.00 34.94 349 ASN B N 1
ATOM 5751 C CA . ASN B 1 209 ? 29.437 19.449 128.272 1.00 37.46 349 ASN B CA 1
ATOM 5752 C C . ASN B 1 209 ? 29.987 18.051 128.474 1.00 32.99 349 ASN B C 1
ATOM 5753 O O . ASN B 1 209 ? 30.476 17.398 127.549 1.00 34.30 349 ASN B O 1
ATOM 5758 N N . VAL B 1 210 ? 29.910 17.605 129.713 1.00 29.11 350 VAL B N 1
ATOM 5759 C CA . VAL B 1 210 ? 30.456 16.321 130.113 1.00 28.98 350 VAL B CA 1
ATOM 5760 C C . VAL B 1 210 ? 29.313 15.494 130.724 1.00 27.38 350 VAL B C 1
ATOM 5761 O O . VAL B 1 210 ? 28.251 16.027 131.062 1.00 22.91 350 VAL B O 1
ATOM 5765 N N . GLY B 1 211 ? 29.514 14.181 130.834 1.00 25.22 351 GLY B N 1
ATOM 5766 C CA . GLY B 1 211 ? 28.430 13.279 131.220 1.00 20.87 351 GLY B CA 1
ATOM 5767 C C . GLY B 1 211 ? 28.303 13.056 132.718 1.00 21.55 351 GLY B C 1
ATOM 5768 O O . GLY B 1 211 ? 29.293 12.787 133.403 1.00 27.90 351 GLY B O 1
ATOM 5769 N N . GLY B 1 212 ? 27.070 13.132 133.219 1.00 22.02 352 GLY B N 1
ATOM 5770 C CA . GLY B 1 212 ? 26.754 12.805 134.591 1.00 22.75 352 GLY B CA 1
ATOM 5771 C C . GLY B 1 212 ? 25.551 11.876 134.668 1.00 22.65 352 GLY B C 1
ATOM 5772 O O . GLY B 1 212 ? 25.260 11.119 133.737 1.00 26.99 352 GLY B O 1
ATOM 5773 N N . PHE B 1 213 ? 24.836 11.953 135.792 1.00 23.66 353 PHE B N 1
ATOM 5774 C CA . PHE B 1 213 ? 23.588 11.208 135.886 1.00 23.89 353 PHE B CA 1
ATOM 5775 C C . PHE B 1 213 ? 22.718 11.822 136.971 1.00 30.55 353 PHE B C 1
ATOM 5776 O O . PHE B 1 213 ? 23.205 12.503 137.883 1.00 34.20 353 PHE B O 1
ATOM 5784 N N . ASP B 1 214 ? 21.414 11.585 136.841 1.00 30.89 354 ASP B N 1
ATOM 5785 C CA . ASP B 1 214 ? 20.422 11.924 137.850 1.00 33.27 354 ASP B CA 1
ATOM 5786 C C . ASP B 1 214 ? 20.155 10.708 138.721 1.00 36.70 354 ASP B C 1
ATOM 5787 O O . ASP B 1 214 ? 20.442 9.570 138.340 1.00 33.95 354 ASP B O 1
ATOM 5792 N N . TRP B 1 215 ? 19.552 10.956 139.880 1.00 31.84 355 TRP B N 1
ATOM 5793 C CA . TRP B 1 215 ? 19.283 9.880 140.820 1.00 34.62 355 TRP B CA 1
ATOM 5794 C C . TRP B 1 215 ? 18.033 9.083 140.468 1.00 30.52 355 TRP B C 1
ATOM 5795 O O . TRP B 1 215 ? 17.628 8.220 141.247 1.00 31.45 355 TRP B O 1
ATOM 5806 N N . ASN B 1 216 ? 17.414 9.362 139.325 1.00 30.06 356 ASN B N 1
ATOM 5807 C CA A ASN B 1 216 ? 16.530 8.395 138.690 0.80 36.76 356 ASN B CA 1
ATOM 5808 C CA B ASN B 1 216 ? 16.524 8.438 138.645 0.20 35.58 356 ASN B CA 1
ATOM 5809 C C . ASN B 1 216 ? 17.301 7.471 137.759 1.00 28.43 356 ASN B C 1
ATOM 5810 O O . ASN B 1 216 ? 16.694 6.767 136.949 1.00 32.51 356 ASN B O 1
ATOM 5819 N N . LEU B 1 217 ? 18.629 7.461 137.898 1.00 27.48 357 LEU B N 1
ATOM 5820 C CA . LEU B 1 217 ? 19.567 6.700 137.076 1.00 31.81 357 LEU B CA 1
ATOM 5821 C C . LEU B 1 217 ? 19.364 6.973 135.588 1.00 30.52 357 LEU B C 1
ATOM 5822 O O . LEU B 1 217 ? 19.529 6.096 134.743 1.00 36.78 357 LEU B O 1
ATOM 5827 N N . GLN B 1 218 ? 19.037 8.217 135.256 1.00 31.00 358 GLN B N 1
ATOM 5828 C CA . GLN B 1 218 ? 19.053 8.667 133.868 1.00 34.02 358 GLN B CA 1
ATOM 5829 C C . GLN B 1 218 ? 20.302 9.505 133.602 1.00 26.17 358 GLN B C 1
ATOM 5830 O O . GLN B 1 218 ? 20.705 10.315 134.443 1.00 32.68 358 GLN B O 1
ATOM 5836 N N . PHE B 1 219 ? 20.918 9.279 132.437 1.00 22.22 359 PHE B N 1
ATOM 5837 C CA . PHE B 1 219 ? 22.028 10.101 131.968 1.00 22.66 359 PHE B CA 1
ATOM 5838 C C . PHE B 1 219 ? 21.626 11.574 131.879 1.00 28.49 359 PHE B C 1
ATOM 5839 O O . PHE B 1 219 ? 20.503 11.911 131.507 1.00 27.32 359 PHE B O 1
ATOM 5847 N N . SER B 1 220 ? 22.574 12.458 132.184 1.00 28.92 360 SER B N 1
ATOM 5848 C CA . SER B 1 220 ? 22.354 13.894 132.055 1.00 34.94 360 SER B CA 1
ATOM 5849 C C . SER B 1 220 ? 23.683 14.576 131.735 1.00 33.36 360 SER B C 1
ATOM 5850 O O . SER B 1 220 ? 24.755 14.013 131.957 1.00 27.25 360 SER B O 1
ATOM 5853 N N . TRP B 1 221 ? 23.595 15.776 131.160 1.00 28.09 361 TRP B N 1
ATOM 5854 C CA . TRP B 1 221 ? 24.758 16.588 130.838 1.00 31.53 361 TRP B CA 1
ATOM 5855 C C . TRP B 1 221 ? 24.971 17.633 131.920 1.00 37.08 361 TRP B C 1
ATOM 5856 O O . TRP B 1 221 ? 24.022 18.108 132.541 1.00 40.45 361 TRP B O 1
ATOM 5867 N N . HIS B 1 222 ? 26.231 17.977 132.151 1.00 33.76 362 HIS B N 1
ATOM 5868 C CA . HIS B 1 222 ? 26.560 19.138 132.960 1.00 31.10 362 HIS B CA 1
ATOM 5869 C C . HIS B 1 222 ? 27.805 19.795 132.378 1.00 37.46 362 HIS B C 1
ATOM 5870 O O . HIS B 1 222 ? 28.592 19.134 131.687 1.00 33.04 362 HIS B O 1
ATOM 5877 N N . PRO B 1 223 ? 27.991 21.098 132.605 1.00 41.65 363 PRO B N 1
ATOM 5878 C CA . PRO B 1 223 ? 29.203 21.760 132.106 1.00 38.78 363 PRO B CA 1
ATOM 5879 C C . PRO B 1 223 ? 30.433 21.234 132.821 1.00 38.15 363 PRO B C 1
ATOM 5880 O O . PRO B 1 223 ? 30.375 20.828 133.987 1.00 44.06 363 PRO B O 1
ATOM 5884 N N . VAL B 1 224 ? 31.550 21.245 132.099 1.00 34.03 364 VAL B N 1
ATOM 5885 C CA . VAL B 1 224 ? 32.847 20.849 132.641 1.00 31.08 364 VAL B CA 1
ATOM 5886 C C . VAL B 1 224 ? 33.060 21.579 133.953 1.00 35.05 364 VAL B C 1
ATOM 5887 O O . VAL B 1 224 ? 33.048 22.813 133.957 1.00 38.20 364 VAL B O 1
ATOM 5891 N N . PRO B 1 225 ? 33.242 20.875 135.069 1.00 41.80 365 PRO B N 1
ATOM 5892 C CA . PRO B 1 225 ? 33.400 21.555 136.357 1.00 35.59 365 PRO B CA 1
ATOM 5893 C C . PRO B 1 225 ? 34.697 22.343 136.404 1.00 42.23 365 PRO B C 1
ATOM 5894 O O . PRO B 1 225 ? 35.640 22.087 135.652 1.00 45.43 365 PRO B O 1
ATOM 5898 N N . GLU B 1 226 ? 34.741 23.310 137.329 1.00 45.96 366 GLU B N 1
ATOM 5899 C CA . GLU B 1 226 ? 35.931 24.145 137.458 1.00 51.54 366 GLU B CA 1
ATOM 5900 C C . GLU B 1 226 ? 37.145 23.333 137.881 1.00 43.59 366 GLU B C 1
ATOM 5901 O O . GLU B 1 226 ? 38.274 23.644 137.482 1.00 42.58 366 GLU B O 1
ATOM 5907 N N . ARG B 1 227 ? 36.932 22.284 138.673 1.00 39.39 367 ARG B N 1
ATOM 5908 C CA . ARG B 1 227 ? 38.035 21.415 139.060 1.00 42.21 367 ARG B CA 1
ATOM 5909 C C . ARG B 1 227 ? 38.652 20.740 137.843 1.00 40.93 367 ARG B C 1
ATOM 5910 O O . ARG B 1 227 ? 39.871 20.558 137.775 1.00 42.26 367 ARG B O 1
ATOM 5918 N N . GLU B 1 228 ? 37.825 20.358 136.869 1.00 42.35 368 GLU B N 1
ATOM 5919 C CA . GLU B 1 228 ? 38.371 19.732 135.672 1.00 36.95 368 GLU B CA 1
ATOM 5920 C C . GLU B 1 228 ? 39.020 20.762 134.756 1.00 39.51 368 GLU B C 1
ATOM 5921 O O . GLU B 1 228 ? 40.069 20.492 134.161 1.00 38.51 368 GLU B O 1
ATOM 5927 N N . ARG B 1 229 ? 38.433 21.956 134.660 1.00 39.30 369 ARG B N 1
ATOM 5928 C CA . ARG B 1 229 ? 39.002 22.997 133.812 1.00 43.72 369 ARG B CA 1
ATOM 5929 C C . ARG B 1 229 ? 40.412 23.386 134.245 1.00 47.27 369 ARG B C 1
ATOM 5930 O O . ARG B 1 229 ? 41.242 23.744 133.399 1.00 44.38 369 ARG B O 1
ATOM 5938 N N . LYS B 1 230 ? 40.710 23.308 135.546 1.00 44.25 370 LYS B N 1
ATOM 5939 C CA . LYS B 1 230 ? 42.034 23.680 136.034 1.00 47.03 370 LYS B CA 1
ATOM 5940 C C . LYS B 1 230 ? 43.119 22.665 135.680 1.00 47.19 370 LYS B C 1
ATOM 5941 O O . LYS B 1 230 ? 44.298 22.969 135.865 1.00 51.62 370 LYS B O 1
ATOM 5947 N N . ARG B 1 231 ? 42.776 21.479 135.184 1.00 45.28 371 ARG B N 1
ATOM 5948 C CA . ARG B 1 231 ? 43.800 20.521 134.784 1.00 45.30 371 ARG B CA 1
ATOM 5949 C C . ARG B 1 231 ? 44.307 20.750 133.366 1.00 43.68 371 ARG B C 1
ATOM 5950 O O . ARG B 1 231 ? 45.104 19.944 132.879 1.00 46.69 371 ARG B O 1
ATOM 5958 N N . HIS B 1 232 ? 43.838 21.788 132.676 1.00 43.58 372 HIS B N 1
ATOM 5959 C CA . HIS B 1 232 ? 44.106 21.944 131.254 1.00 41.91 372 HIS B CA 1
ATOM 5960 C C . HIS B 1 232 ? 44.506 23.377 130.947 1.00 47.76 372 HIS B C 1
ATOM 5961 O O . HIS B 1 232 ? 44.090 24.317 131.633 1.00 49.67 372 HIS B O 1
ATOM 5968 N N . ASN B 1 233 ? 45.354 23.522 129.922 1.00 46.97 373 ASN B N 1
ATOM 5969 C CA . ASN B 1 233 ? 45.735 24.821 129.382 1.00 49.40 373 ASN B CA 1
ATOM 5970 C C . ASN B 1 233 ? 44.792 25.294 128.288 1.00 43.58 373 ASN B C 1
ATOM 5971 O O . ASN B 1 233 ? 44.684 26.500 128.058 1.00 47.99 373 ASN B O 1
ATOM 5976 N N . SER B 1 234 ? 44.074 24.379 127.642 1.00 41.92 374 SER B N 1
ATOM 5977 C CA . SER B 1 234 ? 43.141 24.728 126.586 1.00 42.24 374 SER B CA 1
ATOM 5978 C C . SER B 1 234 ? 41.850 23.949 126.787 1.00 45.62 374 SER B C 1
ATOM 5979 O O . SER B 1 234 ? 41.877 22.775 127.167 1.00 46.66 374 SER B O 1
ATOM 5982 N N . THR B 1 235 ? 40.715 24.610 126.551 1.00 39.27 375 THR B N 1
ATOM 5983 C CA . THR B 1 235 ? 39.452 23.895 126.647 1.00 40.61 375 THR B CA 1
ATOM 5984 C C . THR B 1 235 ? 39.298 22.850 125.555 1.00 41.29 375 THR B C 1
ATOM 5985 O O . THR B 1 235 ? 38.335 22.081 125.593 1.00 39.45 375 THR B O 1
ATOM 5989 N N . ALA B 1 236 ? 40.202 22.820 124.574 1.00 32.53 376 ALA B N 1
ATOM 5990 C CA . ALA B 1 236 ? 40.132 21.803 123.536 1.00 35.72 376 ALA B CA 1
ATOM 5991 C C . ALA B 1 236 ? 40.791 20.494 123.946 1.00 33.20 376 ALA B C 1
ATOM 5992 O O . ALA B 1 236 ? 40.602 19.493 123.251 1.00 32.72 376 ALA B O 1
ATOM 5994 N N . GLU B 1 237 ? 41.546 20.475 125.050 1.00 34.02 377 GLU B N 1
ATOM 5995 C CA . GLU B 1 237 ? 42.158 19.237 125.512 1.00 33.83 377 GLU B CA 1
ATOM 5996 C C . GLU B 1 237 ? 41.098 18.221 125.935 1.00 33.11 377 GLU B C 1
ATOM 5997 O O . GLU B 1 237 ? 40.010 18.592 126.386 1.00 33.14 377 GLU B O 1
ATOM 6003 N N . PRO B 1 238 ? 41.401 16.930 125.823 1.00 36.38 378 PRO B N 1
ATOM 6004 C CA . PRO B 1 238 ? 40.468 15.907 126.318 1.00 32.09 378 PRO B CA 1
ATOM 6005 C C . PRO B 1 238 ? 40.159 16.096 127.794 1.00 31.96 378 PRO B C 1
ATOM 6006 O O . PRO B 1 238 ? 41.046 16.401 128.602 1.00 35.57 378 PRO B O 1
ATOM 6010 N N . VAL B 1 239 ? 38.888 15.890 128.152 1.00 28.97 379 VAL B N 1
ATOM 6011 C CA . VAL B 1 239 ? 38.434 16.127 129.521 1.00 27.03 379 VAL B CA 1
ATOM 6012 C C . VAL B 1 239 ? 37.890 14.840 130.126 1.00 30.80 379 VAL B C 1
ATOM 6013 O O . VAL B 1 239 ? 37.318 13.999 129.430 1.00 32.55 379 VAL B O 1
ATOM 6017 N N . TYR B 1 240 ? 38.121 14.671 131.432 1.00 33.71 380 TYR B N 1
ATOM 6018 C CA . TYR B 1 240 ? 37.480 13.578 132.155 1.00 25.87 380 TYR B CA 1
ATOM 6019 C C . TYR B 1 240 ? 35.974 13.758 132.105 1.00 30.12 380 TYR B C 1
ATOM 6020 O O . TYR B 1 240 ? 35.470 14.880 132.216 1.00 28.66 380 TYR B O 1
ATOM 6029 N N . SER B 1 241 ? 35.249 12.647 131.970 1.00 26.83 381 SER B N 1
ATOM 6030 C CA . SER B 1 241 ? 33.794 12.675 131.979 1.00 25.81 381 SER B CA 1
ATOM 6031 C C . SER B 1 241 ? 33.309 11.556 132.888 1.00 27.48 381 SER B C 1
ATOM 6032 O O . SER B 1 241 ? 33.679 10.384 132.668 1.00 27.90 381 SER B O 1
ATOM 6035 N N . PRO B 1 242 ? 32.494 11.855 133.910 1.00 26.50 382 PRO B N 1
ATOM 6036 C CA . PRO B 1 242 ? 32.014 10.778 134.795 1.00 22.04 382 PRO B CA 1
ATOM 6037 C C . PRO B 1 242 ? 31.206 9.709 134.077 1.00 22.86 382 PRO B C 1
ATOM 6038 O O . PRO B 1 242 ? 31.293 8.531 134.436 1.00 22.66 382 PRO B O 1
ATOM 6042 N N . THR B 1 243 ? 30.413 10.077 133.068 1.00 21.05 383 THR B N 1
ATOM 6043 C CA . THR B 1 243 ? 29.600 9.115 132.342 1.00 19.92 383 THR B CA 1
ATOM 6044 C C . THR B 1 243 ? 29.643 9.429 130.850 1.00 22.80 383 THR B C 1
ATOM 6045 O O . THR B 1 243 ? 30.043 10.519 130.432 1.00 23.44 383 THR B O 1
ATOM 6049 N N . MET B 1 244 ? 29.174 8.474 130.042 1.00 21.39 384 MET B N 1
ATOM 6050 C CA . MET B 1 244 ? 29.062 8.648 128.596 1.00 25.28 384 MET B CA 1
ATOM 6051 C C . MET B 1 244 ? 27.597 8.585 128.188 1.00 25.75 384 MET B C 1
ATOM 6052 O O . MET B 1 244 ? 26.799 7.871 128.798 1.00 22.68 384 MET B O 1
ATOM 6057 N N . ALA B 1 245 ? 27.248 9.331 127.138 1.00 23.32 385 ALA B N 1
ATOM 6058 C CA . ALA B 1 245 ? 25.879 9.287 126.647 1.00 27.26 385 ALA B CA 1
ATOM 6059 C C . ALA B 1 245 ? 25.536 7.895 126.135 1.00 31.87 385 ALA B C 1
ATOM 6060 O O . ALA B 1 245 ? 24.420 7.411 126.345 1.00 34.49 385 ALA B O 1
ATOM 6062 N N . GLY B 1 246 ? 26.487 7.229 125.474 1.00 30.05 386 GLY B N 1
ATOM 6063 C CA . GLY B 1 246 ? 26.413 5.800 125.202 1.00 31.67 386 GLY B CA 1
ATOM 6064 C C . GLY B 1 246 ? 26.384 5.426 123.732 1.00 36.10 386 GLY B C 1
ATOM 6065 O O . GLY B 1 246 ? 26.834 4.338 123.372 1.00 33.18 386 GLY B O 1
ATOM 6066 N N . GLY B 1 247 ? 25.852 6.295 122.874 1.00 35.59 387 GLY B N 1
ATOM 6067 C CA . GLY B 1 247 ? 25.720 5.919 121.476 1.00 35.55 387 GLY B CA 1
ATOM 6068 C C . GLY B 1 247 ? 27.051 5.842 120.743 1.00 40.84 387 GLY B C 1
ATOM 6069 O O . GLY B 1 247 ? 27.256 4.980 119.878 1.00 38.77 387 GLY B O 1
ATOM 6070 N N . LEU B 1 248 ? 27.973 6.737 121.072 1.00 34.62 388 LEU B N 1
ATOM 6071 C CA . LEU B 1 248 ? 29.180 6.940 120.280 1.00 27.60 388 LEU B CA 1
ATOM 6072 C C . LEU B 1 248 ? 30.382 6.884 121.216 1.00 26.48 388 LEU B C 1
ATOM 6073 O O . LEU B 1 248 ? 30.522 7.749 122.082 1.00 22.28 388 LEU B O 1
ATOM 6078 N N . PHE B 1 249 ? 31.249 5.882 121.051 1.00 23.19 389 PHE B N 1
ATOM 6079 C CA . PHE B 1 249 ? 32.475 5.815 121.846 1.00 24.69 389 PHE B CA 1
ATOM 6080 C C . PHE B 1 249 ? 33.445 4.829 121.220 1.00 22.10 389 PHE B C 1
ATOM 6081 O O . PHE B 1 249 ? 33.076 4.026 120.358 1.00 21.33 389 PHE B O 1
ATOM 6089 N N . SER B 1 250 ? 34.708 4.925 121.649 1.00 21.87 390 SER B N 1
ATOM 6090 C CA . SER B 1 250 ? 35.741 3.983 121.267 1.00 22.63 390 SER B CA 1
ATOM 6091 C C . SER B 1 250 ? 36.363 3.395 122.521 1.00 21.79 390 SER B C 1
ATOM 6092 O O . SER B 1 250 ? 36.508 4.075 123.541 1.00 26.24 390 SER B O 1
ATOM 6095 N N . ILE B 1 251 ? 36.788 2.142 122.412 1.00 23.19 391 ILE B N 1
ATOM 6096 C CA . ILE B 1 251 ? 37.338 1.407 123.539 1.00 20.78 391 ILE B CA 1
ATOM 6097 C C . ILE B 1 251 ? 38.295 0.350 123.002 1.00 24.53 391 ILE B C 1
ATOM 6098 O O . ILE B 1 251 ? 38.110 -0.189 121.908 1.00 24.31 391 ILE B O 1
ATOM 6103 N N . ASP B 1 252 ? 39.360 0.105 123.756 1.00 23.01 392 ASP B N 1
ATOM 6104 C CA . ASP B 1 252 ? 40.222 -1.030 123.478 1.00 29.56 392 ASP B CA 1
ATOM 6105 C C . ASP B 1 252 ? 39.392 -2.306 123.515 1.00 31.58 392 ASP B C 1
ATOM 6106 O O . ASP B 1 252 ? 38.673 -2.556 124.488 1.00 28.20 392 ASP B O 1
ATOM 6111 N N . ARG B 1 253 ? 39.488 -3.111 122.446 1.00 29.98 393 ARG B N 1
ATOM 6112 C CA . ARG B 1 253 ? 38.648 -4.306 122.325 1.00 36.13 393 ARG B CA 1
ATOM 6113 C C . ARG B 1 253 ? 38.856 -5.267 123.491 1.00 39.81 393 ARG B C 1
ATOM 6114 O O . ARG B 1 253 ? 37.894 -5.850 124.007 1.00 40.48 393 ARG B O 1
ATOM 6122 N N . GLU B 1 254 ? 40.104 -5.457 123.911 1.00 38.72 394 GLU B N 1
ATOM 6123 C CA . GLU B 1 254 ? 40.366 -6.368 125.017 1.00 45.39 394 GLU B CA 1
ATOM 6124 C C . GLU B 1 254 ? 39.848 -5.801 126.334 1.00 40.19 394 GLU B C 1
ATOM 6125 O O . GLU B 1 254 ? 39.316 -6.542 127.169 1.00 41.02 394 GLU B O 1
ATOM 6131 N N . PHE B 1 255 ? 39.998 -4.487 126.533 1.00 37.64 395 PHE B N 1
ATOM 6132 C CA . PHE B 1 255 ? 39.516 -3.851 127.757 1.00 41.77 395 PHE B CA 1
ATOM 6133 C C . PHE B 1 255 ? 37.998 -3.961 127.881 1.00 37.41 395 PHE B C 1
ATOM 6134 O O . PHE B 1 255 ? 37.480 -4.237 128.967 1.00 38.12 395 PHE B O 1
ATOM 6142 N N . PHE B 1 256 ? 37.271 -3.758 126.772 1.00 32.92 396 PHE B N 1
ATOM 6143 C CA . PHE B 1 256 ? 35.826 -3.983 126.748 1.00 30.51 396 PHE B CA 1
ATOM 6144 C C . PHE B 1 256 ? 35.478 -5.400 127.192 1.00 40.22 396 PHE B C 1
ATOM 6145 O O . PHE B 1 256 ? 34.542 -5.608 127.978 1.00 31.21 396 PHE B O 1
ATOM 6153 N N . ASP B 1 257 ? 36.214 -6.393 126.690 1.00 39.34 397 ASP B N 1
ATOM 6154 C CA . ASP B 1 257 ? 35.932 -7.769 127.073 1.00 39.93 397 ASP B CA 1
ATOM 6155 C C . ASP B 1 257 ? 36.258 -8.001 128.540 1.00 36.00 397 ASP B C 1
ATOM 6156 O O . ASP B 1 257 ? 35.488 -8.650 129.257 1.00 44.05 397 ASP B O 1
ATOM 6161 N N . ARG B 1 258 ? 37.380 -7.448 129.009 1.00 30.92 398 ARG B N 1
ATOM 6162 C CA . ARG B 1 258 ? 37.758 -7.599 130.409 1.00 34.32 398 ARG B CA 1
ATOM 6163 C C . ARG B 1 258 ? 36.691 -7.033 131.347 1.00 33.24 398 ARG B C 1
ATOM 6164 O O . ARG B 1 258 ? 36.450 -7.585 132.429 1.00 33.20 398 ARG B O 1
ATOM 6172 N N . LEU B 1 259 ? 36.063 -5.926 130.963 1.00 31.72 399 LEU B N 1
ATOM 6173 C CA . LEU B 1 259 ? 35.032 -5.286 131.776 1.00 36.02 399 LEU B CA 1
ATOM 6174 C C . LEU B 1 259 ? 33.683 -5.996 131.717 1.00 34.81 399 LEU B C 1
ATOM 6175 O O . LEU B 1 259 ? 32.732 -5.530 132.356 1.00 33.61 399 LEU B O 1
ATOM 6180 N N . GLY B 1 260 ? 33.578 -7.104 130.985 1.00 36.23 400 GLY B N 1
ATOM 6181 C CA . GLY B 1 260 ? 32.312 -7.789 130.852 1.00 30.21 400 GLY B CA 1
ATOM 6182 C C . GLY B 1 260 ? 31.348 -7.099 129.920 1.00 39.92 400 GLY B C 1
ATOM 6183 O O . GLY B 1 260 ? 30.136 -7.143 130.162 1.00 37.97 400 GLY B O 1
ATOM 6184 N N . THR B 1 261 ? 31.863 -6.440 128.872 1.00 33.93 401 THR B N 1
ATOM 6185 C CA . THR B 1 261 ? 31.084 -5.751 127.838 1.00 32.35 401 THR B CA 1
ATOM 6186 C C . THR B 1 261 ? 29.842 -5.098 128.448 1.00 29.21 401 THR B C 1
ATOM 6187 O O . THR B 1 261 ? 29.963 -4.158 129.236 1.00 31.35 401 THR B O 1
ATOM 6191 N N . TYR B 1 262 ? 28.651 -5.582 128.123 1.00 33.42 402 TYR B N 1
ATOM 6192 C CA . TYR B 1 262 ? 27.430 -5.110 128.766 1.00 33.92 402 TYR B CA 1
ATOM 6193 C C . TYR B 1 262 ? 26.781 -6.237 129.564 1.00 32.91 402 TYR B C 1
ATOM 6194 O O . TYR B 1 262 ? 26.928 -7.415 129.232 1.00 31.73 402 TYR B O 1
ATOM 6203 N N . ASP B 1 263 ? 26.033 -5.866 130.605 1.00 33.08 403 ASP B N 1
ATOM 6204 C CA . ASP B 1 263 ? 25.258 -6.848 131.355 1.00 33.71 403 ASP B CA 1
ATOM 6205 C C . ASP B 1 263 ? 24.231 -7.485 130.426 1.00 36.32 403 ASP B C 1
ATOM 6206 O O . ASP B 1 263 ? 23.237 -6.852 130.053 1.00 42.80 403 ASP B O 1
ATOM 6211 N N . SER B 1 264 ? 24.465 -8.733 130.029 1.00 40.20 404 SER B N 1
ATOM 6212 C CA . SER B 1 264 ? 23.545 -9.373 129.099 1.00 49.32 404 S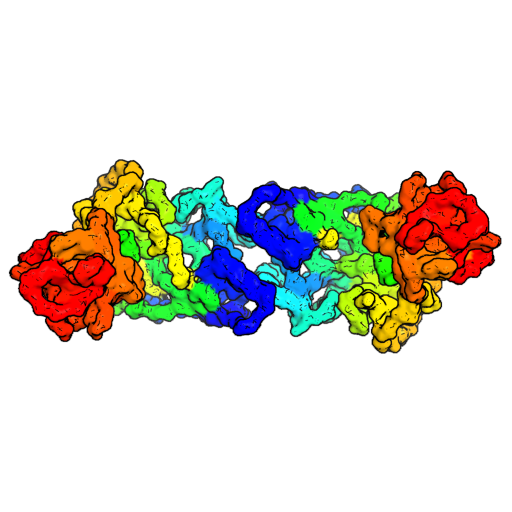ER B CA 1
ATOM 6213 C C . SER B 1 264 ? 22.175 -9.643 129.717 1.00 50.24 404 SER B C 1
ATOM 6214 O O . SER B 1 264 ? 21.241 -9.982 128.982 1.00 54.22 404 SER B O 1
ATOM 6217 N N . GLY B 1 265 ? 22.032 -9.501 131.038 1.00 43.27 405 GLY B N 1
ATOM 6218 C CA . GLY B 1 265 ? 20.726 -9.538 131.683 1.00 39.40 405 GLY B CA 1
ATOM 6219 C C . GLY B 1 265 ? 19.931 -8.248 131.587 1.00 39.20 405 GLY B C 1
ATOM 6220 O O . GLY B 1 265 ? 18.784 -8.206 132.036 1.00 37.89 405 GLY B O 1
ATOM 6221 N N . PHE B 1 266 ? 20.518 -7.188 131.029 1.00 40.75 406 PHE B N 1
ATOM 6222 C CA . PHE B 1 266 ? 19.759 -5.980 130.724 1.00 40.01 406 PHE B CA 1
ATOM 6223 C C . PHE B 1 266 ? 18.684 -6.273 129.677 1.00 39.59 406 PHE B C 1
ATOM 6224 O O . PHE B 1 266 ? 18.863 -7.111 128.786 1.00 41.39 406 PHE B O 1
ATOM 6232 N N . ASP B 1 267 ? 17.557 -5.577 129.781 1.00 40.91 407 ASP B N 1
ATOM 6233 C CA . ASP B 1 267 ? 16.589 -5.596 128.695 1.00 34.77 407 ASP B CA 1
ATOM 6234 C C . ASP B 1 267 ? 16.912 -4.444 127.754 1.00 38.85 407 ASP B C 1
ATOM 6235 O O . ASP B 1 267 ? 17.960 -3.795 127.870 1.00 37.04 407 ASP B O 1
ATOM 6240 N N . ILE B 1 268 ? 16.007 -4.174 126.809 1.00 38.05 408 ILE B N 1
ATOM 6241 C CA . ILE B 1 268 ? 16.307 -3.261 125.707 1.00 46.14 408 ILE B CA 1
ATOM 6242 C C . ILE B 1 268 ? 16.181 -1.794 126.074 1.00 49.75 408 ILE B C 1
ATOM 6243 O O . ILE B 1 268 ? 16.403 -0.937 125.210 1.00 57.77 408 ILE B O 1
ATOM 6248 N N . TRP B 1 269 ? 15.853 -1.464 127.323 1.00 46.65 409 TRP B N 1
ATOM 6249 C CA . TRP B 1 269 ? 15.435 -0.110 127.671 1.00 47.66 409 TRP B CA 1
ATOM 6250 C C . TRP B 1 269 ? 16.570 0.771 128.186 1.00 48.06 409 TRP B C 1
ATOM 6251 O O . TRP B 1 269 ? 16.304 1.733 128.918 1.00 52.13 409 TRP B O 1
ATOM 6262 N N . GLY B 1 270 ? 17.820 0.477 127.825 1.00 40.21 410 GLY B N 1
ATOM 6263 C CA . GLY B 1 270 ? 18.898 1.417 128.072 1.00 36.06 410 GLY B CA 1
ATOM 6264 C C . GLY B 1 270 ? 19.525 1.312 129.449 1.00 37.69 410 GLY B C 1
ATOM 6265 O O . GLY B 1 270 ? 19.205 0.445 130.264 1.00 38.33 410 GLY B O 1
ATOM 6266 N N . GLY B 1 271 ? 20.472 2.223 129.699 1.00 35.91 411 GLY B N 1
ATOM 6267 C CA . GLY B 1 271 ? 21.219 2.263 130.938 1.00 32.94 411 GLY B CA 1
ATOM 6268 C C . GLY B 1 271 ? 22.589 1.613 130.875 1.00 32.74 411 GLY B C 1
ATOM 6269 O O . GLY B 1 271 ? 23.401 1.817 131.790 1.00 34.12 411 GLY B O 1
ATOM 6270 N N . GLU B 1 272 ? 22.858 0.815 129.836 1.00 26.99 412 GLU B N 1
ATOM 6271 C CA . GLU B 1 272 ? 24.162 0.169 129.708 1.00 24.64 412 GLU B CA 1
ATOM 6272 C C . GLU B 1 272 ? 25.287 1.175 129.515 1.00 26.09 412 GLU B C 1
ATOM 6273 O O . GLU B 1 272 ? 26.444 0.852 129.808 1.00 29.55 412 GLU B O 1
ATOM 6279 N N . ASN B 1 273 ? 24.975 2.389 129.045 1.00 23.33 413 ASN B N 1
ATOM 6280 C CA . ASN B 1 273 ? 25.969 3.454 129.029 1.00 21.87 413 ASN B CA 1
ATOM 6281 C C . ASN B 1 273 ? 26.466 3.778 130.437 1.00 20.94 413 ASN B C 1
ATOM 6282 O O . ASN B 1 273 ? 27.654 4.059 130.637 1.00 22.59 413 ASN B O 1
ATOM 6287 N N . LEU B 1 274 ? 25.559 3.807 131.414 1.00 23.54 414 LEU B N 1
ATOM 6288 C CA . LEU B 1 274 ? 25.950 4.063 132.797 1.00 24.99 414 LEU B CA 1
ATOM 6289 C C . LEU B 1 274 ? 26.719 2.885 133.381 1.00 29.08 414 LEU B C 1
ATOM 6290 O O . LEU B 1 274 ? 27.659 3.076 134.161 1.00 21.74 414 LEU B O 1
ATOM 6295 N N . GLU B 1 275 ? 26.283 1.660 133.086 1.00 19.97 415 GLU B N 1
ATOM 6296 C CA . GLU B 1 275 ? 27.039 0.504 133.544 1.00 25.73 415 GLU B CA 1
ATOM 6297 C C . GLU B 1 275 ? 28.476 0.581 133.035 1.00 29.08 415 GLU B C 1
ATOM 6298 O O . GLU B 1 275 ? 29.428 0.523 133.818 1.00 23.10 415 GLU B O 1
ATOM 6304 N N . LEU B 1 276 ? 28.656 0.780 131.728 1.00 29.32 416 LEU B N 1
ATOM 6305 C CA . LEU B 1 276 ? 30.018 0.859 131.196 1.00 28.13 416 LEU B CA 1
ATOM 6306 C C . LEU B 1 276 ? 30.796 2.025 131.809 1.00 24.70 416 LEU B C 1
ATOM 6307 O O . LEU B 1 276 ? 31.983 1.886 132.130 1.00 21.87 416 LEU B O 1
ATOM 6312 N N . SER B 1 277 ? 30.138 3.177 132.001 1.00 29.76 417 SER B N 1
ATOM 6313 C CA . SER B 1 277 ? 30.792 4.330 132.623 1.00 30.67 417 SER B CA 1
ATOM 6314 C C . SER B 1 277 ? 31.293 4.012 134.026 1.00 31.50 417 SER B C 1
ATOM 6315 O O . SER B 1 277 ? 32.444 4.312 134.365 1.00 34.57 417 SER B O 1
ATOM 6318 N N . PHE B 1 278 ? 30.418 3.468 134.880 1.00 28.30 418 PHE B N 1
ATOM 6319 C CA . PHE B 1 278 ? 30.821 3.149 136.248 1.00 23.43 418 PHE B CA 1
ATOM 6320 C C . PHE B 1 278 ? 32.001 2.170 136.256 1.00 31.78 418 PHE B C 1
ATOM 6321 O O . PHE B 1 278 ? 33.005 2.398 136.943 1.00 23.40 418 PHE B O 1
ATOM 6329 N N . LYS B 1 279 ? 31.909 1.086 135.470 1.00 26.98 419 LYS B N 1
ATOM 6330 C CA . LYS B 1 279 ? 32.948 0.058 135.491 1.00 29.95 419 LYS B CA 1
ATOM 6331 C C . LYS B 1 279 ? 34.266 0.582 134.943 1.00 33.06 419 LYS B C 1
ATOM 6332 O O . LYS B 1 279 ? 35.336 0.193 135.416 1.00 30.94 419 LYS B O 1
ATOM 6338 N N . THR B 1 280 ? 34.213 1.443 133.927 1.00 31.30 420 THR B N 1
ATOM 6339 C CA . THR B 1 280 ? 35.449 1.985 133.376 1.00 30.07 420 THR B CA 1
ATOM 6340 C C . THR B 1 280 ? 36.236 2.707 134.463 1.00 30.52 420 THR B C 1
ATOM 6341 O O . THR B 1 280 ? 37.438 2.475 134.640 1.00 37.68 420 THR B O 1
ATOM 6345 N N . TRP B 1 281 ? 35.552 3.548 135.236 1.00 27.28 421 TRP B N 1
ATOM 6346 C CA . TRP B 1 281 ? 36.222 4.349 136.247 1.00 31.10 421 TRP B CA 1
ATOM 6347 C C . TRP B 1 281 ? 36.632 3.519 137.459 1.00 30.91 421 TRP B C 1
ATOM 6348 O O . TRP B 1 281 ? 37.705 3.744 138.023 1.00 29.45 421 TRP B O 1
ATOM 6359 N N . MET B 1 282 ? 35.790 2.598 137.922 1.00 36.50 422 MET B N 1
ATOM 6360 C CA . MET B 1 282 ? 36.173 1.933 139.159 1.00 41.22 422 MET B CA 1
ATOM 6361 C C . MET B 1 282 ? 36.936 0.637 138.938 1.00 38.52 422 MET B C 1
ATOM 6362 O O . MET B 1 282 ? 37.398 0.050 139.915 1.00 37.67 422 MET B O 1
ATOM 6367 N N . CYS B 1 283 ? 37.141 0.206 137.697 1.00 37.47 423 CYS B N 1
ATOM 6368 C CA . CYS B 1 283 ? 37.903 -1.010 137.434 1.00 33.01 423 CYS B CA 1
ATOM 6369 C C . CYS B 1 283 ? 39.152 -0.737 136.601 1.00 33.36 423 CYS B C 1
ATOM 6370 O O . CYS B 1 283 ? 39.546 -1.549 135.762 1.00 36.08 423 CYS B O 1
ATOM 6373 N N . GLY B 1 284 ? 39.817 0.387 136.848 1.00 30.74 424 GLY B N 1
ATOM 6374 C CA . GLY B 1 284 ? 41.162 0.590 136.341 1.00 31.81 424 GLY B CA 1
ATOM 6375 C C . GLY B 1 284 ? 41.311 1.430 135.091 1.00 31.69 424 GLY B C 1
ATOM 6376 O O . GLY B 1 284 ? 42.402 1.458 134.519 1.00 33.69 424 GLY B O 1
ATOM 6377 N N . GLY B 1 285 ? 40.263 2.106 134.642 1.00 31.26 425 GLY B N 1
ATOM 6378 C CA . GLY B 1 285 ? 40.355 2.883 133.417 1.00 32.61 425 GLY B CA 1
ATOM 6379 C C . GLY B 1 285 ? 39.993 4.342 133.620 1.00 36.51 425 GLY B C 1
ATOM 6380 O O . GLY B 1 285 ? 39.878 4.812 134.760 1.00 34.05 425 GLY B O 1
ATOM 6381 N N . THR B 1 286 ? 39.856 5.079 132.516 1.00 29.54 426 THR B N 1
ATOM 6382 C CA . THR B 1 286 ? 39.355 6.445 132.540 1.00 28.97 426 THR B CA 1
ATOM 6383 C C . THR B 1 286 ? 38.404 6.631 131.372 1.00 28.14 426 THR B C 1
ATOM 6384 O O . THR B 1 286 ? 38.402 5.849 130.424 1.00 23.46 426 THR B O 1
ATOM 6388 N N . LEU B 1 287 ? 37.591 7.677 131.456 1.00 24.76 427 LEU B N 1
ATOM 6389 C CA . LEU B 1 287 ? 36.594 7.994 130.441 1.00 29.69 427 LEU B CA 1
ATOM 6390 C C . LEU B 1 287 ? 36.761 9.459 130.081 1.00 28.13 427 LEU B C 1
ATOM 6391 O O . LEU B 1 287 ? 36.751 10.314 130.973 1.00 28.36 427 LEU B O 1
ATOM 6396 N N . GLU B 1 288 ? 36.948 9.746 128.790 1.00 25.34 428 GLU B N 1
ATOM 6397 C CA . GLU B 1 288 ? 37.182 11.114 128.332 1.00 31.76 428 GLU B CA 1
ATOM 6398 C C . GLU B 1 288 ? 36.230 11.496 127.203 1.00 32.47 428 GLU B C 1
ATOM 6399 O O . GLU B 1 288 ? 35.876 10.668 126.356 1.00 26.35 428 GLU B O 1
ATOM 6405 N N . ILE B 1 289 ? 35.826 12.760 127.190 1.00 28.88 429 ILE B N 1
ATOM 6406 C CA . ILE B 1 289 ? 35.276 13.370 125.990 1.00 24.46 429 ILE B CA 1
ATOM 6407 C C . ILE B 1 289 ? 36.379 14.169 125.317 1.00 25.85 429 ILE B C 1
ATOM 6408 O O . ILE B 1 289 ? 37.164 14.863 125.982 1.00 27.83 429 ILE B O 1
ATOM 6413 N N . VAL B 1 290 ? 36.459 14.049 123.997 1.00 28.13 430 VAL B N 1
ATOM 6414 C CA . VAL B 1 290 ? 37.590 14.545 123.221 1.00 26.60 430 VAL B CA 1
ATOM 6415 C C . VAL B 1 290 ? 37.115 15.706 122.350 1.00 31.74 430 VAL B C 1
ATOM 6416 O O . VAL B 1 290 ? 36.564 15.482 121.263 1.00 28.77 430 VAL B O 1
ATOM 6420 N N . PRO B 1 291 ? 37.296 16.956 122.787 1.00 29.69 431 PRO B N 1
ATOM 6421 C CA . PRO B 1 291 ? 36.728 18.090 122.030 1.00 34.70 431 PRO B CA 1
ATOM 6422 C C . PRO B 1 291 ? 37.241 18.227 120.604 1.00 33.21 431 PRO B C 1
ATOM 6423 O O . PRO B 1 291 ? 36.557 18.854 119.789 1.00 34.36 431 PRO B O 1
ATOM 6427 N N . CYS B 1 292 ? 38.406 17.672 120.261 1.00 29.89 432 CYS B N 1
ATOM 6428 C CA . CYS B 1 292 ? 38.877 17.773 118.882 1.00 34.79 432 CYS B CA 1
ATOM 6429 C C . CYS B 1 292 ? 38.169 16.799 117.943 1.00 39.89 432 CYS B C 1
ATOM 6430 O O . CYS B 1 292 ? 38.413 16.850 116.730 1.00 40.34 432 CYS B O 1
ATOM 6433 N N . SER B 1 293 ? 37.327 15.908 118.477 1.00 34.24 433 SER B N 1
ATOM 6434 C CA . SER B 1 293 ? 36.616 14.889 117.709 1.00 32.28 433 SER B CA 1
ATOM 6435 C C . SER B 1 293 ? 35.120 15.184 117.763 1.00 33.42 433 SER B C 1
ATOM 6436 O O . SER B 1 293 ? 34.501 15.072 118.828 1.00 29.56 433 SER B O 1
ATOM 6439 N N . HIS B 1 294 ? 34.537 15.540 116.619 1.00 28.24 434 HIS B N 1
ATOM 6440 C CA . HIS B 1 294 ? 33.112 15.838 116.519 1.00 27.85 434 HIS B CA 1
ATOM 6441 C C . HIS B 1 294 ? 32.427 14.807 115.642 1.00 29.29 434 HIS B C 1
ATOM 6442 O O . HIS B 1 294 ? 32.924 14.482 114.555 1.00 25.62 434 HIS B O 1
ATOM 6449 N N . VAL B 1 295 ? 31.278 14.313 116.100 1.00 26.03 435 VAL B N 1
ATOM 6450 C CA . VAL B 1 295 ? 30.399 13.501 115.268 1.00 27.17 435 VAL B CA 1
ATOM 6451 C C . VAL B 1 295 ? 28.995 14.084 115.344 1.00 27.63 435 VAL B C 1
ATOM 6452 O O . VAL B 1 295 ? 28.456 14.291 116.436 1.00 27.73 435 VAL B O 1
ATOM 6456 N N . GLY B 1 296 ? 28.414 14.370 114.188 1.00 28.44 436 GLY B N 1
ATOM 6457 C CA . GLY B 1 296 ? 27.027 14.775 114.150 1.00 25.95 436 GLY B CA 1
ATOM 6458 C C . GLY B 1 296 ? 26.101 13.592 114.362 1.00 32.23 436 GLY B C 1
ATOM 6459 O O . GLY B 1 296 ? 26.422 12.450 114.028 1.00 24.91 436 GLY B O 1
ATOM 6460 N N . HIS B 1 297 ? 24.933 13.885 114.938 1.00 27.87 437 HIS B N 1
ATOM 6461 C CA . HIS B 1 297 ? 23.944 12.878 115.307 1.00 24.81 437 HIS B CA 1
ATOM 6462 C C . HIS B 1 297 ? 22.555 13.457 115.074 1.00 32.07 437 HIS B C 1
ATOM 6463 O O . HIS B 1 297 ? 22.259 14.553 115.558 1.00 31.12 437 HIS B O 1
ATOM 6470 N N . ILE B 1 298 ? 21.719 12.768 114.298 1.00 26.78 438 ILE B N 1
ATOM 6471 C CA . ILE B 1 298 ? 20.335 13.210 114.129 1.00 30.51 438 ILE B CA 1
ATOM 6472 C C . ILE B 1 298 ? 19.589 12.955 115.438 1.00 31.92 438 ILE B C 1
ATOM 6473 O O . ILE B 1 298 ? 19.296 11.802 115.767 1.00 27.45 438 ILE B O 1
ATOM 6478 N N . PHE B 1 299 ? 19.215 14.008 116.159 1.00 32.68 439 PHE B N 1
ATOM 6479 C CA . PHE B 1 299 ? 18.432 13.810 117.373 1.00 34.44 439 PHE B CA 1
ATOM 6480 C C . PHE B 1 299 ? 16.965 13.777 116.987 1.00 32.02 439 PHE B C 1
ATOM 6481 O O . PHE B 1 299 ? 16.517 14.565 116.154 1.00 36.70 439 PHE B O 1
ATOM 6489 N N . ARG B 1 300 ? 16.226 12.833 117.554 1.00 40.31 440 ARG B N 1
ATOM 6490 C CA A ARG B 1 300 ? 14.823 12.644 117.224 0.50 46.07 440 ARG B CA 1
ATOM 6491 C CA B ARG B 1 300 ? 14.824 12.645 117.224 0.50 46.07 440 ARG B CA 1
ATOM 6492 C C . ARG B 1 300 ? 13.942 13.097 118.382 1.00 48.80 440 ARG B C 1
ATOM 6493 O O . ARG B 1 300 ? 14.360 13.081 119.541 1.00 50.35 440 ARG B O 1
ATOM 6508 N N . LYS B 1 301 ? 12.716 13.502 118.042 1.00 68.65 441 LYS B N 1
ATOM 6509 C CA . LYS B 1 301 ? 11.694 14.014 118.974 1.00 75.04 441 LYS B CA 1
ATOM 6510 C C . LYS B 1 301 ? 12.136 15.293 119.684 1.00 72.39 441 LYS B C 1
ATOM 6511 O O . LYS B 1 301 ? 11.626 16.382 119.388 1.00 64.82 441 LYS B O 1
ATOM 6517 N N . ASN B 1 312 ? 6.890 1.469 134.439 1.00 67.82 452 ASN B N 1
ATOM 6518 C CA . ASN B 1 312 ? 8.187 2.099 134.203 1.00 66.84 452 ASN B CA 1
ATOM 6519 C C . ASN B 1 312 ? 9.171 1.071 133.651 1.00 59.96 452 ASN B C 1
ATOM 6520 O O . ASN B 1 312 ? 9.822 0.341 134.401 1.00 52.32 452 ASN B O 1
ATOM 6525 N N . VAL B 1 313 ? 9.255 0.994 132.323 1.00 61.32 453 VAL B N 1
ATOM 6526 C CA . VAL B 1 313 ? 10.139 0.024 131.688 1.00 62.91 453 VAL B CA 1
ATOM 6527 C C . VAL B 1 313 ? 11.615 0.338 131.890 1.00 59.39 453 VAL B C 1
ATOM 6528 O O . VAL B 1 313 ? 12.461 -0.520 131.612 1.00 58.07 453 VAL B O 1
ATOM 6532 N N . LEU B 1 314 ? 11.953 1.525 132.397 1.00 60.90 454 LEU B N 1
ATOM 6533 C CA . LEU B 1 314 ? 13.351 1.865 132.655 1.00 56.76 454 LEU B CA 1
ATOM 6534 C C . LEU B 1 314 ? 13.882 1.218 133.924 1.00 49.55 454 LEU B C 1
ATOM 6535 O O . LEU B 1 314 ? 15.090 1.259 134.168 1.00 45.39 454 LEU B O 1
ATOM 6540 N N . LYS B 1 315 ? 13.005 0.617 134.725 1.00 44.06 455 LYS B N 1
ATOM 6541 C CA . LYS B 1 315 ? 13.353 0.283 136.098 1.00 44.50 455 LYS B CA 1
ATOM 6542 C C . LYS B 1 315 ? 14.306 -0.913 136.164 1.00 40.31 455 LYS B C 1
ATOM 6543 O O . LYS B 1 315 ? 15.276 -0.889 136.932 1.00 34.96 455 LYS B O 1
ATOM 6549 N N . LYS B 1 316 ? 14.058 -1.959 135.361 1.00 38.75 456 LYS B N 1
ATOM 6550 C CA . LYS B 1 316 ? 14.804 -3.212 135.501 1.00 35.49 456 LYS B CA 1
ATOM 6551 C C . LYS B 1 316 ? 16.304 -3.006 135.336 1.00 34.13 456 LYS B C 1
ATOM 6552 O O . LYS B 1 316 ? 17.098 -3.505 136.141 1.00 37.08 456 LYS B O 1
ATOM 6558 N N . ASN B 1 317 ? 16.722 -2.299 134.277 1.00 31.38 457 ASN B N 1
ATOM 6559 C CA . ASN B 1 317 ? 18.154 -2.117 134.067 1.00 33.17 457 ASN B CA 1
ATOM 6560 C C . ASN B 1 317 ? 18.757 -1.212 135.130 1.00 30.16 457 ASN B C 1
ATOM 6561 O O . ASN B 1 317 ? 19.905 -1.421 135.539 1.00 31.15 457 ASN B O 1
ATOM 6566 N N . SER B 1 318 ? 18.001 -0.214 135.593 1.00 29.42 458 SER B N 1
ATOM 6567 C CA . SER B 1 318 ? 18.511 0.676 136.632 1.00 27.90 458 SER B CA 1
ATOM 6568 C C . SER B 1 318 ? 18.721 -0.068 137.945 1.00 26.21 458 SER B C 1
ATOM 6569 O O . SER B 1 318 ? 19.687 0.197 138.673 1.00 29.09 458 SER B O 1
ATOM 6572 N N . VAL B 1 319 ? 17.825 -0.996 138.268 1.00 27.82 459 VAL B N 1
ATOM 6573 C CA . VAL B 1 319 ? 17.983 -1.758 139.502 1.00 37.16 459 VAL B CA 1
ATOM 6574 C C . VAL B 1 319 ? 19.186 -2.690 139.403 1.00 31.80 459 VAL B C 1
ATOM 6575 O O . VAL B 1 319 ? 19.980 -2.798 140.349 1.00 33.48 459 VAL B O 1
ATOM 6579 N N . ARG B 1 320 ? 19.349 -3.376 138.264 1.00 29.80 460 ARG B N 1
ATOM 6580 C CA . ARG B 1 320 ? 20.537 -4.215 138.093 1.00 30.13 460 ARG B CA 1
ATOM 6581 C C . ARG B 1 320 ? 21.809 -3.380 138.212 1.00 34.13 460 ARG B C 1
ATOM 6582 O O . ARG B 1 320 ? 22.778 -3.794 138.863 1.00 35.59 460 ARG B O 1
ATOM 6590 N N . LEU B 1 321 ? 21.806 -2.189 137.606 1.00 27.22 461 LEU B N 1
ATOM 6591 C CA . LEU B 1 321 ? 22.921 -1.255 137.725 1.00 30.97 461 LEU B CA 1
ATOM 6592 C C . LEU B 1 321 ? 23.200 -0.918 139.186 1.00 31.56 461 LEU B C 1
ATOM 6593 O O . LEU B 1 321 ? 24.333 -1.050 139.668 1.00 26.18 461 LEU B O 1
ATOM 6598 N N . ALA B 1 322 ? 22.170 -0.446 139.895 1.00 28.51 462 ALA B N 1
ATOM 6599 C CA . ALA B 1 322 ? 22.343 -0.025 141.282 1.00 31.36 462 ALA B CA 1
ATOM 6600 C C . ALA B 1 322 ? 22.848 -1.166 142.153 1.00 28.98 462 ALA B C 1
ATOM 6601 O O . ALA B 1 322 ? 23.757 -0.973 142.975 1.00 33.27 462 ALA B O 1
ATOM 6603 N N . GLU B 1 323 ? 22.281 -2.367 141.978 1.00 29.11 463 GLU B N 1
ATOM 6604 C CA . GLU B 1 323 ? 22.627 -3.492 142.846 1.00 32.71 463 GLU B CA 1
ATOM 6605 C C . GLU B 1 323 ? 24.084 -3.888 142.683 1.00 33.86 463 GLU B C 1
ATOM 6606 O O . GLU B 1 323 ? 24.782 -4.148 143.674 1.00 30.97 463 GLU B O 1
ATOM 6612 N N . VAL B 1 324 ? 24.567 -3.918 141.440 1.00 32.53 464 VAL B N 1
ATOM 6613 C CA . VAL B 1 324 ? 25.908 -4.427 141.172 1.00 35.33 464 VAL B CA 1
ATOM 6614 C C . VAL B 1 324 ? 26.968 -3.371 141.442 1.00 37.25 464 VAL B C 1
ATOM 6615 O O . VAL B 1 324 ? 28.064 -3.691 141.920 1.00 39.09 464 VAL B O 1
ATOM 6619 N N . TRP B 1 325 ? 26.694 -2.102 141.118 1.00 28.62 465 TRP B N 1
ATOM 6620 C CA . TRP B 1 325 ? 27.786 -1.137 141.052 1.00 29.87 465 TRP B CA 1
ATOM 6621 C C . TRP B 1 325 ? 27.698 0.023 142.036 1.00 28.93 465 TRP B C 1
ATOM 6622 O O . TRP B 1 325 ? 28.707 0.713 142.223 1.00 34.75 465 TRP B O 1
ATOM 6633 N N . MET B 1 326 ? 26.563 0.251 142.704 1.00 27.56 466 MET B N 1
ATOM 6634 C CA . MET B 1 326 ? 26.387 1.521 143.404 1.00 29.61 466 MET B CA 1
ATOM 6635 C C . MET B 1 326 ? 26.461 1.429 144.926 1.00 32.90 466 MET B C 1
ATOM 6636 O O . MET B 1 326 ? 26.289 2.454 145.594 1.00 32.15 466 MET B O 1
ATOM 6641 N N . ASP B 1 327 ? 26.735 0.252 145.489 1.00 31.46 467 ASP B N 1
ATOM 6642 C CA . ASP B 1 327 ? 26.969 0.085 146.930 1.00 38.75 467 ASP B CA 1
ATOM 6643 C C . ASP B 1 327 ? 25.774 0.668 147.696 1.00 40.17 467 ASP B C 1
ATOM 6644 O O . ASP B 1 327 ? 24.621 0.385 147.339 1.00 34.15 467 ASP B O 1
ATOM 6649 N N . GLU B 1 328 ? 25.990 1.482 148.738 1.00 36.24 468 GLU B N 1
ATOM 6650 C CA . GLU B 1 328 ? 24.884 1.992 149.542 1.00 34.38 468 GLU B CA 1
ATOM 6651 C C . GLU B 1 328 ? 24.122 3.099 148.844 1.00 31.69 468 GLU B C 1
ATOM 6652 O O . GLU B 1 328 ? 23.021 3.443 149.283 1.00 35.42 468 GLU B O 1
ATOM 6658 N N . TYR B 1 329 ? 24.677 3.667 147.779 1.00 27.65 469 TYR B N 1
ATOM 6659 C CA . TYR B 1 329 ? 24.005 4.751 147.086 1.00 28.71 469 TYR B CA 1
ATOM 6660 C C . TYR B 1 329 ? 22.810 4.270 146.292 1.00 32.64 469 TYR B C 1
ATOM 6661 O O . TYR B 1 329 ? 22.003 5.100 145.848 1.00 31.41 469 TYR B O 1
ATOM 6670 N N . SER B 1 330 ? 22.661 2.957 146.123 1.00 30.76 470 SER B N 1
ATOM 6671 C CA . SER B 1 330 ? 21.479 2.466 145.436 1.00 32.11 470 SER B CA 1
ATOM 6672 C C . SER B 1 330 ? 20.213 2.910 146.158 1.00 30.83 470 SER B C 1
ATOM 6673 O O . SER B 1 330 ? 19.188 3.172 145.516 1.00 31.16 470 SER B O 1
ATOM 6676 N N . GLN B 1 331 ? 20.287 3.067 147.481 1.00 31.94 471 GLN B N 1
ATOM 6677 C CA . GLN B 1 331 ? 19.111 3.471 148.248 1.00 37.08 471 GLN B CA 1
ATOM 6678 C C . GLN B 1 331 ? 18.529 4.776 147.723 1.00 34.31 471 GLN B C 1
ATOM 6679 O O . GLN B 1 331 ? 17.311 4.979 147.776 1.00 34.94 471 GLN B O 1
ATOM 6685 N N . TYR B 1 332 ? 19.373 5.666 147.187 1.00 31.47 472 TYR B N 1
ATOM 6686 C CA . TYR B 1 332 ? 18.865 6.957 146.746 1.00 23.42 472 TYR B CA 1
ATOM 6687 C C . TYR B 1 332 ? 18.038 6.814 145.482 1.00 28.81 472 TYR B C 1
ATOM 6688 O O . TYR B 1 332 ? 17.017 7.495 145.331 1.00 24.16 472 TYR B O 1
ATOM 6697 N N . TYR B 1 333 ? 18.434 5.908 144.585 1.00 26.79 473 TYR B N 1
ATOM 6698 C CA . TYR B 1 333 ? 17.571 5.587 143.452 1.00 27.00 473 TYR B CA 1
ATOM 6699 C C . TYR B 1 333 ? 16.301 4.871 143.903 1.00 28.26 473 TYR B C 1
ATOM 6700 O O . TYR B 1 333 ? 15.201 5.193 143.438 1.00 32.25 473 TYR B O 1
ATOM 6709 N N . TYR B 1 334 ? 16.421 3.895 144.806 1.00 29.13 474 TYR B N 1
ATOM 6710 C CA . TYR B 1 334 ? 15.220 3.168 145.219 1.00 26.02 474 TYR B CA 1
ATOM 6711 C C . TYR B 1 334 ? 14.212 4.108 145.863 1.00 30.36 474 TYR B C 1
ATOM 6712 O O . TYR B 1 334 ? 12.997 3.949 145.680 1.00 27.55 474 TYR B O 1
ATOM 6721 N N . HIS B 1 335 ? 14.699 5.095 146.620 1.00 30.23 475 HIS B N 1
ATOM 6722 C CA . HIS B 1 335 ? 13.821 6.110 147.205 1.00 28.60 475 HIS B CA 1
ATOM 6723 C C . HIS B 1 335 ? 13.103 6.916 146.119 1.00 31.70 475 HIS B C 1
ATOM 6724 O O . HIS B 1 335 ? 11.892 7.169 146.224 1.00 34.77 475 HIS B O 1
ATOM 6731 N N . ARG B 1 336 ? 13.835 7.317 145.063 1.00 31.74 476 ARG B N 1
ATOM 6732 C CA . ARG B 1 336 ? 13.235 8.059 143.948 1.00 29.78 476 ARG B CA 1
ATOM 6733 C C . ARG B 1 336 ? 12.078 7.325 143.319 1.00 27.55 476 ARG B C 1
ATOM 6734 O O . ARG B 1 336 ? 11.124 7.963 142.860 1.00 33.13 476 ARG B O 1
ATOM 6742 N N . ILE B 1 337 ? 12.126 5.999 143.296 1.00 34.96 477 ILE B N 1
ATOM 6743 C CA . ILE B 1 337 ? 11.079 5.202 142.670 1.00 36.20 477 ILE B CA 1
ATOM 6744 C C . ILE B 1 337 ? 10.162 4.564 143.713 1.00 43.61 477 ILE B C 1
ATOM 6745 O O . ILE B 1 337 ? 9.530 3.544 143.441 1.00 48.79 477 ILE B O 1
ATOM 6750 N N . GLY B 1 338 ? 10.073 5.156 144.903 1.00 47.31 478 GLY B N 1
ATOM 6751 C CA . GLY B 1 338 ? 9.161 4.659 145.911 1.00 47.53 478 GLY B CA 1
ATOM 6752 C C . GLY B 1 338 ? 9.490 3.292 146.459 1.00 55.67 478 GLY B C 1
ATOM 6753 O O . GLY B 1 338 ? 8.586 2.599 146.940 1.00 51.26 478 GLY B O 1
ATOM 6754 N N . ASN B 1 339 ? 10.762 2.878 146.391 1.00 52.99 479 ASN B N 1
ATOM 6755 C CA . ASN B 1 339 ? 11.224 1.590 146.922 1.00 54.75 479 ASN B CA 1
ATOM 6756 C C . ASN B 1 339 ? 10.446 0.417 146.329 1.00 57.55 479 ASN B C 1
ATOM 6757 O O . ASN B 1 339 ? 10.298 -0.636 146.956 1.00 55.17 479 ASN B O 1
ATOM 6762 N N . ASP B 1 340 ? 9.920 0.605 145.123 1.00 58.09 480 ASP B N 1
ATOM 6763 C CA . ASP B 1 340 ? 9.209 -0.442 144.397 1.00 67.03 480 ASP B CA 1
ATOM 6764 C C . ASP B 1 340 ? 10.133 -0.910 143.272 1.00 63.18 480 ASP B C 1
ATOM 6765 O O . ASP B 1 340 ? 10.026 -0.470 142.127 1.00 53.97 480 ASP B O 1
ATOM 6770 N N . LYS B 1 341 ? 11.050 -1.826 143.615 1.00 67.08 481 LYS B N 1
ATOM 6771 C CA . LYS B 1 341 ? 12.113 -2.239 142.699 1.00 61.37 481 LYS B CA 1
ATOM 6772 C C . LYS B 1 341 ? 11.666 -3.266 141.658 1.00 59.12 481 LYS B C 1
ATOM 6773 O O . LYS B 1 341 ? 12.346 -3.425 140.639 1.00 60.30 481 LYS B O 1
ATOM 6779 N N . GLY B 1 342 ? 10.548 -3.958 141.872 1.00 50.88 482 GLY B N 1
ATOM 6780 C CA . GLY B 1 342 ? 10.141 -4.927 140.861 1.00 52.70 482 GLY B CA 1
ATOM 6781 C C . GLY B 1 342 ? 11.043 -6.155 140.783 1.00 53.36 482 GLY B C 1
ATOM 6782 O O . GLY B 1 342 ? 11.761 -6.507 141.722 1.00 56.10 482 GLY B O 1
ATOM 6783 N N . ASP B 1 343 ? 11.001 -6.806 139.621 1.00 53.09 483 ASP B N 1
ATOM 6784 C CA . ASP B 1 343 ? 11.842 -7.962 139.328 1.00 50.97 483 ASP B CA 1
ATOM 6785 C C . ASP B 1 343 ? 13.029 -7.530 138.469 1.00 53.78 483 ASP B C 1
ATOM 6786 O O . ASP B 1 343 ? 12.851 -7.123 137.315 1.00 57.25 483 ASP B O 1
ATOM 6791 N N . TRP B 1 344 ? 14.241 -7.635 139.017 1.00 49.98 484 TRP B N 1
ATOM 6792 C CA . TRP B 1 344 ? 15.441 -7.303 138.257 1.00 47.23 484 TRP B CA 1
ATOM 6793 C C . TRP B 1 344 ? 16.274 -8.523 137.872 1.00 44.14 484 TRP B C 1
ATOM 6794 O O . TRP B 1 344 ? 17.389 -8.361 137.365 1.00 43.47 484 TRP B O 1
ATOM 6805 N N . GLY B 1 345 ? 15.758 -9.730 138.058 1.00 45.55 485 GLY B N 1
ATOM 6806 C CA . GLY B 1 345 ? 16.486 -10.886 137.585 1.00 45.26 485 GLY B CA 1
ATOM 6807 C C . GLY B 1 345 ? 17.683 -11.246 138.454 1.00 51.75 485 GLY B C 1
ATOM 6808 O O . GLY B 1 345 ? 17.847 -10.786 139.586 1.00 58.87 485 GLY B O 1
ATOM 6809 N N . ASP B 1 346 ? 18.532 -12.098 137.886 1.00 50.17 486 ASP B N 1
ATOM 6810 C CA . ASP B 1 346 ? 19.704 -12.625 138.570 1.00 46.71 486 ASP B CA 1
ATOM 6811 C C . ASP B 1 346 ? 20.919 -11.784 138.212 1.00 46.43 486 ASP B C 1
ATOM 6812 O O . ASP B 1 346 ? 21.233 -11.596 137.032 1.00 38.97 486 ASP B O 1
ATOM 6817 N N . VAL B 1 347 ? 21.608 -11.307 139.243 1.00 45.20 487 VAL B N 1
ATOM 6818 C CA . VAL B 1 347 ? 22.720 -10.383 139.122 1.00 43.60 487 VAL B CA 1
ATOM 6819 C C . VAL B 1 347 ? 24.017 -10.977 139.666 1.00 40.19 487 VAL B C 1
ATOM 6820 O O . VAL B 1 347 ? 25.069 -10.326 139.608 1.00 40.09 487 VAL B O 1
ATOM 6824 N N . SER B 1 348 ? 23.988 -12.248 140.079 1.00 41.08 488 SER B N 1
ATOM 6825 C CA . SER B 1 348 ? 25.115 -12.856 140.784 1.00 47.12 488 SER B CA 1
ATOM 6826 C C . SER B 1 348 ? 26.370 -12.942 139.913 1.00 45.93 488 SER B C 1
ATOM 6827 O O . SER B 1 348 ? 27.484 -12.770 140.418 1.00 42.60 488 SER B O 1
ATOM 6830 N N . ASP B 1 349 ? 26.223 -13.225 138.613 1.00 45.66 489 ASP B N 1
ATOM 6831 C CA . ASP B 1 349 ? 27.398 -13.252 137.738 1.00 46.76 489 ASP B CA 1
ATOM 6832 C C . ASP B 1 349 ? 28.077 -11.886 137.657 1.00 43.35 489 ASP B C 1
ATOM 6833 O O . ASP B 1 349 ? 29.304 -11.802 137.509 1.00 41.94 489 ASP B O 1
ATOM 6838 N N . ARG B 1 350 ? 27.293 -10.804 137.691 1.00 37.22 490 ARG B N 1
ATOM 6839 C CA . ARG B 1 350 ? 27.880 -9.469 137.620 1.00 36.16 490 ARG B CA 1
ATOM 6840 C C . ARG B 1 350 ? 28.573 -9.100 138.927 1.00 35.64 490 ARG B C 1
ATOM 6841 O O . ARG B 1 350 ? 29.618 -8.441 138.914 1.00 41.83 490 ARG B O 1
ATOM 6849 N N . ARG B 1 351 ? 28.015 -9.515 140.067 1.00 38.75 491 ARG B N 1
ATOM 6850 C CA . ARG B 1 351 ? 28.706 -9.301 141.334 1.00 38.73 491 ARG B CA 1
ATOM 6851 C C . ARG B 1 351 ? 30.061 -9.989 141.330 1.00 45.05 491 ARG B C 1
ATOM 6852 O O . ARG B 1 351 ? 31.037 -9.457 141.870 1.00 42.37 491 ARG B O 1
ATOM 6860 N N . LYS B 1 352 ? 30.120 -11.206 140.781 1.00 50.96 492 LYS B N 1
ATOM 6861 C CA . LYS B 1 352 ? 31.381 -11.938 140.716 1.00 55.67 492 LYS B CA 1
ATOM 6862 C C . LYS B 1 352 ? 32.369 -11.251 139.773 1.00 49.70 492 LYS B C 1
ATOM 6863 O O . LYS B 1 352 ? 33.571 -11.201 140.062 1.00 52.76 492 LYS B O 1
ATOM 6869 N N . LEU B 1 353 ? 31.879 -10.702 138.653 1.00 40.92 493 LEU B N 1
ATOM 6870 C CA . LEU B 1 353 ? 32.747 -9.972 137.729 1.00 40.51 493 LEU B CA 1
ATOM 6871 C C . LEU B 1 353 ? 33.400 -8.785 138.421 1.00 44.92 493 LEU B C 1
ATOM 6872 O O . LEU B 1 353 ? 34.621 -8.605 138.349 1.00 46.22 493 LEU B O 1
ATOM 6877 N N . ARG B 1 354 ? 32.595 -7.973 139.114 1.00 39.11 494 ARG B N 1
ATOM 6878 C CA . ARG B 1 354 ? 33.135 -6.821 139.828 1.00 40.86 494 ARG B CA 1
ATOM 6879 C C . ARG B 1 354 ? 34.147 -7.245 140.887 1.00 45.21 494 ARG B C 1
ATOM 6880 O O . ARG B 1 354 ? 35.183 -6.589 141.057 1.00 39.29 494 ARG B O 1
ATOM 6888 N N . ASN B 1 355 ? 33.869 -8.335 141.610 1.00 45.34 495 ASN B N 1
ATOM 6889 C CA . ASN B 1 355 ? 34.823 -8.800 142.616 1.00 47.59 495 ASN B CA 1
ATOM 6890 C C . ASN B 1 355 ? 36.127 -9.249 141.973 1.00 48.31 495 ASN B C 1
ATOM 6891 O O . ASN B 1 355 ? 37.214 -8.884 142.433 1.00 52.82 495 ASN B O 1
ATOM 6896 N N . ASP B 1 356 ? 36.037 -10.041 140.902 1.00 50.11 496 ASP B N 1
ATOM 6897 C CA . ASP B 1 356 ? 37.239 -10.554 140.258 1.00 50.23 496 ASP B CA 1
ATOM 6898 C C . ASP B 1 356 ? 38.091 -9.430 139.677 1.00 53.40 496 ASP B C 1
ATOM 6899 O O . ASP B 1 356 ? 39.321 -9.546 139.616 1.00 58.00 496 ASP B O 1
ATOM 6904 N N . LEU B 1 357 ? 37.462 -8.346 139.234 1.00 48.57 497 LEU B N 1
ATOM 6905 C CA . LEU B 1 357 ? 38.215 -7.214 138.719 1.00 42.90 497 LEU B CA 1
ATOM 6906 C C . LEU B 1 357 ? 38.831 -6.370 139.829 1.00 51.66 497 LEU B C 1
ATOM 6907 O O . LEU B 1 357 ? 39.633 -5.479 139.528 1.00 49.76 497 LEU B O 1
ATOM 6912 N N . LYS B 1 358 ? 38.496 -6.642 141.098 1.00 53.64 498 LYS B N 1
ATOM 6913 C CA . LYS B 1 358 ? 38.981 -5.854 142.232 1.00 49.85 498 LYS B CA 1
ATOM 6914 C C . LYS B 1 358 ? 38.691 -4.365 142.043 1.00 49.62 498 LYS B C 1
ATOM 6915 O O . LYS B 1 358 ? 39.568 -3.511 142.182 1.00 47.58 498 LYS B O 1
ATOM 6921 N N . CYS B 1 359 ? 37.443 -4.057 141.701 1.00 48.20 499 CYS B N 1
ATOM 6922 C CA . CYS B 1 359 ? 37.071 -2.682 141.402 1.00 47.35 499 CYS B CA 1
ATOM 6923 C C . CYS B 1 359 ? 36.990 -1.855 142.681 1.00 46.07 499 CYS B C 1
ATOM 6924 O O . CYS B 1 359 ? 36.911 -2.382 143.790 1.00 37.38 499 CYS B O 1
ATOM 6927 N N . LYS B 1 360 ? 37.034 -0.538 142.511 1.00 41.99 500 LYS B N 1
ATOM 6928 C CA . LYS B 1 360 ? 36.909 0.353 143.648 1.00 40.60 500 LYS B CA 1
ATOM 6929 C C . LYS B 1 360 ? 35.445 0.497 144.052 1.00 39.32 500 LYS B C 1
ATOM 6930 O O . LYS B 1 360 ? 34.535 -0.055 143.427 1.00 39.68 500 LYS B O 1
ATOM 6936 N N . SER B 1 361 ? 35.220 1.225 145.139 1.00 38.05 501 SER B N 1
ATOM 6937 C CA . SER B 1 361 ? 33.886 1.415 145.682 1.00 39.01 501 SER B CA 1
ATOM 6938 C C . SER B 1 361 ? 33.158 2.530 144.940 1.00 40.62 501 SER B C 1
ATOM 6939 O O . SER B 1 361 ? 33.770 3.379 144.278 1.00 38.78 501 SER B O 1
ATOM 6942 N N . PHE B 1 362 ? 31.829 2.533 145.056 1.00 35.30 502 PHE B N 1
ATOM 6943 C CA . PHE B 1 362 ? 31.100 3.627 144.426 1.00 33.38 502 PHE B CA 1
ATOM 6944 C C . PHE B 1 362 ? 31.357 4.940 145.151 1.00 33.97 502 PHE B C 1
ATOM 6945 O O . PHE B 1 362 ? 31.352 6.003 144.518 1.00 39.80 502 PHE B O 1
ATOM 6953 N N . LYS B 1 363 ? 31.597 4.889 146.465 1.00 31.62 503 LYS B N 1
ATOM 6954 C CA . LYS B 1 363 ? 31.983 6.096 147.189 1.00 35.63 503 LYS B CA 1
ATOM 6955 C C . LYS B 1 363 ? 33.294 6.660 146.656 1.00 39.94 503 LYS B C 1
ATOM 6956 O O . LYS B 1 363 ? 33.464 7.883 146.559 1.00 36.41 503 LYS B O 1
ATOM 6962 N N . TRP B 1 364 ? 34.243 5.788 146.323 1.00 40.74 504 TRP B N 1
ATOM 6963 C CA . TRP B 1 364 ? 35.468 6.268 145.697 1.00 43.44 504 TRP B CA 1
ATOM 6964 C C . TRP B 1 364 ? 35.162 6.983 144.383 1.00 41.50 504 TRP B C 1
ATOM 6965 O O . TRP B 1 364 ? 35.736 8.040 144.085 1.00 40.31 504 TRP B O 1
ATOM 6976 N N . TYR B 1 365 ? 34.258 6.419 143.583 1.00 38.33 505 TYR B N 1
ATOM 6977 C CA . TYR B 1 365 ? 33.909 7.028 142.303 1.00 29.34 505 TYR B CA 1
ATOM 6978 C C . TYR B 1 365 ? 33.322 8.421 142.489 1.00 28.96 505 TYR B C 1
ATOM 6979 O O . TYR B 1 365 ? 33.724 9.375 141.806 1.00 28.36 505 TYR B O 1
ATOM 6988 N N . LEU B 1 366 ? 32.345 8.547 143.393 1.00 24.69 506 LEU B N 1
ATOM 6989 C CA . LEU B 1 366 ? 31.717 9.840 143.650 1.00 32.11 506 LEU B CA 1
ATOM 6990 C C . LEU B 1 366 ? 32.721 10.837 144.208 1.00 34.58 506 LEU B C 1
ATOM 6991 O O . LEU B 1 366 ? 32.753 12.000 143.789 1.00 31.25 506 LEU B O 1
ATOM 6996 N N . ASP B 1 367 ? 33.547 10.395 145.162 1.00 36.33 507 ASP B N 1
ATOM 6997 C CA . ASP B 1 367 ? 34.495 11.289 145.817 1.00 30.48 507 ASP B CA 1
ATOM 6998 C C . ASP B 1 367 ? 35.563 11.800 144.853 1.00 40.06 507 ASP B C 1
ATOM 6999 O O . ASP B 1 367 ? 36.004 12.950 144.965 1.00 42.97 507 ASP B O 1
ATOM 7004 N N . ASN B 1 368 ? 36.016 10.956 143.928 1.00 39.03 508 ASN B N 1
ATOM 7005 C CA . ASN B 1 368 ? 37.172 11.254 143.093 1.00 37.66 508 ASN B CA 1
ATOM 7006 C C . ASN B 1 368 ? 36.821 11.640 141.666 1.00 36.57 508 ASN B C 1
ATOM 7007 O O . ASN B 1 368 ? 37.449 12.535 141.097 1.00 37.81 508 ASN B O 1
ATOM 7012 N N . ILE B 1 369 ? 35.831 10.986 141.073 1.00 42.34 509 ILE B N 1
ATOM 7013 C CA . ILE B 1 369 ? 35.486 11.198 139.677 1.00 33.49 509 ILE B CA 1
ATOM 7014 C C . ILE B 1 369 ? 34.342 12.195 139.528 1.00 36.24 509 ILE B C 1
ATOM 7015 O O . ILE B 1 369 ? 34.308 12.973 138.570 1.00 28.91 509 ILE B O 1
ATOM 7020 N N . TYR B 1 370 ? 33.390 12.169 140.463 1.00 30.26 510 TYR B N 1
ATOM 7021 C CA . TYR B 1 370 ? 32.186 12.977 140.314 1.00 26.85 510 TYR B CA 1
ATOM 7022 C C . TYR B 1 370 ? 31.793 13.667 141.619 1.00 30.62 510 TYR B C 1
ATOM 7023 O O . TYR B 1 370 ? 30.646 13.521 142.060 1.00 31.18 510 TYR B O 1
ATOM 7032 N N . PRO B 1 371 ? 32.695 14.428 142.261 1.00 27.91 511 PRO B N 1
ATOM 7033 C CA . PRO B 1 371 ? 32.355 15.023 143.564 1.00 26.16 511 PRO B CA 1
ATOM 7034 C C . PRO B 1 371 ? 31.326 16.127 143.476 1.00 34.00 511 PRO B C 1
ATOM 7035 O O . PRO B 1 371 ? 30.779 16.520 144.515 1.00 30.32 511 PRO B O 1
ATOM 7039 N N . GLU B 1 372 ? 31.065 16.654 142.279 1.00 33.14 512 GLU B N 1
ATOM 7040 C CA . GLU B 1 372 ? 30.056 17.695 142.107 1.00 34.54 512 GLU B CA 1
ATOM 7041 C C . GLU B 1 372 ? 28.628 17.158 142.208 1.00 36.26 512 GLU B C 1
ATOM 7042 O O . GLU B 1 372 ? 27.688 17.950 142.337 1.00 37.34 512 GLU B O 1
ATOM 7048 N N . LEU B 1 373 ? 28.432 15.845 142.122 1.00 31.00 513 LEU B N 1
ATOM 7049 C CA . LEU B 1 373 ? 27.085 15.296 142.147 1.00 27.24 513 LEU B CA 1
ATOM 7050 C C . LEU B 1 373 ? 26.483 15.483 143.533 1.00 28.06 513 LEU B C 1
ATOM 7051 O O . LEU B 1 373 ? 27.078 15.065 144.531 1.00 29.99 513 LEU B O 1
ATOM 7056 N N . PHE B 1 374 ? 25.314 16.129 143.593 1.00 33.80 514 PHE B N 1
ATOM 7057 C CA . PHE B 1 374 ? 24.609 16.310 144.860 1.00 28.28 514 PHE B CA 1
ATOM 7058 C C . PHE B 1 374 ? 24.072 14.968 145.362 1.00 27.86 514 PHE B C 1
ATOM 7059 O O . PHE B 1 374 ? 23.387 14.252 144.629 1.00 26.89 514 PHE B O 1
ATOM 7067 N N . ILE B 1 375 ? 24.360 14.643 146.617 1.00 28.06 515 ILE B N 1
ATOM 7068 C CA . ILE B 1 375 ? 23.960 13.377 147.234 1.00 37.37 515 ILE B CA 1
ATOM 7069 C C . ILE B 1 375 ? 22.690 13.601 148.055 1.00 32.65 515 ILE B C 1
ATOM 7070 O O . ILE B 1 375 ? 22.745 14.322 149.062 1.00 25.88 515 ILE B O 1
ATOM 7075 N N . PRO B 1 376 ? 21.563 12.955 147.724 1.00 33.48 516 PRO B N 1
ATOM 7076 C CA . PRO B 1 376 ? 20.319 13.235 148.475 1.00 29.56 516 PRO B CA 1
ATOM 7077 C C . PRO B 1 376 ? 20.461 13.066 149.979 1.00 29.90 516 PRO B C 1
ATOM 7078 O O . PRO B 1 376 ? 19.745 13.735 150.740 1.00 31.82 516 PRO B O 1
ATOM 7082 N N . GLY B 1 377 ? 21.398 12.229 150.434 1.00 30.88 517 GLY B N 1
ATOM 7083 C CA . GLY B 1 377 ? 21.599 12.063 151.864 1.00 26.04 517 GLY B CA 1
ATOM 7084 C C . GLY B 1 377 ? 22.095 13.305 152.573 1.00 26.72 517 GLY B C 1
ATOM 7085 O O . GLY B 1 377 ? 21.960 13.400 153.796 1.00 41.40 517 GLY B O 1
ATOM 7086 N N . ASP B 1 378 ? 22.661 14.256 151.841 1.00 26.76 518 ASP B N 1
ATOM 7087 C CA . ASP B 1 378 ? 23.179 15.487 152.429 1.00 27.04 518 ASP B CA 1
ATOM 7088 C C . ASP B 1 378 ? 22.123 16.570 152.538 1.00 30.59 518 ASP B C 1
ATOM 7089 O O . ASP B 1 378 ? 22.402 17.643 153.087 1.00 28.54 518 ASP B O 1
ATOM 7094 N N . SER B 1 379 ? 20.922 16.321 152.027 1.00 27.01 519 SER B N 1
ATOM 7095 C CA . SER B 1 379 ? 19.887 17.336 152.035 1.00 26.32 519 SER B CA 1
ATOM 7096 C C . SER B 1 379 ? 19.268 17.486 153.424 1.00 30.89 519 SER B C 1
ATOM 7097 O O . SER B 1 379 ? 19.325 16.585 154.270 1.00 28.05 519 SER B O 1
ATOM 7100 N N . VAL B 1 380 ? 18.659 18.654 153.648 1.00 27.98 520 VAL B N 1
ATOM 7101 C CA . VAL B 1 380 ? 17.944 18.895 154.889 1.00 29.12 520 VAL B CA 1
ATOM 7102 C C . VAL B 1 380 ? 16.717 18.004 154.957 1.00 28.91 520 VAL B C 1
ATOM 7103 O O . VAL B 1 380 ? 16.266 17.631 156.041 1.00 29.86 520 VAL B O 1
ATOM 7107 N N . ALA B 1 381 ? 16.133 17.695 153.808 1.00 27.89 521 ALA B N 1
ATOM 7108 C CA . ALA B 1 381 ? 15.001 16.789 153.705 1.00 27.79 521 ALA B CA 1
ATOM 7109 C C . ALA B 1 381 ? 15.012 16.233 152.297 1.00 28.99 521 ALA B 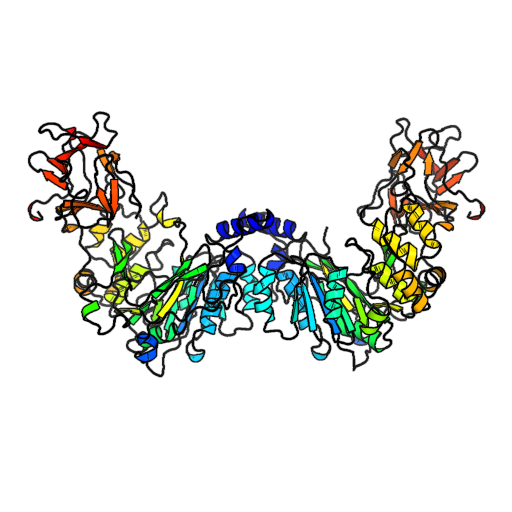C 1
ATOM 7110 O O . ALA B 1 381 ? 15.450 16.906 151.359 1.00 25.94 521 ALA B O 1
ATOM 7112 N N . HIS B 1 382 ? 14.523 15.006 152.150 1.00 26.49 522 HIS B N 1
ATOM 7113 C CA . HIS B 1 382 ? 14.439 14.431 150.815 1.00 25.54 522 HIS B CA 1
ATOM 7114 C C . HIS B 1 382 ? 13.320 13.403 150.823 1.00 25.99 522 HIS B C 1
ATOM 7115 O O . HIS B 1 382 ? 13.156 12.650 151.786 1.00 26.82 522 HIS B O 1
ATOM 7122 N N . GLY B 1 383 ? 12.502 13.441 149.782 1.00 25.69 523 GLY B N 1
ATOM 7123 C CA . GLY B 1 383 ? 11.300 12.634 149.768 1.00 26.42 523 GLY B CA 1
ATOM 7124 C C . GLY B 1 383 ? 10.106 13.514 149.472 1.00 31.69 523 GLY B C 1
ATOM 7125 O O . GLY B 1 383 ? 10.178 14.431 148.653 1.00 26.44 523 GLY B O 1
ATOM 7126 N N . GLU B 1 384 ? 8.999 13.279 150.135 1.00 22.04 524 GLU B N 1
ATOM 7127 C CA . GLU B 1 384 ? 7.839 14.073 149.765 1.00 34.41 524 GLU B CA 1
ATOM 7128 C C . GLU B 1 384 ? 7.779 15.387 150.551 1.00 27.08 524 GLU B C 1
ATOM 7129 O O . GLU B 1 384 ? 8.434 15.571 151.579 1.00 20.88 524 GLU B O 1
ATOM 7135 N N . ILE B 1 385 ? 7.041 16.334 149.994 1.00 24.62 525 ILE B N 1
ATOM 7136 C CA . ILE B 1 385 ? 6.751 17.606 150.640 1.00 18.86 525 ILE B CA 1
ATOM 7137 C C . ILE B 1 385 ? 5.231 17.668 150.650 1.00 24.45 525 ILE B C 1
ATOM 7138 O O . ILE B 1 385 ? 4.588 17.889 149.608 1.00 17.81 525 ILE B O 1
ATOM 7143 N N . ALA B 1 386 ? 4.645 17.375 151.812 1.00 20.00 526 ALA B N 1
ATOM 7144 C CA . ALA B 1 386 ? 3.234 17.045 151.895 1.00 18.58 526 ALA B CA 1
ATOM 7145 C C . ALA B 1 386 ? 2.481 18.069 152.728 1.00 25.37 526 ALA B C 1
ATOM 7146 O O . ALA B 1 386 ? 2.939 18.486 153.801 1.00 21.91 526 ALA B O 1
ATOM 7148 N N . ASN B 1 387 ? 1.342 18.492 152.209 1.00 21.19 527 ASN B N 1
ATOM 7149 C CA . ASN B 1 387 ? 0.376 19.226 153.011 1.00 18.30 527 ASN B CA 1
ATOM 7150 C C . ASN B 1 387 ? -0.494 18.184 153.698 1.00 18.95 527 ASN B C 1
ATOM 7151 O O . ASN B 1 387 ? -1.527 17.752 153.170 1.00 29.93 527 ASN B O 1
ATOM 7156 N N . VAL B 1 388 ? -0.080 17.813 154.912 1.00 19.75 528 VAL B N 1
ATOM 7157 C CA . VAL B 1 388 ? -0.749 16.714 155.622 1.00 20.54 528 VAL B CA 1
ATOM 7158 C C . VAL B 1 388 ? -2.238 16.969 155.787 1.00 26.10 528 VAL B C 1
ATOM 7159 O O . VAL B 1 388 ? -3.035 16.027 155.609 1.00 26.82 528 VAL B O 1
ATOM 7163 N N . PRO B 1 389 ? -2.702 18.170 156.153 1.00 25.63 529 PRO B N 1
ATOM 7164 C CA . PRO B 1 389 ? -4.137 18.318 156.425 1.00 23.70 529 PRO B CA 1
ATOM 7165 C C . PRO B 1 389 ? -5.019 17.999 155.226 1.00 28.86 529 PRO B C 1
ATOM 7166 O O . PRO B 1 389 ? -6.170 17.591 155.420 1.00 26.97 529 PRO B O 1
ATOM 7170 N N . ASN B 1 390 ? -4.527 18.164 153.994 1.00 26.98 530 ASN B N 1
ATOM 7171 C CA . ASN B 1 390 ? -5.328 17.879 152.807 1.00 31.30 530 ASN B CA 1
ATOM 7172 C C . ASN B 1 390 ? -4.822 16.685 152.007 1.00 31.19 530 ASN B C 1
ATOM 7173 O O . ASN B 1 390 ? -5.405 16.363 150.967 1.00 32.20 530 ASN B O 1
ATOM 7178 N N . GLY B 1 391 ? -3.768 16.015 152.463 1.00 23.98 531 GLY B N 1
ATOM 7179 C CA . GLY B 1 391 ? -3.201 14.925 151.693 1.00 29.03 531 GLY B CA 1
ATOM 7180 C C . GLY B 1 391 ? -2.761 15.324 150.300 1.00 34.84 531 GLY B C 1
ATOM 7181 O O . GLY B 1 391 ? -2.930 14.545 149.360 1.00 33.14 531 GLY B O 1
ATOM 7182 N N . MET B 1 392 ? -2.264 16.546 150.125 1.00 23.14 532 MET B N 1
ATOM 7183 C CA . MET B 1 392 ? -1.776 17.018 148.834 1.00 27.79 532 MET B CA 1
ATOM 7184 C C . MET B 1 392 ? -0.261 17.148 148.871 1.00 31.38 532 MET B C 1
ATOM 7185 O O . MET B 1 392 ? 0.305 17.602 149.870 1.00 24.50 532 MET B O 1
ATOM 7190 N N . CYS B 1 393 ? 0.393 16.759 147.778 1.00 27.12 533 CYS B N 1
ATOM 7191 C CA . CYS B 1 393 ? 1.844 16.742 147.727 1.00 21.56 533 CYS B CA 1
ATOM 7192 C C . CYS B 1 393 ? 2.330 17.647 146.615 1.00 25.86 533 CYS B C 1
ATOM 7193 O O . CYS B 1 393 ? 1.720 17.717 145.540 1.00 31.68 533 CYS B O 1
ATOM 7196 N N . LEU B 1 394 ? 3.425 18.345 146.892 1.00 25.04 534 LEU B N 1
ATOM 7197 C CA . LEU B 1 394 ? 4.120 19.097 145.858 1.00 29.23 534 LEU B CA 1
ATOM 7198 C C . LEU B 1 394 ? 4.452 18.170 144.694 1.00 27.06 534 LEU B C 1
ATOM 7199 O O . LEU B 1 394 ? 4.983 17.074 144.895 1.00 28.47 534 LEU B O 1
ATOM 7204 N N . ASP B 1 395 ? 4.082 18.589 143.481 1.00 24.39 535 ASP B N 1
ATOM 7205 C CA . ASP B 1 395 ? 4.026 17.669 142.350 1.00 26.55 535 ASP B CA 1
ATOM 7206 C C . ASP B 1 395 ? 4.433 18.397 141.080 1.00 38.08 535 ASP B C 1
ATOM 7207 O O . ASP B 1 395 ? 3.812 19.395 140.707 1.00 34.42 535 ASP B O 1
ATOM 7212 N N . ALA B 1 396 ? 5.450 17.879 140.397 1.00 41.09 536 ALA B N 1
ATOM 7213 C CA . ALA B 1 396 ? 5.858 18.432 139.117 1.00 39.06 536 ALA B CA 1
ATOM 7214 C C . ALA B 1 396 ? 6.477 17.327 138.286 1.00 43.87 536 ALA B C 1
ATOM 7215 O O . ALA B 1 396 ? 7.204 16.471 138.800 1.00 46.21 536 ALA B O 1
ATOM 7217 N N . LYS B 1 397 ? 6.168 17.347 137.002 1.00 47.79 537 LYS B N 1
ATOM 7218 C CA . LYS B 1 397 ? 6.855 16.507 136.037 1.00 59.61 537 LYS B CA 1
ATOM 7219 C C . LYS B 1 397 ? 8.127 17.226 135.599 1.00 74.21 537 LYS B C 1
ATOM 7220 O O . LYS B 1 397 ? 8.058 18.286 134.968 1.00 80.91 537 LYS B O 1
ATOM 7226 N N . GLU B 1 398 ? 9.289 16.678 135.957 1.00 80.49 538 GLU B N 1
ATOM 7227 C CA . GLU B 1 398 ? 10.565 17.241 135.511 1.00 87.18 538 GLU B CA 1
ATOM 7228 C C . GLU B 1 398 ? 11.024 16.570 134.225 1.00 94.31 538 GLU B C 1
ATOM 7229 O O . GLU B 1 398 ? 12.202 16.243 134.050 1.00 92.53 538 GLU B O 1
ATOM 7235 N N . LYS B 1 399 ? 10.086 16.333 133.312 1.00 104.56 539 LYS B N 1
ATOM 7236 C CA . LYS B 1 399 ? 10.393 15.857 131.975 1.00 121.38 539 LYS B CA 1
ATOM 7237 C C . LYS B 1 399 ? 10.425 16.989 130.961 1.00 130.78 539 LYS B C 1
ATOM 7238 O O . LYS B 1 399 ? 10.846 16.770 129.819 1.00 136.06 539 LYS B O 1
ATOM 7244 N N . SER B 1 400 ? 10.009 18.188 131.361 1.00 128.46 540 SER B N 1
ATOM 7245 C CA . SER B 1 400 ? 9.967 19.315 130.444 1.00 127.32 540 SER B CA 1
ATOM 7246 C C . SER B 1 400 ? 11.369 19.846 130.181 1.00 126.04 540 SER B C 1
ATOM 7247 O O . SER B 1 400 ? 12.218 19.894 131.077 1.00 121.91 540 SER B O 1
ATOM 7250 N N . GLU B 1 401 ? 11.610 20.219 128.926 1.00 127.84 541 GLU B N 1
ATOM 7251 C CA . GLU B 1 401 ? 12.735 21.058 128.557 1.00 125.03 541 GLU B CA 1
ATOM 7252 C C . GLU B 1 401 ? 12.289 22.424 128.058 1.00 128.17 541 GLU B C 1
ATOM 7253 O O . GLU B 1 401 ? 13.136 23.305 127.865 1.00 130.61 541 GLU B O 1
ATOM 7259 N N . GLU B 1 402 ? 10.986 22.615 127.844 1.00 128.43 542 GLU B N 1
ATOM 7260 C CA . GLU B 1 402 ? 10.373 23.917 127.628 1.00 129.04 542 GLU B CA 1
ATOM 7261 C C . GLU B 1 402 ? 10.023 24.612 128.937 1.00 125.63 542 GLU B C 1
ATOM 7262 O O . GLU B 1 402 ? 9.205 25.541 128.930 1.00 129.04 542 GLU B O 1
ATOM 7268 N N . GLU B 1 403 ? 10.626 24.154 130.040 1.00 117.82 543 GLU B N 1
ATOM 7269 C CA . GLU B 1 403 ? 10.336 24.566 131.414 1.00 111.38 543 GLU B CA 1
ATOM 7270 C C . GLU B 1 403 ? 8.971 24.069 131.873 1.00 106.84 543 GLU B C 1
ATOM 7271 O O . GLU B 1 403 ? 8.063 23.869 131.057 1.00 112.98 543 GLU B O 1
ATOM 7277 N N . THR B 1 404 ? 8.819 23.864 133.181 1.00 92.84 544 THR B N 1
ATOM 7278 C CA . THR B 1 404 ? 7.659 23.152 133.684 1.00 88.80 544 THR B CA 1
ATOM 7279 C C . THR B 1 404 ? 7.025 23.856 134.878 1.00 78.66 544 THR B C 1
ATOM 7280 O O . THR B 1 404 ? 7.731 24.390 135.746 1.00 70.27 544 THR B O 1
ATOM 7284 N N . PRO B 1 405 ? 5.694 23.889 134.933 1.00 71.01 545 PRO B N 1
ATOM 7285 C CA . PRO B 1 405 ? 5.007 24.452 136.095 1.00 63.48 545 PRO B CA 1
ATOM 7286 C C . PRO B 1 405 ? 4.878 23.416 137.199 1.00 61.33 545 PRO B C 1
ATOM 7287 O O . PRO B 1 405 ? 4.744 22.213 136.955 1.00 63.85 545 PRO B O 1
ATOM 7291 N N . VAL B 1 406 ? 4.913 23.900 138.428 1.00 49.27 546 VAL B N 1
ATOM 7292 C CA . VAL B 1 406 ? 4.820 23.048 139.603 1.00 44.63 546 VAL B CA 1
ATOM 7293 C C . VAL B 1 406 ? 3.410 23.142 140.160 1.00 44.51 546 VAL B C 1
ATOM 7294 O O . VAL B 1 406 ? 2.865 24.240 140.304 1.00 51.23 546 VAL B O 1
ATOM 7298 N N . SER B 1 407 ? 2.820 21.994 140.483 1.00 40.76 547 SER B N 1
ATOM 7299 C CA . SER B 1 407 ? 1.472 21.994 141.027 1.00 35.89 547 SER B CA 1
ATOM 7300 C C . SER B 1 407 ? 1.396 21.154 142.291 1.00 38.21 547 SER B C 1
ATOM 7301 O O . SER B 1 407 ? 2.391 21.005 143.010 1.00 32.28 547 SER B O 1
ATOM 7304 N N . ILE B 1 408 ? 0.207 20.629 142.575 1.00 36.24 548 ILE B N 1
ATOM 7305 C CA . ILE B 1 408 ? -0.020 19.712 143.680 1.00 30.32 548 ILE B CA 1
ATOM 7306 C C . ILE B 1 408 ? -0.910 18.595 143.164 1.00 35.90 548 ILE B C 1
ATOM 7307 O O . ILE B 1 408 ? -1.668 18.767 142.206 1.00 33.03 548 ILE B O 1
ATOM 7312 N N . TYR B 1 409 ? -0.774 17.435 143.788 1.00 31.51 549 TYR B N 1
ATOM 7313 C CA . TYR B 1 409 ? -1.623 16.291 143.524 1.00 35.25 549 TYR B CA 1
ATOM 7314 C C . TYR B 1 409 ? -1.720 15.494 144.805 1.00 34.99 549 TYR B C 1
ATOM 7315 O O . TYR B 1 409 ? -0.911 15.653 145.722 1.00 35.36 549 TYR B O 1
ATOM 7324 N N . GLU B 1 410 ? -2.731 14.642 144.855 1.00 35.96 550 GLU B N 1
ATOM 7325 C CA . GLU B 1 410 ? -2.918 13.772 145.998 1.00 34.77 550 GLU B CA 1
ATOM 7326 C C . GLU B 1 410 ? -1.643 12.979 146.246 1.00 31.72 550 GLU B C 1
ATOM 7327 O O . GLU B 1 410 ? -1.033 12.456 145.307 1.00 29.98 550 GLU B O 1
ATOM 7333 N N . CYS B 1 411 ? -1.204 12.949 147.501 1.00 33.81 551 CYS B N 1
ATOM 7334 C CA . CYS B 1 411 ? 0.003 12.201 147.853 1.00 30.79 551 CYS B CA 1
ATOM 7335 C C . CYS B 1 411 ? -0.173 10.715 147.564 1.00 38.62 551 CYS B C 1
ATOM 7336 O O . CYS B 1 411 ? -1.132 10.095 148.027 1.00 33.14 551 CYS B O 1
ATOM 7339 N N . HIS B 1 412 ? 0.763 10.132 146.809 1.00 34.78 552 HIS B N 1
ATOM 7340 C CA . HIS B 1 412 ? 0.740 8.700 146.550 1.00 34.49 552 HIS B CA 1
ATOM 7341 C C . HIS B 1 412 ? 1.928 7.957 147.150 1.00 35.30 552 HIS B C 1
ATOM 7342 O O . HIS B 1 412 ? 1.945 6.722 147.103 1.00 33.05 552 HIS B O 1
ATOM 7349 N N . GLY B 1 413 ? 2.914 8.655 147.719 1.00 31.21 553 GLY B N 1
ATOM 7350 C CA . GLY B 1 413 ? 4.004 7.948 148.371 1.00 25.64 553 GLY B CA 1
ATOM 7351 C C . GLY B 1 413 ? 4.865 7.094 147.460 1.00 31.72 553 GLY B C 1
ATOM 7352 O O . GLY B 1 413 ? 5.540 6.184 147.942 1.00 36.88 553 GLY B O 1
ATOM 7353 N N . GLN B 1 414 ? 4.862 7.351 146.150 1.00 30.27 554 GLN B N 1
ATOM 7354 C CA . GLN B 1 414 ? 5.618 6.538 145.205 1.00 34.95 554 GLN B CA 1
ATOM 7355 C C . GLN B 1 414 ? 6.863 7.255 144.695 1.00 31.34 554 GLN B C 1
ATOM 7356 O O . GLN B 1 414 ? 7.537 6.743 143.792 1.00 32.30 554 GLN B O 1
ATOM 7362 N N . GLY B 1 415 ? 7.201 8.407 145.266 1.00 28.95 555 GLY B N 1
ATOM 7363 C CA . GLY B 1 415 ? 8.348 9.155 144.781 1.00 32.50 555 GLY B CA 1
ATOM 7364 C C . GLY B 1 415 ? 8.018 9.842 143.470 1.00 35.84 555 GLY B C 1
ATOM 7365 O O . GLY B 1 415 ? 7.013 10.555 143.367 1.00 28.65 555 GLY B O 1
ATOM 7366 N N . GLY B 1 416 ? 8.869 9.631 142.457 1.00 36.38 556 GLY B N 1
ATOM 7367 C CA . GLY B 1 416 ? 8.678 10.205 141.130 1.00 36.38 556 GLY B CA 1
ATOM 7368 C C . GLY B 1 416 ? 8.374 11.697 141.100 1.00 32.23 556 GLY B C 1
ATOM 7369 O O . GLY B 1 416 ? 9.177 12.523 141.538 1.00 32.34 556 GLY B O 1
ATOM 7370 N N . ASN B 1 417 ? 7.194 12.055 140.593 1.00 34.50 557 ASN B N 1
ATOM 7371 C CA . ASN B 1 417 ? 6.820 13.462 140.474 1.00 34.18 557 ASN B CA 1
ATOM 7372 C C . ASN B 1 417 ? 6.583 14.140 141.818 1.00 27.53 557 ASN B C 1
ATOM 7373 O O . ASN B 1 417 ? 6.448 15.364 141.861 1.00 31.29 557 ASN B O 1
ATOM 7378 N N . GLN B 1 418 ? 6.540 13.395 142.917 1.00 28.58 558 GLN B N 1
ATOM 7379 C CA . GLN B 1 418 ? 6.370 13.994 144.234 1.00 23.42 558 GLN B CA 1
ATOM 7380 C C . GLN B 1 418 ? 7.648 13.908 145.080 1.00 27.37 558 GLN B C 1
ATOM 7381 O O . GLN B 1 418 ? 7.591 14.088 146.303 1.00 29.52 558 GLN B O 1
ATOM 7387 N N . TYR B 1 419 ? 8.802 13.657 144.453 1.00 25.24 559 TYR B N 1
ATOM 7388 C CA . TYR B 1 419 ? 10.077 13.556 145.157 1.00 24.78 559 TYR B CA 1
ATOM 7389 C C . TYR B 1 419 ? 10.822 14.882 145.087 1.00 25.49 559 TYR B C 1
ATOM 7390 O O . TYR B 1 419 ? 11.051 15.415 143.993 1.00 22.53 559 TYR B O 1
ATOM 7399 N N . TRP B 1 420 ? 11.266 15.365 146.244 1.00 21.87 560 TRP B N 1
ATOM 7400 C CA . TRP B 1 420 ? 11.969 16.639 146.347 1.00 20.92 560 TRP B CA 1
ATOM 7401 C C . TRP B 1 420 ? 13.094 16.530 147.366 1.00 20.62 560 TRP B C 1
ATOM 7402 O O . TRP B 1 420 ? 13.092 15.646 148.223 1.00 25.16 560 TRP B O 1
ATOM 7413 N N . MET B 1 421 ? 14.048 17.465 147.274 1.00 21.70 561 MET B N 1
ATOM 7414 C CA . MET B 1 421 ? 15.098 17.646 148.266 1.00 20.84 561 MET B CA 1
ATOM 7415 C C . MET B 1 421 ? 15.147 19.118 148.677 1.00 27.06 561 MET B C 1
ATOM 7416 O O . MET B 1 421 ? 15.178 20.009 147.818 1.00 28.61 561 MET B O 1
ATOM 7421 N N . LEU B 1 422 ? 15.198 19.372 149.980 1.00 20.69 562 LEU B N 1
ATOM 7422 C CA . LEU B 1 422 ? 15.497 20.698 150.507 1.00 18.84 562 LEU B CA 1
ATOM 7423 C C . LEU B 1 422 ? 16.993 20.720 150.791 1.00 20.98 562 LEU B C 1
ATOM 7424 O O . LEU B 1 422 ? 17.488 19.915 151.589 1.00 23.80 562 LEU B O 1
ATOM 7429 N N . SER B 1 423 ? 17.721 21.586 150.100 1.00 26.93 563 SER B N 1
ATOM 7430 C CA . SER B 1 423 ? 19.170 21.593 150.257 1.00 30.30 563 SER B CA 1
ATOM 7431 C C . SER B 1 423 ? 19.600 22.594 151.327 1.00 35.22 563 SER B C 1
ATOM 7432 O O . SER B 1 423 ? 18.839 23.479 151.729 1.00 34.25 563 SER B O 1
ATOM 7435 N N . LYS B 1 424 ? 20.836 22.417 151.809 1.00 31.29 564 LYS B N 1
ATOM 7436 C CA . LYS B 1 424 ? 21.401 23.344 152.791 1.00 35.43 564 LYS B CA 1
ATOM 7437 C C . LYS B 1 424 ? 21.352 24.779 152.288 1.00 30.93 564 LYS B C 1
ATOM 7438 O O . LYS B 1 424 ? 21.088 25.710 153.058 1.00 30.00 564 LYS B O 1
ATOM 7444 N N . ALA B 1 425 ? 21.582 24.973 151.002 1.00 34.67 565 ALA B N 1
ATOM 7445 C CA . ALA B 1 425 ? 21.537 26.287 150.382 1.00 31.47 565 ALA B CA 1
ATOM 7446 C C . ALA B 1 425 ? 20.094 26.821 150.200 1.00 31.53 565 ALA B C 1
ATOM 7447 O O . ALA B 1 425 ? 19.938 27.874 149.602 1.00 35.78 565 ALA B O 1
ATOM 7449 N N . GLY B 1 426 ? 19.051 26.156 150.693 1.00 30.80 566 GLY B N 1
ATOM 7450 C CA . GLY B 1 426 ? 17.705 26.666 150.538 1.00 25.23 566 GLY B CA 1
ATOM 7451 C C . GLY B 1 426 ? 17.056 26.369 149.203 1.00 29.24 566 GLY B C 1
ATOM 7452 O O . GLY B 1 426 ? 16.071 27.021 148.842 1.00 30.50 566 GLY B O 1
ATOM 7453 N N . GLU B 1 427 ? 17.568 25.401 148.456 1.00 24.65 567 GLU B N 1
ATOM 7454 C CA . GLU B 1 427 ? 16.941 24.996 147.210 1.00 30.01 567 GLU B CA 1
ATOM 7455 C C . GLU B 1 427 ? 15.902 23.927 147.508 1.00 28.85 567 GLU B C 1
ATOM 7456 O O . GLU B 1 427 ? 16.107 23.075 148.382 1.00 25.95 567 GLU B O 1
ATOM 7462 N N . ILE B 1 428 ? 14.772 23.995 146.812 1.00 28.39 568 ILE B N 1
ATOM 7463 C CA . ILE B 1 428 ? 13.832 22.877 146.747 1.00 28.65 568 ILE B CA 1
ATOM 7464 C C . ILE B 1 428 ? 14.001 22.307 145.351 1.00 27.98 568 ILE B C 1
ATOM 7465 O O . ILE B 1 428 ? 13.626 22.948 144.362 1.00 28.90 568 ILE B O 1
ATOM 7470 N N . ARG B 1 429 ? 14.614 21.136 145.250 1.00 21.97 569 ARG B N 1
ATOM 7471 C CA . ARG B 1 429 ? 15.139 20.703 143.964 1.00 25.23 569 ARG B CA 1
ATOM 7472 C C . ARG B 1 429 ? 14.842 19.227 143.742 1.00 26.85 569 ARG B C 1
ATOM 7473 O O . ARG B 1 429 ? 14.536 18.479 144.671 1.00 31.68 569 ARG B O 1
ATOM 7481 N N . ARG B 1 430 ? 14.889 18.839 142.474 1.00 29.47 570 ARG B N 1
ATOM 7482 C CA . ARG B 1 430 ? 14.969 17.446 142.060 1.00 31.43 570 ARG B CA 1
ATOM 7483 C C . ARG B 1 430 ? 16.046 17.405 141.000 1.00 33.01 570 ARG B C 1
ATOM 7484 O O . ARG B 1 430 ? 15.947 18.109 139.989 1.00 30.46 570 ARG B O 1
ATOM 7492 N N . ASP B 1 431 ? 17.092 16.627 141.257 1.00 32.02 571 ASP B N 1
ATOM 7493 C CA . ASP B 1 431 ? 18.273 16.624 140.411 1.00 31.84 571 ASP B CA 1
ATOM 7494 C C . ASP B 1 431 ? 18.777 18.053 140.247 1.00 36.36 571 ASP B C 1
ATOM 7495 O O . ASP B 1 431 ? 19.039 18.737 141.245 1.00 42.09 571 ASP B O 1
ATOM 7500 N N . ASP B 1 432 ? 18.843 18.539 139.011 1.00 35.17 572 ASP B N 1
ATOM 7501 C CA . ASP B 1 432 ? 19.386 19.855 138.712 1.00 42.05 572 ASP B CA 1
ATOM 7502 C C . ASP B 1 432 ? 18.297 20.894 138.471 1.00 43.98 572 ASP B C 1
ATOM 7503 O O . ASP B 1 432 ? 18.589 21.967 137.930 1.00 44.24 572 ASP B O 1
ATOM 7508 N N . SER B 1 433 ? 17.056 20.599 138.849 1.00 39.90 573 SER B N 1
ATOM 7509 C CA . SER B 1 433 ? 15.940 21.519 138.686 1.00 42.49 573 SER B CA 1
ATOM 7510 C C . SER B 1 433 ? 15.533 22.072 140.040 1.00 36.74 573 SER B C 1
ATOM 7511 O O . SER B 1 433 ? 15.360 21.314 140.993 1.00 33.71 573 SER B O 1
ATOM 7514 N N . CYS B 1 434 ? 15.298 23.378 140.105 1.00 36.96 574 CYS B N 1
ATOM 7515 C CA . CYS B 1 434 ? 15.020 24.049 141.369 1.00 32.85 574 CYS B CA 1
ATOM 7516 C C . CYS B 1 434 ? 13.657 24.731 141.307 1.00 33.51 574 CYS B C 1
ATOM 7517 O O . CYS B 1 434 ? 13.282 25.292 140.271 1.00 33.38 574 CYS B O 1
ATOM 7520 N N . LEU B 1 435 ? 12.914 24.664 142.412 1.00 28.72 575 LEU B N 1
ATOM 7521 C CA . LEU B 1 435 ? 11.706 25.471 142.558 1.00 33.28 575 LEU B CA 1
ATOM 7522 C C . LEU B 1 435 ? 12.091 26.935 142.452 1.00 36.46 575 LEU B C 1
ATOM 7523 O O . LEU B 1 435 ? 12.994 27.397 143.154 1.00 30.62 575 LEU B O 1
ATOM 7528 N N . ASP B 1 436 ? 11.385 27.671 141.602 1.00 37.53 576 ASP B N 1
ATOM 7529 C CA . ASP B 1 436 ? 11.741 29.046 141.285 1.00 39.84 576 ASP B CA 1
ATOM 7530 C C . ASP B 1 436 ? 10.480 29.887 141.348 1.00 43.64 576 ASP B C 1
ATOM 7531 O O . ASP B 1 436 ? 9.453 29.504 140.781 1.00 43.70 576 ASP B O 1
ATOM 7536 N N . TYR B 1 437 ? 10.566 31.049 141.989 1.00 43.72 577 TYR B N 1
ATOM 7537 C CA . TYR B 1 437 ? 9.427 31.953 142.062 1.00 44.69 577 TYR B CA 1
ATOM 7538 C C . TYR B 1 437 ? 9.902 33.377 141.822 1.00 45.37 577 TYR B C 1
ATOM 7539 O O . TYR B 1 437 ? 10.796 33.859 142.521 1.00 46.63 577 TYR B O 1
ATOM 7548 N N . ALA B 1 438 ? 9.300 34.051 140.838 1.00 49.69 578 ALA B N 1
ATOM 7549 C CA . ALA B 1 438 ? 9.653 35.423 140.496 1.00 53.07 578 ALA B CA 1
ATOM 7550 C C . ALA B 1 438 ? 8.450 36.361 140.544 1.00 58.19 578 ALA B C 1
ATOM 7551 O O . ALA B 1 438 ? 8.495 37.448 139.957 1.00 57.19 578 ALA B O 1
ATOM 7553 N N . GLY B 1 439 ? 7.370 35.963 141.216 1.00 57.15 579 GLY B N 1
ATOM 7554 C CA . GLY B 1 439 ? 6.207 36.814 141.383 1.00 55.68 579 GLY B CA 1
ATOM 7555 C C . GLY B 1 439 ? 4.975 36.399 140.604 1.00 60.49 579 GLY B C 1
ATOM 7556 O O . GLY B 1 439 ? 3.895 36.954 140.854 1.00 62.21 579 GLY B O 1
ATOM 7557 N N . LYS B 1 440 ? 5.091 35.467 139.651 1.00 58.85 580 LYS B N 1
ATOM 7558 C CA . LYS B 1 440 ? 3.935 35.019 138.892 1.00 55.19 580 LYS B CA 1
ATOM 7559 C C . LYS B 1 440 ? 3.635 33.587 139.303 1.00 47.60 580 LYS B C 1
ATOM 7560 O O . LYS B 1 440 ? 2.913 33.370 140.290 1.00 56.72 580 LYS B O 1
ATOM 7566 N N . ASP B 1 441 ? 4.175 32.583 138.626 1.00 49.47 581 ASP B N 1
ATOM 7567 C CA . ASP B 1 441 ? 3.916 31.196 138.990 1.00 54.57 581 ASP B CA 1
ATOM 7568 C C . ASP B 1 441 ? 5.178 30.539 139.538 1.00 50.02 581 ASP B C 1
ATOM 7569 O O . ASP B 1 441 ? 6.302 30.945 139.221 1.00 46.78 581 ASP B O 1
ATOM 7574 N N . VAL B 1 442 ? 4.980 29.517 140.366 1.00 40.73 582 VAL B N 1
ATOM 7575 C CA . VAL B 1 442 ? 6.093 28.701 140.834 1.00 40.22 582 VAL B CA 1
ATOM 7576 C C . VAL B 1 442 ? 6.429 27.702 139.734 1.00 43.09 582 VAL B C 1
ATOM 7577 O O . VAL B 1 442 ? 5.570 26.933 139.295 1.00 47.78 582 VAL B O 1
ATOM 7581 N N . THR B 1 443 ? 7.675 27.719 139.274 1.00 45.08 583 THR B N 1
ATOM 7582 C CA . THR B 1 443 ? 8.103 26.875 138.166 1.00 44.80 583 THR B CA 1
ATOM 7583 C C . THR B 1 443 ? 9.378 26.133 138.547 1.00 39.22 583 THR B C 1
ATOM 7584 O O . THR B 1 443 ? 9.969 26.342 139.611 1.00 42.36 583 THR B O 1
ATOM 7588 N N . LEU B 1 444 ? 9.823 25.287 137.633 1.00 38.10 584 LEU B N 1
ATOM 7589 C CA . LEU B 1 444 ? 11.029 24.496 137.801 1.00 48.96 584 LEU B CA 1
ATOM 7590 C C . LEU B 1 444 ? 12.066 25.072 136.848 1.00 46.25 584 LEU B C 1
ATOM 7591 O O . LEU B 1 444 ? 11.797 25.229 135.656 1.00 41.81 584 LEU B O 1
ATOM 7596 N N . PHE B 1 445 ? 13.232 25.425 137.383 1.00 45.50 585 PHE B N 1
ATOM 7597 C CA . PHE B 1 445 ? 14.268 26.081 136.606 1.00 47.61 585 PHE B CA 1
ATOM 7598 C C . PHE B 1 445 ? 15.617 25.506 136.989 1.00 41.47 585 PHE B C 1
ATOM 7599 O O . PHE B 1 445 ? 15.805 25.009 138.100 1.00 38.95 585 PHE B O 1
ATOM 7607 N N . GLY B 1 446 ? 16.570 25.638 136.075 1.00 42.50 586 GLY B N 1
ATOM 7608 C CA . GLY B 1 446 ? 17.905 25.138 136.319 1.00 48.60 586 GLY B CA 1
ATOM 7609 C C . GLY B 1 446 ? 18.467 25.712 137.600 1.00 45.64 586 GLY B C 1
ATOM 7610 O O . GLY B 1 446 ? 18.448 26.933 137.788 1.00 49.13 586 GLY B O 1
ATOM 7611 N N . CYS B 1 447 ? 18.946 24.861 138.500 1.00 41.63 587 CYS B N 1
ATOM 7612 C CA . CYS B 1 447 ? 19.592 25.372 139.698 1.00 36.90 587 CYS B CA 1
ATOM 7613 C C . CYS B 1 447 ? 20.814 26.182 139.295 1.00 49.23 587 CYS B C 1
ATOM 7614 O O . CYS B 1 447 ? 21.710 25.673 138.613 1.00 53.56 587 CYS B O 1
ATOM 7617 N N . HIS B 1 448 ? 20.857 27.445 139.714 1.00 47.08 588 HIS B N 1
ATOM 7618 C CA . HIS B 1 448 ? 21.988 28.299 139.373 1.00 48.47 588 HIS B CA 1
ATOM 7619 C C . HIS B 1 448 ? 22.909 28.563 140.556 1.00 47.73 588 HIS B C 1
ATOM 7620 O O . HIS B 1 448 ? 23.983 29.148 140.369 1.00 46.07 588 HIS B O 1
ATOM 7627 N N . GLY B 1 449 ? 22.537 28.120 141.754 1.00 40.19 589 GLY B N 1
ATOM 7628 C CA . GLY B 1 449 ? 23.390 28.331 142.901 1.00 45.13 589 GLY B CA 1
ATOM 7629 C C . GLY B 1 449 ? 23.518 29.769 143.338 1.00 49.76 589 GLY B C 1
ATOM 7630 O O . GLY B 1 449 ? 24.434 30.090 144.100 1.00 53.90 589 GLY B O 1
ATOM 7631 N N . GLY B 1 450 ? 22.618 30.644 142.889 1.00 49.35 590 GLY B N 1
ATOM 7632 C CA . GLY B 1 450 ? 22.623 32.044 143.256 1.00 47.57 590 GLY B CA 1
ATOM 7633 C C . GLY B 1 450 ? 21.572 32.464 144.264 1.00 46.91 590 GLY B C 1
ATOM 7634 O O . GLY B 1 450 ? 21.371 33.670 144.448 1.00 50.84 590 GLY B O 1
ATOM 7635 N N . LYS B 1 451 ? 20.918 31.514 144.939 1.00 41.84 591 LYS B N 1
ATOM 7636 C CA . LYS B 1 451 ? 19.817 31.770 145.870 1.00 43.80 591 LYS B CA 1
ATOM 7637 C C . LYS B 1 451 ? 18.741 32.612 145.194 1.00 41.17 591 LYS B C 1
ATOM 7638 O O . LYS B 1 451 ? 18.168 32.190 144.187 1.00 42.59 591 LYS B O 1
ATOM 7644 N N . GLY B 1 452 ? 18.461 33.792 145.735 1.00 42.83 592 GLY B N 1
ATOM 7645 C CA . GLY B 1 452 ? 17.528 34.704 145.088 1.00 43.47 592 GLY B CA 1
ATOM 7646 C C . GLY B 1 452 ? 16.150 34.090 144.928 1.00 39.22 592 GLY B C 1
ATOM 7647 O O . GLY B 1 452 ? 15.527 33.642 145.895 1.00 39.87 592 GLY B O 1
ATOM 7648 N N . ASN B 1 453 ? 15.662 34.045 143.688 1.00 49.50 593 ASN B N 1
ATOM 7649 C CA . ASN B 1 453 ? 14.341 33.488 143.432 1.00 38.54 593 ASN B CA 1
ATOM 7650 C C . ASN B 1 453 ? 14.267 32.000 143.713 1.00 35.21 593 ASN B C 1
ATOM 7651 O O . ASN B 1 453 ? 13.159 31.456 143.746 1.00 33.67 593 ASN B O 1
ATOM 7656 N N . GLN B 1 454 ? 15.406 31.334 143.914 1.00 37.43 594 GLN B N 1
ATOM 7657 C CA . GLN B 1 454 ? 15.445 29.910 144.212 1.00 31.69 594 GLN B CA 1
ATOM 7658 C C . GLN B 1 454 ? 15.775 29.630 145.674 1.00 36.91 594 GLN B C 1
ATOM 7659 O O . GLN B 1 454 ? 16.207 28.522 146.006 1.00 33.75 594 GLN B O 1
ATOM 7665 N N . PHE B 1 455 ? 15.621 30.616 146.553 1.00 37.51 595 PHE B N 1
ATOM 7666 C CA . PHE B 1 455 ? 15.961 30.445 147.960 1.00 31.52 595 PHE B CA 1
ATOM 7667 C C . PHE B 1 455 ? 14.698 30.304 148.798 1.00 27.79 595 PHE B C 1
ATOM 7668 O O . PHE B 1 455 ? 13.827 31.181 148.778 1.00 31.01 595 PHE B O 1
ATOM 7676 N N . TRP B 1 456 ? 14.615 29.212 149.548 1.00 26.41 596 TRP B N 1
ATOM 7677 C CA . TRP B 1 456 ? 13.481 28.933 150.414 1.00 28.88 596 TRP B CA 1
ATOM 7678 C C . TRP B 1 456 ? 13.995 28.597 151.805 1.00 29.86 596 TRP B C 1
ATOM 7679 O O . TRP B 1 456 ? 15.095 28.058 151.960 1.00 34.69 596 TRP B O 1
ATOM 7690 N N . THR B 1 457 ? 13.175 28.891 152.812 1.00 23.59 597 THR B N 1
ATOM 7691 C CA . THR B 1 457 ? 13.441 28.494 154.187 1.00 25.54 597 THR B CA 1
ATOM 7692 C C . THR B 1 457 ? 12.232 27.756 154.737 1.00 24.89 597 THR B C 1
ATOM 7693 O O . THR B 1 457 ? 11.090 28.075 154.394 1.00 26.36 597 THR B O 1
ATOM 7697 N N . TYR B 1 458 ? 12.494 26.739 155.550 1.00 26.72 598 TYR B N 1
ATOM 7698 C CA . TYR B 1 458 ? 11.454 26.004 156.257 1.00 25.16 598 TYR B CA 1
ATOM 7699 C C . TYR B 1 458 ? 11.394 26.454 157.712 1.00 30.14 598 TYR B C 1
ATOM 7700 O O . TYR B 1 458 ? 12.374 26.307 158.459 1.00 27.32 598 TYR B O 1
ATOM 7709 N N . ARG B 1 459 ? 10.247 26.987 158.112 1.00 23.25 599 ARG B N 1
ATOM 7710 C CA . ARG B 1 459 ? 10.026 27.484 159.469 1.00 29.39 599 ARG B CA 1
ATOM 7711 C C . ARG B 1 459 ? 9.413 26.347 160.276 1.00 27.76 599 ARG B C 1
ATOM 7712 O O . ARG B 1 459 ? 8.227 26.054 160.139 1.00 25.56 599 ARG B O 1
ATOM 7720 N N . GLU B 1 460 ? 10.226 25.699 161.117 1.00 28.81 600 GLU B N 1
ATOM 7721 C CA . GLU B 1 460 ? 9.793 24.459 161.763 1.00 34.72 600 GLU B CA 1
ATOM 7722 C C . GLU B 1 460 ? 8.516 24.658 162.560 1.00 29.31 600 GLU B C 1
ATOM 7723 O O . GLU B 1 460 ? 7.602 23.835 162.492 1.00 23.05 600 GLU B O 1
ATOM 7729 N N . ASN B 1 461 ? 8.422 25.750 163.306 1.00 25.83 601 ASN B N 1
ATOM 7730 C CA . ASN B 1 461 ? 7.342 25.842 164.280 1.00 28.61 601 ASN B CA 1
ATOM 7731 C C . ASN B 1 461 ? 5.980 26.007 163.617 1.00 32.72 601 ASN B C 1
ATOM 7732 O O . ASN B 1 461 ? 4.957 25.646 164.207 1.00 29.29 601 ASN B O 1
ATOM 7737 N N . THR B 1 462 ? 5.939 26.539 162.406 1.00 26.79 602 THR B N 1
ATOM 7738 C CA . THR B 1 462 ? 4.681 26.721 161.707 1.00 26.08 602 THR B CA 1
ATOM 7739 C C . THR B 1 462 ? 4.568 25.838 160.482 1.00 25.79 602 THR B C 1
ATOM 7740 O O . THR B 1 462 ? 3.543 25.881 159.797 1.00 23.60 602 THR B O 1
ATOM 7744 N N . LYS B 1 463 ? 5.616 25.080 160.158 1.00 21.24 603 LYS B N 1
ATOM 7745 C CA . LYS B 1 463 ? 5.622 24.188 159.002 1.00 24.55 603 LYS B CA 1
ATOM 7746 C C . LYS B 1 463 ? 5.496 24.944 157.679 1.00 25.15 603 LYS B C 1
ATOM 7747 O O . LYS B 1 463 ? 5.043 24.372 156.678 1.00 20.99 603 LYS B O 1
ATOM 7753 N N . GLN B 1 464 ? 5.887 26.221 157.657 1.00 23.89 604 GLN B N 1
ATOM 7754 C CA . GLN B 1 464 ? 5.780 27.046 156.460 1.00 25.00 604 GLN B CA 1
ATOM 7755 C C . GLN B 1 464 ? 7.049 26.999 155.620 1.00 29.39 604 GLN B C 1
ATOM 7756 O O . GLN B 1 464 ? 8.167 26.989 156.143 1.00 25.94 604 GLN B O 1
ATOM 7762 N N . LEU B 1 465 ? 6.857 27.037 154.310 1.00 24.46 605 LEU B N 1
ATOM 7763 C CA . LEU B 1 465 ? 7.937 27.141 153.333 1.00 22.87 605 LEU B CA 1
ATOM 7764 C C . LEU B 1 465 ? 7.975 28.587 152.850 1.00 27.36 605 LEU B C 1
ATOM 7765 O O . LEU B 1 465 ? 7.058 29.030 152.152 1.00 26.59 605 LEU B O 1
ATOM 7770 N N . HIS B 1 466 ? 9.005 29.335 153.255 1.00 28.01 606 HIS B N 1
ATOM 7771 C CA . HIS B 1 466 ? 9.096 30.770 153.005 1.00 29.34 606 HIS B CA 1
ATOM 7772 C C . HIS B 1 466 ? 10.088 31.081 151.885 1.00 31.79 606 HIS B C 1
ATOM 7773 O O . HIS B 1 466 ? 11.177 30.505 151.828 1.00 26.70 606 HIS B O 1
ATOM 7780 N N . HIS B 1 467 ? 9.704 31.998 150.994 1.00 29.08 607 HIS B N 1
ATOM 7781 C CA . HIS B 1 467 ? 10.479 32.337 149.802 1.00 37.18 607 HIS B CA 1
ATOM 7782 C C . HIS B 1 467 ? 11.233 33.638 150.035 1.00 41.01 607 HIS B C 1
ATOM 7783 O O . HIS B 1 467 ? 10.628 34.652 150.398 1.00 43.36 607 HIS B O 1
ATOM 7790 N N . GLY B 1 468 ? 12.545 33.611 149.805 1.00 46.84 608 GLY B N 1
ATOM 7791 C CA . GLY B 1 468 ? 13.392 34.724 150.186 1.00 52.82 608 GLY B CA 1
ATOM 7792 C C . GLY B 1 468 ? 13.039 36.071 149.585 1.00 51.75 608 GLY B C 1
ATOM 7793 O O . GLY B 1 468 ? 12.747 37.022 150.314 1.00 54.16 608 GLY B O 1
ATOM 7794 N N . THR B 1 469 ? 13.041 36.163 148.257 1.00 51.59 609 THR B N 1
ATOM 7795 C CA . THR B 1 469 ? 12.877 37.457 147.605 1.00 52.74 609 THR B CA 1
ATOM 7796 C C . THR B 1 469 ? 11.432 37.937 147.573 1.00 51.45 609 THR B C 1
ATOM 7797 O O . THR B 1 469 ? 11.196 39.150 147.532 1.00 50.66 609 THR B O 1
ATOM 7801 N N . SER B 1 470 ? 10.455 37.035 147.557 1.00 47.18 610 SER B N 1
ATOM 7802 C CA . SER B 1 470 ? 9.076 37.507 147.530 1.00 50.79 610 SER B CA 1
ATOM 7803 C C . SER B 1 470 ? 8.533 37.801 148.919 1.00 49.92 610 SER B C 1
ATOM 7804 O O . SER B 1 470 ? 7.629 38.635 149.055 1.00 45.59 610 SER B O 1
ATOM 7807 N N . GLY B 1 471 ? 9.066 37.143 149.948 1.00 46.36 611 GLY B N 1
ATOM 7808 C CA . GLY B 1 471 ? 8.521 37.249 151.289 1.00 50.78 611 GLY B CA 1
ATOM 7809 C C . GLY B 1 471 ? 7.218 36.508 151.519 1.00 52.00 611 GLY B C 1
ATOM 7810 O O . GLY B 1 471 ? 6.654 36.594 152.614 1.00 51.88 611 GLY B O 1
ATOM 7811 N N . LYS B 1 472 ? 6.750 35.739 150.546 1.00 47.57 612 LYS B N 1
ATOM 7812 C CA . LYS B 1 472 ? 5.496 35.014 150.666 1.00 44.79 612 LYS B CA 1
ATOM 7813 C C . LYS B 1 472 ? 5.745 33.543 151.002 1.00 38.66 612 LYS B C 1
ATOM 7814 O O . LYS B 1 472 ? 6.879 33.059 151.011 1.00 41.57 612 LYS B O 1
ATOM 7820 N N . CYS B 1 473 ? 4.656 32.827 151.271 1.00 30.83 613 CYS B N 1
ATOM 7821 C CA . CYS B 1 473 ? 4.710 31.442 151.707 1.00 31.80 613 CYS B CA 1
ATOM 7822 C C . CYS B 1 473 ? 4.022 30.546 150.686 1.00 27.04 613 CYS B C 1
ATOM 7823 O O . CYS B 1 473 ? 3.020 30.928 150.063 1.00 30.91 613 CYS B O 1
ATOM 7826 N N . LEU B 1 474 ? 4.597 29.369 150.503 1.00 28.01 614 LEU B N 1
ATOM 7827 C CA . LEU B 1 474 ? 4.055 28.377 149.589 1.00 29.32 614 LEU B CA 1
ATOM 7828 C C . LEU B 1 474 ? 2.773 27.805 150.205 1.00 27.36 614 LEU B C 1
ATOM 7829 O O . LEU B 1 474 ? 2.738 27.482 151.392 1.00 28.32 614 LEU B O 1
ATOM 7834 N N . ALA B 1 475 ? 1.714 27.697 149.411 1.00 26.85 615 ALA B N 1
ATOM 7835 C CA . ALA B 1 475 ? 0.421 27.301 149.956 1.00 29.64 615 ALA B CA 1
ATOM 7836 C C . ALA B 1 475 ? -0.384 26.574 148.892 1.00 31.74 615 ALA B C 1
ATOM 7837 O O . ALA B 1 475 ? -0.078 26.642 147.700 1.00 30.79 615 ALA B O 1
ATOM 7839 N N . ILE B 1 476 ? -1.431 25.871 149.336 1.00 29.09 616 ILE B N 1
ATOM 7840 C CA . ILE B 1 476 ? -2.394 25.285 148.416 1.00 29.79 616 ILE B CA 1
ATOM 7841 C C . ILE B 1 476 ? -3.649 26.149 148.453 1.00 33.55 616 ILE B C 1
ATOM 7842 O O . ILE B 1 476 ? -4.009 26.691 149.504 1.00 37.83 616 ILE B O 1
ATOM 7847 N N . SER B 1 477 ? -4.280 26.329 147.292 1.00 36.54 617 SER B N 1
ATOM 7848 C CA . SER B 1 477 ? -5.486 27.148 147.183 1.00 40.39 617 SER B CA 1
ATOM 7849 C C . SER B 1 477 ? -6.649 26.582 148.004 1.00 40.79 617 SER B C 1
ATOM 7850 O O . SER B 1 477 ? -6.662 25.410 148.403 1.00 35.40 617 SER B O 1
ATOM 7853 N N . GLU B 1 478 ? -7.642 27.453 148.247 1.00 39.84 618 GLU B N 1
ATOM 7854 C CA . GLU B 1 478 ? -8.829 27.079 149.010 1.00 56.77 618 GLU B CA 1
ATOM 7855 C C . GLU B 1 478 ? -9.636 25.996 148.321 1.00 55.02 618 GLU B C 1
ATOM 7856 O O . GLU B 1 478 ? -10.442 25.325 148.975 1.00 57.96 618 GLU B O 1
ATOM 7862 N N . SER B 1 479 ? -9.476 25.842 147.011 1.00 52.75 619 SER B N 1
ATOM 7863 C CA . SER B 1 479 ? -10.098 24.751 146.276 1.00 53.95 619 SER B CA 1
ATOM 7864 C C . SER B 1 479 ? -9.243 23.487 146.283 1.00 51.22 619 SER B C 1
ATOM 7865 O O . SER B 1 479 ? -9.611 22.508 145.623 1.00 45.72 619 SER B O 1
ATOM 7868 N N . LYS B 1 480 ? -8.112 23.500 147.007 1.00 38.40 620 LYS B N 1
ATOM 7869 C CA . LYS B 1 480 ? -7.268 22.336 147.278 1.00 40.77 620 LYS B CA 1
ATOM 7870 C C . LYS B 1 480 ? -6.639 21.740 146.016 1.00 41.79 620 LYS B C 1
ATOM 7871 O O . LYS B 1 480 ? -6.176 20.595 146.034 1.00 43.27 620 LYS B O 1
ATOM 7877 N N . ASP B 1 481 ? -6.590 22.486 144.910 1.00 40.79 621 ASP B N 1
ATOM 7878 C CA . ASP B 1 481 ? -6.137 21.915 143.649 1.00 44.99 621 ASP B CA 1
ATOM 7879 C C . ASP B 1 481 ? -5.041 22.717 142.957 1.00 46.74 621 ASP B C 1
ATOM 7880 O O . ASP B 1 481 ? -4.607 22.331 141.865 1.00 49.92 621 ASP B O 1
ATOM 7885 N N . LYS B 1 482 ? -4.583 23.815 143.543 1.00 38.66 622 LYS B N 1
ATOM 7886 C CA . LYS B 1 482 ? -3.600 24.652 142.879 1.00 40.22 622 LYS B CA 1
ATOM 7887 C C . LYS B 1 482 ? -2.536 25.094 143.872 1.00 38.07 622 LYS B C 1
ATOM 7888 O O . LYS B 1 482 ? -2.781 25.240 145.073 1.00 35.21 622 LYS B O 1
ATOM 7894 N N . LEU B 1 483 ? -1.322 25.212 143.366 1.00 43.89 623 LEU B N 1
ATOM 7895 C CA . LEU B 1 483 ? -0.204 25.697 144.151 1.00 39.65 623 LEU B CA 1
ATOM 7896 C C . LEU B 1 483 ? -0.141 27.210 143.996 1.00 45.93 623 LEU B C 1
ATOM 7897 O O . LEU B 1 483 ? -0.283 27.721 142.881 1.00 35.28 623 LEU B O 1
ATOM 7902 N N . LEU B 1 484 ? 0.030 27.936 145.099 1.00 45.74 624 LEU B N 1
ATOM 7903 C CA . LEU B 1 484 ? 0.268 29.368 144.944 1.00 49.65 624 LEU B CA 1
ATOM 7904 C C . LEU B 1 484 ? 1.210 29.873 146.027 1.00 42.51 624 LEU B C 1
ATOM 7905 O O . LEU B 1 484 ? 1.581 29.156 146.957 1.00 39.04 624 LEU B O 1
ATOM 7910 N N . MET B 1 485 ? 1.605 31.126 145.862 1.00 37.61 625 MET B N 1
ATOM 7911 C CA . MET B 1 485 ? 2.391 31.875 146.824 1.00 35.80 625 MET B CA 1
ATOM 7912 C C . MET B 1 485 ? 1.490 32.951 147.401 1.00 40.46 625 MET B C 1
ATOM 7913 O O . MET B 1 485 ? 0.882 33.718 146.647 1.00 50.13 625 MET B O 1
ATOM 7918 N N . GLU B 1 486 ? 1.386 33.007 148.722 1.00 42.55 626 GLU B N 1
ATOM 7919 C CA . GLU B 1 486 ? 0.518 34.003 149.330 1.00 50.07 626 GLU B CA 1
ATOM 7920 C C . GLU B 1 486 ? 1.179 34.549 150.586 1.00 45.03 626 GLU B C 1
ATOM 7921 O O . GLU B 1 486 ? 2.186 34.016 151.070 1.00 35.12 626 GLU B O 1
ATOM 7927 N N . GLU B 1 487 ? 0.591 35.627 151.116 1.00 41.61 627 GLU B N 1
ATOM 7928 C CA . GLU B 1 487 ? 1.125 36.230 152.326 1.00 41.07 627 GLU B CA 1
ATOM 7929 C C . GLU B 1 487 ? 1.121 35.207 153.446 1.00 47.15 627 GLU B C 1
ATOM 7930 O O . GLU B 1 487 ? 0.128 34.501 153.660 1.00 38.89 627 GLU B O 1
ATOM 7936 N N . CYS B 1 488 ? 2.237 35.132 154.161 1.00 41.12 628 CYS B N 1
ATOM 7937 C CA . CYS B 1 488 ? 2.372 34.126 155.197 1.00 37.87 628 CYS B CA 1
ATOM 7938 C C . CYS B 1 488 ? 1.333 34.358 156.286 1.00 44.36 628 CYS B C 1
ATOM 7939 O O . CYS B 1 488 ? 0.978 35.496 156.600 1.00 45.47 628 CYS B O 1
ATOM 7942 N N . SER B 1 489 ? 0.819 33.263 156.837 1.00 42.63 629 SER B N 1
ATOM 7943 C CA . SER B 1 489 ? -0.124 33.323 157.949 1.00 50.53 629 SER B CA 1
ATOM 7944 C C . SER B 1 489 ? 0.052 32.038 158.745 1.00 53.68 629 SER B C 1
ATOM 7945 O O . SER B 1 489 ? -0.136 30.941 158.207 1.00 45.19 629 SER B O 1
ATOM 7948 N N . ALA B 1 490 ? 0.408 32.181 160.026 1.00 62.23 630 ALA B N 1
ATOM 7949 C CA . ALA B 1 490 ? 0.758 31.044 160.875 1.00 63.16 630 ALA B CA 1
ATOM 7950 C C . ALA B 1 490 ? -0.415 30.139 161.234 1.00 66.41 630 ALA B C 1
ATOM 7951 O O . ALA B 1 490 ? -0.184 29.057 161.787 1.00 71.80 630 ALA B O 1
ATOM 7953 N N . SER B 1 491 ? -1.652 30.527 160.939 1.00 59.96 631 SER B N 1
ATOM 7954 C CA . SER B 1 491 ? -2.798 29.714 161.318 1.00 63.14 631 SER B CA 1
ATOM 7955 C C . SER B 1 491 ? -3.360 28.867 160.180 1.00 61.92 631 SER B C 1
ATOM 7956 O O . SER B 1 491 ? -4.156 27.958 160.439 1.00 64.85 631 SER B O 1
ATOM 7959 N N . LEU B 1 492 ? -2.928 29.100 158.947 1.00 50.84 632 LEU B N 1
ATOM 7960 C CA . LEU B 1 492 ? -3.509 28.456 157.777 1.00 41.48 632 LEU B CA 1
ATOM 7961 C C . LEU B 1 492 ? -2.993 27.029 157.613 1.00 38.57 632 LEU B C 1
ATOM 7962 O O . LEU B 1 492 ? -1.812 26.818 157.313 1.00 36.27 632 LEU B O 1
ATOM 7967 N N . SER B 1 493 ? -3.870 26.040 157.822 1.00 28.77 633 SER B N 1
ATOM 7968 C CA . SER B 1 493 ? -3.487 24.660 157.539 1.00 29.84 633 SER B CA 1
ATOM 7969 C C . SER B 1 493 ? -3.047 24.488 156.086 1.00 26.33 633 SER B C 1
ATOM 7970 O O . SER B 1 493 ? -2.274 23.572 155.781 1.00 29.45 633 SER B O 1
ATOM 7973 N N . ARG B 1 494 ? -3.508 25.364 155.187 1.00 26.74 634 ARG B N 1
ATOM 7974 C CA . ARG B 1 494 ? -3.097 25.344 153.788 1.00 26.17 634 ARG B CA 1
ATOM 7975 C C . ARG B 1 494 ? -1.662 25.809 153.565 1.00 35.56 634 ARG B C 1
ATOM 7976 O O . ARG B 1 494 ? -1.198 25.762 152.420 1.00 30.49 634 ARG B O 1
ATOM 7984 N N . GLN B 1 495 ? -0.962 26.293 154.600 1.00 27.59 635 GLN B N 1
ATOM 7985 C CA . GLN B 1 495 ? 0.428 26.718 154.458 1.00 24.75 635 GLN B CA 1
ATOM 7986 C C . GLN B 1 495 ? 1.398 25.818 155.206 1.00 24.75 635 GLN B C 1
ATOM 7987 O O . GLN B 1 495 ? 2.578 26.168 155.332 1.00 28.75 635 GLN B O 1
ATOM 7993 N N . GLN B 1 496 ? 0.929 24.688 155.734 1.00 24.84 636 GLN B N 1
ATOM 7994 C CA . GLN B 1 496 ? 1.761 23.784 156.519 1.00 19.56 636 GLN B CA 1
ATOM 7995 C C . GLN B 1 496 ? 2.256 22.636 155.648 1.00 25.18 636 GLN B C 1
ATOM 7996 O O . GLN B 1 496 ? 1.453 21.860 155.115 1.00 28.21 636 GLN B O 1
ATOM 8002 N N . TRP B 1 497 ? 3.573 22.480 155.580 1.00 20.20 637 TRP B N 1
ATOM 8003 C CA . TRP B 1 497 ? 4.188 21.403 154.832 1.00 22.72 637 TRP B CA 1
ATOM 8004 C C . TRP B 1 497 ? 5.004 20.552 155.796 1.00 24.76 637 TRP B C 1
ATOM 8005 O O . TRP B 1 497 ? 5.665 21.072 156.707 1.00 24.82 637 TRP B O 1
ATOM 8016 N N . THR B 1 498 ? 4.962 19.244 155.572 1.00 20.35 638 THR B N 1
ATOM 8017 C CA . THR B 1 498 ? 5.759 18.275 156.308 1.00 21.34 638 THR B CA 1
ATOM 8018 C C . THR B 1 498 ? 6.735 17.667 155.320 1.00 20.83 638 THR B C 1
ATOM 8019 O O . THR B 1 498 ? 6.332 17.272 154.226 1.00 22.83 638 THR B O 1
ATOM 8023 N N . LEU B 1 499 ? 8.008 17.589 155.704 1.00 20.05 639 LEU B N 1
ATOM 8024 C CA . LEU B 1 499 ? 9.074 17.214 154.789 1.00 18.77 639 LEU B CA 1
ATOM 8025 C C . LEU B 1 499 ? 9.638 15.869 155.223 1.00 18.58 639 LEU B C 1
ATOM 8026 O O . LEU B 1 499 ? 10.061 15.715 156.366 1.00 25.42 639 LEU B O 1
ATOM 8031 N N . GLU B 1 500 ? 9.641 14.906 154.311 1.00 20.91 640 GLU B N 1
ATOM 8032 C CA . GLU B 1 500 ? 10.229 13.608 154.599 1.00 24.57 640 GLU B CA 1
ATOM 8033 C C . GLU B 1 500 ? 11.704 13.733 154.964 1.00 19.57 640 GLU B C 1
ATOM 8034 O O . GLU B 1 500 ? 12.449 14.524 154.369 1.00 22.69 640 GLU B O 1
ATOM 8040 N N . ASN B 1 501 ? 12.119 12.947 155.960 1.00 22.17 641 ASN B N 1
ATOM 8041 C CA . ASN B 1 501 ? 13.526 12.820 156.356 1.00 22.14 641 ASN B CA 1
ATOM 8042 C C . ASN B 1 501 ? 14.132 14.142 156.817 1.00 25.13 641 ASN B C 1
ATOM 8043 O O . ASN B 1 501 ? 15.322 14.388 156.600 1.00 30.91 641 ASN B O 1
ATOM 8048 N N . TYR B 1 502 ? 13.334 15.017 157.425 1.00 22.80 642 TYR B N 1
ATOM 8049 C CA . TYR B 1 502 ? 13.863 16.312 157.832 1.00 30.28 642 TYR B CA 1
ATOM 8050 C C . TYR B 1 502 ? 14.956 16.114 158.877 1.00 33.22 642 TYR B C 1
ATOM 8051 O O . TYR B 1 502 ? 14.765 15.404 159.863 1.00 37.95 642 TYR B O 1
ATOM 8060 N N . ASP B 1 503 ? 16.111 16.727 158.652 1.00 31.01 643 ASP B N 1
ATOM 8061 C CA . ASP B 1 503 ? 17.284 16.486 159.493 1.00 39.96 643 ASP B CA 1
ATOM 8062 C C . ASP B 1 503 ? 17.941 17.825 159.796 1.00 40.66 643 ASP B C 1
ATOM 8063 O O . ASP B 1 503 ? 18.604 18.408 158.929 1.00 34.26 643 ASP B O 1
ATOM 8068 N N . SER B 1 504 ? 17.778 18.284 161.040 1.00 49.79 644 SER B N 1
ATOM 8069 C CA . SER B 1 504 ? 18.315 19.580 161.448 1.00 53.59 644 SER B CA 1
ATOM 8070 C C . SER B 1 504 ? 19.821 19.644 161.261 1.00 43.97 644 SER B C 1
ATOM 8071 O O . SER B 1 504 ? 20.360 20.691 160.891 1.00 46.36 644 SER B O 1
ATOM 8074 N N . SER B 1 505 ? 20.514 18.532 161.520 1.00 47.51 645 SER B N 1
ATOM 8075 C CA . SER B 1 505 ? 21.972 18.510 161.457 1.00 53.88 645 SER B CA 1
ATOM 8076 C C . SER B 1 505 ? 22.507 18.879 160.081 1.00 52.54 645 SER B C 1
ATOM 8077 O O . SER B 1 505 ? 23.686 19.241 159.968 1.00 58.00 645 SER B O 1
ATOM 8080 N N . LYS B 1 506 ? 21.678 18.784 159.035 1.00 39.24 646 LYS B N 1
ATOM 8081 C CA . LYS B 1 506 ? 22.091 19.102 157.675 1.00 39.04 646 LYS B CA 1
ATOM 8082 C C . LYS B 1 506 ? 21.951 20.582 157.339 1.00 42.51 646 LYS B C 1
ATOM 8083 O O . LYS B 1 506 ? 22.418 21.001 156.269 1.00 40.07 646 LYS B O 1
ATOM 8089 N N . LEU B 1 507 ? 21.339 21.375 158.227 1.00 39.36 647 LEU B N 1
ATOM 8090 C CA . LEU B 1 507 ? 21.171 22.824 158.046 1.00 33.63 647 LEU B CA 1
ATOM 8091 C C . LEU B 1 507 ? 22.499 23.564 158.130 1.00 41.11 647 LEU B C 1
ATOM 8092 O O . LEU B 1 507 ? 22.679 24.583 157.472 1.00 46.99 647 LEU B O 1
#

Foldseek 3Di:
DQFACAQLDFDADDPDDDPVVVVVQVVCCVQPLFRVVLLVRGALCRHHDQQFDPCLVPPDDFDPDFFAEEEEEEDASDDDSQLSSAVVLCVVADPPVRYQAHEYQYQAHDDVCVPVVVCVVCVVVVRYHYHYDPHRAADQVSVVVRLVVDDTQKYKFAYRRKHWHHPQPRLQRRVCVVPQLEKEFEQEWEQESYGRRTDHDYLVADWAWDAFLLLHIDTDRQDPVFVVVDPDSQAKTFHLFDNPRTIMHGSVSCVLLVNFDSLDGRLDNSRVVCSQCSVFLPHTYIYHHRHYMYGHDNPDDDCCVPPPDNSPQLSLLLSCVQAAPPLSVSNCLQQLVCSDDNDDNVVSNVSCVVSVTDHNVCSCVPVNVVDDRLLLFQFKHWKAQPVAQKTWFWQDDQDKTAIWIHGDDSGHHRGIWTQHPQQFTDDGQWTFFDDPDGTIIHGDDSPQARRHWDQDVVQQWIAGPNVRWTWFADPVRTGIDTDHDDRPPSRRHIDGHPRDPVSD/DQFACAQQDFDADDPDDDPVVVVVQVVCCVQPLFRVVLLVRGALCHHHDQQADPCLVPPDDFDDPFWAEEEEEEDASDDPSQLSSAVVLCVVADDPVRYQAHEYQYQAHDDVCVPVVVCVVCVVPVRYHYHYDPHRAADLVSVVVRLVVDDTQKYKFAYRRKHWHHPQPRLQRRVCVVPQLEKEFEQEWEQERYGRRTDHDYLQAGWAWDAFLLLHIDTDRQDPVQVVVDPDSQAKTFHLFDPPRTIMHGSVSCVLLVNFDPLDGNQDNSRVLVSQSSVFLPHTYIYHHRHYMYGHDGDVSNQLNLLLSCVQAAPPLNVSNCLQQLVCRPDNDDNVVSNVSCVVSVTHHNVCSCVPRNVVFDRLVLFLFKHWKALVVLQKTWFWQPPDPVWTAIWIDHDDSRRHRRIWTQHPQQFTDRGQWTFFDDPDGTTTHGDPSPQQRRHWDQDVVQQWIAHPNVRWTWFADPVRTGIDTHHDDSPDSRGHIDGHPRHPVSD

Secondary structure (DSSP, 8-state):
---TTGGG------SS--HHHHHHHHHHHHHHSS-HHHHHHS-TT--------HHHHHT----SSPPPEEEEEEESS--HHHHHHHHHHHHHHS-GGGEEEEEEEE-S---GGGTHHHHHHGGG-TTEEEEE-SS---HHHHHHHHHHH--SSEEEEEETTEEE-TT-HHHHHHHHHH-TTEEEEEEEEEEETTT--EE---GGG-EEEEE-TTS-EEEEEPPHHHHTT-SSTTS-EE-SB--SSSEEEEHHHHHHTTSS-TTS-SS--HHHHHHHHHHHTT-EEEEEEEEEEEEEE--SPPHHHH-SS-TTHHHHHHHHHHH-GGGHHHHHHHTTT--------HHHHHHHHHTT---HHHHHHHT-TTSPPGGGSSEEE-EEETTSSEEEEE------EEEEEEE--S--GGG-EEE-TTS-EEETTEEEEESSS-EEEEE--S--GGG-EEEETTTTEEEETTT--EEEE-TTSS-EEEE---TT-GGG-EEETT--GGG-/---TTGGG------SS--HHHHHHHHHHHHHHSS-HHHHHHS-TT--------HHHHHT----SSPPPEEEEEEESS--HHHHHHHHHHHHHHS-GGGEEEEEEEE-S---GGGTHHHHHHHTT-TTEEEEE-SS---HHHHHHHHHHH--SSEEEEEETTEEE-TT-HHHHHHHHHH-TTEEEEEEEEEE-TTT--EE---GGG-EEEEE-TTS-EEEEEPPHHHHTT-SSTTS-EE-SB--SSSEEEEHHHHHHTTSS-TT--SS--HHHHHHHHHHHTT-EEEEEEEEEEEEE----TTHHHHHHHHHHH-GGGHHHHHHHTTT--------HHHHHHHHHTT---HHHHHHHT-TTSPPGGGSSEEE-EEEGGGTEEEE--TT-SS-EE-EEEE--S--GGG-EEE-TTS-EEETTEEEEESSS-EEEEE--S--GGG-EEEETTTTEEEETTT--EEEE-TTSS-EEEE---TT-GGG--EETT--GGG-

Nearest PDB structures (foldseek):
  6e4r-assembly1_A  TM=1.002E+00  e=0.000E+00  Drosophila melanogaster
  6s22-assembly1_A  TM=8.612E-01  e=9.839E-61  Taeniopygia guttata
  6nqt-assembly3_E-2  TM=7.195E-01  e=1.932E-56  Homo sapiens
  4d0z-assembly5_F  TM=7.282E-01  e=1.496E-55  Homo sapiens
  2ffu-assembly1_A  TM=6.954E-01  e=4.924E-56  Homo sapiens

B-factor: mean 37.19, std 16.08, range [11.77, 144.89]